Protein AF-0000000072544436 (afdb_homodimer)

Structure (mmCIF, N/CA/C/O backbone):
data_AF-0000000072544436-model_v1
#
loop_
_entity.id
_entity.type
_entity.pdbx_description
1 polymer 'Uncharacterized protein'
#
loop_
_atom_site.group_PDB
_atom_site.id
_atom_site.type_symbol
_atom_site.label_atom_id
_atom_site.label_alt_id
_atom_site.label_comp_id
_atom_site.label_asym_id
_atom_site.label_entity_id
_atom_site.label_seq_id
_atom_site.pdbx_PDB_ins_code
_atom_site.Cartn_x
_atom_site.Cartn_y
_atom_site.Cartn_z
_atom_site.occupancy
_atom_site.B_iso_or_equiv
_atom_site.auth_seq_id
_atom_site.auth_comp_id
_atom_site.auth_asym_id
_atom_site.auth_atom_id
_atom_site.pdbx_PDB_model_num
ATOM 1 N N . MET A 1 1 ? -16.703 67.25 28.094 1 21.67 1 MET A N 1
ATOM 2 C CA . MET A 1 1 ? -16.297 66.812 26.766 1 21.67 1 MET A CA 1
ATOM 3 C C . MET A 1 1 ? -15.016 66 26.812 1 21.67 1 MET A C 1
ATOM 5 O O . MET A 1 1 ? -13.922 66.562 26.938 1 21.67 1 MET A O 1
ATOM 9 N N . ALA A 1 2 ? -14.938 65.125 27.625 1 29.95 2 ALA A N 1
ATOM 10 C CA . ALA A 1 2 ? -13.742 64.5 28.141 1 29.95 2 ALA A CA 1
ATOM 11 C C . ALA A 1 2 ? -12.805 64.062 27.016 1 29.95 2 ALA A C 1
ATOM 13 O O . ALA A 1 2 ? -13.25 63.594 25.984 1 29.95 2 ALA A O 1
ATOM 14 N N . SER A 1 3 ? -11.836 64.938 26.641 1 32.75 3 SER A N 1
ATOM 15 C CA . SER A 1 3 ? -10.664 64.75 25.797 1 32.75 3 SER A CA 1
ATOM 16 C C . SER A 1 3 ? -10.172 63.312 25.812 1 32.75 3 SER A C 1
ATOM 18 O O . SER A 1 3 ? -9.727 62.812 26.844 1 32.75 3 SER A O 1
ATOM 20 N N . GLU A 1 4 ? -10.805 62.344 25.344 1 42.84 4 GLU A N 1
ATOM 21 C CA . GLU A 1 4 ? -10.719 60.906 25.25 1 42.84 4 GLU A CA 1
ATOM 22 C C . GLU A 1 4 ? -9.328 60.438 24.797 1 42.84 4 GLU A C 1
ATOM 24 O O . GLU A 1 4 ? -9.086 60.281 23.609 1 42.84 4 GLU A O 1
ATOM 29 N N . ARG A 1 5 ? -8.219 61.062 25.297 1 53.44 5 ARG A N 1
ATOM 30 C CA . ARG A 1 5 ? -6.812 61.25 24.938 1 53.44 5 ARG A CA 1
ATOM 31 C C . ARG A 1 5 ? -6.066 59.938 24.969 1 53.44 5 ARG A C 1
ATOM 33 O O . ARG A 1 5 ? -6.355 59.062 25.781 1 53.44 5 ARG A O 1
ATOM 40 N N . GLY A 1 6 ? -5.43 59.469 23.828 1 60.56 6 GLY A N 1
ATOM 41 C CA . GLY A 1 6 ? -4.531 58.406 23.453 1 60.56 6 GLY A CA 1
ATOM 42 C C . GLY A 1 6 ? -3.318 58.281 24.359 1 60.56 6 GLY A C 1
ATOM 43 O O . GLY A 1 6 ? -2.361 57.594 24.031 1 60.56 6 GLY A O 1
ATOM 44 N N . ARG A 1 7 ? -3.256 59.125 25.453 1 70.31 7 ARG A N 1
ATOM 45 C CA . ARG A 1 7 ? -2.104 59.031 26.344 1 70.31 7 ARG A CA 1
ATOM 46 C C . ARG A 1 7 ? -2.273 57.875 27.344 1 70.31 7 ARG A C 1
ATOM 48 O O . ARG A 1 7 ? -3.277 57.812 28.047 1 70.31 7 ARG A O 1
ATOM 55 N N . LEU A 1 8 ? -1.489 56.844 27.297 1 75.94 8 LEU A N 1
ATOM 56 C CA . LEU A 1 8 ? -1.518 55.688 28.219 1 75.94 8 LEU A CA 1
ATOM 57 C C . LEU A 1 8 ? -0.208 55.594 28.984 1 75.94 8 LEU A C 1
ATOM 59 O O . LEU A 1 8 ? 0.823 56.094 28.547 1 75.94 8 LEU A O 1
ATOM 63 N N . ASP A 1 9 ? -0.179 55.188 30.266 1 75.38 9 ASP A N 1
ATOM 64 C CA . ASP A 1 9 ? 0.992 54.844 31.078 1 75.38 9 ASP A CA 1
ATOM 65 C C . ASP A 1 9 ? 1.154 53.344 31.203 1 75.38 9 ASP A C 1
ATOM 67 O O . ASP A 1 9 ? 0.364 52.688 31.891 1 75.38 9 ASP A O 1
ATOM 71 N N . ILE A 1 10 ? 2.184 52.75 30.453 1 76.5 10 ILE A N 1
ATOM 72 C CA . ILE A 1 10 ? 2.359 51.281 30.469 1 76.5 10 ILE A CA 1
ATOM 73 C C . ILE A 1 10 ? 3.494 50.906 31.422 1 76.5 10 ILE A C 1
ATOM 75 O O . ILE A 1 10 ? 3.957 49.781 31.422 1 76.5 10 ILE A O 1
ATOM 79 N N . LYS A 1 11 ? 3.803 51.719 32.281 1 77.94 11 LYS A N 1
ATOM 80 C CA . LYS A 1 11 ? 4.746 51.562 33.406 1 77.94 11 LYS A CA 1
ATOM 81 C C . LYS A 1 11 ? 5.984 50.781 32.969 1 77.94 11 LYS A C 1
ATOM 83 O O . LYS A 1 11 ? 6.672 51.188 32.031 1 77.94 11 LYS A O 1
ATOM 88 N N . SER A 1 12 ? 6.234 49.562 33.719 1 72.5 12 SER A N 1
ATOM 89 C CA . SER A 1 12 ? 7.449 48.812 33.469 1 72.5 12 SER A CA 1
ATOM 90 C C . SER A 1 12 ? 7.48 48.25 32.062 1 72.5 12 SER A C 1
ATOM 92 O O . SER A 1 12 ? 8.555 47.938 31.531 1 72.5 12 SER A O 1
ATOM 94 N N . GLU A 1 13 ? 6.348 48.188 31.359 1 72.81 13 GLU A N 1
ATOM 95 C CA . GLU A 1 13 ? 6.332 47.656 30 1 72.81 13 GLU A CA 1
ATOM 96 C C . GLU A 1 13 ? 6.809 48.719 29 1 72.81 13 GLU A C 1
ATOM 98 O O . GLU A 1 13 ? 7.023 48.406 27.828 1 72.81 13 GLU A O 1
ATOM 103 N N . GLY A 1 14 ? 6.984 49.688 29.547 1 76.94 14 GLY A N 1
ATOM 104 C CA . GLY A 1 14 ? 7.504 50.75 28.703 1 76.94 14 GLY A CA 1
ATOM 105 C C . GLY A 1 14 ? 8.844 50.438 28.078 1 76.94 14 GLY A C 1
ATOM 106 O O . GLY A 1 14 ? 9.109 50.812 26.938 1 76.94 14 GLY A O 1
ATOM 107 N N . LEU A 1 15 ? 9.602 49.75 28.875 1 72.56 15 LEU A N 1
ATOM 108 C CA . LEU A 1 15 ? 10.898 49.344 28.328 1 72.56 15 LEU A CA 1
ATOM 109 C C . LEU A 1 15 ? 10.734 48.406 27.156 1 72.56 15 LEU A C 1
ATOM 111 O O . LEU A 1 15 ? 11.391 48.562 26.125 1 72.56 15 LEU A O 1
ATOM 115 N N . ARG A 1 16 ? 9.906 47.312 27.281 1 76.5 16 ARG A N 1
ATOM 116 C CA . ARG A 1 16 ? 9.648 46.406 26.188 1 76.5 16 ARG A CA 1
ATOM 117 C C . ARG A 1 16 ? 9.016 47.125 25 1 76.5 16 ARG A C 1
ATOM 119 O O . ARG A 1 16 ? 9.328 46.812 23.844 1 76.5 16 ARG A O 1
ATOM 126 N N . TRP A 1 17 ? 8.227 48 25.422 1 74.06 17 TRP A N 1
ATOM 127 C CA . TRP A 1 17 ? 7.566 48.781 24.391 1 74.06 17 TRP A CA 1
ATOM 128 C C . TRP A 1 17 ? 8.578 49.625 23.625 1 74.06 17 TRP A C 1
ATOM 130 O O . TRP A 1 17 ? 8.586 49.625 22.391 1 74.06 17 TRP A O 1
ATOM 140 N N . ASN A 1 18 ? 9.352 50.312 24.5 1 73.56 18 ASN A N 1
ATOM 141 C CA . ASN A 1 18 ? 10.375 51.156 23.875 1 73.56 18 ASN A CA 1
ATOM 142 C C . ASN A 1 18 ? 11.383 50.312 23.094 1 73.56 18 ASN A C 1
ATOM 144 O O . ASN A 1 18 ? 11.875 50.75 22.047 1 73.56 18 ASN A O 1
ATOM 148 N N . GLU A 1 19 ? 11.648 49.219 23.625 1 68.88 19 GLU A N 1
ATOM 149 C CA . GLU A 1 19 ? 12.523 48.281 22.906 1 68.88 19 GLU A CA 1
ATOM 150 C C . GLU A 1 19 ? 11.891 47.844 21.594 1 68.88 19 GLU A C 1
ATOM 152 O O . GLU A 1 19 ? 12.547 47.844 20.547 1 68.88 19 GLU A O 1
ATOM 157 N N . LEU A 1 20 ? 10.68 47.5 21.641 1 70 20 LEU A N 1
ATOM 158 C CA . LEU A 1 20 ? 9.953 47.094 20.438 1 70 20 LEU A CA 1
ATOM 159 C C . LEU A 1 20 ? 9.797 48.281 19.484 1 70 20 LEU A C 1
ATOM 161 O O . LEU A 1 20 ? 9.953 48.125 18.266 1 70 20 LEU A O 1
ATOM 165 N N . LYS A 1 21 ? 9.477 49.344 20.062 1 72.25 21 LYS A N 1
ATOM 166 C CA . LYS A 1 21 ? 9.359 50.594 19.328 1 72.25 21 LYS A CA 1
ATOM 167 C C . LYS A 1 21 ? 10.664 50.938 18.625 1 72.25 21 LYS A C 1
ATOM 169 O O . LYS A 1 21 ? 10.656 51.344 17.469 1 72.25 21 LYS A O 1
ATOM 174 N N . SER A 1 22 ? 11.68 50.781 19.438 1 68.19 22 SER A N 1
ATOM 175 C CA . SER A 1 22 ? 13 51.062 18.891 1 68.19 22 SER A CA 1
ATOM 176 C C . SER A 1 22 ? 13.398 50.031 17.844 1 68.19 22 SER A C 1
ATOM 178 O O . SER A 1 22 ? 13.945 50.375 16.797 1 68.19 22 SER A O 1
ATOM 180 N N . VAL A 1 23 ? 13.062 48.844 18.156 1 60.16 23 VAL A N 1
ATOM 181 C CA . VAL A 1 23 ? 13.422 47.719 17.266 1 60.16 23 VAL 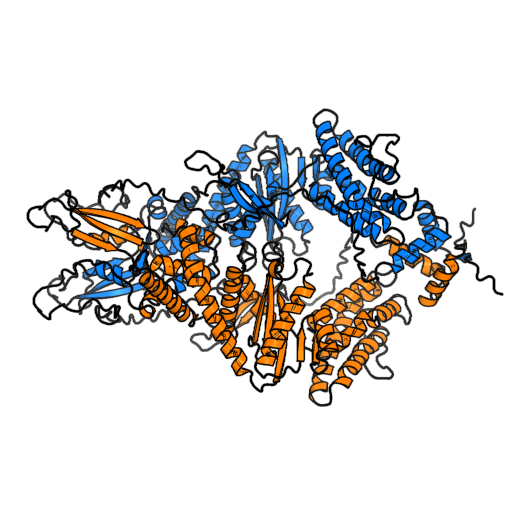A CA 1
ATOM 182 C C . VAL A 1 23 ? 12.57 47.781 16 1 60.16 23 VAL A C 1
ATOM 184 O O . VAL A 1 23 ? 13.07 47.562 14.898 1 60.16 23 VAL A O 1
ATOM 187 N N . LEU A 1 24 ? 11.289 48.312 16.172 1 59.75 24 LEU A N 1
ATOM 188 C CA . LEU A 1 24 ? 10.336 48.312 15.07 1 59.75 24 LEU A CA 1
ATOM 189 C C . LEU A 1 24 ? 10.258 49.688 14.438 1 59.75 24 LEU A C 1
ATOM 191 O O . LEU A 1 24 ? 9.586 49.875 13.414 1 59.75 24 LEU A O 1
ATOM 195 N N . GLN A 1 25 ? 11 50.719 15.07 1 61.06 25 GLN A N 1
ATOM 196 C CA . GLN A 1 25 ? 11.062 52.125 14.711 1 61.06 25 GLN A CA 1
ATOM 197 C C . GLN A 1 25 ? 9.672 52.688 14.438 1 61.06 25 GLN A C 1
ATOM 199 O O . GLN A 1 25 ? 9.445 53.344 13.422 1 61.06 25 GLN A O 1
ATOM 204 N N . LEU A 1 26 ? 8.688 52.375 15.094 1 68.38 26 LEU A N 1
ATOM 205 C CA . LEU A 1 26 ? 7.309 52.844 15.07 1 68.38 26 LEU A CA 1
ATOM 206 C C . LEU A 1 26 ? 7.086 53.906 16.125 1 68.38 26 LEU A C 1
ATOM 208 O O . LEU A 1 26 ? 7.832 54 17.109 1 68.38 26 LEU A O 1
ATOM 212 N N . SER A 1 27 ? 6.176 54.875 15.711 1 73.19 27 SER A N 1
ATOM 213 C CA . SER A 1 27 ? 5.676 55.781 16.766 1 73.19 27 SER A CA 1
ATOM 214 C C . SER A 1 27 ? 4.816 55 17.766 1 73.19 27 SER A C 1
ATOM 216 O O . SER A 1 27 ? 4.414 53.875 17.5 1 73.19 27 SER A O 1
ATOM 218 N N . ASP A 1 28 ? 4.578 55.469 18.859 1 76.25 28 ASP A N 1
ATOM 219 C CA . ASP A 1 28 ? 3.725 54.844 19.859 1 76.25 28 ASP A CA 1
ATOM 220 C C . ASP A 1 28 ? 2.363 54.469 19.266 1 76.25 28 ASP A C 1
ATOM 222 O O . ASP A 1 28 ? 1.823 53.406 19.547 1 76.25 28 ASP A O 1
ATOM 226 N N . GLU A 1 29 ? 1.794 55.281 18.438 1 75.06 29 GLU A N 1
ATOM 227 C CA . GLU A 1 29 ? 0.488 55.062 17.828 1 75.06 29 GLU A CA 1
ATOM 228 C C . GLU A 1 29 ? 0.543 53.906 16.828 1 75.06 29 GLU A C 1
ATOM 230 O O . GLU A 1 29 ? -0.324 53.031 16.844 1 75.06 29 GLU A O 1
ATOM 235 N N . ALA A 1 30 ? 1.495 53.875 16.031 1 74.81 30 ALA A N 1
ATOM 236 C CA . ALA A 1 30 ? 1.652 52.812 15.031 1 74.81 30 ALA A CA 1
ATOM 237 C C . ALA A 1 30 ? 1.945 51.469 15.695 1 74.81 30 ALA A C 1
ATOM 239 O O . ALA A 1 30 ? 1.453 50.438 15.25 1 74.81 30 ALA A O 1
ATOM 240 N N . LEU A 1 31 ? 2.768 51.438 16.672 1 75.5 31 LEU A N 1
ATOM 241 C CA . LEU A 1 31 ? 3 50.219 17.422 1 75.5 31 LEU A CA 1
ATOM 242 C C . LEU A 1 31 ? 1.706 49.688 18.047 1 75.5 31 LEU A C 1
ATOM 244 O O . LEU A 1 31 ? 1.427 48.5 18.016 1 75.5 31 LEU A O 1
ATOM 248 N N . ALA A 1 32 ? 0.968 50.531 18.5 1 76.88 32 ALA A N 1
ATOM 249 C CA . ALA A 1 32 ? -0.324 50.125 19.062 1 76.88 32 ALA A CA 1
ATOM 250 C C . ALA A 1 32 ? -1.231 49.531 18 1 76.88 32 ALA A C 1
ATOM 252 O O . ALA A 1 32 ? -1.878 48.5 18.234 1 76.88 32 ALA A O 1
ATOM 253 N N . THR A 1 33 ? -1.376 50.062 16.906 1 75.06 33 THR A N 1
ATOM 254 C CA . THR A 1 33 ? -2.158 49.531 15.789 1 75.06 33 THR A CA 1
ATOM 255 C C . THR A 1 33 ? -1.671 48.125 15.414 1 75.06 33 THR A C 1
ATOM 257 O O . THR A 1 33 ? -2.475 47.219 15.258 1 75.06 33 THR A O 1
ATOM 260 N N . LEU A 1 34 ? -0.427 47.938 15.258 1 69.31 34 LEU A N 1
ATOM 261 C CA . LEU A 1 34 ? 0.174 46.656 14.914 1 69.31 34 LEU A CA 1
ATOM 262 C C . LEU A 1 34 ? -0.163 45.625 15.969 1 69.31 34 LEU A C 1
ATOM 264 O O . LEU A 1 34 ? -0.535 44.5 15.633 1 69.31 34 LEU A O 1
ATOM 268 N N . LEU A 1 35 ? 0.096 46.031 17.047 1 70.25 35 LEU A N 1
ATOM 269 C CA . LEU A 1 35 ? -0.132 45.062 18.125 1 70.25 35 LEU A CA 1
ATOM 270 C C . LEU A 1 35 ? -1.613 44.719 18.234 1 70.25 35 LEU A C 1
ATOM 272 O O . LEU A 1 35 ? -1.97 43.562 18.422 1 70.25 35 LEU A O 1
ATOM 276 N N . ILE A 1 36 ? -2.451 45.625 17.938 1 71.25 36 ILE A N 1
ATOM 277 C CA . ILE A 1 36 ? -3.891 45.375 18 1 71.25 36 ILE A CA 1
ATOM 278 C C . ILE A 1 36 ? -4.344 44.594 16.781 1 71.25 36 ILE A C 1
ATOM 280 O O . ILE A 1 36 ? -5.09 43.625 16.906 1 71.25 36 ILE A O 1
ATOM 284 N N . ASP A 1 37 ? -3.994 44.906 15.641 1 65 37 ASP A N 1
ATOM 285 C CA . ASP A 1 37 ? -4.355 44.188 14.43 1 65 37 ASP A CA 1
ATOM 286 C C . ASP A 1 37 ? -3.818 42.75 14.461 1 65 37 ASP A C 1
ATOM 288 O O . ASP A 1 37 ? -4.512 41.812 14.07 1 65 37 ASP A O 1
ATOM 292 N N . SER A 1 38 ? -2.535 42.531 14.742 1 63.19 38 SER A N 1
ATOM 293 C CA . SER A 1 38 ? -1.954 41.188 14.891 1 63.19 38 SER A CA 1
ATOM 294 C C . SER A 1 38 ? -2.773 40.344 15.852 1 63.19 38 SER A C 1
ATOM 296 O O . SER A 1 38 ? -2.957 39.156 15.625 1 63.19 38 SER A O 1
ATOM 298 N N . TYR A 1 39 ? -3.209 41 16.641 1 58.25 39 TYR A N 1
ATOM 299 C CA . TYR A 1 39 ? -4.047 40.312 17.625 1 58.25 39 TYR A CA 1
ATOM 300 C C . TYR A 1 39 ? -5.43 40.031 17.047 1 58.25 39 TYR A C 1
ATOM 302 O O . TYR A 1 39 ? -5.98 38.938 17.266 1 58.25 39 TYR A O 1
ATOM 310 N N . LEU A 1 40 ? -6.059 40.875 16.141 1 54.19 40 LEU A N 1
ATOM 311 C CA . LEU A 1 40 ? -7.406 40.719 15.594 1 54.19 40 LEU A CA 1
ATOM 312 C C . LEU A 1 40 ? -7.391 39.875 14.336 1 54.19 40 LEU A C 1
ATOM 314 O O . LEU A 1 40 ? -8.398 39.25 14 1 54.19 40 LEU A O 1
ATOM 318 N N . GLN A 1 41 ? -6.562 39.719 13.25 1 45.09 41 GLN A N 1
ATOM 319 C CA . GLN A 1 41 ? -6.484 38.938 12.016 1 45.09 41 GLN A CA 1
ATOM 320 C C . GLN A 1 41 ? -6.422 37.438 12.305 1 45.09 41 GLN A C 1
ATOM 322 O O . GLN A 1 41 ? -6.887 36.625 11.5 1 45.09 41 GLN A O 1
ATOM 327 N N . THR A 1 42 ? -5.914 36.75 13.062 1 38.62 42 THR A N 1
ATOM 328 C CA . THR A 1 42 ? -5.918 35.312 13.328 1 38.62 42 THR A CA 1
ATOM 329 C C . THR A 1 42 ? -7.348 34.812 13.484 1 38.62 42 THR A C 1
ATOM 331 O O . THR A 1 42 ? -7.594 33.594 13.367 1 38.62 42 THR A O 1
ATOM 334 N N . ASP A 1 43 ? -8.5 35.375 13.336 1 31.47 43 ASP A N 1
ATOM 335 C CA . ASP A 1 43 ? -9.898 34.969 13.508 1 31.47 43 ASP A CA 1
ATOM 336 C C . ASP A 1 43 ? -10.672 35.125 12.195 1 31.47 43 ASP A C 1
ATOM 338 O O . ASP A 1 43 ? -11.891 34.938 12.172 1 31.47 43 ASP A O 1
ATOM 342 N N . SER A 1 44 ? -10.352 35.719 11 1 27.81 44 SER A N 1
ATOM 343 C CA . SER A 1 44 ? -11.32 36.062 9.969 1 27.81 44 SER A CA 1
ATOM 344 C C . SER A 1 44 ? -11.422 34.969 8.906 1 27.81 44 SER A C 1
ATOM 346 O O . SER A 1 44 ? -10.414 34.562 8.344 1 27.81 44 SER A O 1
ATOM 348 N N . PRO A 1 45 ? -12.68 34.188 8.609 1 27.36 45 PRO A N 1
ATOM 349 C CA . PRO A 1 45 ? -13.016 33.281 7.512 1 27.36 45 PRO A CA 1
ATOM 350 C C . PRO A 1 45 ? -12.859 33.938 6.137 1 27.36 45 PRO A C 1
ATOM 352 O O . PRO A 1 45 ? -13.258 35.094 5.949 1 27.36 45 PRO A O 1
ATOM 355 N N . ARG A 1 46 ? -11.898 33.469 5.242 1 26.62 46 ARG A N 1
ATOM 356 C CA . ARG A 1 46 ? -11.539 33.969 3.924 1 26.62 46 ARG A CA 1
ATOM 357 C C . ARG A 1 46 ? -12.758 34.031 3.01 1 26.62 46 ARG A C 1
ATOM 359 O O . ARG A 1 46 ? -13.328 33 2.666 1 26.62 46 ARG A O 1
ATOM 366 N N . ASN A 1 47 ? -13.68 35 2.908 1 21.77 47 ASN A N 1
ATOM 367 C CA . ASN A 1 47 ? -14.688 35.312 1.9 1 21.77 47 ASN A CA 1
ATOM 368 C C . ASN A 1 47 ? -14.055 35.656 0.559 1 21.77 47 ASN A C 1
ATOM 370 O O . ASN A 1 47 ? -13.438 36.719 0.418 1 21.77 47 ASN A O 1
ATOM 374 N N . GLY A 1 48 ? -13.469 34.656 -0.222 1 21.58 48 GLY A N 1
ATOM 375 C CA . GLY A 1 48 ? -12.852 34.844 -1.524 1 21.58 48 GLY A CA 1
ATOM 376 C C . GLY A 1 48 ? -13.805 35.438 -2.549 1 21.58 48 GLY A C 1
ATOM 377 O O . GLY A 1 48 ? -14.836 34.844 -2.865 1 21.58 48 GLY A O 1
ATOM 378 N N . THR A 1 49 ? -14.023 36.656 -2.629 1 20.56 49 THR A N 1
ATOM 379 C CA . THR A 1 49 ? -14.734 37.344 -3.691 1 20.56 49 THR A CA 1
ATOM 380 C C . THR A 1 49 ? -14 37.188 -5.023 1 20.56 49 THR A C 1
ATOM 382 O O . THR A 1 49 ? -12.805 37.469 -5.117 1 20.56 49 THR A O 1
ATOM 385 N N . SER A 1 50 ? -14.516 36.375 -6.027 1 20.95 50 SER A N 1
ATOM 386 C CA . SER A 1 50 ? -14.18 35.969 -7.398 1 20.95 50 SER A CA 1
ATOM 387 C C . SER A 1 50 ? -14.273 37.188 -8.336 1 20.95 50 SER A C 1
ATOM 389 O O . SER A 1 50 ? -15.367 37.625 -8.688 1 20.95 50 SER A O 1
ATOM 391 N N . LYS A 1 51 ? -13.602 38.25 -8.227 1 22.05 51 LYS A N 1
ATOM 392 C CA . LYS A 1 51 ? -13.719 39.25 -9.297 1 22.05 51 LYS A CA 1
ATOM 393 C C . LYS A 1 51 ? -13.164 38.719 -10.609 1 22.05 51 LYS A C 1
ATOM 395 O O . LYS A 1 51 ? -12.023 38.25 -10.664 1 22.05 51 LYS A O 1
ATOM 400 N N . ARG A 1 52 ? -14.078 38.438 -11.734 1 21.12 52 ARG A N 1
ATOM 401 C CA . ARG A 1 52 ? -14.086 38.031 -13.133 1 21.12 52 ARG A CA 1
ATOM 402 C C . ARG A 1 52 ? -13.312 39 -14 1 21.12 52 ARG A C 1
ATOM 404 O O . ARG A 1 52 ? -13.758 40.125 -14.227 1 21.12 52 ARG A O 1
ATOM 411 N N . ARG A 1 53 ? -12.07 39.25 -13.844 1 19.94 53 ARG A N 1
ATOM 412 C CA . ARG A 1 53 ? -11.469 40.125 -14.867 1 19.94 53 ARG A CA 1
ATOM 413 C C . ARG A 1 53 ? -11.562 39.469 -16.25 1 19.94 53 ARG A C 1
ATOM 415 O O . ARG A 1 53 ? -11.133 38.312 -16.438 1 19.94 53 ARG A O 1
ATOM 422 N N . LYS A 1 54 ? -12.438 39.906 -17.234 1 21.7 54 LYS A N 1
ATOM 423 C CA . LYS A 1 54 ? -12.859 39.688 -18.625 1 21.7 54 LYS A CA 1
ATOM 424 C C . LYS A 1 54 ? -11.695 39.906 -19.594 1 21.7 54 LYS A C 1
ATOM 426 O O . LYS A 1 54 ? -11.898 40 -20.797 1 21.7 54 LYS A O 1
ATOM 431 N N . GLY A 1 55 ? -10.43 40 -19.281 1 18.95 55 GLY A N 1
ATOM 432 C CA . GLY A 1 55 ? -9.602 40.469 -20.375 1 18.95 55 GLY A CA 1
ATOM 433 C C . GLY A 1 55 ? -9.594 39.531 -21.562 1 18.95 55 GLY A C 1
ATOM 434 O O . GLY A 1 55 ? -9.938 38.344 -21.422 1 18.95 55 GLY A O 1
ATOM 435 N N . SER A 1 56 ? -9.68 39.969 -22.859 1 20.88 56 SER A N 1
ATOM 436 C CA . SER A 1 56 ? -9.812 39.625 -24.266 1 20.88 56 SER A CA 1
ATOM 437 C C . SER A 1 56 ? -8.695 38.656 -24.688 1 20.88 56 SER A C 1
ATOM 439 O O . SER A 1 56 ? -7.543 39.094 -24.844 1 20.88 56 SER A O 1
ATOM 441 N N . MET A 1 57 ? -8.359 37.688 -24 1 19.66 57 MET A N 1
ATOM 442 C CA . MET A 1 57 ? -7.25 36.875 -24.516 1 19.66 57 MET A CA 1
ATOM 443 C C . MET A 1 57 ? -7.574 36.344 -25.906 1 19.66 57 MET A C 1
ATOM 445 O O . MET A 1 57 ? -8.641 35.75 -26.125 1 19.66 57 MET A O 1
ATOM 449 N N . LYS A 1 58 ? -6.98 36.844 -27 1 19.94 58 LYS A N 1
ATOM 450 C CA . LYS A 1 58 ? -6.836 36.469 -28.406 1 19.94 58 LYS A CA 1
ATOM 451 C C . LYS A 1 58 ? -6.672 34.938 -28.547 1 19.94 58 LYS A C 1
ATOM 453 O O . LYS A 1 58 ? -6.051 34.312 -27.703 1 19.94 58 LYS A O 1
ATOM 458 N N . SER A 1 59 ? -7.512 34.281 -29.484 1 19.27 59 SER A N 1
ATOM 459 C CA . SER A 1 59 ? -7.969 32.969 -29.906 1 19.27 59 SER A CA 1
ATOM 460 C C . SER A 1 59 ? -6.809 32.094 -30.391 1 19.27 59 SER A C 1
ATOM 462 O O . SER A 1 59 ? -6.633 31.906 -31.594 1 19.27 59 SER A O 1
ATOM 464 N N . ARG A 1 60 ? -5.512 32.406 -30.109 1 20.16 60 ARG A N 1
ATOM 465 C CA . ARG A 1 60 ? -4.668 31.484 -30.859 1 20.16 60 ARG A CA 1
ATOM 466 C C . ARG A 1 60 ? -5.145 30.047 -30.703 1 20.16 60 ARG A C 1
ATOM 468 O O . ARG A 1 60 ? -5.344 29.562 -29.578 1 20.16 60 ARG A O 1
ATOM 475 N N . LYS A 1 61 ? -5.77 29.531 -31.75 1 19.59 61 LYS A N 1
ATOM 476 C CA . LYS A 1 61 ? -6.332 28.234 -32.125 1 19.59 61 LYS A CA 1
ATOM 477 C C . LYS A 1 61 ? -5.41 27.094 -31.734 1 19.59 61 LYS A C 1
ATOM 479 O O . LYS A 1 61 ? -4.484 26.734 -32.469 1 19.59 61 LYS A O 1
ATOM 484 N N . MET A 1 62 ? -4.758 27.219 -30.656 1 18.39 62 MET A N 1
ATOM 485 C CA . MET A 1 62 ? -3.914 26.047 -30.469 1 18.39 62 MET A CA 1
ATOM 486 C C . MET A 1 62 ? -4.738 24.766 -30.516 1 18.39 62 MET A C 1
ATOM 488 O O . MET A 1 62 ? -5.723 24.625 -29.781 1 18.39 62 MET A O 1
ATOM 492 N N . ASN A 1 63 ? -4.836 24.141 -31.734 1 18.14 63 ASN A N 1
ATOM 493 C CA . ASN A 1 63 ? -5.422 22.859 -32.094 1 18.14 63 ASN A CA 1
ATOM 494 C C . ASN A 1 63 ? -5.145 21.781 -31.047 1 18.14 63 ASN A C 1
ATOM 496 O O . ASN A 1 63 ? -4.035 21.25 -30.984 1 18.14 63 ASN A O 1
ATOM 500 N N . LYS A 1 64 ? -5.449 22.141 -29.938 1 20.72 64 LYS A N 1
ATOM 501 C CA . LYS A 1 64 ? -5.168 21.297 -28.781 1 20.72 64 LYS A CA 1
ATOM 502 C C . LYS A 1 64 ? -5.879 19.953 -28.891 1 20.72 64 LYS A C 1
ATOM 504 O O . LYS A 1 64 ? -7.074 19.844 -28.594 1 20.72 64 LYS A O 1
ATOM 509 N N . ALA A 1 65 ? -5.703 19.297 -30.094 1 19.17 65 ALA A N 1
ATOM 510 C CA . ALA A 1 65 ? -6.246 17.938 -30.156 1 19.17 65 ALA A CA 1
ATOM 511 C C . ALA A 1 65 ? -5.988 17.188 -28.844 1 19.17 65 ALA A C 1
ATOM 513 O O . ALA A 1 65 ? -4.836 17 -28.453 1 19.17 65 ALA A O 1
ATOM 514 N N . THR A 1 66 ? -6.801 17.375 -28.016 1 20.59 66 THR A N 1
ATOM 515 C CA . THR A 1 66 ? -6.898 16.859 -26.656 1 20.59 66 THR A CA 1
ATOM 516 C C . THR A 1 66 ? -6.824 15.328 -26.656 1 20.59 66 THR A C 1
ATOM 518 O O . THR A 1 66 ? -7.812 14.656 -26.938 1 20.59 66 THR A O 1
ATOM 521 N N . LYS A 1 67 ? -5.812 14.867 -27.453 1 20.27 67 LYS A N 1
ATOM 522 C CA . LYS A 1 67 ? -5.668 13.414 -27.5 1 20.27 67 LYS A CA 1
ATOM 523 C C . LYS A 1 67 ? -5.742 12.812 -26.109 1 20.27 67 LYS A C 1
ATOM 525 O O . LYS A 1 67 ? -4.98 13.188 -25.219 1 20.27 67 LYS A O 1
ATOM 530 N N . THR A 1 68 ? -6.844 12.352 -25.797 1 20.36 68 THR A N 1
ATOM 531 C CA . THR A 1 68 ? -7.293 11.633 -24.609 1 20.36 68 THR A CA 1
ATOM 532 C C . THR A 1 68 ? -6.312 10.516 -24.266 1 20.36 68 THR A C 1
ATOM 534 O O . THR A 1 68 ? -6.23 9.508 -24.953 1 20.36 68 THR A O 1
ATOM 537 N N . GLN A 1 69 ? -5.102 10.992 -24.125 1 21.58 69 GLN A N 1
ATOM 538 C CA . GLN A 1 69 ? -4.023 10.023 -23.984 1 21.58 69 GLN A CA 1
ATOM 539 C C . GLN A 1 69 ? -4.32 9.039 -22.859 1 21.58 69 GLN A C 1
ATOM 541 O O . GLN A 1 69 ? -4.641 9.438 -21.75 1 21.58 69 GLN A O 1
ATOM 546 N N . SER A 1 70 ? -4.711 7.91 -23.25 1 20.05 70 SER A N 1
ATOM 547 C CA . SER A 1 70 ? -5.008 6.691 -22.5 1 20.05 70 SER A CA 1
ATOM 548 C C . SER A 1 70 ? -3.887 6.355 -21.516 1 20.05 70 SER A C 1
ATOM 550 O O . SER A 1 70 ? -2.711 6.355 -21.891 1 20.05 70 SER A O 1
ATOM 552 N N . PHE A 1 71 ? -3.979 6.824 -20.391 1 22.3 71 PHE A N 1
ATOM 553 C CA . PHE A 1 71 ? -3.105 6.641 -19.234 1 22.3 71 PHE A CA 1
ATOM 554 C C . PHE A 1 71 ? -2.668 5.188 -19.109 1 22.3 71 PHE A C 1
ATOM 556 O O . PHE A 1 71 ? -3.498 4.297 -18.906 1 22.3 71 PHE A O 1
ATOM 563 N N . ASP A 1 72 ? -1.622 4.82 -19.906 1 23.94 72 ASP A N 1
ATOM 564 C CA . ASP A 1 72 ? -1.153 3.436 -19.922 1 23.94 72 ASP A CA 1
ATOM 565 C C . ASP A 1 72 ? -0.486 3.08 -18.594 1 23.94 72 ASP A C 1
ATOM 567 O O . ASP A 1 72 ? 0.503 3.705 -18.203 1 23.94 72 ASP A O 1
ATOM 571 N N . LEU A 1 73 ? -1.137 2.732 -17.688 1 22.94 73 LEU A N 1
ATOM 572 C CA . LEU A 1 73 ? -0.788 2.127 -16.406 1 22.94 73 LEU A CA 1
ATOM 573 C C . LEU A 1 73 ? 0.414 1.2 -16.547 1 22.94 73 LEU A C 1
ATOM 575 O O . LEU A 1 73 ? 0.822 0.549 -15.586 1 22.94 73 LEU A O 1
ATOM 579 N N . SER A 1 74 ? 0.835 1.038 -17.812 1 26.47 74 SER A N 1
ATOM 580 C CA . SER A 1 74 ? 1.917 0.092 -18.062 1 26.47 74 SER A CA 1
ATOM 581 C C . SER A 1 74 ? 3.186 0.491 -17.312 1 26.47 74 SER A C 1
ATOM 583 O O . SER A 1 74 ? 4.164 -0.262 -17.297 1 26.47 74 SER A O 1
ATOM 585 N N . GLU A 1 75 ? 3.238 1.743 -16.984 1 26.84 75 GLU A N 1
ATOM 586 C CA . GLU A 1 75 ? 4.59 2.197 -16.672 1 26.84 75 GLU A CA 1
ATOM 587 C C . GLU A 1 75 ? 5.098 1.574 -15.375 1 26.84 75 GLU A C 1
ATOM 589 O O . GLU A 1 75 ? 6.305 1.483 -15.156 1 26.84 75 GLU A O 1
ATOM 594 N N . TYR A 1 76 ? 4.379 1.682 -14.5 1 26.09 76 TYR A N 1
ATOM 595 C CA . TYR A 1 76 ? 4.965 1.127 -13.289 1 26.09 76 TYR A CA 1
ATOM 596 C C . TYR A 1 76 ? 4.973 -0.396 -13.336 1 26.09 76 TYR A C 1
ATOM 598 O O . TYR A 1 76 ? 5.168 -1.053 -12.305 1 26.09 76 TYR A O 1
ATOM 606 N N . GLY A 1 77 ? 4.43 -0.924 -14.469 1 25.47 77 GLY A N 1
A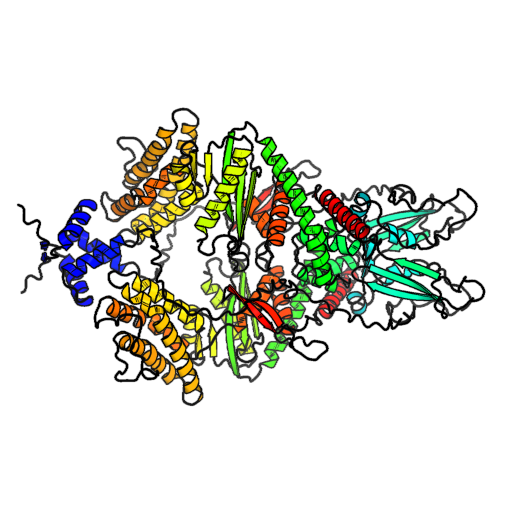TOM 607 C CA . GLY A 1 77 ? 4.246 -2.355 -14.656 1 25.47 77 GLY A CA 1
ATOM 608 C C . GLY A 1 77 ? 5.547 -3.092 -14.93 1 25.47 77 GLY A C 1
ATOM 609 O O . GLY A 1 77 ? 6.488 -2.514 -15.477 1 25.47 77 GLY A O 1
ATOM 610 N N . VAL A 1 78 ? 5.867 -3.93 -14.133 1 25.11 78 VAL A N 1
ATOM 611 C CA . VAL A 1 78 ? 6.914 -4.891 -14.469 1 25.11 78 VAL A CA 1
ATOM 612 C C . VAL A 1 78 ? 6.773 -5.316 -15.93 1 25.11 78 VAL A C 1
ATOM 614 O O . VAL A 1 78 ? 5.734 -5.855 -16.328 1 25.11 78 VAL A O 1
ATOM 617 N N . GLN A 1 79 ? 7.188 -4.391 -16.812 1 26.73 79 GLN A N 1
ATOM 618 C CA . GLN A 1 79 ? 7.145 -4.941 -18.156 1 26.73 79 GLN A CA 1
ATOM 619 C C . GLN A 1 79 ? 7.969 -6.223 -18.266 1 26.73 79 GLN A C 1
ATOM 621 O O . GLN A 1 79 ? 9.148 -6.234 -17.922 1 26.73 79 GLN A O 1
ATOM 626 N N . PHE A 1 80 ? 7.301 -7.246 -18.109 1 24 80 PHE A N 1
ATOM 627 C CA . PHE A 1 80 ? 8.023 -8.453 -18.484 1 24 80 PHE A CA 1
ATOM 628 C C . PHE A 1 80 ? 8.477 -8.367 -19.938 1 24 80 PHE A C 1
ATOM 630 O O . PHE A 1 80 ? 7.824 -7.719 -20.766 1 24 80 PHE A O 1
ATOM 637 N N . PRO A 1 81 ? 9.727 -8.438 -20.25 1 24.31 81 PRO A N 1
ATOM 638 C CA . PRO A 1 81 ? 10.07 -8.477 -21.672 1 24.31 81 PRO A CA 1
ATOM 639 C C . PRO A 1 81 ? 8.977 -9.117 -22.531 1 24.31 81 PRO A C 1
ATOM 641 O O . PRO A 1 81 ? 8.391 -10.125 -22.141 1 24.31 81 PRO A O 1
ATOM 644 N N . GLN A 1 82 ? 8.297 -8.266 -23.141 1 24.66 82 GLN A N 1
ATOM 645 C CA . GLN A 1 82 ? 7.453 -8.852 -24.172 1 24.66 82 GLN A CA 1
ATOM 646 C C . GLN A 1 82 ? 8.234 -9.844 -25.031 1 24.66 82 GLN A C 1
ATOM 648 O O . GLN A 1 82 ? 9.312 -9.531 -25.531 1 24.66 82 GLN A O 1
ATOM 653 N N . GLN A 1 83 ? 8.062 -11.047 -24.906 1 24.83 83 GLN A N 1
ATOM 654 C CA . GLN A 1 83 ? 8.617 -11.938 -25.922 1 24.83 83 GLN A CA 1
ATOM 655 C C . GLN A 1 83 ? 8.297 -11.43 -27.328 1 24.83 83 GLN A C 1
ATOM 657 O O . GLN A 1 83 ? 7.145 -11.117 -27.625 1 24.83 83 GLN A O 1
ATOM 662 N N . GLU A 1 84 ? 9.125 -10.695 -27.984 1 24.59 84 GLU A N 1
ATOM 663 C CA . GLU A 1 84 ? 8.977 -10.539 -29.422 1 24.59 84 GLU A CA 1
ATOM 664 C C . GLU A 1 84 ? 8.195 -11.711 -30.031 1 24.59 84 GLU A C 1
ATOM 666 O O . GLU A 1 84 ? 8.477 -12.867 -29.719 1 24.59 84 GLU A O 1
ATOM 671 N N . ARG A 1 85 ? 7.043 -11.461 -30.516 1 24.39 85 ARG A N 1
ATOM 672 C CA . ARG A 1 85 ? 6.438 -12.445 -31.406 1 24.39 85 ARG A CA 1
ATOM 673 C C . ARG A 1 85 ? 7.441 -12.938 -32.438 1 24.39 85 ARG A C 1
ATOM 675 O O . ARG A 1 85 ? 7.613 -12.32 -33.5 1 24.39 85 ARG A O 1
ATOM 682 N N . GLU A 1 86 ? 8.711 -13.102 -32.156 1 24.83 86 GLU A N 1
ATOM 683 C CA . GLU A 1 86 ? 9.406 -13.742 -33.281 1 24.83 86 GLU A CA 1
ATOM 684 C C . GLU A 1 86 ? 8.539 -14.812 -33.938 1 24.83 86 GLU A C 1
ATOM 686 O O . GLU A 1 86 ? 8 -15.688 -33.25 1 24.83 86 GLU A O 1
ATOM 691 N N . ASN A 1 87 ? 7.902 -14.484 -35.094 1 26.48 87 ASN A N 1
ATOM 692 C CA . ASN A 1 87 ? 7.305 -15.406 -36.031 1 26.48 87 ASN A CA 1
ATOM 693 C C . ASN A 1 87 ? 7.957 -16.781 -35.969 1 26.48 87 ASN A C 1
ATOM 695 O O . ASN A 1 87 ? 7.352 -17.781 -36.375 1 26.48 87 ASN A O 1
ATOM 699 N N . ASP A 1 88 ? 9.344 -16.797 -36.344 1 23.39 88 ASP A N 1
ATOM 700 C CA . ASP A 1 88 ? 9.945 -18.078 -36.656 1 23.39 88 ASP A CA 1
ATOM 701 C C . ASP A 1 88 ? 10.031 -18.969 -35.438 1 23.39 88 ASP A C 1
ATOM 703 O O . ASP A 1 88 ? 10.656 -18.594 -34.438 1 23.39 88 ASP A O 1
ATOM 707 N N . LEU A 1 89 ? 9.016 -19.719 -35.094 1 27.88 89 LEU A N 1
ATOM 708 C CA . LEU A 1 89 ? 8.93 -20.891 -34.25 1 27.88 89 LEU A CA 1
ATOM 709 C C . LEU A 1 89 ? 10.273 -21.609 -34.188 1 27.88 89 LEU A C 1
ATOM 711 O O . LEU A 1 89 ? 10.594 -22.438 -35.062 1 27.88 89 LEU A O 1
ATOM 715 N N . ASP A 1 90 ? 11.344 -20.891 -34.031 1 26.69 90 ASP A N 1
ATOM 716 C CA . ASP A 1 90 ? 12.453 -21.828 -33.875 1 26.69 90 ASP A CA 1
ATOM 717 C C . ASP A 1 90 ? 12.141 -22.859 -32.781 1 26.69 90 ASP A C 1
ATOM 719 O O . ASP A 1 90 ? 11.984 -22.516 -31.609 1 26.69 90 ASP A O 1
ATOM 723 N N . LEU A 1 91 ? 11.391 -23.891 -33.125 1 24.84 91 LEU A N 1
ATOM 724 C CA . LEU A 1 91 ? 11.219 -25.141 -32.406 1 24.84 91 LEU A CA 1
ATOM 725 C C . LEU A 1 91 ? 12.523 -25.578 -31.734 1 24.84 91 LEU A C 1
ATOM 727 O O . LEU A 1 91 ? 13.484 -25.938 -32.406 1 24.84 91 LEU A O 1
ATOM 731 N N . GLU A 1 92 ? 13.016 -24.812 -30.891 1 28.11 92 GLU A N 1
ATOM 732 C CA . GLU A 1 92 ? 14.164 -25.469 -30.266 1 28.11 92 GLU A CA 1
ATOM 733 C C . GLU A 1 92 ? 13.828 -26.891 -29.859 1 28.11 92 GLU A C 1
ATOM 735 O O . GLU A 1 92 ? 12.828 -27.125 -29.172 1 28.11 92 GLU A O 1
ATOM 740 N N . PRO A 1 93 ? 14.312 -27.812 -30.609 1 23.25 93 PRO A N 1
ATOM 741 C CA . PRO A 1 93 ? 14.156 -29.188 -30.141 1 23.25 93 PRO A CA 1
ATOM 742 C C . PRO A 1 93 ? 14.461 -29.344 -28.656 1 23.25 93 PRO A C 1
ATOM 744 O O . PRO A 1 93 ? 15.445 -28.781 -28.156 1 23.25 93 PRO A O 1
ATOM 747 N N . VAL A 1 94 ? 13.562 -29.156 -27.844 1 28.02 94 VAL A N 1
ATOM 748 C CA . VAL A 1 94 ? 13.812 -29.516 -26.453 1 28.02 94 VAL A CA 1
ATOM 749 C C . VAL A 1 94 ? 14.523 -30.859 -26.391 1 28.02 94 VAL A C 1
ATOM 751 O O . VAL A 1 94 ? 13.961 -31.891 -26.781 1 28.02 94 VAL A O 1
ATOM 754 N N . SER A 1 95 ? 15.766 -30.953 -26.906 1 23.36 95 SER A N 1
ATOM 755 C CA . SER A 1 95 ? 16.375 -32.219 -26.547 1 23.36 95 SER A CA 1
ATOM 756 C C . SER A 1 95 ? 16 -32.625 -25.125 1 23.36 95 SER A C 1
ATOM 758 O O . SER A 1 95 ? 16.078 -31.828 -24.203 1 23.36 95 SER A O 1
ATOM 760 N N . ALA A 1 96 ? 15.141 -33.5 -24.938 1 24.73 96 ALA A N 1
ATOM 761 C CA . ALA A 1 96 ? 14.641 -34.125 -23.703 1 24.73 96 ALA A CA 1
ATOM 762 C C . ALA A 1 96 ? 15.695 -34.062 -22.609 1 24.73 96 ALA A C 1
ATOM 764 O O . ALA A 1 96 ? 15.367 -33.875 -21.438 1 24.73 96 ALA A O 1
ATOM 765 N N . ILE A 1 97 ? 17.062 -34.625 -22.781 1 24.39 97 ILE A N 1
ATOM 766 C CA . ILE A 1 97 ? 18.078 -35.125 -21.859 1 24.39 97 ILE A CA 1
ATOM 767 C C . ILE A 1 97 ? 18.844 -33.938 -21.266 1 24.39 97 ILE A C 1
ATOM 769 O O . ILE A 1 97 ? 19.141 -33.938 -20.078 1 24.39 97 ILE A O 1
ATOM 773 N N . ASP A 1 98 ? 19.406 -33 -22 1 25.36 98 ASP A N 1
ATOM 774 C CA . ASP A 1 98 ? 20.641 -32.344 -21.594 1 25.36 98 ASP A CA 1
ATOM 775 C C . ASP A 1 98 ? 20.375 -31.234 -20.594 1 25.36 98 ASP A C 1
ATOM 777 O O . ASP A 1 98 ? 21.203 -30.984 -19.703 1 25.36 98 ASP A O 1
ATOM 781 N N . GLU A 1 99 ? 19.578 -30.281 -20.906 1 26.14 99 GLU A N 1
ATOM 782 C CA . GLU A 1 99 ? 19.672 -29.125 -20 1 26.14 99 GLU A CA 1
ATOM 783 C C . GLU A 1 99 ? 18.922 -29.391 -18.703 1 26.14 99 GLU A C 1
ATOM 785 O O . GLU A 1 99 ? 18.688 -28.453 -17.922 1 26.14 99 GLU A O 1
ATOM 790 N N . VAL A 1 100 ? 18.281 -30.484 -18.562 1 25.75 100 VAL A N 1
ATOM 791 C CA . VAL A 1 100 ? 17.797 -30.844 -17.234 1 25.75 100 VAL A CA 1
ATOM 792 C C . VAL A 1 100 ? 18.938 -30.703 -16.219 1 25.75 100 VAL A C 1
ATOM 794 O O . VAL A 1 100 ? 20.078 -31.016 -16.531 1 25.75 100 VAL A O 1
ATOM 797 N N . PHE A 1 101 ? 18.75 -30.281 -15 1 25.91 101 PHE A N 1
ATOM 798 C CA . PHE A 1 101 ? 19.625 -30.172 -13.844 1 25.91 101 PHE A CA 1
ATOM 799 C C . PHE A 1 101 ? 20.516 -31.406 -13.719 1 25.91 101 PHE A C 1
ATOM 801 O O . PHE A 1 101 ? 20.094 -32.5 -14.016 1 25.91 101 PHE A O 1
ATOM 808 N N . ASN A 1 102 ? 21.844 -31.359 -13.781 1 23.94 102 ASN A N 1
ATOM 809 C CA . ASN A 1 102 ? 22.891 -32 -12.992 1 23.94 102 ASN A CA 1
ATOM 810 C C . ASN A 1 102 ? 22.391 -32.375 -11.594 1 23.94 102 ASN A C 1
ATOM 812 O O . ASN A 1 102 ? 22.828 -31.781 -10.602 1 23.94 102 ASN A O 1
ATOM 816 N N . LEU A 1 103 ? 21.047 -32.406 -11.336 1 26.09 103 LEU A N 1
ATOM 817 C CA . LEU A 1 103 ? 20.688 -33.094 -10.102 1 26.09 103 LEU A CA 1
ATOM 818 C C . LEU A 1 103 ? 21.297 -34.5 -10.062 1 26.09 103 LEU A C 1
ATOM 820 O O . LEU A 1 103 ? 21.156 -35.25 -11.023 1 26.09 103 LEU A O 1
ATOM 824 N N . ASN A 1 104 ? 22.547 -34.656 -9.641 1 22.61 104 ASN A N 1
ATOM 825 C CA . ASN A 1 104 ? 23.172 -35.938 -9.344 1 22.61 104 ASN A CA 1
ATOM 826 C C . ASN A 1 104 ? 22.156 -36.938 -8.828 1 22.61 104 ASN A C 1
ATOM 828 O O . ASN A 1 104 ? 21.688 -36.844 -7.695 1 22.61 104 ASN A O 1
ATOM 832 N N . TYR A 1 105 ? 21.312 -37.5 -9.703 1 23.64 105 TYR A N 1
ATOM 833 C CA . TYR A 1 105 ? 20.703 -38.719 -9.227 1 23.64 105 TYR A CA 1
ATOM 834 C C . TYR A 1 105 ? 21.781 -39.688 -8.711 1 23.64 105 TYR A C 1
ATOM 836 O O . TYR A 1 105 ? 22.938 -39.625 -9.117 1 23.64 105 TYR A O 1
ATOM 844 N N . GLY A 1 106 ? 21.734 -40.344 -7.668 1 23.44 106 GLY A N 1
ATOM 845 C CA . GLY A 1 106 ? 22.656 -41.406 -7.301 1 23.44 106 GLY A CA 1
ATOM 846 C C . GLY A 1 106 ? 23.172 -42.188 -8.492 1 23.44 106 GLY A C 1
ATOM 847 O O . GLY A 1 106 ? 22.609 -42.094 -9.594 1 23.44 106 GLY A O 1
ATOM 848 N N . HIS A 1 107 ? 24.422 -42.75 -8.477 1 24.17 107 HIS A N 1
ATOM 849 C CA . HIS A 1 107 ? 25.359 -43.438 -9.359 1 24.17 107 HIS A CA 1
ATOM 850 C C . HIS A 1 107 ? 24.656 -44.469 -10.234 1 24.17 107 HIS A C 1
ATOM 852 O O . HIS A 1 107 ? 25.156 -44.812 -11.305 1 24.17 107 HIS A O 1
ATOM 858 N N . SER A 1 108 ? 23.938 -45.531 -9.664 1 24.36 108 SER A N 1
ATOM 859 C CA . SER A 1 108 ? 24.047 -46.844 -10.32 1 24.36 108 SER A CA 1
ATOM 860 C C . SER A 1 108 ? 23.344 -46.844 -11.68 1 24.36 108 SER A C 1
ATOM 862 O O . SER A 1 108 ? 22.219 -47.312 -11.805 1 24.36 108 SER A O 1
ATOM 864 N N . ILE A 1 109 ? 23.094 -45.844 -12.406 1 28.77 109 ILE A N 1
ATOM 865 C CA . ILE A 1 109 ? 22.516 -46.219 -13.68 1 28.77 109 ILE A CA 1
ATOM 866 C C . ILE A 1 109 ? 23.562 -46.938 -14.531 1 28.77 109 ILE A C 1
ATOM 868 O O . ILE A 1 109 ? 24.531 -46.312 -14.977 1 28.77 109 ILE A O 1
ATOM 872 N N . GLU A 1 110 ? 23.875 -48.188 -14.242 1 26.38 110 GLU A N 1
ATOM 873 C CA . GLU A 1 110 ? 24.547 -49.062 -15.203 1 26.38 110 GLU A CA 1
ATOM 874 C C . GLU A 1 110 ? 24.016 -48.844 -16.609 1 26.38 110 GLU A C 1
ATOM 876 O O . GLU A 1 110 ? 22.844 -48.5 -16.797 1 26.38 110 GLU A O 1
ATOM 881 N N . ASN A 1 111 ? 24.844 -48.75 -17.703 1 27.17 111 ASN A N 1
ATOM 882 C CA . ASN A 1 111 ? 24.875 -48.688 -19.156 1 27.17 111 ASN A CA 1
ATOM 883 C C . ASN A 1 111 ? 23.891 -49.688 -19.766 1 27.17 111 ASN A C 1
ATOM 885 O O . ASN A 1 111 ? 24.031 -50.062 -20.938 1 27.17 111 ASN A O 1
ATOM 889 N N . ASP A 1 112 ? 23.328 -50.688 -19.016 1 26.98 112 ASP A N 1
ATOM 890 C CA . ASP A 1 112 ? 22.719 -51.688 -19.891 1 26.98 112 ASP A CA 1
ATOM 891 C C . ASP A 1 112 ? 21.641 -51.062 -20.766 1 26.98 112 ASP A C 1
ATOM 893 O O . ASP A 1 112 ? 20.656 -50.531 -20.25 1 26.98 112 ASP A O 1
ATOM 897 N N . ALA A 1 113 ? 21.734 -50.688 -22.078 1 31.44 113 ALA A N 1
ATOM 898 C CA . ALA A 1 113 ? 21.109 -50.281 -23.328 1 31.44 113 ALA A CA 1
ATOM 899 C C . ALA A 1 113 ? 19.703 -50.875 -23.453 1 31.44 113 ALA A C 1
ATOM 901 O O . ALA A 1 113 ? 18.844 -50.312 -24.156 1 31.44 113 ALA A O 1
ATOM 902 N N . THR A 1 114 ? 19.531 -52.125 -23.234 1 28.5 114 THR A N 1
ATOM 903 C CA . THR A 1 114 ? 18.344 -52.875 -23.625 1 28.5 114 THR A CA 1
ATOM 904 C C . THR A 1 114 ? 17.141 -52.469 -22.766 1 28.5 114 THR A C 1
ATOM 906 O O . THR A 1 114 ? 16.016 -52.906 -23.031 1 28.5 114 THR A O 1
ATOM 909 N N . ARG A 1 115 ? 17.328 -52.375 -21.422 1 32.34 115 ARG A N 1
ATOM 910 C CA . ARG A 1 115 ? 16.141 -52.281 -20.609 1 32.34 115 ARG A CA 1
ATOM 911 C C . ARG A 1 115 ? 15.43 -50.938 -20.812 1 32.34 115 ARG A C 1
ATOM 913 O O . ARG A 1 115 ? 15.938 -49.906 -20.422 1 32.34 115 ARG A O 1
ATOM 920 N N . ILE A 1 116 ? 14.625 -50.75 -21.781 1 32.94 116 ILE A N 1
ATOM 921 C CA . ILE A 1 116 ? 13.625 -49.781 -22.234 1 32.94 116 ILE A CA 1
ATOM 922 C C . ILE A 1 116 ? 13.078 -49 -21.047 1 32.94 116 ILE A C 1
ATOM 924 O O . ILE A 1 116 ? 13.164 -49.469 -19.906 1 32.94 116 ILE A O 1
ATOM 928 N N . ASN A 1 117 ? 11.961 -47.906 -21.312 1 32.12 117 ASN A N 1
ATOM 929 C CA . ASN A 1 117 ? 11.273 -46.625 -21.188 1 32.12 117 ASN A CA 1
ATOM 930 C C . ASN A 1 117 ? 10.422 -46.562 -19.922 1 32.12 117 ASN A C 1
ATOM 932 O O . ASN A 1 117 ? 9.508 -45.75 -19.812 1 32.12 117 ASN A O 1
ATOM 936 N N . GLN A 1 118 ? 10 -47.531 -19.234 1 37.28 118 GLN A N 1
ATOM 937 C CA . GLN A 1 118 ? 8.977 -47.156 -18.25 1 37.28 118 GLN A CA 1
ATOM 938 C C . GLN A 1 118 ? 9.562 -46.281 -17.141 1 37.28 118 GLN A C 1
ATOM 940 O O . GLN A 1 118 ? 10.352 -46.75 -16.328 1 37.28 118 GLN A O 1
ATOM 945 N N . THR A 1 119 ? 9.914 -45.031 -17.391 1 44 119 THR A N 1
ATOM 946 C CA . THR A 1 119 ? 10.461 -44.125 -16.391 1 44 119 THR A CA 1
ATOM 947 C C . THR A 1 119 ? 9.656 -44.188 -15.094 1 44 119 THR A C 1
ATOM 949 O O . THR A 1 119 ? 8.453 -43.906 -15.094 1 44 119 THR A O 1
ATOM 952 N N . THR A 1 120 ? 10.031 -45.031 -14.211 1 51.69 120 THR A N 1
ATOM 953 C CA . THR A 1 120 ? 9.453 -45.062 -12.875 1 51.69 120 THR A CA 1
ATOM 954 C C . THR A 1 120 ? 9.461 -43.688 -12.219 1 51.69 120 THR A C 1
ATOM 956 O O . THR A 1 120 ? 10.453 -42.969 -12.312 1 51.69 120 THR A O 1
ATOM 959 N N . LEU A 1 121 ? 8.25 -43.188 -11.977 1 62.66 121 LEU A N 1
ATOM 960 C CA . LEU A 1 121 ? 8.07 -41.938 -11.234 1 62.66 121 LEU A CA 1
ATOM 961 C C . LEU A 1 121 ? 8.797 -42 -9.891 1 62.66 121 LEU A C 1
ATOM 963 O O . LEU A 1 121 ? 8.703 -43 -9.18 1 62.66 121 LEU A O 1
ATOM 967 N N . HIS A 1 122 ? 9.984 -41.188 -9.719 1 61.62 122 HIS A N 1
ATOM 968 C CA . HIS A 1 122 ? 10.633 -41.094 -8.422 1 61.62 122 HIS A CA 1
ATOM 969 C C . HIS A 1 122 ? 10.531 -39.688 -7.867 1 61.62 122 HIS A C 1
ATOM 971 O O . HIS A 1 122 ? 10.477 -38.719 -8.633 1 61.62 122 HIS A O 1
ATOM 977 N N . PRO A 1 123 ? 10.445 -39.719 -6.551 1 67.75 123 PRO A N 1
ATOM 978 C CA . PRO A 1 123 ? 10.453 -38.375 -5.953 1 67.75 123 PRO A CA 1
ATOM 979 C C . PRO A 1 123 ? 11.719 -37.594 -6.277 1 67.75 123 PRO A C 1
ATOM 981 O O . PRO A 1 123 ? 12.805 -38.156 -6.34 1 67.75 123 PRO A O 1
ATOM 984 N N . ALA A 1 124 ? 11.586 -36.312 -6.695 1 77.06 124 ALA A N 1
ATOM 985 C CA . ALA A 1 124 ? 12.695 -35.438 -7.039 1 77.06 124 ALA A CA 1
ATOM 986 C C . ALA A 1 124 ? 13.227 -34.719 -5.801 1 77.06 124 ALA A C 1
ATOM 988 O O . ALA A 1 124 ? 12.453 -34.312 -4.93 1 77.06 124 ALA A O 1
ATOM 989 N N . TYR A 1 125 ? 14.555 -34.656 -5.648 1 80.62 125 TYR A N 1
ATOM 990 C CA . TYR A 1 125 ? 15.203 -33.969 -4.535 1 80.62 125 TYR A CA 1
ATOM 991 C C . TYR A 1 125 ? 16.094 -32.844 -5.039 1 80.62 125 TYR A C 1
ATOM 993 O O . TYR A 1 125 ? 16.734 -32.969 -6.082 1 80.62 125 TYR A O 1
ATOM 1001 N N . VAL A 1 126 ? 16.125 -31.812 -4.266 1 86.75 126 VAL A N 1
ATOM 1002 C CA . VAL A 1 126 ? 16.969 -30.672 -4.605 1 86.75 126 VAL A CA 1
ATOM 1003 C C . VAL A 1 126 ? 18.422 -30.984 -4.203 1 86.75 126 VAL A C 1
ATOM 1005 O O . VAL A 1 126 ? 18.688 -31.297 -3.043 1 86.75 126 VAL A O 1
ATOM 1008 N N . THR A 1 127 ? 19.344 -30.859 -5.145 1 78.38 127 THR A N 1
ATOM 1009 C CA . THR A 1 127 ? 20.75 -31.109 -4.836 1 78.38 127 THR A CA 1
ATOM 1010 C C . THR A 1 127 ? 21.594 -29.891 -5.16 1 78.38 127 THR A C 1
ATOM 1012 O O . THR A 1 127 ? 22.641 -29.672 -4.551 1 78.38 127 THR A O 1
ATOM 1015 N N . ASP A 1 128 ? 21.188 -29.094 -6.055 1 85.69 128 ASP A N 1
ATOM 1016 C CA . ASP A 1 128 ? 21.922 -27.906 -6.496 1 85.69 128 ASP A CA 1
ATOM 1017 C C . ASP A 1 128 ? 21.078 -26.656 -6.316 1 85.69 128 ASP A C 1
ATOM 1019 O O . ASP A 1 128 ? 20.109 -26.438 -7.055 1 85.69 128 AS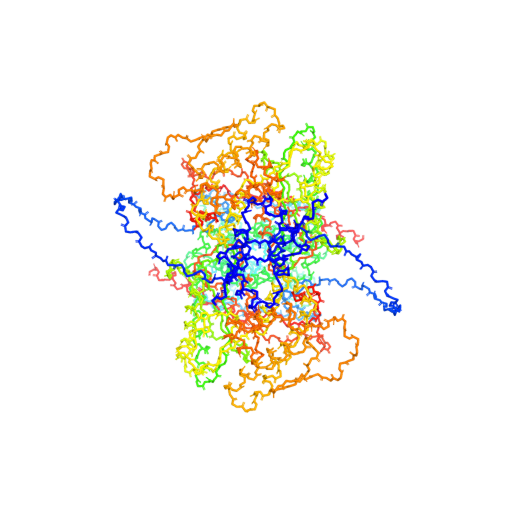P A O 1
ATOM 1023 N N . PRO A 1 129 ? 21.547 -25.812 -5.434 1 89.31 129 PRO A N 1
ATOM 1024 C CA . PRO A 1 129 ? 20.766 -24.609 -5.176 1 89.31 129 PRO A CA 1
ATOM 1025 C C . PRO A 1 129 ? 20.656 -23.703 -6.402 1 89.31 129 PRO A C 1
ATOM 1027 O O . PRO A 1 129 ? 19.625 -23.047 -6.598 1 89.31 129 PRO A O 1
ATOM 1030 N N . CYS A 1 130 ? 21.641 -23.641 -7.16 1 89.06 130 CYS A N 1
ATOM 1031 C CA . CYS A 1 130 ? 21.641 -22.797 -8.352 1 89.06 130 CYS A CA 1
ATOM 1032 C C . CYS A 1 130 ? 20.609 -23.297 -9.359 1 89.06 130 CYS A C 1
ATOM 1034 O O . CYS A 1 130 ? 19.812 -22.5 -9.883 1 89.06 130 CYS A O 1
ATOM 1036 N N . ALA A 1 131 ? 20.578 -24.578 -9.578 1 88.69 131 ALA A N 1
ATOM 1037 C CA . ALA A 1 131 ? 19.609 -25.156 -10.5 1 88.69 131 ALA A CA 1
ATOM 1038 C C . ALA A 1 131 ? 18.188 -25 -9.961 1 88.69 131 ALA A C 1
ATOM 1040 O O . ALA A 1 131 ? 17.266 -24.703 -10.711 1 88.69 131 ALA A O 1
ATOM 1041 N N . ALA A 1 132 ? 18.047 -25.188 -8.719 1 89.94 132 ALA A N 1
ATOM 1042 C CA . ALA A 1 132 ? 16.75 -25.125 -8.07 1 89.94 132 ALA A CA 1
ATOM 1043 C C . ALA A 1 132 ? 16.156 -23.719 -8.156 1 89.94 132 ALA A C 1
ATOM 1045 O O . ALA A 1 132 ? 14.961 -23.562 -8.375 1 89.94 132 ALA A O 1
ATOM 1046 N N . SER A 1 133 ? 17 -22.766 -8.016 1 90.12 133 SER A N 1
ATOM 1047 C CA . SER A 1 133 ? 16.547 -21.375 -7.992 1 90.12 133 SER A CA 1
ATOM 1048 C C . SER A 1 133 ? 16.109 -20.906 -9.375 1 90.12 133 SER A C 1
ATOM 1050 O O . SER A 1 133 ? 15.383 -19.922 -9.5 1 90.12 133 SER A O 1
ATOM 1052 N N . ARG A 1 134 ? 16.484 -21.641 -10.398 1 89.5 134 ARG A N 1
ATOM 1053 C CA . ARG A 1 134 ? 16.203 -21.219 -11.766 1 89.5 134 ARG A CA 1
ATOM 1054 C C . ARG A 1 134 ? 15.234 -22.172 -12.461 1 89.5 134 ARG A C 1
ATOM 1056 O O . ARG A 1 134 ? 14.875 -21.953 -13.625 1 89.5 134 ARG A O 1
ATOM 1063 N N . GLU A 1 135 ? 14.805 -23.094 -11.727 1 91.25 135 GLU A N 1
ATOM 1064 C CA . GLU A 1 135 ? 13.898 -24.078 -12.336 1 91.25 135 GLU A CA 1
ATOM 1065 C C . GLU A 1 135 ? 12.531 -23.453 -12.609 1 91.25 135 GLU A C 1
ATOM 1067 O O . GLU A 1 135 ? 11.922 -22.875 -11.719 1 91.25 135 GLU A O 1
ATOM 1072 N N . SER A 1 136 ? 12.055 -23.734 -13.82 1 93.56 136 SER A N 1
ATOM 1073 C CA . SER A 1 136 ? 10.734 -23.219 -14.18 1 93.56 136 SER A CA 1
ATOM 1074 C C . SER A 1 136 ? 9.625 -24 -13.477 1 93.56 136 SER A C 1
ATOM 1076 O O . SER A 1 136 ? 9.805 -25.172 -13.141 1 93.56 136 SER A O 1
ATOM 1078 N N . ALA A 1 137 ? 8.586 -23.375 -13.234 1 96.75 137 ALA A N 1
ATOM 1079 C CA . ALA A 1 137 ? 7.367 -23.984 -12.703 1 96.75 137 ALA A CA 1
ATOM 1080 C C . ALA A 1 137 ? 6.145 -23.531 -13.492 1 96.75 137 ALA A C 1
ATOM 1082 O O . ALA A 1 137 ? 6.211 -22.578 -14.266 1 96.75 137 ALA A O 1
ATOM 1083 N N . TYR A 1 138 ? 5.039 -24.297 -13.336 1 97.19 138 TYR A N 1
ATOM 1084 C CA . TYR A 1 138 ? 3.838 -24.047 -14.125 1 97.19 138 TYR A CA 1
ATOM 1085 C C . TYR A 1 138 ? 2.584 -24.156 -13.266 1 97.19 138 TYR A C 1
ATOM 1087 O O . TYR A 1 138 ? 2.58 -24.875 -12.258 1 97.19 138 TYR A O 1
ATOM 1095 N N . ILE A 1 139 ? 1.611 -23.391 -13.68 1 97.19 139 ILE A N 1
ATOM 1096 C CA . ILE A 1 139 ? 0.272 -23.625 -13.148 1 97.19 139 ILE A CA 1
ATOM 1097 C C . ILE A 1 139 ? -0.439 -24.688 -13.977 1 97.19 139 ILE A C 1
ATOM 1099 O O . ILE A 1 139 ? -0.622 -24.531 -15.188 1 97.19 139 ILE A O 1
ATOM 1103 N N . VAL A 1 140 ? -0.81 -25.766 -13.336 1 97.44 140 VAL A N 1
ATOM 1104 C CA . VAL A 1 140 ? -1.464 -26.859 -14.039 1 97.44 140 VAL A CA 1
ATOM 1105 C C . VAL A 1 140 ? -2.807 -27.172 -13.375 1 97.44 140 VAL A C 1
ATOM 1107 O O . VAL A 1 140 ? -2.875 -27.391 -12.164 1 97.44 140 VAL A O 1
ATOM 1110 N N . HIS A 1 141 ? -3.814 -27.156 -14.188 1 95.75 141 HIS A N 1
ATOM 1111 C CA . HIS A 1 141 ? -5.145 -27.438 -13.656 1 95.75 141 HIS A CA 1
ATOM 1112 C C . HIS A 1 141 ? -5.328 -28.922 -13.383 1 95.75 141 HIS A C 1
ATOM 1114 O O . HIS A 1 141 ? -4.734 -29.766 -14.062 1 95.75 141 HIS A O 1
ATOM 1120 N N . ASN A 1 142 ? -6.105 -29.125 -12.438 1 93.06 142 ASN A N 1
ATOM 1121 C CA . ASN A 1 142 ? -6.309 -30.484 -11.945 1 93.06 142 ASN A CA 1
ATOM 1122 C C . ASN A 1 142 ? -6.727 -31.438 -13.062 1 93.06 142 ASN A C 1
ATOM 1124 O O . ASN A 1 142 ? -6.172 -32.531 -13.203 1 93.06 142 ASN A O 1
ATOM 1128 N N . SER A 1 143 ? -7.715 -31.078 -13.898 1 88.31 143 SER A N 1
ATOM 1129 C CA . SER A 1 143 ? -8.203 -31.938 -14.977 1 88.31 143 SER A CA 1
ATOM 1130 C C . SER A 1 143 ? -7.094 -32.281 -15.961 1 88.31 143 SER A C 1
ATOM 1132 O O . SER A 1 143 ? -6.992 -33.406 -16.422 1 88.31 143 SER A O 1
ATOM 1134 N N . CYS A 1 144 ? -6.281 -31.344 -16.234 1 92.69 144 CYS A N 1
ATOM 1135 C CA . CYS A 1 144 ? -5.18 -31.547 -17.172 1 92.69 144 CYS A CA 1
ATOM 1136 C C . CYS A 1 144 ? -4.074 -32.375 -16.547 1 92.69 144 CYS A C 1
ATOM 1138 O O . CYS A 1 144 ? -3.469 -33.219 -17.219 1 92.69 144 CYS A O 1
ATOM 1140 N N . LEU A 1 145 ? -3.807 -32.188 -15.289 1 93.69 145 LEU A N 1
ATOM 1141 C CA . LEU A 1 145 ? -2.77 -32.969 -14.602 1 93.69 145 LEU A CA 1
ATOM 1142 C C . LEU A 1 145 ? -3.158 -34.438 -14.484 1 93.69 145 LEU A C 1
ATOM 1144 O O . LEU A 1 145 ? -2.316 -35.312 -14.648 1 93.69 145 LEU A O 1
ATOM 1148 N N . ILE A 1 146 ? -4.352 -34.656 -14.227 1 88.75 146 ILE A N 1
ATOM 1149 C CA . ILE A 1 146 ? -4.855 -36 -14.094 1 88.75 146 ILE A CA 1
ATOM 1150 C C . ILE A 1 146 ? -4.738 -36.75 -15.43 1 88.75 146 ILE A C 1
ATOM 1152 O O . ILE A 1 146 ? -4.438 -37.938 -15.477 1 88.75 146 ILE A O 1
ATOM 1156 N N . GLN A 1 147 ? -4.969 -36.031 -16.5 1 86.06 147 GLN A N 1
ATOM 1157 C CA . GLN A 1 147 ? -4.816 -36.625 -17.828 1 86.06 147 GLN A CA 1
ATOM 1158 C C . GLN A 1 147 ? -3.404 -37.156 -18.031 1 86.06 147 GLN A C 1
ATOM 1160 O O . GLN A 1 147 ? -3.223 -38.25 -18.578 1 86.06 147 GLN A O 1
ATOM 1165 N N . LEU A 1 148 ? -2.484 -36.438 -17.547 1 87.12 148 LEU A N 1
ATOM 1166 C CA . LEU A 1 148 ? -1.095 -36.875 -17.688 1 87.12 148 LEU A CA 1
ATOM 1167 C C . LEU A 1 148 ? -0.778 -38.031 -16.75 1 87.12 148 LEU A C 1
ATOM 1169 O O . LEU A 1 148 ? -0.06 -38.938 -17.125 1 87.12 148 LEU A O 1
ATOM 1173 N N . ALA A 1 149 ? -1.26 -37.938 -15.57 1 85.5 149 ALA A N 1
ATOM 1174 C CA . ALA A 1 149 ? -0.968 -38.938 -14.539 1 85.5 149 ALA A CA 1
ATOM 1175 C C . ALA A 1 149 ? -1.574 -40.281 -14.898 1 85.5 149 ALA A C 1
ATOM 1177 O O . ALA A 1 149 ? -1.05 -41.312 -14.508 1 85.5 149 ALA A O 1
ATOM 1178 N N . ASN A 1 150 ? -2.566 -40.281 -15.68 1 78.19 150 ASN A N 1
ATOM 1179 C CA . ASN A 1 150 ? -3.309 -41.5 -15.977 1 78.19 150 ASN A CA 1
ATOM 1180 C C . ASN A 1 150 ? -2.898 -42.094 -17.312 1 78.19 150 ASN A C 1
ATOM 1182 O O . ASN A 1 150 ? -3.604 -42.938 -17.859 1 78.19 150 ASN A O 1
ATOM 1186 N N . GLN A 1 151 ? -1.977 -41.688 -17.938 1 77.62 151 GLN A N 1
ATOM 1187 C CA . GLN A 1 151 ? -1.562 -42.219 -19.234 1 77.62 151 GLN A CA 1
ATOM 1188 C C . GLN A 1 151 ? -1.188 -43.688 -19.125 1 77.62 151 GLN A C 1
ATOM 1190 O O . GLN A 1 151 ? -1.502 -44.469 -20.016 1 77.62 151 GLN A O 1
ATOM 1195 N N . ASN A 1 152 ? -0.485 -44.156 -18.172 1 76.12 152 ASN A N 1
ATOM 1196 C CA . ASN A 1 152 ? -0.113 -45.562 -17.969 1 76.12 152 ASN A CA 1
ATOM 1197 C C . ASN A 1 152 ? -0.199 -45.969 -16.5 1 76.12 152 ASN A C 1
ATOM 1199 O O . ASN A 1 152 ? 0.807 -46.344 -15.898 1 76.12 152 ASN A O 1
ATOM 1203 N N . PRO A 1 153 ? -1.493 -45.969 -16.141 1 76.56 153 PRO A N 1
ATOM 1204 C CA . PRO A 1 153 ? -1.613 -46.344 -14.727 1 76.56 153 PRO A CA 1
ATOM 1205 C C . PRO A 1 153 ? -1.404 -47.844 -14.484 1 76.56 153 PRO A C 1
ATOM 1207 O O . PRO A 1 153 ? -1.819 -48.656 -15.297 1 76.56 153 PRO A O 1
ATOM 1210 N N . PRO A 1 154 ? -0.682 -48.094 -13.414 1 78.88 154 PRO A N 1
ATOM 1211 C CA . PRO A 1 154 ? -0.577 -49.5 -13.07 1 78.88 154 PRO A CA 1
ATOM 1212 C C . PRO A 1 154 ? -1.92 -50.125 -12.68 1 78.88 154 PRO A C 1
ATOM 1214 O O . PRO A 1 154 ? -2.658 -49.531 -11.883 1 78.88 154 PRO A O 1
ATOM 1217 N N . SER A 1 155 ? -2.26 -51.219 -13.273 1 79.94 155 SER A N 1
ATOM 1218 C CA . SER A 1 155 ? -3.557 -51.812 -13.008 1 79.94 155 SER A CA 1
ATOM 1219 C C . SER A 1 155 ? -3.484 -52.781 -11.828 1 79.94 155 SER A C 1
ATOM 1221 O O . SER A 1 155 ? -4.441 -52.906 -11.062 1 79.94 155 SER A O 1
ATOM 1223 N N . HIS A 1 156 ? -2.336 -53.438 -11.773 1 87.75 156 HIS A N 1
ATOM 1224 C CA . HIS A 1 156 ? -2.195 -54.406 -10.703 1 87.75 156 HIS A CA 1
ATOM 1225 C C . HIS A 1 156 ? -0.879 -54.219 -9.953 1 87.75 156 HIS A C 1
ATOM 1227 O O . HIS A 1 156 ? 0.09 -53.719 -10.508 1 87.75 156 HIS A O 1
ATOM 1233 N N . CYS A 1 157 ? -0.998 -54.625 -8.695 1 88.69 157 CYS A N 1
ATOM 1234 C CA . CYS A 1 157 ? 0.178 -54.562 -7.832 1 88.69 157 CYS A CA 1
ATOM 1235 C C . CYS A 1 157 ? 1.281 -55.469 -8.344 1 88.69 157 CYS A C 1
ATOM 1237 O O . CYS A 1 157 ? 1.039 -56.656 -8.617 1 88.69 157 CYS A O 1
ATOM 1239 N N . ASN A 1 158 ? 2.457 -54.938 -8.539 1 84.69 158 ASN A N 1
ATOM 1240 C CA . ASN A 1 158 ? 3.568 -55.719 -9.086 1 84.69 158 ASN A CA 1
ATOM 1241 C C . ASN A 1 158 ? 4.43 -56.312 -7.977 1 84.69 158 ASN A C 1
ATOM 1243 O O . ASN A 1 158 ? 5.492 -56.875 -8.25 1 84.69 158 ASN A O 1
ATOM 1247 N N . ILE A 1 159 ? 4.004 -55.969 -6.77 1 85.75 159 ILE A N 1
ATOM 1248 C CA . ILE A 1 159 ? 4.715 -56.594 -5.652 1 85.75 159 ILE A CA 1
ATOM 1249 C C . ILE A 1 159 ? 4.461 -58.094 -5.656 1 85.75 159 ILE A C 1
ATOM 1251 O O . ILE A 1 159 ? 3.361 -58.531 -5.992 1 85.75 159 ILE A O 1
ATOM 1255 N N . LYS A 1 160 ? 5.469 -58.844 -5.242 1 87.19 160 LYS A N 1
ATOM 1256 C CA . LYS A 1 160 ? 5.43 -60.312 -5.297 1 87.19 160 LYS A CA 1
ATOM 1257 C C . LYS A 1 160 ? 4.23 -60.844 -4.523 1 87.19 160 LYS A C 1
ATOM 1259 O O . LYS A 1 160 ? 4.012 -60.469 -3.367 1 87.19 160 LYS A O 1
ATOM 1264 N N . ASN A 1 161 ? 3.406 -61.656 -5.098 1 86.38 161 ASN A N 1
ATOM 1265 C CA . ASN A 1 161 ? 2.297 -62.406 -4.539 1 86.38 161 ASN A CA 1
ATOM 1266 C C . ASN A 1 161 ? 1.124 -61.5 -4.168 1 86.38 161 ASN A C 1
ATOM 1268 O O . ASN A 1 161 ? 0.281 -61.875 -3.352 1 86.38 161 ASN A O 1
ATOM 1272 N N . CYS A 1 162 ? 0.925 -60.344 -4.543 1 87.75 162 CYS A N 1
ATOM 1273 C CA . CYS A 1 162 ? -0.202 -59.5 -4.168 1 87.75 162 CYS A CA 1
ATOM 1274 C C . CYS A 1 162 ? -1.165 -59.312 -5.336 1 87.75 162 CYS A C 1
ATOM 1276 O O . CYS A 1 162 ? -2.324 -59.719 -5.258 1 87.75 162 CYS A O 1
ATOM 1278 N N . ARG A 1 163 ? -0.958 -58.969 -6.578 1 89.38 163 ARG A N 1
ATOM 1279 C CA . ARG A 1 163 ? -1.698 -58.719 -7.809 1 89.38 163 ARG A CA 1
ATOM 1280 C C . ARG A 1 163 ? -3.01 -58 -7.527 1 89.38 163 ARG A C 1
ATOM 1282 O O . ARG A 1 163 ? -3.967 -58.094 -8.297 1 89.38 163 ARG A O 1
ATOM 1289 N N . ALA A 1 164 ? -3.059 -57.375 -6.363 1 88.5 164 ALA A N 1
ATOM 1290 C CA . ALA A 1 164 ? -4.242 -56.594 -5.992 1 88.5 164 ALA A CA 1
ATOM 1291 C C . ALA A 1 164 ? -4.426 -55.375 -6.918 1 88.5 164 ALA A C 1
ATOM 1293 O O . ALA A 1 164 ? -3.488 -54.969 -7.602 1 88.5 164 ALA A O 1
ATOM 1294 N N . ASP A 1 165 ? -5.703 -54.875 -6.965 1 87.88 165 ASP A N 1
ATOM 1295 C CA . ASP A 1 165 ? -6.02 -53.719 -7.777 1 87.88 165 ASP A CA 1
ATOM 1296 C C . ASP A 1 165 ? -5.324 -52.469 -7.238 1 87.88 165 ASP A C 1
ATOM 1298 O O . ASP A 1 165 ? -5.215 -52.281 -6.023 1 87.88 165 ASP A O 1
ATOM 1302 N N . VAL A 1 166 ? -4.867 -51.594 -8.219 1 88.38 166 VAL A N 1
ATOM 1303 C CA . VAL A 1 166 ? -4.148 -50.375 -7.871 1 88.38 166 VAL A CA 1
ATOM 1304 C C . VAL A 1 166 ? -5.035 -49.188 -8.125 1 88.38 166 VAL A C 1
ATOM 1306 O O . VAL A 1 166 ? -5.734 -49.094 -9.141 1 88.38 166 VAL A O 1
ATOM 1309 N N . SER A 1 167 ? -5.074 -48.281 -7.145 1 82.81 167 SER A N 1
ATOM 1310 C CA . SER A 1 167 ? -5.785 -47 -7.281 1 82.81 167 SER A CA 1
ATOM 1311 C C . SER A 1 167 ? -4.867 -45.812 -6.988 1 82.81 167 SER A C 1
ATOM 1313 O O . SER A 1 167 ? -3.842 -45.969 -6.324 1 82.81 167 SER A O 1
ATOM 1315 N N . MET A 1 168 ? -5.211 -44.719 -7.637 1 86.69 168 MET A N 1
ATOM 1316 C CA . MET A 1 168 ? -4.434 -43.5 -7.422 1 86.69 168 MET A CA 1
ATOM 1317 C C . MET A 1 168 ? -5.062 -42.625 -6.332 1 86.69 168 MET A C 1
ATOM 1319 O O . MET A 1 168 ? -6.273 -42.375 -6.344 1 86.69 168 MET A O 1
ATOM 1323 N N . VAL A 1 169 ? -4.195 -42.188 -5.387 1 82.31 169 VAL A N 1
ATOM 1324 C CA . VAL A 1 169 ? -4.633 -41.312 -4.316 1 82.31 169 VAL A CA 1
ATOM 1325 C C . VAL A 1 169 ? -3.895 -39.969 -4.422 1 82.31 169 VAL A C 1
ATOM 1327 O O . VAL A 1 169 ? -2.701 -39.938 -4.73 1 82.31 169 VAL A O 1
ATOM 1330 N N . LYS A 1 170 ? -4.664 -38.906 -4.203 1 89.56 170 LYS A N 1
ATOM 1331 C CA . LYS A 1 170 ? -4.105 -37.562 -4.242 1 89.56 170 LYS A CA 1
ATOM 1332 C C . LYS A 1 170 ? -3.957 -37 -2.838 1 89.56 170 LYS A C 1
ATOM 1334 O O . LYS A 1 170 ? -4.863 -37.125 -2.014 1 89.56 170 LYS A O 1
ATOM 1339 N N . LYS A 1 171 ? -2.779 -36.469 -2.559 1 85.12 171 LYS A N 1
ATOM 1340 C CA . LYS A 1 171 ? -2.496 -35.781 -1.304 1 85.12 171 LYS A CA 1
ATOM 1341 C C . LYS A 1 171 ? -1.891 -34.406 -1.556 1 85.12 171 LYS A C 1
ATOM 1343 O O . LYS A 1 171 ? -1.126 -34.219 -2.506 1 85.12 171 LYS A O 1
ATOM 1348 N N . GLN A 1 172 ? -2.342 -33.469 -0.694 1 89.06 172 GLN A N 1
ATOM 1349 C CA . GLN A 1 172 ? -1.828 -32.125 -0.877 1 89.06 172 GLN A CA 1
ATOM 1350 C C . GLN A 1 172 ? -1.217 -31.594 0.415 1 89.06 172 GLN A C 1
ATOM 1352 O O . GLN A 1 172 ? -1.758 -31.797 1.501 1 89.06 172 GLN A O 1
ATOM 1357 N N . THR A 1 173 ? -0.059 -30.969 0.348 1 85.44 173 THR A N 1
ATOM 1358 C CA . THR A 1 173 ? 0.636 -30.281 1.436 1 85.44 173 THR A CA 1
ATOM 1359 C C . THR A 1 173 ? 1.264 -28.984 0.947 1 85.44 173 THR A C 1
ATOM 1361 O O . THR A 1 173 ? 2.145 -29 0.083 1 85.44 173 THR A O 1
ATOM 1364 N N . GLY A 1 174 ? 0.859 -27.859 1.618 1 91.56 174 GLY A N 1
ATOM 1365 C CA . GLY A 1 174 ? 1.329 -26.594 1.084 1 91.56 174 GLY A CA 1
ATOM 1366 C C . GLY A 1 174 ? 0.971 -26.391 -0.376 1 91.56 174 GLY A C 1
ATOM 1367 O O . GLY A 1 174 ? -0.189 -26.531 -0.763 1 91.56 174 GLY A O 1
ATOM 1368 N N . THR A 1 175 ? 2.035 -26.141 -1.133 1 94.69 175 THR A N 1
ATOM 1369 C CA . THR A 1 175 ? 1.785 -25.938 -2.555 1 94.69 175 THR A CA 1
ATOM 1370 C C . THR A 1 175 ? 2.033 -27.219 -3.34 1 94.69 175 THR A C 1
ATOM 1372 O O . THR A 1 175 ? 1.917 -27.234 -4.566 1 94.69 175 THR A O 1
ATOM 1375 N N . THR A 1 176 ? 2.309 -28.344 -2.703 1 93.44 176 THR A N 1
ATOM 1376 C CA . THR A 1 176 ? 2.684 -29.594 -3.355 1 93.44 176 THR A CA 1
ATOM 1377 C C . THR A 1 176 ? 1.499 -30.547 -3.412 1 93.44 176 THR A C 1
ATOM 1379 O O . THR A 1 176 ? 0.761 -30.688 -2.436 1 93.44 176 THR A O 1
ATOM 1382 N N . VAL A 1 177 ? 1.361 -31.125 -4.566 1 93.62 177 VAL A N 1
ATOM 1383 C CA . VAL A 1 177 ? 0.394 -32.219 -4.711 1 93.62 177 VAL A CA 1
ATOM 1384 C C . VAL A 1 177 ? 1.126 -33.531 -4.973 1 93.62 177 VAL A C 1
ATOM 1386 O O . VAL A 1 177 ? 2.119 -33.562 -5.703 1 93.62 177 VAL A O 1
ATOM 1389 N N . TYR A 1 178 ? 0.689 -34.594 -4.301 1 89 178 TYR A N 1
ATOM 1390 C CA . TYR A 1 178 ? 1.208 -35.969 -4.473 1 89 178 TYR A CA 1
ATOM 1391 C C . TYR A 1 178 ? 0.181 -36.844 -5.152 1 89 178 TYR A C 1
ATOM 1393 O O . TYR A 1 178 ? -1.013 -36.781 -4.848 1 89 178 TYR A O 1
ATOM 1401 N N . PHE A 1 179 ? 0.694 -37.594 -6.082 1 89.75 179 PHE A N 1
ATOM 1402 C CA . PHE A 1 179 ? -0.056 -38.719 -6.602 1 89.75 179 PHE A CA 1
ATOM 1403 C C . PHE A 1 179 ? 0.588 -40.031 -6.176 1 89.75 179 PHE A C 1
ATOM 1405 O O . PHE A 1 179 ? 1.767 -40.281 -6.449 1 89.75 179 PHE A O 1
ATOM 1412 N N . ILE A 1 180 ? -0.22 -40.812 -5.449 1 85.62 180 ILE A N 1
ATOM 1413 C CA . ILE A 1 180 ? 0.272 -42.094 -4.945 1 85.62 180 ILE A CA 1
ATOM 1414 C C . ILE A 1 180 ? -0.577 -43.25 -5.508 1 85.62 180 ILE A C 1
ATOM 1416 O O . ILE A 1 180 ? -1.793 -43.281 -5.309 1 85.62 180 ILE A O 1
ATOM 1420 N N . TRP A 1 181 ? 0.058 -44.094 -6.301 1 86.38 181 TRP A N 1
ATOM 1421 C CA . TRP A 1 181 ? -0.596 -45.312 -6.754 1 86.38 181 TRP A CA 1
ATOM 1422 C C . TRP A 1 181 ? -0.365 -46.469 -5.762 1 86.38 181 TRP A C 1
ATOM 1424 O O . TRP A 1 181 ? 0.769 -46.906 -5.578 1 86.38 181 TRP A O 1
ATOM 1434 N N . ALA A 1 182 ? -1.464 -46.812 -5.125 1 86.25 182 ALA A N 1
ATOM 1435 C CA . ALA A 1 182 ? -1.374 -47.844 -4.102 1 86.25 182 ALA A CA 1
ATOM 1436 C C . ALA A 1 182 ? -2.393 -48.969 -4.348 1 86.25 182 ALA A C 1
ATOM 1438 O O . ALA A 1 182 ? -3.473 -48.719 -4.887 1 86.25 182 ALA A O 1
ATOM 1439 N N . CYS A 1 183 ? -2.002 -50.156 -3.992 1 87.56 183 CYS A N 1
ATOM 1440 C CA . CYS A 1 183 ? -2.938 -51.281 -4.141 1 87.56 183 CYS A CA 1
ATOM 1441 C C . CYS A 1 183 ? -3.844 -51.406 -2.922 1 87.56 183 CYS A C 1
ATOM 1443 O O . CYS A 1 183 ? -3.594 -50.75 -1.895 1 87.56 183 CYS A O 1
ATOM 1445 N N . SER A 1 184 ? -4.883 -52.219 -2.996 1 86.62 184 SER A N 1
ATOM 1446 C CA . SER A 1 184 ? -5.891 -52.344 -1.948 1 86.62 184 SER A CA 1
ATOM 1447 C C . SER A 1 184 ? -5.289 -52.938 -0.68 1 86.62 184 SER A C 1
ATOM 1449 O O . SER A 1 184 ? -5.879 -52.844 0.397 1 86.62 184 SER A O 1
ATOM 1451 N N . LYS A 1 185 ? -4.141 -53.469 -0.754 1 87.44 185 LYS A N 1
ATOM 1452 C CA . LYS A 1 185 ? -3.494 -54.062 0.416 1 87.44 185 LYS A CA 1
ATOM 1453 C C . LYS A 1 185 ? -2.537 -53.062 1.069 1 87.44 185 LYS A C 1
ATOM 1455 O O . LYS A 1 185 ? -1.869 -53.406 2.051 1 87.44 185 LYS A O 1
ATOM 1460 N N . GLY A 1 186 ? -2.354 -51.938 0.496 1 85.81 186 GLY A N 1
ATOM 1461 C CA . GLY A 1 186 ? -1.596 -50.875 1.13 1 85.81 186 GLY A CA 1
ATOM 1462 C C . GLY A 1 186 ? -0.208 -50.688 0.541 1 85.81 186 GLY A C 1
ATOM 1463 O O . GLY A 1 186 ? 0.57 -49.844 1.012 1 85.81 186 GLY A O 1
ATOM 1464 N N . HIS A 1 187 ? 0.107 -51.531 -0.533 1 88.25 187 HIS A N 1
ATOM 1465 C CA . HIS A 1 187 ? 1.415 -51.406 -1.163 1 88.25 187 HIS A CA 1
ATOM 1466 C C . HIS A 1 187 ? 1.462 -50.156 -2.059 1 88.25 187 HIS A C 1
ATOM 1468 O O . HIS A 1 187 ? 0.549 -49.938 -2.855 1 88.25 187 HIS A O 1
ATOM 1474 N N . THR A 1 188 ? 2.484 -49.312 -1.855 1 87.19 188 THR A N 1
ATOM 1475 C CA . THR A 1 188 ? 2.713 -48.219 -2.768 1 87.19 188 THR A CA 1
ATOM 1476 C C . THR A 1 188 ? 3.492 -48.656 -3.998 1 87.19 188 THR A C 1
ATOM 1478 O O . THR A 1 188 ? 4.613 -49.156 -3.879 1 87.19 188 THR A O 1
ATOM 1481 N N . ILE A 1 189 ? 2.889 -48.531 -5.133 1 84.12 189 ILE A N 1
ATOM 1482 C CA . ILE A 1 189 ? 3.457 -49 -6.391 1 84.12 189 ILE A CA 1
ATOM 1483 C C . ILE A 1 189 ? 4.23 -47.875 -7.059 1 84.12 189 ILE A C 1
ATOM 1485 O O . ILE A 1 189 ? 5.301 -48.094 -7.633 1 84.12 189 ILE A O 1
ATOM 1489 N N . ARG A 1 190 ? 3.66 -46.688 -7.039 1 84.56 190 ARG A N 1
ATOM 1490 C CA . ARG A 1 190 ? 4.203 -45.5 -7.688 1 84.56 190 ARG A CA 1
ATOM 1491 C C . ARG A 1 190 ? 3.867 -44.25 -6.891 1 84.56 190 ARG A C 1
ATOM 1493 O O . ARG A 1 190 ? 2.807 -44.156 -6.27 1 84.56 190 ARG A O 1
ATOM 1500 N N . GLU A 1 191 ? 4.895 -43.344 -6.867 1 86.62 191 GLU A N 1
ATOM 1501 C CA . GLU A 1 191 ? 4.68 -42.062 -6.207 1 86.62 191 GLU A CA 1
ATOM 1502 C C . GLU A 1 191 ? 5.219 -40.906 -7.047 1 86.62 191 GLU A C 1
ATOM 1504 O O . GLU A 1 191 ? 6.277 -41.031 -7.668 1 86.62 191 GLU A O 1
ATOM 1509 N N . TRP A 1 192 ? 4.508 -39.844 -7.133 1 90.5 192 TRP A N 1
ATOM 1510 C CA . TRP A 1 192 ? 4.887 -38.625 -7.855 1 90.5 192 TRP A CA 1
ATOM 1511 C C . TRP A 1 192 ? 4.543 -37.375 -7.051 1 90.5 192 TRP A C 1
ATOM 1513 O O . TRP A 1 192 ? 3.525 -37.344 -6.352 1 90.5 192 TRP A O 1
ATOM 1523 N N . SER A 1 193 ? 5.441 -36.438 -7.105 1 91.88 193 SER A N 1
ATOM 1524 C CA . SER A 1 193 ? 5.172 -35.125 -6.48 1 91.88 193 SER A CA 1
ATOM 1525 C C . SER A 1 193 ? 5.34 -34 -7.477 1 91.88 193 SER A C 1
ATOM 1527 O O . SER A 1 193 ? 6.16 -34.094 -8.391 1 91.88 193 SER A O 1
ATOM 1529 N N . SER A 1 194 ? 4.59 -32.969 -7.277 1 95.25 194 SER A N 1
ATOM 1530 C CA . SER A 1 194 ? 4.59 -31.828 -8.211 1 95.25 194 SER A CA 1
ATOM 1531 C C . SER A 1 194 ? 5.848 -30.984 -8.07 1 95.25 194 SER A C 1
ATOM 1533 O O . SER A 1 194 ? 6.148 -30.156 -8.93 1 95.25 194 SER A O 1
ATOM 1535 N N . GLN A 1 195 ? 6.543 -31.203 -6.98 1 93.81 195 GLN A N 1
ATOM 1536 C CA . GLN A 1 195 ? 7.73 -30.391 -6.711 1 93.81 195 GLN A CA 1
ATOM 1537 C C . GLN A 1 195 ? 8.844 -31.234 -6.098 1 93.81 195 GLN A C 1
ATOM 1539 O O . GLN A 1 195 ? 8.57 -32.25 -5.438 1 93.81 195 GLN A O 1
ATOM 1544 N N . PRO A 1 196 ? 10.109 -30.781 -6.316 1 91.06 196 PRO A N 1
ATOM 1545 C CA . PRO A 1 196 ? 11.211 -31.469 -5.641 1 91.06 196 PRO A CA 1
ATOM 1546 C C . PRO A 1 196 ? 11.195 -31.266 -4.129 1 91.06 196 PRO A C 1
ATOM 1548 O O . PRO A 1 196 ? 10.773 -30.203 -3.65 1 91.06 196 PRO A O 1
ATOM 1551 N N . SER A 1 197 ? 11.641 -32.25 -3.424 1 88 197 SER A N 1
ATOM 1552 C CA . SER A 1 197 ? 11.742 -32.156 -1.971 1 88 197 SER A CA 1
ATOM 1553 C C . SER A 1 197 ? 13.07 -31.547 -1.542 1 88 197 SER A C 1
ATOM 1555 O O . SER A 1 197 ? 14.094 -31.75 -2.201 1 88 197 SER A O 1
ATOM 1557 N N . LEU A 1 198 ? 12.93 -30.734 -0.51 1 85.44 198 LEU A N 1
ATOM 1558 C CA . LEU A 1 198 ? 14.141 -30.25 0.138 1 85.44 198 LEU A CA 1
ATOM 1559 C C . LEU A 1 198 ? 14.719 -31.312 1.067 1 85.44 198 LEU A C 1
ATOM 1561 O O . LEU A 1 198 ? 13.984 -32.188 1.565 1 85.44 198 LEU A O 1
ATOM 1565 N N . GLN A 1 199 ? 16.031 -31.484 1.003 1 66.25 199 GLN A N 1
ATOM 1566 C CA . GLN A 1 199 ? 16.609 -32.531 1.86 1 66.25 199 GLN A CA 1
ATOM 1567 C C . GLN A 1 199 ? 16.078 -32.406 3.287 1 66.25 199 GLN A C 1
ATOM 1569 O O . GLN A 1 199 ? 16.219 -31.359 3.932 1 66.25 199 GLN A O 1
ATOM 1574 N N . GLY A 1 200 ? 15.102 -33.281 3.621 1 58.94 200 GLY A N 1
ATOM 1575 C CA . GLY A 1 200 ? 14.398 -33.312 4.891 1 58.94 200 GLY A CA 1
ATOM 1576 C C . GLY A 1 200 ? 12.898 -33.094 4.746 1 58.94 200 GLY A C 1
ATOM 1577 O O . GLY A 1 200 ? 12.258 -33.75 3.92 1 58.94 200 GLY A O 1
ATOM 1578 N N . GLU A 1 201 ? 12.43 -32 5.629 1 65.38 201 GLU A N 1
ATOM 1579 C CA . GLU A 1 201 ? 10.992 -31.734 5.645 1 65.38 201 GLU A CA 1
ATOM 1580 C C . GLU A 1 201 ? 10.656 -30.453 4.871 1 65.38 201 GLU A C 1
ATOM 1582 O O . GLU A 1 201 ? 11.438 -29.5 4.875 1 65.38 201 GLU A O 1
ATOM 1587 N N . GLY A 1 202 ? 10 -30.609 3.732 1 79.12 202 GLY A N 1
ATOM 1588 C CA . GLY A 1 202 ? 9.484 -29.453 3.012 1 79.12 202 GLY A CA 1
ATOM 1589 C C . GLY A 1 202 ? 9.703 -29.531 1.514 1 79.12 202 GLY A C 1
ATOM 1590 O O . GLY A 1 202 ? 10.383 -30.453 1.03 1 79.12 202 GLY A O 1
ATOM 1591 N N . HIS A 1 203 ? 9.203 -28.719 0.812 1 90 203 HIS A N 1
ATOM 1592 C CA . HIS A 1 203 ? 9.258 -28.734 -0.646 1 90 203 HIS A CA 1
ATOM 1593 C C . HIS A 1 203 ? 9.797 -27.422 -1.189 1 90 203 HIS A C 1
ATOM 1595 O O . HIS A 1 203 ? 9.656 -26.375 -0.55 1 90 203 HIS A O 1
ATOM 1601 N N . LEU A 1 204 ? 10.5 -27.5 -2.273 1 93.38 204 LEU A N 1
ATOM 1602 C CA . LEU A 1 204 ? 11.133 -26.359 -2.922 1 93.38 204 LEU A CA 1
ATOM 1603 C C . LEU A 1 204 ? 10.102 -25.266 -3.211 1 93.38 204 LEU A C 1
ATOM 1605 O O . LEU A 1 204 ? 10.367 -24.078 -2.99 1 93.38 204 LEU A O 1
ATOM 1609 N N . GLY A 1 205 ? 8.961 -25.656 -3.688 1 95.06 205 GLY A N 1
ATOM 1610 C CA . GLY A 1 205 ? 7.93 -24.703 -4.051 1 95.06 205 GLY A CA 1
ATOM 1611 C C . GLY A 1 205 ? 7.484 -23.828 -2.887 1 95.06 205 GLY A C 1
ATOM 1612 O O . GLY A 1 205 ? 7.215 -22.641 -3.062 1 95.06 205 GLY A O 1
ATOM 1613 N N . ASP A 1 206 ? 7.418 -24.375 -1.724 1 94.69 206 ASP A N 1
ATOM 1614 C CA . ASP A 1 206 ? 7.023 -23.625 -0.532 1 94.69 206 ASP A CA 1
ATOM 1615 C C . ASP A 1 206 ? 8.07 -22.578 -0.174 1 94.69 206 ASP A C 1
ATOM 1617 O O . ASP A 1 206 ? 7.719 -21.438 0.153 1 94.69 206 ASP A O 1
ATOM 1621 N N . LEU A 1 207 ? 9.289 -22.984 -0.248 1 94.75 207 LEU A N 1
ATOM 1622 C CA . LEU A 1 207 ? 10.375 -22.062 0.052 1 94.75 207 LEU A CA 1
ATOM 1623 C C . LEU A 1 207 ? 10.438 -20.938 -0.974 1 94.75 207 LEU A C 1
ATOM 1625 O O . LEU A 1 207 ? 10.578 -19.766 -0.609 1 94.75 207 LEU A O 1
ATOM 1629 N N . ILE A 1 208 ? 10.305 -21.297 -2.223 1 97.06 208 ILE A N 1
ATOM 1630 C CA . ILE A 1 208 ? 10.383 -20.312 -3.299 1 97.06 208 ILE A CA 1
ATOM 1631 C C . ILE A 1 208 ? 9.203 -19.344 -3.201 1 97.06 208 ILE A C 1
ATOM 1633 O O . ILE A 1 208 ? 9.344 -18.156 -3.486 1 97.06 208 ILE A O 1
ATOM 1637 N N . LEU A 1 209 ? 8.07 -19.859 -2.838 1 97.69 209 LEU A N 1
ATOM 1638 C CA . LEU A 1 209 ? 6.914 -19 -2.646 1 97.69 209 LEU A CA 1
ATOM 1639 C C . LEU A 1 209 ? 7.176 -17.984 -1.536 1 97.69 209 LEU A C 1
ATOM 1641 O O . LEU A 1 209 ? 6.867 -16.797 -1.684 1 97.69 209 LEU A O 1
ATOM 1645 N N . ALA A 1 210 ? 7.727 -18.438 -0.477 1 96.25 210 ALA A N 1
ATOM 1646 C CA . ALA A 1 210 ? 8.062 -17.516 0.614 1 96.25 210 ALA A CA 1
ATOM 1647 C C . ALA A 1 210 ? 9.031 -16.438 0.147 1 96.25 210 ALA A C 1
ATOM 1649 O O . ALA A 1 210 ? 8.852 -15.258 0.456 1 96.25 210 ALA A O 1
ATOM 1650 N N . CYS A 1 211 ? 10.031 -16.875 -0.619 1 96.88 211 CYS A N 1
ATOM 1651 C CA . CYS A 1 211 ? 10.961 -15.93 -1.207 1 96.88 211 CYS A CA 1
ATOM 1652 C C . CYS A 1 211 ? 10.227 -14.906 -2.066 1 96.88 211 CYS A C 1
ATOM 1654 O O . CYS A 1 211 ? 10.453 -13.695 -1.933 1 96.88 211 CYS A O 1
ATOM 1656 N N . GLY A 1 212 ? 9.375 -15.453 -2.895 1 97.12 212 GLY A N 1
ATOM 1657 C CA . GLY A 1 212 ? 8.656 -14.594 -3.82 1 97.12 212 GLY A CA 1
ATOM 1658 C C . GLY A 1 212 ? 7.805 -13.547 -3.123 1 97.12 212 GLY A C 1
ATOM 1659 O O . GLY A 1 212 ? 7.762 -12.391 -3.549 1 97.12 212 GLY A O 1
ATOM 1660 N N . ILE A 1 213 ? 7.152 -13.922 -2.09 1 96.44 213 ILE A N 1
ATOM 1661 C CA . ILE A 1 213 ? 6.277 -13.016 -1.358 1 96.44 213 ILE A CA 1
ATOM 1662 C C . ILE A 1 213 ? 7.094 -11.867 -0.777 1 96.44 213 ILE A C 1
ATOM 1664 O O . ILE A 1 213 ? 6.77 -10.695 -0.99 1 96.44 213 ILE A O 1
ATOM 1668 N N . VAL A 1 214 ? 8.172 -12.156 -0.175 1 95.81 214 VAL A N 1
ATOM 1669 C CA . VAL A 1 214 ? 8.977 -11.141 0.502 1 95.81 214 VAL A CA 1
ATOM 1670 C C . VAL A 1 214 ? 9.688 -10.273 -0.53 1 95.81 214 VAL A C 1
ATOM 1672 O O . VAL A 1 214 ? 9.641 -9.047 -0.458 1 95.81 214 VAL A O 1
ATOM 1675 N N . MET A 1 215 ? 10.258 -10.883 -1.494 1 96.5 215 MET A N 1
ATOM 1676 C CA . MET A 1 215 ? 11.172 -10.188 -2.398 1 96.5 215 MET A CA 1
ATOM 1677 C C . MET A 1 215 ? 10.398 -9.391 -3.443 1 96.5 215 MET A C 1
ATOM 1679 O O . MET A 1 215 ? 10.961 -8.508 -4.098 1 96.5 215 MET A O 1
ATOM 1683 N N . SER A 1 216 ? 9.125 -9.688 -3.631 1 94 216 SER A N 1
ATOM 1684 C CA . SER A 1 216 ? 8.305 -8.891 -4.535 1 94 216 SER A CA 1
ATOM 1685 C C . SER A 1 216 ? 7.664 -7.711 -3.811 1 94 216 SER A C 1
ATOM 1687 O O . SER A 1 216 ? 7.043 -6.852 -4.441 1 94 216 SER A O 1
ATOM 1689 N N . GLY A 1 217 ? 7.793 -7.707 -2.518 1 90.75 217 GLY A N 1
ATOM 1690 C CA . GLY A 1 217 ? 7.16 -6.66 -1.734 1 90.75 217 GLY A CA 1
ATOM 1691 C C . GLY A 1 217 ? 5.703 -6.949 -1.422 1 90.75 217 GLY A C 1
ATOM 1692 O O . GLY A 1 217 ? 4.996 -6.09 -0.89 1 90.75 217 GLY A O 1
ATOM 1693 N N . CYS A 1 218 ? 5.258 -8.172 -1.715 1 92.19 218 CYS A N 1
ATOM 1694 C CA . CYS A 1 218 ? 3.875 -8.555 -1.451 1 92.19 218 CYS A CA 1
ATOM 1695 C C . CYS A 1 218 ? 3.686 -8.938 0.01 1 92.19 218 CYS A C 1
ATOM 1697 O O . CYS A 1 218 ? 4.66 -9.188 0.723 1 92.19 218 CYS A O 1
ATOM 1699 N N . ASN A 1 219 ? 2.441 -8.844 0.389 1 88.81 219 ASN A N 1
ATOM 1700 C CA . ASN A 1 219 ? 2.043 -9.32 1.709 1 88.81 219 ASN A CA 1
ATOM 1701 C C . ASN A 1 219 ? 1.47 -10.734 1.647 1 88.81 219 ASN A C 1
ATOM 1703 O O . ASN A 1 219 ? 0.74 -11.07 0.714 1 88.81 219 ASN A O 1
ATOM 1707 N N . TYR A 1 220 ? 1.789 -11.453 2.699 1 92.19 220 TYR A N 1
ATOM 1708 C CA . TYR A 1 220 ? 1.365 -12.852 2.734 1 92.19 220 TYR A CA 1
ATOM 1709 C C . TYR A 1 220 ? -0.146 -12.969 2.572 1 92.19 220 TYR A C 1
ATOM 1711 O O . TYR A 1 220 ? -0.632 -13.797 1.801 1 92.19 220 TYR A O 1
ATOM 1719 N N . ASN A 1 221 ? -0.894 -12.156 3.248 1 87.69 221 ASN A N 1
ATOM 1720 C CA . ASN A 1 221 ? -2.348 -12.281 3.252 1 87.69 221 ASN A CA 1
ATOM 1721 C C . ASN A 1 221 ? -2.936 -12.039 1.866 1 87.69 221 ASN A C 1
ATOM 1723 O O . ASN A 1 221 ? -3.885 -12.711 1.463 1 87.69 221 ASN A O 1
ATOM 1727 N N . GLN A 1 222 ? -2.424 -11.148 1.212 1 89.44 222 GLN A N 1
ATOM 1728 C CA . GLN A 1 222 ? -2.91 -10.844 -0.13 1 89.44 222 GLN A CA 1
ATOM 1729 C C . GLN A 1 222 ? -2.582 -11.977 -1.102 1 89.44 222 GLN A C 1
ATOM 1731 O O . GLN A 1 222 ? -3.391 -12.305 -1.973 1 89.44 222 GLN A O 1
ATOM 1736 N N . ILE A 1 223 ? -1.408 -12.523 -0.941 1 95.31 223 ILE A N 1
ATOM 1737 C CA . ILE A 1 223 ? -1.008 -13.617 -1.813 1 95.31 223 ILE A CA 1
ATOM 1738 C C . ILE A 1 223 ? -1.833 -14.859 -1.489 1 95.31 223 ILE A C 1
ATOM 1740 O O . ILE A 1 223 ? -2.213 -15.617 -2.389 1 95.31 223 ILE A O 1
ATOM 1744 N N . ALA A 1 224 ? -2.037 -15.047 -0.223 1 93.94 224 ALA A N 1
ATOM 1745 C CA . ALA A 1 224 ? -2.896 -16.156 0.165 1 93.94 224 ALA A CA 1
ATOM 1746 C C . ALA A 1 224 ? -4.277 -16.031 -0.469 1 93.94 224 ALA A C 1
ATOM 1748 O O . ALA A 1 224 ? -4.844 -17.031 -0.939 1 93.94 224 ALA A O 1
ATOM 1749 N N . LEU A 1 225 ? -4.824 -14.859 -0.466 1 93.75 225 LEU A N 1
ATOM 1750 C CA . LEU A 1 225 ? -6.117 -14.633 -1.1 1 93.75 225 LEU A CA 1
ATOM 1751 C C . LEU A 1 225 ? -6.027 -14.844 -2.607 1 93.75 225 LEU A C 1
ATOM 1753 O O . LEU A 1 225 ? -6.93 -15.414 -3.217 1 93.75 225 LEU A O 1
ATOM 1757 N N . LEU A 1 226 ? -4.953 -14.328 -3.197 1 96.25 226 LEU A N 1
ATOM 1758 C CA . LEU A 1 226 ? -4.73 -14.555 -4.621 1 96.25 226 LEU A CA 1
ATOM 1759 C C . LEU A 1 226 ? -4.738 -16.047 -4.941 1 96.25 226 LEU A C 1
ATOM 1761 O O . LEU A 1 226 ? -5.402 -16.469 -5.887 1 96.25 226 LEU A O 1
ATOM 1765 N N . PHE A 1 227 ? -4.02 -16.812 -4.16 1 96.75 227 PHE A N 1
ATOM 1766 C CA . PHE A 1 227 ? -3.934 -18.25 -4.383 1 96.75 227 PHE A CA 1
ATOM 1767 C C . PHE A 1 227 ? -5.293 -18.922 -4.18 1 96.75 227 PHE A C 1
ATOM 1769 O O . PHE A 1 227 ? -5.645 -19.859 -4.895 1 96.75 227 PHE A O 1
ATOM 1776 N N . LYS A 1 228 ? -6 -18.406 -3.256 1 93.62 228 LYS A N 1
ATOM 1777 C CA . LYS A 1 228 ? -7.355 -18.906 -3.059 1 93.62 228 LYS A CA 1
ATOM 1778 C C . LYS A 1 228 ? -8.219 -18.672 -4.297 1 93.62 228 LYS A C 1
ATOM 1780 O O . LYS A 1 228 ? -8.969 -19.547 -4.715 1 93.62 228 LYS A O 1
ATOM 1785 N N . LEU A 1 229 ? -8.094 -17.562 -4.84 1 95.06 229 LEU A N 1
ATOM 1786 C CA . LEU A 1 229 ? -8.852 -17.203 -6.035 1 95.06 229 LEU A CA 1
ATOM 1787 C C . LEU A 1 229 ? -8.398 -18.031 -7.234 1 95.06 229 LEU A C 1
ATOM 1789 O O . LEU A 1 229 ? -9.195 -18.344 -8.117 1 95.06 229 LEU A O 1
ATOM 1793 N N . LEU A 1 230 ? -7.141 -18.375 -7.246 1 96.31 230 LEU A N 1
ATOM 1794 C CA . LEU A 1 230 ? -6.602 -19.219 -8.312 1 96.31 230 LEU A CA 1
ATOM 1795 C C . LEU A 1 230 ? -6.914 -20.688 -8.055 1 96.31 230 LEU A C 1
ATOM 1797 O O . LEU A 1 230 ? -6.637 -21.547 -8.898 1 96.31 230 LEU A O 1
ATOM 1801 N N . ASN A 1 231 ? -7.445 -20.969 -6.914 1 94.81 231 ASN A N 1
ATOM 1802 C CA . ASN A 1 231 ? -7.715 -22.328 -6.461 1 94.81 231 ASN A CA 1
ATOM 1803 C C . ASN A 1 231 ? -6.434 -23.141 -6.336 1 94.81 231 ASN A C 1
ATOM 1805 O O . ASN A 1 231 ? -6.367 -24.281 -6.797 1 94.81 231 ASN A O 1
ATOM 1809 N N . ILE A 1 232 ? -5.422 -22.5 -5.902 1 96.81 232 ILE A N 1
ATOM 1810 C CA . ILE A 1 232 ? -4.148 -23.141 -5.582 1 96.81 232 ILE A CA 1
ATOM 1811 C C . ILE A 1 232 ? -3.928 -23.125 -4.07 1 96.81 232 ILE A C 1
ATOM 1813 O O . ILE A 1 232 ? -4.086 -22.094 -3.424 1 96.81 232 ILE A O 1
ATOM 1817 N N . ASP A 1 233 ? -3.555 -24.234 -3.543 1 92.81 233 ASP A N 1
ATOM 1818 C CA . ASP A 1 233 ? -3.262 -24.266 -2.113 1 92.81 233 ASP A CA 1
ATOM 1819 C C . ASP A 1 233 ? -1.975 -23.516 -1.797 1 92.81 233 ASP A C 1
ATOM 1821 O O . ASP A 1 233 ? -0.998 -23.594 -2.545 1 92.81 233 ASP A O 1
ATOM 1825 N N . CYS A 1 234 ? -2.016 -22.812 -0.735 1 93.62 234 CYS A N 1
ATOM 1826 C CA . CYS A 1 234 ? -0.892 -21.984 -0.295 1 93.62 234 CYS A CA 1
ATOM 1827 C C . CYS A 1 234 ? -0.317 -22.516 1.016 1 93.62 234 CYS A C 1
ATOM 1829 O O . CYS A 1 234 ? -0.967 -23.281 1.717 1 93.62 234 CYS A O 1
ATOM 1831 N N . ILE A 1 235 ? 0.894 -22.156 1.284 1 93.56 235 ILE A N 1
ATOM 1832 C CA . ILE A 1 235 ? 1.446 -22.453 2.604 1 93.56 235 ILE A CA 1
ATOM 1833 C C . ILE A 1 235 ? 0.705 -21.625 3.66 1 93.56 235 ILE A C 1
ATOM 1835 O O . ILE A 1 235 ? 0.265 -20.516 3.395 1 93.56 235 ILE A O 1
ATOM 1839 N N . ASN A 1 236 ? 0.592 -22.172 4.832 1 88.62 236 ASN A N 1
ATOM 1840 C CA . ASN A 1 236 ? -0.056 -21.406 5.898 1 88.62 236 ASN A CA 1
ATOM 1841 C C . ASN A 1 236 ? 0.871 -20.344 6.469 1 88.62 236 ASN A C 1
ATOM 1843 O O . ASN A 1 236 ? 2.055 -20.297 6.129 1 88.62 236 ASN A O 1
ATOM 1847 N N . SER A 1 237 ? 0.324 -19.5 7.258 1 87.12 237 SER A N 1
ATOM 1848 C CA . SER A 1 237 ? 1.051 -18.344 7.762 1 87.12 237 SER A CA 1
ATOM 1849 C C . SER A 1 237 ? 2.23 -18.766 8.633 1 87.12 237 SER A C 1
ATOM 1851 O O . SER A 1 237 ? 3.281 -18.125 8.617 1 87.12 237 SER A O 1
ATOM 1853 N N . GLU A 1 238 ? 2.082 -19.828 9.398 1 84.56 238 GLU A N 1
ATOM 1854 C CA . GLU A 1 238 ? 3.15 -20.297 10.266 1 84.56 238 GLU A CA 1
ATOM 1855 C C . GLU A 1 238 ? 4.34 -20.812 9.461 1 84.56 238 GLU A C 1
ATOM 1857 O O . GLU A 1 238 ? 5.488 -20.5 9.773 1 84.56 238 GLU A O 1
ATOM 1862 N N . SER A 1 239 ? 4.016 -21.625 8.461 1 89.12 239 SER A N 1
ATOM 1863 C CA . SER A 1 239 ? 5.066 -22.125 7.582 1 89.12 239 SER A CA 1
ATOM 1864 C C . SER A 1 239 ? 5.773 -20.984 6.855 1 89.12 239 SER A C 1
ATOM 1866 O O . SER A 1 239 ? 6.996 -21 6.711 1 89.12 239 SER A O 1
ATOM 1868 N N . PHE A 1 240 ? 5.004 -20.016 6.43 1 93.94 240 PHE A N 1
ATOM 1869 C CA . PHE A 1 240 ? 5.582 -18.844 5.781 1 93.94 240 PHE A CA 1
ATOM 1870 C C . PHE A 1 240 ? 6.543 -18.125 6.715 1 93.94 240 PHE A C 1
ATOM 1872 O O . PHE A 1 240 ? 7.668 -17.797 6.328 1 93.94 240 PHE A O 1
ATOM 1879 N N . GLU A 1 241 ? 6.109 -17.906 7.891 1 90.81 241 GLU A N 1
ATOM 1880 C CA . GLU A 1 241 ? 6.938 -17.203 8.859 1 90.81 241 GLU A CA 1
ATOM 1881 C C . GLU A 1 241 ? 8.211 -17.984 9.18 1 90.81 241 GLU A C 1
ATOM 1883 O O . GLU A 1 241 ? 9.273 -17.391 9.367 1 90.81 241 GLU A O 1
ATOM 1888 N N . TYR A 1 242 ? 8.031 -19.25 9.219 1 88.44 242 TYR A N 1
ATOM 1889 C CA . TYR A 1 242 ? 9.195 -20.094 9.461 1 88.44 242 TYR A CA 1
ATOM 1890 C C . TYR A 1 242 ? 10.242 -19.906 8.375 1 88.44 242 TYR A C 1
ATOM 1892 O O . TYR A 1 242 ? 11.414 -19.641 8.664 1 88.44 242 TYR A O 1
ATOM 1900 N N . PHE A 1 243 ? 9.883 -20.047 7.098 1 92.31 243 PHE A N 1
ATOM 1901 C CA . PHE A 1 243 ? 10.805 -19.875 5.984 1 92.31 243 PHE A CA 1
ATOM 1902 C C . PHE A 1 243 ? 11.375 -18.453 5.961 1 92.31 243 PHE A C 1
ATOM 1904 O O . PHE A 1 243 ? 12.57 -18.266 5.738 1 92.31 243 PHE A O 1
ATOM 1911 N N . ASN A 1 244 ? 10.508 -17.516 6.156 1 94.19 244 ASN A N 1
ATOM 1912 C CA . ASN A 1 244 ? 10.875 -16.094 6.09 1 94.19 244 ASN A CA 1
ATOM 1913 C C . ASN A 1 244 ? 11.93 -15.75 7.133 1 94.19 244 ASN A C 1
ATOM 1915 O O . ASN A 1 244 ? 12.969 -15.164 6.801 1 94.19 244 ASN A O 1
ATOM 1919 N N . CYS A 1 245 ? 11.727 -16.141 8.367 1 91.5 245 CYS A N 1
ATOM 1920 C CA . CYS A 1 245 ? 12.578 -15.742 9.484 1 91.5 245 CYS A CA 1
ATOM 1921 C C . CYS A 1 245 ? 13.875 -16.531 9.484 1 91.5 245 CYS A C 1
ATOM 1923 O O . CYS A 1 245 ? 14.93 -16.016 9.859 1 91.5 245 CYS A O 1
ATOM 1925 N N . ASN A 1 246 ? 13.805 -17.75 9.016 1 89.25 246 ASN A N 1
ATOM 1926 C CA . ASN A 1 246 ? 14.969 -18.609 9.18 1 89.25 246 ASN A CA 1
ATOM 1927 C C . ASN A 1 246 ? 15.852 -18.625 7.938 1 89.25 246 ASN A C 1
ATOM 1929 O O . ASN A 1 246 ? 17.062 -18.859 8.023 1 89.25 246 ASN A O 1
ATOM 1933 N N . PHE A 1 247 ? 15.281 -18.328 6.816 1 92.56 247 PHE A N 1
ATOM 1934 C CA . PHE A 1 247 ? 16.078 -18.5 5.609 1 92.56 247 PHE A CA 1
ATOM 1935 C C . PHE A 1 247 ? 16.047 -17.234 4.754 1 92.56 247 PHE A C 1
ATOM 1937 O O . PHE A 1 247 ? 17.078 -16.734 4.32 1 92.56 247 PHE A O 1
ATOM 1944 N N . VAL A 1 248 ? 14.906 -16.672 4.492 1 96.25 248 VAL A N 1
ATOM 1945 C CA . VAL A 1 248 ? 14.734 -15.609 3.512 1 96.25 248 VAL A CA 1
ATOM 1946 C C . VAL A 1 248 ? 15.328 -14.312 4.047 1 96.25 248 VAL A C 1
ATOM 1948 O O . VAL A 1 248 ? 16.297 -13.789 3.488 1 96.25 248 VAL A O 1
ATOM 1951 N N . GLN A 1 249 ? 14.938 -13.859 5.191 1 95.38 249 GLN A N 1
ATOM 1952 C CA . GLN A 1 249 ? 15.352 -12.578 5.754 1 95.38 249 GLN A CA 1
ATOM 1953 C C . GLN A 1 249 ? 16.844 -12.555 6.02 1 95.38 249 GLN A C 1
ATOM 1955 O O . GLN A 1 249 ? 17.547 -11.633 5.594 1 95.38 249 GLN A O 1
ATOM 1960 N N . PRO A 1 250 ? 17.375 -13.57 6.652 1 94.12 250 PRO A N 1
ATOM 1961 C CA . PRO A 1 250 ? 18.797 -13.523 6.953 1 94.12 250 PRO A CA 1
ATOM 1962 C C . PRO A 1 250 ? 19.672 -13.422 5.699 1 94.12 250 PRO A C 1
ATOM 1964 O O . PRO A 1 250 ? 20.672 -12.711 5.703 1 94.12 250 PRO A O 1
ATOM 1967 N N . LYS A 1 251 ? 19.266 -14.078 4.66 1 95.12 251 LYS A N 1
ATOM 1968 C CA . LYS A 1 251 ? 20.078 -14.086 3.457 1 95.12 251 LYS A CA 1
ATOM 1969 C C . LYS A 1 251 ? 19.953 -12.773 2.693 1 95.12 251 LYS A C 1
ATOM 1971 O O . LYS A 1 251 ? 20.906 -12.312 2.059 1 95.12 251 LYS A O 1
ATOM 1976 N N . ILE A 1 252 ? 18.766 -12.164 2.719 1 96.62 252 ILE A N 1
ATOM 1977 C CA . ILE A 1 252 ? 18.609 -10.836 2.131 1 96.62 252 ILE A CA 1
ATOM 1978 C C . ILE A 1 252 ? 19.484 -9.828 2.873 1 96.62 252 ILE A C 1
ATOM 1980 O O . ILE A 1 252 ? 20.188 -9.031 2.248 1 96.62 252 ILE A O 1
ATOM 1984 N N . LEU A 1 253 ? 19.469 -9.914 4.18 1 95.56 253 LEU A N 1
ATOM 1985 C CA . LEU A 1 253 ? 20.281 -9.016 5 1 95.56 253 LEU A CA 1
ATOM 1986 C C . LEU A 1 253 ? 21.766 -9.227 4.727 1 95.56 253 LEU A C 1
ATOM 1988 O O . LEU A 1 253 ? 22.516 -8.258 4.566 1 95.56 253 LEU A O 1
ATOM 1992 N N . SER A 1 254 ? 22.141 -10.477 4.625 1 95 254 SER A N 1
ATOM 1993 C CA . SER A 1 254 ? 23.547 -10.789 4.344 1 95 254 SER A CA 1
ATOM 1994 C C . SER A 1 254 ? 23.953 -10.289 2.967 1 95 254 SER A C 1
ATOM 1996 O O . SER A 1 254 ? 25.062 -9.773 2.795 1 95 254 SER A O 1
ATOM 1998 N N . TYR A 1 255 ? 23.109 -10.484 2.051 1 95.81 255 TYR A N 1
ATOM 1999 C CA . TYR A 1 255 ? 23.406 -10.016 0.699 1 95.81 255 TYR A CA 1
ATOM 2000 C C . TYR A 1 255 ? 23.578 -8.5 0.667 1 95.81 255 TYR A C 1
ATOM 2002 O O . TYR A 1 255 ? 24.531 -7.992 0.062 1 95.81 255 TYR A O 1
ATOM 2010 N N . TRP A 1 256 ? 22.703 -7.785 1.286 1 96.44 256 TRP A N 1
ATOM 2011 C CA . TRP A 1 256 ? 22.812 -6.328 1.337 1 96.44 256 TRP A CA 1
ATOM 2012 C C . TRP A 1 256 ? 24.094 -5.895 2.025 1 96.44 256 TRP A C 1
ATOM 2014 O O . TRP A 1 256 ? 24.766 -4.973 1.564 1 96.44 256 TRP A O 1
ATOM 2024 N N . ASN A 1 257 ? 24.406 -6.516 3.123 1 94.81 257 ASN A N 1
ATOM 2025 C CA . ASN A 1 257 ? 25.625 -6.16 3.852 1 94.81 257 ASN A CA 1
ATOM 2026 C C . ASN A 1 257 ? 26.859 -6.273 2.965 1 94.81 257 ASN A C 1
ATOM 2028 O O . ASN A 1 257 ? 27.766 -5.438 3.041 1 94.81 257 ASN A O 1
ATOM 2032 N N . SER A 1 258 ? 26.844 -7.293 2.172 1 94.69 258 SER A N 1
ATOM 2033 C CA . SER A 1 258 ? 27.938 -7.453 1.229 1 94.69 258 SER A CA 1
ATOM 2034 C C . SER A 1 258 ? 27.953 -6.336 0.191 1 94.69 258 SER A C 1
ATOM 2036 O O . SER A 1 258 ? 29 -5.77 -0.11 1 94.69 258 SER A O 1
ATOM 2038 N N . GLU A 1 259 ? 26.781 -6.023 -0.33 1 95 259 GLU A N 1
ATOM 2039 C CA . GLU A 1 259 ? 26.656 -4.941 -1.3 1 95 259 GLU A CA 1
ATOM 2040 C C . GLU A 1 259 ? 27.078 -3.605 -0.692 1 95 259 GLU A C 1
ATOM 2042 O O . GLU A 1 259 ? 27.781 -2.822 -1.334 1 95 259 GLU A O 1
ATOM 2047 N N . GLN A 1 260 ? 26.672 -3.354 0.497 1 95.19 260 GLN A N 1
ATOM 2048 C CA . GLN A 1 260 ? 26.984 -2.111 1.194 1 95.19 260 GLN A CA 1
ATOM 2049 C C . GLN A 1 260 ? 28.5 -1.971 1.412 1 95.19 260 GLN A C 1
ATOM 2051 O O . GLN A 1 260 ? 29.047 -0.881 1.257 1 95.19 260 GLN A O 1
ATOM 2056 N N . ARG A 1 261 ? 29.125 -3.049 1.749 1 94.06 261 ARG A N 1
ATOM 2057 C CA . ARG A 1 261 ? 30.578 -3.033 1.936 1 94.06 261 ARG A CA 1
ATOM 2058 C C . ARG A 1 261 ? 31.297 -2.701 0.631 1 94.06 261 ARG A C 1
ATOM 2060 O O . ARG A 1 261 ? 32.281 -1.945 0.627 1 94.06 261 ARG A O 1
ATOM 2067 N N . GLU A 1 262 ? 30.781 -3.258 -0.399 1 95.12 262 GLU A N 1
ATOM 2068 C CA . GLU A 1 262 ? 31.391 -2.986 -1.702 1 95.12 262 GLU A CA 1
ATOM 2069 C C . GLU A 1 262 ? 31.203 -1.522 -2.096 1 95.12 262 GLU A C 1
ATOM 2071 O O . GLU A 1 262 ? 32.125 -0.9 -2.619 1 95.12 262 GLU A O 1
ATOM 2076 N N . ILE A 1 263 ? 30.047 -0.962 -1.855 1 96.06 263 ILE A N 1
ATOM 2077 C CA . ILE A 1 263 ? 29.766 0.434 -2.16 1 96.06 263 ILE A CA 1
ATOM 2078 C C . ILE A 1 263 ? 30.703 1.344 -1.373 1 96.06 263 ILE A C 1
ATOM 2080 O O . ILE A 1 263 ? 31.312 2.252 -1.938 1 96.06 263 ILE A O 1
ATOM 2084 N N . LEU A 1 264 ? 30.828 1.038 -0.127 1 95.88 264 LEU A N 1
ATOM 2085 C CA . LEU A 1 264 ? 31.656 1.87 0.741 1 95.88 264 LEU A CA 1
ATOM 2086 C C . LEU A 1 264 ? 33.125 1.755 0.364 1 95.88 264 LEU A C 1
ATOM 2088 O O . LEU A 1 264 ? 33.844 2.756 0.338 1 95.88 264 LEU A O 1
ATOM 2092 N N . SER A 1 265 ? 33.531 0.572 0.001 1 94.69 265 SER A N 1
ATOM 2093 C CA . SER A 1 265 ? 34.938 0.354 -0.362 1 94.69 265 SER A CA 1
ATOM 2094 C C . SER A 1 265 ? 35.281 1.133 -1.619 1 94.69 265 SER A C 1
ATOM 2096 O O . SER A 1 265 ? 36.438 1.582 -1.763 1 94.69 265 SER A O 1
ATOM 2098 N N . ALA A 1 266 ? 34.375 1.361 -2.449 1 94.62 266 ALA A N 1
ATOM 2099 C CA . ALA A 1 266 ? 34.625 2.055 -3.713 1 94.62 266 ALA A CA 1
ATOM 2100 C C . ALA A 1 266 ? 34.781 3.555 -3.492 1 94.62 266 ALA A C 1
ATOM 2102 O O . ALA A 1 266 ? 35.281 4.27 -4.375 1 94.62 266 ALA A O 1
ATOM 2103 N N . LEU A 1 267 ? 34.531 4.035 -2.305 1 94.94 267 LEU A N 1
ATOM 2104 C CA . LEU A 1 267 ? 34.562 5.465 -2.018 1 94.94 267 LEU A CA 1
ATOM 2105 C C . LEU A 1 267 ? 35.938 5.898 -1.545 1 94.94 267 LEU A C 1
ATOM 2107 O O . LEU A 1 267 ? 36.219 7.094 -1.436 1 94.94 267 LEU A O 1
ATOM 2111 N N . ASN A 1 268 ? 36.781 4.906 -1.339 1 94 268 ASN A N 1
ATOM 2112 C CA . ASN A 1 268 ? 38.094 5.211 -0.754 1 94 268 ASN A CA 1
ATOM 2113 C C . ASN A 1 268 ? 38.844 6.227 -1.597 1 94 268 ASN A C 1
ATOM 2115 O O . ASN A 1 268 ? 39.062 6.023 -2.795 1 94 268 ASN A O 1
ATOM 2119 N N . GLY A 1 269 ? 39.156 7.367 -0.944 1 94.38 269 GLY A N 1
ATOM 2120 C CA . GLY A 1 269 ? 39.969 8.383 -1.592 1 94.38 269 GLY A CA 1
ATOM 2121 C C . GLY A 1 269 ? 39.156 9.359 -2.424 1 94.38 269 GLY A C 1
ATOM 2122 O O . GLY A 1 269 ? 39.719 10.25 -3.062 1 94.38 269 GLY A O 1
ATOM 2123 N N . ARG A 1 270 ? 37.875 9.289 -2.371 1 95.19 270 ARG A N 1
ATOM 2124 C CA . ARG A 1 270 ? 37.031 10.141 -3.199 1 95.19 270 ARG A CA 1
ATOM 2125 C C . ARG A 1 270 ? 36.438 11.281 -2.383 1 95.19 270 ARG A C 1
ATOM 2127 O O . ARG A 1 270 ? 36.188 11.133 -1.187 1 95.19 270 ARG A O 1
ATOM 2134 N N . ASP A 1 271 ? 36.312 12.398 -3.049 1 96.06 271 ASP A N 1
ATOM 2135 C CA . ASP A 1 271 ? 35.5 13.477 -2.52 1 96.06 271 ASP A CA 1
ATOM 2136 C C . ASP A 1 271 ? 34.031 13.258 -2.875 1 96.06 271 ASP A C 1
ATOM 2138 O O . ASP A 1 271 ? 33.688 12.984 -4.031 1 96.06 271 ASP A O 1
ATOM 2142 N N . VAL A 1 272 ? 33.188 13.344 -1.837 1 96.75 272 VAL A N 1
ATOM 2143 C CA . VAL A 1 272 ? 31.797 13.039 -2.109 1 96.75 272 VAL A CA 1
ATOM 2144 C C . VAL A 1 272 ? 30.906 14.148 -1.564 1 96.75 272 VAL A C 1
ATOM 2146 O O . VAL A 1 272 ? 31.234 14.781 -0.56 1 96.75 272 VAL A O 1
ATOM 2149 N N . ILE A 1 273 ? 29.844 14.43 -2.285 1 97.06 273 ILE A N 1
ATOM 2150 C CA . ILE A 1 273 ? 28.75 15.273 -1.832 1 97.06 273 ILE A CA 1
ATOM 2151 C C . ILE A 1 273 ? 27.547 14.406 -1.447 1 97.06 273 ILE A C 1
ATOM 2153 O O . ILE A 1 273 ? 26.984 13.703 -2.291 1 97.06 273 ILE A O 1
ATOM 2157 N N . LEU A 1 274 ? 27.188 14.484 -0.172 1 97.31 274 LEU A N 1
ATOM 2158 C CA . LEU A 1 274 ? 26.109 13.648 0.335 1 97.31 274 LEU A CA 1
ATOM 2159 C C . LEU A 1 274 ? 24.766 14.352 0.192 1 97.31 274 LEU A C 1
ATOM 2161 O O . LEU A 1 274 ? 24.641 15.547 0.489 1 97.31 274 LEU A O 1
ATOM 2165 N N . VAL A 1 275 ? 23.812 13.719 -0.305 1 96.69 275 VAL A N 1
ATOM 2166 C CA . VAL A 1 275 ? 22.422 14.141 -0.228 1 96.69 275 VAL A CA 1
ATOM 2167 C C . VAL A 1 275 ? 21.625 13.141 0.611 1 96.69 275 VAL A C 1
ATOM 2169 O O . VAL A 1 275 ? 21.656 11.938 0.353 1 96.69 275 VAL A O 1
ATOM 2172 N N . GLY A 1 276 ? 21.031 13.609 1.681 1 94.38 276 GLY A N 1
ATOM 2173 C CA . GLY A 1 276 ? 20.375 12.703 2.611 1 94.38 276 GLY A CA 1
ATOM 2174 C C . GLY A 1 276 ? 19.016 13.203 3.078 1 94.38 276 GLY A C 1
ATOM 2175 O O . GLY A 1 276 ? 18.781 14.414 3.143 1 94.38 276 GLY A O 1
ATOM 2176 N N . CYS A 1 277 ? 18.125 12.25 3.334 1 90.75 277 CYS A N 1
ATOM 2177 C CA . CYS A 1 277 ? 16.828 12.578 3.895 1 90.75 277 CYS A CA 1
ATOM 2178 C C . CYS A 1 277 ? 16.266 11.406 4.703 1 90.75 277 CYS A C 1
ATOM 2180 O O . CYS A 1 277 ? 16.578 10.25 4.422 1 90.75 277 CYS A O 1
ATOM 2182 N N . GLY A 1 278 ? 15.547 11.812 5.727 1 88.81 278 GLY A N 1
ATOM 2183 C CA . GLY A 1 278 ? 14.836 10.82 6.516 1 88.81 278 GLY A CA 1
ATOM 2184 C C . GLY A 1 278 ? 13.422 10.555 6.016 1 88.81 278 GLY A C 1
ATOM 2185 O O . GLY A 1 278 ? 12.719 11.484 5.617 1 88.81 278 GLY A O 1
ATOM 2186 N N . LEU A 1 279 ? 13.164 9.289 5.848 1 83.75 279 LEU A N 1
ATOM 2187 C CA . LEU A 1 279 ? 11.812 8.859 5.516 1 83.75 279 LEU A CA 1
ATOM 2188 C C . LEU A 1 279 ? 11.062 8.406 6.77 1 83.75 279 LEU A C 1
ATOM 2190 O O . LEU A 1 279 ? 11.555 7.562 7.52 1 83.75 279 LEU A O 1
ATOM 2194 N N . ARG A 1 280 ? 9.977 9.133 7.016 1 68.69 280 ARG A N 1
ATOM 2195 C CA . ARG A 1 280 ? 9.086 8.719 8.094 1 68.69 280 ARG A CA 1
ATOM 2196 C C . ARG A 1 280 ? 7.688 8.43 7.562 1 68.69 280 ARG A C 1
ATOM 2198 O O . ARG A 1 280 ? 7.125 9.234 6.816 1 68.69 280 ARG A O 1
ATOM 2205 N N . ASP A 1 281 ? 7.391 7.238 7.73 1 60.72 281 ASP A N 1
ATOM 2206 C CA . ASP A 1 281 ? 6.031 6.895 7.316 1 60.72 281 ASP A CA 1
ATOM 2207 C C . ASP A 1 281 ? 5.004 7.449 8.297 1 60.72 281 ASP A C 1
ATOM 2209 O O . ASP A 1 281 ? 5.273 7.555 9.492 1 60.72 281 ASP A O 1
ATOM 2213 N N . GLN A 1 282 ? 4.023 7.953 7.746 1 57.41 282 GLN A N 1
ATOM 2214 C CA . GLN A 1 282 ? 2.975 8.562 8.555 1 57.41 282 GLN A CA 1
ATOM 2215 C C . GLN A 1 282 ? 2.053 7.5 9.148 1 57.41 282 GLN A C 1
ATOM 2217 O O . GLN A 1 282 ? 1.265 7.793 10.047 1 57.41 282 GLN A O 1
ATOM 2222 N N . SER A 1 283 ? 2.229 6.34 8.617 1 62.81 283 SER A N 1
ATOM 2223 C CA . SER A 1 283 ? 1.341 5.336 9.188 1 62.81 283 SER A CA 1
ATOM 2224 C C . SER A 1 283 ? 1.78 4.945 10.602 1 62.81 283 SER A C 1
ATOM 2226 O O . SER A 1 283 ? 2.979 4.863 10.883 1 62.81 283 SER A O 1
ATOM 2228 N N . GLU A 1 284 ? 0.935 4.957 11.43 1 56.56 284 GLU A N 1
ATOM 2229 C CA . GLU A 1 284 ? 1.172 4.668 12.836 1 56.56 284 GLU A CA 1
ATOM 2230 C C . GLU A 1 284 ? 2.051 3.432 13.008 1 56.56 284 GLU A C 1
ATOM 2232 O O . GLU A 1 284 ? 2.914 3.393 13.883 1 56.56 284 GLU A O 1
ATOM 2237 N N . ASP A 1 285 ? 1.864 2.582 12.102 1 60.91 285 ASP A N 1
ATOM 2238 C CA . ASP A 1 285 ? 2.568 1.31 12.242 1 60.91 285 ASP A CA 1
ATOM 2239 C C . ASP A 1 285 ? 4.023 1.436 11.797 1 60.91 285 ASP A C 1
ATOM 2241 O O . ASP A 1 285 ? 4.891 0.708 12.281 1 60.91 285 ASP A O 1
ATOM 2245 N N . LEU A 1 286 ? 4.195 2.293 10.961 1 69.75 286 LEU A N 1
ATOM 2246 C CA . LEU A 1 286 ? 5.539 2.436 10.414 1 69.75 286 LEU A CA 1
ATOM 2247 C C . LEU A 1 286 ? 6.262 3.621 11.047 1 69.75 286 LEU A C 1
ATOM 2249 O O . LEU A 1 286 ? 7.469 3.793 10.852 1 69.75 286 LEU A O 1
ATOM 2253 N N . MET A 1 287 ? 5.574 4.305 11.906 1 69.81 287 MET A N 1
ATOM 2254 C CA . MET A 1 287 ? 6.102 5.539 12.484 1 69.81 287 MET A CA 1
ATOM 2255 C C . MET A 1 287 ? 7.27 5.246 13.414 1 69.81 287 MET A C 1
ATOM 2257 O O . MET A 1 287 ? 8.094 6.125 13.688 1 69.81 287 MET A O 1
ATOM 2261 N N . LYS A 1 288 ? 7.305 4.02 13.828 1 78.12 288 LYS A N 1
ATOM 2262 C CA . LYS A 1 288 ? 8.367 3.688 14.773 1 78.12 288 LYS A CA 1
ATOM 2263 C C . LYS A 1 288 ? 9.703 3.488 14.055 1 78.12 288 LYS A C 1
ATOM 2265 O O . LYS A 1 288 ? 10.758 3.475 14.688 1 78.12 288 LYS A O 1
ATOM 2270 N N . PHE A 1 289 ? 9.648 3.344 12.781 1 86.69 289 PHE A N 1
ATOM 2271 C CA . PHE A 1 289 ? 10.883 3.129 12.031 1 86.69 289 PHE A CA 1
ATOM 2272 C C . PHE A 1 289 ? 11.312 4.406 11.328 1 86.69 289 PHE A C 1
ATOM 2274 O O . PHE A 1 289 ? 10.477 5.195 10.883 1 86.69 289 PHE A O 1
ATOM 2281 N N . LEU A 1 290 ? 12.578 4.648 11.32 1 91.06 290 LEU A N 1
ATOM 2282 C CA . LEU A 1 290 ? 13.164 5.742 10.555 1 91.06 290 LEU A CA 1
ATOM 2283 C C . LEU A 1 290 ? 14.203 5.223 9.57 1 91.06 290 LEU A C 1
ATOM 2285 O O . LEU A 1 290 ? 15.102 4.465 9.945 1 91.06 290 LEU A O 1
ATOM 2289 N N . THR A 1 291 ? 13.961 5.547 8.32 1 93.38 291 THR A N 1
ATOM 2290 C CA . THR A 1 291 ? 14.938 5.227 7.277 1 93.38 291 THR A CA 1
ATOM 2291 C C . THR A 1 291 ? 15.625 6.488 6.773 1 93.38 291 THR A C 1
ATOM 2293 O O . THR A 1 291 ? 14.961 7.434 6.34 1 93.38 291 THR A O 1
ATOM 2296 N N . PHE A 1 292 ? 16.906 6.531 6.898 1 94.62 292 PHE A N 1
ATOM 2297 C CA . PHE A 1 292 ? 17.688 7.648 6.383 1 94.62 292 PHE A CA 1
ATOM 2298 C C . PHE A 1 292 ? 18.516 7.219 5.172 1 94.62 292 PHE A C 1
ATOM 2300 O O . PHE A 1 292 ? 19.344 6.32 5.273 1 94.62 292 PHE A O 1
ATOM 2307 N N . CYS A 1 293 ? 18.281 7.836 4.07 1 95.62 293 CYS A N 1
ATOM 2308 C CA . CYS A 1 293 ? 18.938 7.492 2.818 1 95.62 293 CYS A CA 1
ATOM 2309 C C . CYS A 1 293 ? 20.016 8.516 2.467 1 95.62 293 CYS A C 1
ATOM 2311 O O . CYS A 1 293 ? 19.797 9.719 2.625 1 95.62 293 CYS A O 1
ATOM 2313 N N . VAL A 1 294 ? 21.094 8.055 2.035 1 96.81 294 VAL A N 1
ATOM 2314 C CA . VAL A 1 294 ? 22.188 8.922 1.598 1 96.81 294 VAL A CA 1
ATOM 2315 C C . VAL A 1 294 ? 22.625 8.516 0.193 1 96.81 294 VAL A C 1
ATOM 2317 O O . VAL A 1 294 ? 22.984 7.359 -0.047 1 96.81 294 VAL A O 1
ATOM 2320 N N . LEU A 1 295 ? 22.656 9.453 -0.676 1 96.56 295 LEU A N 1
ATOM 2321 C CA . LEU A 1 295 ? 23.125 9.266 -2.041 1 96.56 295 LEU A CA 1
ATOM 2322 C C . LEU A 1 295 ? 24.328 10.164 -2.324 1 96.56 295 LEU A C 1
ATOM 2324 O O . LEU A 1 295 ? 24.562 11.133 -1.604 1 96.56 295 LEU A O 1
ATOM 2328 N N . ASP A 1 296 ? 25.062 9.742 -3.312 1 95.69 296 ASP A N 1
ATOM 2329 C CA . ASP A 1 296 ? 26.016 10.656 -3.932 1 95.69 296 ASP A CA 1
ATOM 2330 C C . ASP A 1 296 ? 25.297 11.68 -4.82 1 95.69 296 ASP A C 1
ATOM 2332 O O . ASP A 1 296 ? 24.578 11.305 -5.75 1 95.69 296 ASP A O 1
ATOM 2336 N N . TYR A 1 297 ? 25.531 12.859 -4.574 1 94.69 297 TYR A N 1
ATOM 2337 C CA . TYR A 1 297 ? 24.812 13.898 -5.293 1 94.69 297 TYR A CA 1
ATOM 2338 C C . TYR A 1 297 ? 25.125 13.859 -6.781 1 94.69 297 TYR A C 1
ATOM 2340 O O . TYR A 1 297 ? 24.25 14.102 -7.617 1 94.69 297 TYR A O 1
ATOM 2348 N N . GLU A 1 298 ? 26.281 13.602 -7.133 1 90.94 298 GLU A N 1
ATOM 2349 C CA . GLU A 1 298 ? 26.75 13.672 -8.516 1 90.94 298 GLU A CA 1
ATOM 2350 C C . GLU A 1 298 ? 26.281 12.461 -9.32 1 90.94 298 GLU A C 1
ATOM 2352 O O . GLU A 1 298 ? 25.75 12.609 -10.43 1 90.94 298 GLU A O 1
ATOM 2357 N N . SER A 1 299 ? 26.469 11.32 -8.727 1 90.44 299 SER A N 1
ATOM 2358 C CA . SER A 1 299 ? 26.172 10.094 -9.469 1 90.44 299 SER A CA 1
ATOM 2359 C C . SER A 1 299 ? 24.766 9.602 -9.18 1 90.44 299 SER A C 1
ATOM 2361 O O . SER A 1 299 ? 24.234 8.742 -9.891 1 90.44 299 SER A O 1
ATOM 2363 N N . ASN A 1 300 ? 24.125 10.039 -8.062 1 91.12 300 ASN A N 1
ATOM 2364 C CA . ASN A 1 300 ? 22.844 9.555 -7.574 1 91.12 300 ASN A CA 1
ATOM 2365 C C . ASN A 1 300 ? 22.922 8.102 -7.117 1 91.12 300 ASN A C 1
ATOM 2367 O O . ASN A 1 300 ? 21.906 7.414 -7.031 1 91.12 300 ASN A O 1
ATOM 2371 N N . ASP A 1 301 ? 24.156 7.672 -6.844 1 94 301 ASP A N 1
ATOM 2372 C CA . ASP A 1 301 ? 24.344 6.32 -6.32 1 94 301 ASP A CA 1
ATOM 2373 C C . ASP A 1 301 ? 24.062 6.277 -4.816 1 94 301 ASP A C 1
ATOM 2375 O O . ASP A 1 301 ? 24.391 7.219 -4.094 1 94 301 ASP A O 1
ATOM 2379 N N . VAL A 1 302 ? 23.469 5.191 -4.441 1 96.56 302 VAL A N 1
ATOM 2380 C CA . VAL A 1 302 ? 23.25 4.996 -3.012 1 96.56 302 VAL A CA 1
ATOM 2381 C C . VAL A 1 302 ? 24.578 4.777 -2.307 1 96.56 302 VAL A C 1
ATOM 2383 O O . VAL A 1 302 ? 25.391 3.951 -2.738 1 96.56 302 VAL A O 1
ATOM 2386 N N . LEU A 1 303 ? 24.828 5.48 -1.271 1 97.06 303 LEU A N 1
ATOM 2387 C CA . LEU A 1 303 ? 26.078 5.324 -0.526 1 97.06 303 LEU A CA 1
ATOM 2388 C C . LEU A 1 303 ? 25.844 4.559 0.772 1 97.06 303 LEU A C 1
ATOM 2390 O O . LEU A 1 303 ? 26.656 3.729 1.164 1 97.06 303 LEU A O 1
ATOM 2394 N N . TYR A 1 304 ? 24.734 4.91 1.416 1 96.69 304 TYR A N 1
ATOM 2395 C CA . TYR A 1 304 ? 24.484 4.289 2.711 1 96.69 304 TYR A CA 1
ATOM 2396 C C . TYR A 1 304 ? 23.031 4.418 3.104 1 96.69 304 TYR A C 1
ATOM 2398 O O . TYR A 1 304 ? 22.375 5.426 2.797 1 96.69 304 TYR A O 1
ATOM 2406 N N . ILE A 1 305 ? 22.516 3.402 3.738 1 96.56 305 ILE A N 1
ATOM 2407 C CA . ILE A 1 305 ? 21.156 3.393 4.285 1 96.56 305 ILE A CA 1
ATOM 2408 C C . ILE A 1 305 ? 21.219 3.09 5.781 1 96.56 305 ILE A C 1
ATOM 2410 O O . ILE A 1 305 ? 21.766 2.064 6.195 1 96.56 305 ILE A O 1
ATOM 2414 N N . SER A 1 306 ? 20.641 4.02 6.559 1 94.62 306 SER A N 1
ATOM 2415 C CA . SER A 1 306 ? 20.516 3.814 8 1 94.62 306 SER A CA 1
ATOM 2416 C C . SER A 1 306 ? 19.062 3.6 8.406 1 94.62 306 SER A C 1
ATOM 2418 O O . SER A 1 306 ? 18.188 4.375 8.023 1 94.62 306 SER A O 1
ATOM 2420 N N . ILE A 1 307 ? 18.828 2.529 9.07 1 93.81 307 ILE A N 1
ATOM 2421 C CA . ILE A 1 307 ? 17.484 2.221 9.555 1 93.81 307 ILE A CA 1
ATOM 2422 C C . ILE A 1 307 ? 17.5 2.088 11.07 1 93.81 307 ILE A C 1
ATOM 2424 O O . ILE A 1 307 ? 18.281 1.307 11.625 1 93.81 307 ILE A O 1
ATOM 2428 N N . LEU A 1 308 ? 16.609 2.869 11.719 1 91.06 308 LEU A N 1
ATOM 2429 C CA . LEU A 1 308 ? 16.547 2.846 13.18 1 91.06 308 LEU A CA 1
ATOM 2430 C C . LEU A 1 308 ? 15.141 2.547 13.664 1 91.06 308 LEU A C 1
ATOM 2432 O O . LEU A 1 308 ? 14.164 2.877 12.992 1 91.06 308 LEU A O 1
ATOM 2436 N N . ASP A 1 309 ? 15.078 1.871 14.75 1 87.5 309 ASP A N 1
ATOM 2437 C CA . ASP A 1 309 ? 13.844 1.62 15.484 1 87.5 309 ASP A CA 1
ATOM 2438 C C . ASP A 1 309 ? 13.734 2.537 16.703 1 87.5 309 ASP A C 1
ATOM 2440 O O . ASP A 1 309 ? 14.586 2.504 17.594 1 87.5 309 ASP A O 1
ATOM 2444 N N . LYS A 1 310 ? 12.703 3.295 16.734 1 80.31 310 LYS A N 1
ATOM 2445 C CA . LYS A 1 310 ? 12.516 4.258 17.812 1 80.31 310 LYS A CA 1
ATOM 2446 C C . LYS A 1 310 ? 12.539 3.568 19.172 1 80.31 310 LYS A C 1
ATOM 2448 O O . LYS A 1 310 ? 13.031 4.129 20.156 1 80.31 310 LYS A O 1
ATOM 2453 N N . ASP A 1 311 ? 11.992 2.398 19.234 1 74.88 311 ASP A N 1
ATOM 2454 C CA . ASP A 1 311 ? 11.875 1.674 20.5 1 74.88 311 ASP A CA 1
ATOM 2455 C C . ASP A 1 311 ? 13.242 1.196 20.984 1 74.88 311 ASP A C 1
ATOM 2457 O O . ASP A 1 311 ? 13.438 0.969 22.172 1 74.88 311 ASP A O 1
ATOM 2461 N N . SER A 1 312 ? 14.109 0.948 20.062 1 69.44 312 SER A N 1
ATOM 2462 C CA . SER A 1 312 ? 15.43 0.448 20.422 1 69.44 312 SER A CA 1
ATOM 2463 C C . SER A 1 312 ? 16.344 1.583 20.875 1 69.44 312 SER A C 1
ATOM 2465 O O . SER A 1 312 ? 17.375 1.346 21.531 1 69.44 312 SER A O 1
ATOM 2467 N N . VAL A 1 313 ? 15.852 2.652 20.328 1 66.44 313 VAL A N 1
ATOM 2468 C CA . VAL A 1 313 ? 16.656 3.816 20.719 1 66.44 313 VAL A CA 1
ATOM 2469 C C . VAL A 1 313 ? 15.992 4.527 21.891 1 66.44 313 VAL A C 1
ATOM 2471 O O . VAL A 1 313 ? 14.805 4.32 22.172 1 66.44 313 VAL A O 1
ATOM 2474 N N . ASP A 1 314 ? 16.641 5.164 22.688 1 54.53 314 ASP A N 1
ATOM 2475 C CA . ASP A 1 314 ? 16.094 5.824 23.875 1 54.53 314 ASP A CA 1
ATOM 2476 C C . ASP A 1 314 ? 14.742 6.469 23.578 1 54.53 314 ASP A C 1
ATOM 2478 O O . ASP A 1 314 ? 14.617 7.27 22.656 1 54.53 314 ASP A O 1
ATOM 2482 N N . VAL A 1 315 ? 13.68 5.844 24.141 1 52 315 VAL A N 1
ATOM 2483 C CA . VAL A 1 315 ? 12.242 6.074 24.094 1 52 315 VAL A CA 1
ATOM 2484 C C . VAL A 1 315 ? 11.961 7.574 24.031 1 52 315 VAL A C 1
ATOM 2486 O O . VAL A 1 315 ? 11.016 8.008 23.359 1 52 315 VAL A O 1
ATOM 2489 N N . ALA A 1 316 ? 12.734 8.297 24.656 1 53.31 316 ALA A N 1
ATOM 2490 C CA . ALA A 1 316 ? 12.422 9.711 24.844 1 53.31 316 ALA A CA 1
ATOM 2491 C C . ALA A 1 316 ? 12.844 10.531 23.625 1 53.31 316 ALA A C 1
ATOM 2493 O O . ALA A 1 316 ? 12.695 11.758 23.609 1 53.31 316 ALA A O 1
ATOM 2494 N N . MET A 1 317 ? 13.133 9.719 22.594 1 58.75 317 MET A N 1
ATOM 2495 C CA . MET A 1 317 ? 13.75 10.477 21.5 1 58.75 317 MET A CA 1
ATOM 2496 C C . MET A 1 317 ? 12.695 10.938 20.5 1 58.75 317 MET A C 1
ATOM 2498 O O . MET A 1 317 ? 11.844 10.148 20.078 1 58.75 317 MET A O 1
ATOM 2502 N N . ASP A 1 318 ? 12.656 12.273 20.328 1 70.44 318 ASP A N 1
ATOM 2503 C CA . ASP A 1 318 ? 11.805 12.867 19.297 1 70.44 318 ASP A CA 1
ATOM 2504 C C . ASP A 1 318 ? 12.281 12.477 17.891 1 70.44 318 ASP A C 1
ATOM 2506 O O . ASP A 1 318 ? 13.383 11.953 17.734 1 70.44 318 ASP A O 1
ATOM 2510 N N . SER A 1 319 ? 11.508 12.445 16.953 1 76.19 319 SER A N 1
ATOM 2511 C CA . SER A 1 319 ? 11.734 12.047 15.562 1 76.19 319 SER A CA 1
ATOM 2512 C C . SER A 1 319 ? 12.945 12.758 14.977 1 76.19 319 SER A C 1
ATOM 2514 O O . SER A 1 319 ? 13.695 12.164 14.188 1 76.19 319 SER A O 1
ATOM 2516 N N . GLU A 1 320 ? 13.219 13.953 15.414 1 80.12 320 GLU A N 1
ATOM 2517 C CA . GLU A 1 320 ? 14.336 14.711 14.875 1 80.12 320 GLU A CA 1
ATOM 2518 C C . GLU A 1 320 ? 15.672 14.188 15.406 1 80.12 320 GLU A C 1
ATOM 2520 O O . GLU A 1 320 ? 16.672 14.172 14.688 1 80.12 320 GLU A O 1
ATOM 2525 N N . LYS A 1 321 ? 15.633 13.766 16.594 1 83.25 321 LYS A N 1
ATOM 2526 C CA . LYS A 1 321 ? 16.844 13.195 17.172 1 83.25 321 LYS A CA 1
ATOM 2527 C C . LYS A 1 321 ? 17.188 11.859 16.531 1 83.25 321 LYS A C 1
ATOM 2529 O O . LYS A 1 321 ? 18.359 11.539 16.344 1 83.25 321 LYS A O 1
ATOM 2534 N N . LEU A 1 322 ? 16.125 11.172 16.297 1 86.81 322 LEU A N 1
ATOM 2535 C CA . LEU A 1 322 ? 16.328 9.883 15.633 1 86.81 322 LEU A CA 1
ATOM 2536 C C . LEU A 1 322 ? 16.922 10.07 14.25 1 86.81 322 LEU A C 1
ATOM 2538 O O . LEU A 1 322 ? 17.812 9.312 13.844 1 86.81 322 LEU A O 1
ATOM 2542 N N . GLU A 1 323 ? 16.422 11.008 13.555 1 90.69 323 GLU A N 1
ATOM 2543 C CA . GLU A 1 323 ? 16.938 11.328 12.227 1 90.69 323 GLU A CA 1
ATOM 2544 C C . GLU A 1 323 ? 18.406 11.758 12.297 1 90.69 323 GLU A C 1
ATOM 2546 O O . GLU A 1 323 ? 19.203 11.398 11.438 1 90.69 323 GLU A O 1
ATOM 2551 N N . LEU A 1 324 ? 18.688 12.523 13.305 1 91.75 324 LEU A N 1
ATOM 2552 C CA . LEU A 1 324 ? 20.062 12.961 13.508 1 91.75 324 LEU A CA 1
ATOM 2553 C C . LEU A 1 324 ? 20.984 11.766 13.75 1 91.75 324 LEU A C 1
ATOM 2555 O O . LEU A 1 324 ? 22.078 11.695 13.172 1 91.75 324 LEU A O 1
ATOM 2559 N N . GLN A 1 325 ? 20.562 10.906 14.555 1 90.81 325 GLN A N 1
ATOM 2560 C CA . GLN A 1 325 ? 21.375 9.727 14.852 1 90.81 325 GLN A CA 1
ATOM 2561 C C . GLN A 1 325 ? 21.609 8.891 13.594 1 90.81 325 GLN A C 1
ATOM 2563 O O . GLN A 1 325 ? 22.703 8.383 13.383 1 90.81 325 GLN A O 1
ATOM 2568 N N . ALA A 1 326 ? 20.609 8.742 12.852 1 93.38 326 ALA A N 1
ATOM 2569 C CA . ALA A 1 326 ? 20.719 7.992 11.602 1 93.38 326 ALA A CA 1
ATOM 2570 C C . ALA A 1 326 ? 21.703 8.672 10.641 1 93.38 326 ALA A C 1
ATOM 2572 O O . ALA A 1 326 ? 22.484 8 9.969 1 93.38 326 ALA A O 1
ATOM 2573 N N . PHE A 1 327 ? 21.656 9.953 10.602 1 95.88 327 PHE A N 1
ATOM 2574 C CA . PHE A 1 327 ? 22.578 10.719 9.766 1 95.88 327 PHE A CA 1
ATOM 2575 C C . PHE A 1 327 ? 24.016 10.531 10.234 1 95.88 327 PHE A C 1
ATOM 2577 O O . PHE A 1 327 ? 24.922 10.32 9.414 1 95.88 327 PHE A O 1
ATOM 2584 N N . ILE A 1 328 ? 24.172 10.625 11.5 1 95.69 328 ILE A N 1
ATOM 2585 C CA . ILE A 1 328 ? 25.5 10.477 12.062 1 95.69 328 ILE A CA 1
ATOM 2586 C C . ILE A 1 328 ? 26.078 9.117 11.68 1 95.69 328 ILE A C 1
ATOM 2588 O O . ILE A 1 328 ? 27.234 9.016 11.273 1 95.69 328 ILE A O 1
ATOM 2592 N N . GLN A 1 329 ? 25.281 8.141 11.781 1 94.44 329 GLN A N 1
ATOM 2593 C CA . GLN A 1 329 ? 25.703 6.793 11.414 1 94.44 329 GLN A CA 1
ATOM 2594 C C . GLN A 1 329 ? 26.125 6.73 9.945 1 94.44 329 GLN A C 1
ATOM 2596 O O . GLN A 1 329 ? 27.141 6.129 9.617 1 94.44 329 GLN A O 1
ATOM 2601 N N . ALA A 1 330 ? 25.359 7.316 9.125 1 96.12 330 ALA A N 1
ATOM 2602 C CA . ALA A 1 330 ? 25.656 7.324 7.695 1 96.12 330 ALA A CA 1
ATOM 2603 C C . ALA A 1 330 ? 26.938 8.094 7.402 1 96.12 330 ALA A C 1
ATOM 2605 O O . ALA A 1 330 ? 27.797 7.609 6.672 1 96.12 330 ALA A O 1
ATOM 2606 N N . LEU A 1 331 ? 27.062 9.266 8 1 96.88 331 LEU A N 1
ATOM 2607 C CA . LEU A 1 331 ? 28.25 10.109 7.793 1 96.88 331 LEU A CA 1
ATOM 2608 C C . LEU A 1 331 ? 29.516 9.391 8.25 1 96.88 331 LEU A C 1
ATOM 2610 O O . LEU A 1 331 ? 30.516 9.375 7.531 1 96.88 331 LEU A O 1
ATOM 2614 N N . GLN A 1 332 ? 29.422 8.781 9.391 1 96.38 332 GLN A N 1
ATOM 2615 C CA . GLN A 1 332 ? 30.562 8.078 9.953 1 96.38 332 GLN A CA 1
ATOM 2616 C C . GLN A 1 332 ? 30.938 6.871 9.102 1 96.38 332 GLN A C 1
ATOM 2618 O O . GLN A 1 332 ? 32.125 6.586 8.914 1 96.38 332 GLN A O 1
ATOM 2623 N N . SER A 1 333 ? 29.984 6.203 8.617 1 96.19 333 SER A N 1
ATOM 2624 C CA . SER A 1 333 ? 30.234 5.035 7.777 1 96.19 333 SER A CA 1
ATOM 2625 C C . SER A 1 333 ? 30.922 5.434 6.469 1 96.19 333 SER A C 1
ATOM 2627 O O . SER A 1 333 ? 31.859 4.77 6.02 1 96.19 333 SER A O 1
ATOM 2629 N N . VAL A 1 334 ? 30.469 6.516 5.879 1 96.88 334 VAL A N 1
ATOM 2630 C CA . VAL A 1 334 ? 31.047 7.004 4.633 1 96.88 334 VAL A CA 1
ATOM 2631 C C . VAL A 1 334 ? 32.469 7.484 4.875 1 96.88 334 VAL A C 1
ATOM 2633 O O . VAL A 1 334 ? 33.375 7.156 4.113 1 96.88 334 VAL A O 1
ATOM 2636 N N . GLN A 1 335 ? 32.656 8.133 5.969 1 96.38 335 GLN A N 1
ATOM 2637 C CA . GLN A 1 335 ? 34 8.656 6.289 1 96.38 335 GLN A CA 1
ATOM 2638 C C . GLN A 1 335 ? 34.969 7.527 6.648 1 96.38 335 GLN A C 1
ATOM 2640 O O . GLN A 1 335 ? 36.125 7.57 6.285 1 96.38 335 GLN A O 1
ATOM 2645 N N . ALA A 1 336 ? 34.438 6.574 7.344 1 95.44 336 ALA A N 1
ATOM 2646 C CA . ALA A 1 336 ? 35.25 5.434 7.75 1 95.44 336 ALA A CA 1
ATOM 2647 C C . ALA A 1 336 ? 35.75 4.656 6.535 1 95.44 336 ALA A C 1
ATOM 2649 O O . ALA A 1 336 ? 36.781 3.957 6.613 1 95.44 336 ALA A O 1
ATOM 2650 N N . SER A 1 337 ? 35.094 4.781 5.473 1 95.56 337 SER A N 1
ATOM 2651 C CA . SER A 1 337 ? 35.469 4.078 4.246 1 95.56 337 SER A CA 1
ATOM 2652 C C . SER A 1 337 ? 36.625 4.773 3.553 1 95.56 337 SER A C 1
ATOM 2654 O O . SER A 1 337 ? 37.188 4.254 2.578 1 95.56 337 SER A O 1
ATOM 2656 N N . GLY A 1 338 ? 37 5.973 4.016 1 94.62 338 GLY A N 1
ATOM 2657 C CA . GLY A 1 338 ? 38.125 6.707 3.443 1 94.62 338 GLY A CA 1
ATOM 2658 C C . GLY A 1 338 ? 37.688 7.84 2.533 1 94.62 338 GLY A C 1
ATOM 2659 O O . GLY A 1 338 ? 38.531 8.523 1.942 1 94.62 338 GLY A O 1
ATOM 2660 N N . ALA A 1 339 ? 36.406 8.094 2.416 1 96.12 339 ALA A N 1
ATOM 2661 C CA . ALA A 1 339 ? 35.906 9.18 1.584 1 96.12 339 ALA A CA 1
ATOM 2662 C C . ALA A 1 339 ? 35.938 10.508 2.328 1 96.12 339 ALA A C 1
ATOM 2664 O O . ALA A 1 339 ? 35.781 10.547 3.549 1 96.12 339 ALA A O 1
ATOM 2665 N N . ARG A 1 340 ? 36.188 11.492 1.598 1 96.19 340 ARG A N 1
ATOM 2666 C CA . ARG A 1 340 ? 36.094 12.836 2.152 1 96.19 340 ARG A CA 1
ATOM 2667 C C . ARG A 1 340 ? 34.781 13.492 1.788 1 96.19 340 ARG A C 1
ATOM 2669 O O . ARG A 1 340 ? 34.5 13.719 0.611 1 96.19 340 ARG A O 1
ATOM 2676 N N . VAL A 1 341 ? 33.969 13.844 2.746 1 97.31 341 VAL A N 1
ATOM 2677 C CA . VAL A 1 341 ? 32.688 14.5 2.521 1 97.31 341 VAL A CA 1
ATOM 2678 C C . VAL A 1 341 ? 32.906 16.016 2.438 1 97.31 341 VAL A C 1
ATOM 2680 O O . VAL A 1 341 ? 33.312 16.641 3.414 1 97.31 341 VAL A O 1
ATOM 2683 N N . ILE A 1 342 ? 32.562 16.547 1.306 1 96.62 342 ILE A N 1
ATOM 2684 C CA . ILE A 1 342 ? 32.875 17.969 1.095 1 96.62 342 ILE A CA 1
ATOM 2685 C C . ILE A 1 342 ? 31.609 18.797 1.308 1 96.62 342 ILE A C 1
ATOM 2687 O O . ILE A 1 342 ? 31.688 19.984 1.651 1 96.62 342 ILE A O 1
ATOM 2691 N N . GLU A 1 343 ? 30.531 18.156 1.111 1 96.31 343 GLU A N 1
ATOM 2692 C CA . GLU A 1 343 ? 29.25 18.859 1.204 1 96.31 343 GLU A CA 1
ATOM 2693 C C . GLU A 1 343 ? 28.125 17.906 1.591 1 96.31 343 GLU A C 1
ATOM 2695 O O . GLU A 1 343 ? 28.156 16.719 1.238 1 96.31 343 GLU A O 1
ATOM 2700 N N . VAL A 1 344 ? 27.219 18.406 2.371 1 97.06 344 VAL A N 1
ATOM 2701 C CA . VAL A 1 344 ? 26 17.672 2.721 1 97.06 344 VAL A CA 1
ATOM 2702 C C . VAL A 1 344 ? 24.766 18.453 2.309 1 97.06 344 VAL A C 1
ATOM 2704 O O . VAL A 1 344 ? 24.625 19.625 2.672 1 97.06 344 VAL A O 1
ATOM 2707 N N . VAL A 1 345 ? 23.922 17.812 1.546 1 96.31 345 VAL A N 1
ATOM 2708 C CA . VAL A 1 345 ? 22.672 18.406 1.073 1 96.31 345 VAL A CA 1
ATOM 2709 C C . VAL A 1 345 ? 21.484 17.734 1.764 1 96.31 345 VAL A C 1
ATOM 2711 O O . VAL A 1 345 ? 21.344 16.5 1.724 1 96.31 345 VAL A O 1
ATOM 2714 N N . THR A 1 346 ? 20.672 18.438 2.461 1 94.5 346 THR A N 1
ATOM 2715 C CA . THR A 1 346 ? 19.484 17.922 3.127 1 94.5 346 THR A CA 1
ATOM 2716 C C . THR A 1 346 ? 18.281 18.812 2.859 1 94.5 346 THR A C 1
ATOM 2718 O O . THR A 1 346 ? 18.406 19.844 2.199 1 94.5 346 THR A O 1
ATOM 2721 N N . ASN A 1 347 ? 17.188 18.234 3.281 1 89.81 347 ASN A N 1
ATOM 2722 C CA . ASN A 1 347 ? 16.078 19.172 3.441 1 89.81 347 ASN A CA 1
ATOM 2723 C C . ASN A 1 347 ? 16.312 20.141 4.586 1 89.81 347 ASN A C 1
ATOM 2725 O O . ASN A 1 347 ? 17.391 20.156 5.18 1 89.81 347 ASN A O 1
ATOM 2729 N N . ILE A 1 348 ? 15.453 21 4.879 1 87.69 348 ILE A N 1
ATOM 2730 C CA . ILE A 1 348 ? 15.648 21.953 5.973 1 87.69 348 ILE A CA 1
ATOM 2731 C C . ILE A 1 348 ? 15.586 21.203 7.309 1 87.69 348 ILE A C 1
ATOM 2733 O O . ILE A 1 348 ? 14.523 21.109 7.918 1 87.69 348 ILE A O 1
ATOM 2737 N N . GLN A 1 349 ? 16.828 20.672 7.676 1 88.31 349 GLN A N 1
ATOM 2738 C CA . GLN A 1 349 ? 16.969 19.922 8.922 1 88.31 349 GLN A CA 1
ATOM 2739 C C . GLN A 1 349 ? 17.891 20.641 9.906 1 88.31 349 GLN A C 1
ATOM 2741 O O . GLN A 1 349 ? 19.109 20.453 9.875 1 88.31 349 GLN A O 1
ATOM 2746 N N . PRO A 1 350 ? 17.344 21.25 10.828 1 85 350 PRO A N 1
ATOM 2747 C CA . PRO A 1 350 ? 18.125 22.125 11.695 1 85 350 PRO A CA 1
ATOM 2748 C C . PRO A 1 350 ? 19.125 21.344 12.555 1 85 350 PRO A C 1
ATOM 2750 O O . PRO A 1 350 ? 20.25 21.812 12.781 1 85 350 PRO A O 1
ATOM 2753 N N . LYS A 1 351 ? 18.781 20.203 13.016 1 88.75 351 LYS A N 1
ATOM 2754 C CA . LYS A 1 351 ? 19.656 19.453 13.898 1 88.75 351 LYS A CA 1
ATOM 2755 C C . LYS A 1 351 ? 20.891 18.953 13.148 1 88.75 351 LYS A C 1
ATOM 2757 O O . LYS A 1 351 ? 22 18.984 13.688 1 88.75 351 LYS A O 1
ATOM 2762 N N . ILE A 1 352 ? 20.688 18.484 11.953 1 93.38 352 ILE A N 1
ATOM 2763 C CA . ILE A 1 352 ? 21.812 18.031 11.133 1 93.38 352 ILE A CA 1
ATOM 2764 C C . ILE A 1 352 ? 22.688 19.234 10.781 1 93.38 352 ILE A C 1
ATOM 2766 O O . ILE A 1 352 ? 23.922 19.141 10.859 1 93.38 352 ILE A O 1
ATOM 2770 N N . ASN A 1 353 ? 22.031 20.344 10.453 1 92 353 ASN A N 1
ATOM 2771 C CA . ASN A 1 353 ? 22.766 21.562 10.141 1 92 353 ASN A CA 1
ATOM 2772 C C . ASN A 1 353 ? 23.625 22.016 11.32 1 92 353 ASN A C 1
ATOM 2774 O O . ASN A 1 353 ? 24.781 22.406 11.133 1 92 353 ASN A O 1
ATOM 2778 N N . ASN A 1 354 ? 23.016 22 12.477 1 91.69 354 ASN A N 1
ATOM 2779 C CA . ASN A 1 354 ? 23.734 22.406 13.688 1 91.69 354 ASN A CA 1
ATOM 2780 C C . ASN A 1 354 ? 24.906 21.469 13.977 1 91.69 354 ASN A C 1
ATOM 2782 O O . ASN A 1 354 ? 25.969 21.922 14.383 1 91.69 354 ASN A O 1
ATOM 2786 N N . LEU A 1 355 ? 24.703 20.203 13.82 1 94 355 LEU A N 1
ATOM 2787 C CA . LEU A 1 355 ? 25.766 19.234 14.031 1 94 355 LEU A CA 1
ATOM 2788 C C . LEU A 1 355 ? 26.938 19.5 13.102 1 94 355 LEU A C 1
ATOM 2790 O O . LEU A 1 355 ? 28.094 19.516 13.539 1 94 355 LEU A O 1
ATOM 2794 N N . LEU A 1 356 ? 26.656 19.734 11.875 1 95 356 LEU A N 1
ATOM 2795 C CA . LEU A 1 356 ? 27.688 19.938 10.875 1 95 356 LEU A CA 1
ATOM 2796 C C . LEU A 1 356 ? 28.438 21.25 11.148 1 95 356 LEU A C 1
ATOM 2798 O O . LEU A 1 356 ? 29.672 21.297 11 1 95 356 LEU A O 1
ATOM 2802 N N . ARG A 1 357 ? 27.734 22.203 11.547 1 91.81 357 ARG A N 1
ATOM 2803 C CA . ARG A 1 357 ? 28.344 23.5 11.852 1 91.81 357 ARG A CA 1
ATOM 2804 C C . ARG A 1 357 ? 29.328 23.375 13.016 1 91.81 357 ARG A C 1
ATOM 2806 O O . ARG A 1 357 ? 30.406 23.953 12.977 1 91.81 357 ARG A O 1
ATOM 2813 N N . LYS A 1 358 ? 29.016 22.609 13.969 1 93.69 358 LYS A N 1
ATOM 2814 C CA . LYS A 1 358 ? 29.766 22.547 15.219 1 93.69 358 LYS A CA 1
ATOM 2815 C C . LYS A 1 358 ? 30.875 21.484 15.133 1 93.69 358 LYS A C 1
ATOM 2817 O O . LYS A 1 358 ? 32 21.75 15.539 1 93.69 358 LYS A O 1
ATOM 2822 N N . LYS A 1 359 ? 30.5 20.344 14.641 1 94.94 359 LYS A N 1
ATOM 2823 C CA . LYS A 1 359 ? 31.406 19.219 14.742 1 94.94 359 LYS A CA 1
ATOM 2824 C C . LYS A 1 359 ? 32.188 19.016 13.445 1 94.94 359 LYS A C 1
ATOM 2826 O O . LYS A 1 359 ? 33.281 18.438 13.445 1 94.94 359 LYS A O 1
ATOM 2831 N N . TYR A 1 360 ? 31.562 19.469 12.344 1 95.38 360 TYR A N 1
ATOM 2832 C CA . TYR A 1 360 ? 32.188 19.281 11.039 1 95.38 360 TYR A CA 1
ATOM 2833 C C . TYR A 1 360 ? 32.188 20.562 10.234 1 95.38 360 TYR A C 1
ATOM 2835 O O . TYR A 1 360 ? 31.656 20.609 9.125 1 95.38 360 TYR A O 1
ATOM 2843 N N . PRO A 1 361 ? 32.875 21.594 10.641 1 92.81 361 PRO A N 1
ATOM 2844 C CA . PRO A 1 361 ? 32.844 22.891 9.969 1 92.81 361 PRO A CA 1
ATOM 2845 C C . PRO A 1 361 ? 33.438 22.859 8.57 1 92.81 361 PRO A C 1
ATOM 2847 O O . PRO A 1 361 ? 33.188 23.75 7.758 1 92.81 361 PRO A O 1
ATOM 2850 N N . GLU A 1 362 ? 34.219 21.891 8.312 1 93.12 362 GLU A N 1
ATOM 2851 C CA . GLU A 1 362 ? 34.875 21.781 7.016 1 93.12 362 GLU A CA 1
ATOM 2852 C C . GLU A 1 362 ? 33.906 21.281 5.949 1 93.12 362 GLU A C 1
ATOM 2854 O O . GLU A 1 362 ? 34.188 21.406 4.754 1 93.12 362 GLU A O 1
ATOM 2859 N N . ILE A 1 363 ? 32.812 20.734 6.328 1 95.94 363 ILE A N 1
ATOM 2860 C CA . ILE A 1 363 ? 31.828 20.219 5.398 1 95.94 363 ILE A CA 1
ATOM 2861 C C . ILE A 1 363 ? 30.828 21.328 5.043 1 95.94 363 ILE A C 1
ATOM 2863 O O . ILE A 1 363 ? 30.219 21.922 5.926 1 95.94 363 ILE A O 1
ATOM 2867 N N . LYS A 1 364 ? 30.672 21.578 3.801 1 94.19 364 LYS A N 1
ATOM 2868 C CA . LYS A 1 364 ? 29.703 22.562 3.342 1 94.19 364 LYS A CA 1
ATOM 2869 C C . LYS A 1 364 ? 28.266 22.078 3.576 1 94.19 364 LYS A C 1
ATOM 2871 O O . LYS A 1 364 ? 27.969 20.906 3.346 1 94.19 364 LYS A O 1
ATOM 2876 N N . ARG A 1 365 ? 27.453 22.953 4.066 1 94.94 365 ARG A N 1
ATOM 2877 C CA . ARG A 1 365 ? 26.062 22.625 4.352 1 94.94 365 ARG A CA 1
ATOM 2878 C C . ARG A 1 365 ? 25.141 23.25 3.314 1 94.94 365 ARG A C 1
ATOM 2880 O O . ARG A 1 365 ? 25.172 24.453 3.092 1 94.94 365 ARG A O 1
ATOM 2887 N N . SER A 1 366 ? 24.281 22.453 2.654 1 94.62 366 SER A N 1
ATOM 2888 C CA . SER A 1 366 ? 23.344 22.922 1.629 1 94.62 366 SER A CA 1
ATOM 2889 C C . SER A 1 366 ? 21.953 22.375 1.859 1 94.62 366 SER A C 1
ATOM 2891 O O . SER A 1 366 ? 21.797 21.25 2.363 1 94.62 366 SER A O 1
ATOM 2893 N N . PHE A 1 367 ? 21 23.203 1.519 1 94.56 367 PHE A N 1
ATOM 2894 C CA . PHE A 1 367 ? 19.609 22.797 1.616 1 94.56 367 PHE A CA 1
ATOM 2895 C C . PHE A 1 367 ? 18.984 22.688 0.233 1 94.56 367 PHE A C 1
ATOM 2897 O O . PHE A 1 367 ? 19.453 23.312 -0.723 1 94.56 367 PHE A O 1
ATOM 2904 N N . ASP A 1 368 ? 17.938 21.906 0.179 1 93.31 368 ASP A N 1
ATOM 2905 C CA . ASP A 1 368 ? 17.141 21.781 -1.041 1 93.31 368 ASP A CA 1
ATOM 2906 C C . ASP A 1 368 ? 16.484 23.109 -1.399 1 93.31 368 ASP A C 1
ATOM 2908 O O . ASP A 1 368 ? 15.734 23.672 -0.593 1 93.31 368 ASP A O 1
ATOM 2912 N N . MET A 1 369 ? 16.703 23.562 -2.586 1 90.5 369 MET A N 1
ATOM 2913 C CA . MET A 1 369 ? 16.219 24.859 -3.035 1 90.5 369 MET A CA 1
ATOM 2914 C C . MET A 1 369 ? 14.695 24.891 -3.08 1 90.5 369 MET A C 1
ATOM 2916 O O . MET A 1 369 ? 14.086 25.922 -2.773 1 90.5 369 MET A O 1
ATOM 2920 N N . TRP A 1 370 ? 14.102 23.828 -3.441 1 86.88 370 TRP A N 1
ATOM 2921 C CA . TRP A 1 370 ? 12.648 23.812 -3.529 1 86.88 370 TRP A CA 1
ATOM 2922 C C . TRP A 1 370 ? 12.016 23.859 -2.143 1 86.88 370 TRP A C 1
ATOM 2924 O O . TRP A 1 370 ? 10.969 24.484 -1.957 1 86.88 370 TRP A O 1
ATOM 2934 N N . ASP A 1 371 ? 12.633 23.203 -1.243 1 88.06 371 ASP A N 1
ATOM 2935 C CA . ASP A 1 371 ? 12.18 23.328 0.139 1 88.06 371 ASP A CA 1
ATOM 2936 C C . ASP A 1 371 ? 12.336 24.766 0.644 1 88.06 371 ASP A C 1
ATOM 2938 O O . ASP A 1 371 ? 11.523 25.234 1.441 1 88.06 371 ASP A O 1
ATOM 2942 N N . GLY A 1 372 ? 13.367 25.344 0.184 1 89.81 372 GLY A N 1
ATOM 2943 C CA . GLY A 1 372 ? 13.555 26.75 0.504 1 89.81 372 GLY A CA 1
ATOM 2944 C C . GLY A 1 372 ? 12.453 27.641 -0.05 1 89.81 372 GLY A C 1
ATOM 2945 O O . GLY A 1 372 ? 11.922 28.484 0.661 1 89.81 372 GLY A O 1
ATOM 2946 N N . ALA A 1 373 ? 12.117 27.391 -1.253 1 89.25 373 ALA A N 1
ATOM 2947 C CA . ALA A 1 373 ? 11.047 28.156 -1.891 1 89.25 373 ALA A CA 1
ATOM 2948 C C . ALA A 1 373 ? 9.727 27.969 -1.143 1 89.25 373 ALA A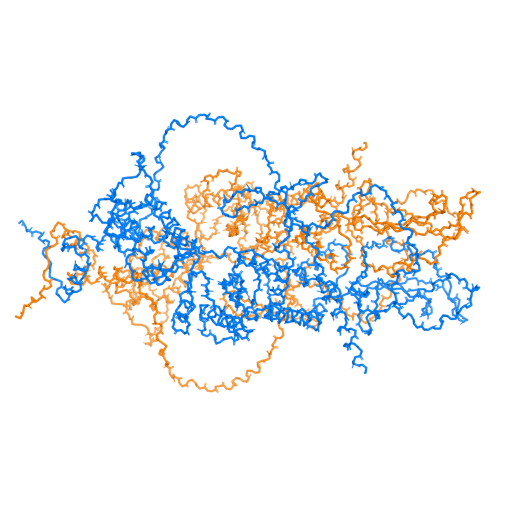 C 1
ATOM 2950 O O . ALA A 1 373 ? 8.992 28.938 -0.929 1 89.25 373 ALA A O 1
ATOM 2951 N N . LYS A 1 374 ? 9.547 26.75 -0.813 1 85.5 374 LYS A N 1
ATOM 2952 C CA . LYS A 1 374 ? 8.336 26.453 -0.052 1 85.5 374 LYS A CA 1
ATOM 2953 C C . LYS A 1 374 ? 8.359 27.156 1.303 1 85.5 374 LYS A C 1
ATOM 2955 O O . LYS A 1 374 ? 7.34 27.703 1.742 1 85.5 374 LYS A O 1
ATOM 2960 N N . PHE A 1 375 ? 9.453 27.062 1.964 1 87.88 375 PHE A N 1
ATOM 2961 C CA . PHE A 1 375 ? 9.633 27.672 3.277 1 87.88 375 PHE A CA 1
ATOM 2962 C C . PHE A 1 375 ? 9.43 29.172 3.203 1 87.88 375 PHE A C 1
ATOM 2964 O O . PHE A 1 375 ? 8.703 29.75 4.02 1 87.88 375 PHE A O 1
ATOM 2971 N N . ILE A 1 376 ? 10.023 29.812 2.248 1 89.12 376 ILE A N 1
ATOM 2972 C CA . ILE A 1 376 ? 9.906 31.25 2.047 1 89.12 376 ILE A CA 1
ATOM 2973 C C . ILE A 1 376 ? 8.461 31.609 1.695 1 89.12 376 ILE A C 1
ATOM 2975 O O . ILE A 1 376 ? 7.902 32.562 2.223 1 89.12 376 ILE A O 1
ATOM 2979 N N . GLY A 1 377 ? 7.93 30.812 0.85 1 87.25 377 GLY A N 1
ATOM 2980 C CA . GLY A 1 377 ? 6.539 31.016 0.484 1 87.25 377 GLY A CA 1
ATOM 2981 C C . GLY A 1 377 ? 5.598 31.016 1.676 1 87.25 377 GLY A C 1
ATOM 2982 O O . GLY A 1 377 ? 4.781 31.922 1.839 1 87.25 377 GLY A O 1
ATOM 2983 N N . LYS A 1 378 ? 5.762 30.031 2.447 1 83.75 378 LYS A N 1
ATOM 2984 C CA . LYS A 1 378 ? 4.934 29.922 3.643 1 83.75 378 LYS A CA 1
ATOM 2985 C C . LYS A 1 378 ? 5.141 31.109 4.566 1 83.75 378 LYS A C 1
ATOM 2987 O O . LYS A 1 378 ? 4.184 31.625 5.152 1 83.75 378 LYS A O 1
ATOM 2992 N N . THR A 1 379 ? 6.34 31.484 4.703 1 87.88 379 THR A N 1
ATOM 2993 C CA . THR A 1 379 ? 6.699 32.625 5.559 1 87.88 379 THR A CA 1
ATOM 2994 C C . THR A 1 379 ? 6.043 33.906 5.059 1 87.88 379 THR A C 1
ATOM 2996 O O . THR A 1 379 ? 5.539 34.688 5.855 1 87.88 379 THR A O 1
ATOM 2999 N N . ILE A 1 380 ? 6.016 34.062 3.76 1 88.5 380 ILE A N 1
ATOM 3000 C CA . ILE A 1 380 ? 5.449 35.25 3.154 1 88.5 380 ILE A CA 1
ATOM 3001 C C . ILE A 1 380 ? 3.928 35.25 3.289 1 88.5 380 ILE A C 1
ATOM 3003 O O . ILE A 1 380 ? 3.305 36.281 3.551 1 88.5 380 ILE A O 1
ATOM 3007 N N . VAL A 1 381 ? 3.418 34.094 3.082 1 83.88 381 VAL A N 1
ATOM 3008 C CA . VAL A 1 381 ? 1.973 33.938 3.234 1 83.88 381 VAL A CA 1
ATOM 3009 C C . VAL A 1 381 ? 1.568 34.312 4.664 1 83.88 381 VAL A C 1
ATOM 3011 O O . VAL A 1 381 ? 0.602 35.031 4.879 1 83.88 381 VAL A O 1
ATOM 3014 N N . GLN A 1 382 ? 2.291 33.812 5.602 1 84.38 382 GLN A N 1
ATOM 3015 C CA . GLN A 1 382 ? 2.023 34.125 7 1 84.38 382 GLN A CA 1
ATOM 3016 C C . GLN A 1 382 ? 2.184 35.594 7.273 1 84.38 382 GLN A C 1
ATOM 3018 O O . GLN A 1 382 ? 1.393 36.188 8.016 1 84.38 382 GLN A O 1
ATOM 3023 N N . ALA A 1 383 ? 3.176 36.188 6.684 1 87.88 383 ALA A N 1
ATOM 3024 C CA . ALA A 1 383 ? 3.424 37.625 6.824 1 87.88 383 ALA A CA 1
ATOM 3025 C C . ALA A 1 383 ? 2.277 38.438 6.23 1 87.88 383 ALA A C 1
ATOM 3027 O O . ALA A 1 383 ? 1.926 39.5 6.758 1 87.88 383 ALA A O 1
ATOM 3028 N N . SER A 1 384 ? 1.729 37.938 5.211 1 85.31 384 SER A N 1
ATOM 3029 C CA . SER A 1 384 ? 0.666 38.656 4.508 1 85.31 384 SER A CA 1
ATOM 3030 C C . SER A 1 384 ? -0.635 38.625 5.305 1 85.31 384 SER A C 1
ATOM 3032 O O . SER A 1 384 ? -1.543 39.438 5.043 1 85.31 384 SER A O 1
ATOM 3034 N N . ASN A 1 385 ? -0.63 37.719 6.184 1 79.12 385 ASN A N 1
ATOM 3035 C CA . ASN A 1 385 ? -1.847 37.562 6.977 1 79.12 385 ASN A CA 1
ATOM 3036 C C . ASN A 1 385 ? -1.918 38.625 8.086 1 79.12 385 ASN A C 1
ATOM 3038 O O . ASN A 1 385 ? -2.969 38.812 8.703 1 79.12 385 ASN A O 1
ATOM 3042 N N . HIS A 1 386 ? -0.808 39.375 8.328 1 80.88 386 HIS A N 1
ATOM 3043 C CA . HIS A 1 386 ? -0.812 40.438 9.32 1 80.88 386 HIS A CA 1
ATOM 3044 C C . HIS A 1 386 ? -1.658 41.625 8.844 1 80.88 386 HIS A C 1
ATOM 3046 O O . HIS A 1 386 ? -1.907 41.781 7.648 1 80.88 386 HIS A O 1
ATOM 3052 N N . THR A 1 387 ? -2.078 42.406 9.758 1 77.75 387 THR A N 1
ATOM 3053 C CA . THR A 1 387 ? -2.936 43.531 9.438 1 77.75 387 THR A CA 1
ATOM 3054 C C . THR A 1 387 ? -2.238 44.469 8.477 1 77.75 387 THR A C 1
ATOM 3056 O O . THR A 1 387 ? -1.081 44.844 8.688 1 77.75 387 THR A O 1
ATOM 3059 N N . ASN A 1 388 ? -2.852 44.875 7.352 1 83.88 388 ASN A N 1
ATOM 3060 C CA . ASN A 1 388 ? -2.42 45.844 6.332 1 83.88 388 ASN A CA 1
ATOM 3061 C C . ASN A 1 388 ? -1.224 45.312 5.543 1 83.88 388 ASN A C 1
ATOM 3063 O O . ASN A 1 388 ? -0.413 46.094 5.047 1 83.88 388 ASN A O 1
ATOM 3067 N N . CYS A 1 389 ? -1.083 43.969 5.594 1 91 389 CYS A N 1
ATOM 3068 C CA . CYS A 1 389 ? 0.052 43.406 4.867 1 91 389 CYS A CA 1
ATOM 3069 C C . CYS A 1 389 ? -0.417 42.531 3.719 1 91 389 CYS A C 1
ATOM 3071 O O . CYS A 1 389 ? 0.366 41.75 3.168 1 91 389 CYS A O 1
ATOM 3073 N N . GLN A 1 390 ? -1.645 42.625 3.348 1 85.94 390 GLN A N 1
ATOM 3074 C CA . GLN A 1 390 ? -2.252 41.781 2.33 1 85.94 390 GLN A CA 1
ATOM 3075 C C . GLN A 1 390 ? -1.622 42 0.961 1 85.94 390 GLN A C 1
ATOM 3077 O O . GLN A 1 390 ? -1.618 41.125 0.106 1 85.94 390 GLN A O 1
ATOM 3082 N N . ASN A 1 391 ? -1.096 43.188 0.845 1 85.81 391 ASN A N 1
ATOM 3083 C CA . ASN A 1 391 ? -0.493 43.562 -0.432 1 85.81 391 ASN A CA 1
ATOM 3084 C C . ASN A 1 391 ? 0.805 42.781 -0.679 1 85.81 391 ASN A C 1
ATOM 3086 O O . ASN A 1 391 ? 1.374 42.844 -1.77 1 85.81 391 ASN A O 1
ATOM 3090 N N . LEU A 1 392 ? 1.177 42 0.289 1 89.56 392 LEU A N 1
ATOM 3091 C CA . LEU A 1 392 ? 2.375 41.156 0.137 1 89.56 392 LEU A CA 1
ATOM 3092 C C . LEU A 1 392 ? 2.082 39.938 -0.706 1 89.56 392 LEU A C 1
ATOM 3094 O O . LEU A 1 392 ? 2.977 39.406 -1.368 1 89.56 392 LEU A O 1
ATOM 3098 N N . LEU A 1 393 ? 0.938 39.438 -0.638 1 86.94 393 LEU A N 1
ATOM 3099 C CA . LEU A 1 393 ? 0.561 38.156 -1.234 1 86.94 393 LEU A CA 1
ATOM 3100 C C . LEU A 1 393 ? 0.751 38.188 -2.746 1 86.94 393 LEU A C 1
ATOM 3102 O O . LEU A 1 393 ? 1.257 37.25 -3.332 1 86.94 393 LEU A O 1
ATOM 3106 N N . PRO A 1 394 ? 0.42 39.312 -3.389 1 82.31 394 PRO A N 1
ATOM 3107 C CA . PRO A 1 394 ? 0.625 39.344 -4.84 1 82.31 394 PRO A CA 1
ATOM 3108 C C . PRO A 1 394 ? 2.1 39.25 -5.227 1 82.31 394 PRO A C 1
ATOM 3110 O O . PRO A 1 394 ? 2.422 38.875 -6.355 1 82.31 394 PRO A O 1
ATOM 3113 N N . TRP A 1 395 ? 2.951 39.625 -4.324 1 88.31 395 TRP A N 1
ATOM 3114 C CA . TRP A 1 395 ? 4.387 39.625 -4.594 1 88.31 395 TRP A CA 1
ATOM 3115 C C . TRP A 1 395 ? 4.98 38.25 -4.41 1 88.31 395 TRP A C 1
ATOM 3117 O O . TRP A 1 395 ? 6.141 38 -4.762 1 88.31 395 TRP A O 1
ATOM 3127 N N . LEU A 1 396 ? 4.293 37.281 -3.922 1 88 396 LEU A N 1
ATOM 3128 C CA . LEU A 1 396 ? 4.793 35.969 -3.555 1 88 396 LEU A CA 1
ATOM 3129 C C . LEU A 1 396 ? 5.5 35.281 -4.73 1 88 396 LEU A C 1
ATOM 3131 O O . LEU A 1 396 ? 6.637 34.844 -4.602 1 88 396 LEU A O 1
ATOM 3135 N N . PRO A 1 397 ? 4.898 35.219 -5.926 1 83.19 397 PRO A N 1
ATOM 3136 C CA . PRO A 1 397 ? 5.586 34.562 -7.043 1 83.19 397 PRO A CA 1
ATOM 3137 C C . PRO A 1 397 ? 6.91 35.25 -7.391 1 83.19 397 PRO A C 1
ATOM 3139 O O . PRO A 1 397 ? 7.895 34.562 -7.688 1 83.19 397 PRO A O 1
ATOM 3142 N N . GLU A 1 398 ? 6.895 36.5 -7.281 1 82.19 398 GLU A N 1
ATOM 3143 C CA . GLU A 1 398 ? 8.109 37.25 -7.621 1 82.19 398 GLU A CA 1
ATOM 3144 C C . GLU A 1 398 ? 9.195 37.031 -6.578 1 82.19 398 GLU A C 1
ATOM 3146 O O . GLU A 1 398 ? 10.383 36.969 -6.914 1 82.19 398 GLU A O 1
ATOM 3151 N N . ILE A 1 399 ? 8.82 37 -5.402 1 87.94 399 ILE A N 1
ATOM 3152 C CA . ILE A 1 399 ? 9.773 36.75 -4.324 1 87.94 399 ILE A CA 1
ATOM 3153 C C . ILE A 1 399 ? 10.398 35.375 -4.488 1 87.94 399 ILE A C 1
ATOM 3155 O O . ILE A 1 399 ? 11.617 35.219 -4.391 1 87.94 399 ILE A O 1
ATOM 3159 N N . ILE A 1 400 ? 9.594 34.375 -4.801 1 89.5 400 ILE A N 1
ATOM 3160 C CA . ILE A 1 400 ? 10.07 33.031 -4.98 1 89.5 400 ILE A CA 1
ATOM 3161 C C . ILE A 1 400 ? 10.977 32.938 -6.203 1 89.5 400 ILE A C 1
ATOM 3163 O O . ILE A 1 400 ? 12.047 32.312 -6.156 1 89.5 400 ILE A O 1
ATOM 3167 N N . ASN A 1 401 ? 10.594 33.625 -7.285 1 84.62 401 ASN A N 1
ATOM 3168 C CA . ASN A 1 401 ? 11.414 33.625 -8.492 1 84.62 401 ASN A CA 1
ATOM 3169 C C . ASN A 1 401 ? 12.773 34.281 -8.234 1 84.62 401 ASN A C 1
ATOM 3171 O O . ASN A 1 401 ? 13.797 33.812 -8.727 1 84.62 401 ASN A O 1
ATOM 3175 N N . HIS A 1 402 ? 12.695 35.344 -7.559 1 87.81 402 HIS A N 1
ATOM 3176 C CA . HIS A 1 402 ? 13.938 36 -7.211 1 87.81 402 HIS A CA 1
ATOM 3177 C C . HIS A 1 402 ? 14.852 35.125 -6.383 1 87.81 402 HIS A C 1
ATOM 3179 O O . HIS A 1 402 ? 16.062 35.094 -6.598 1 87.81 402 HIS A O 1
ATOM 3185 N N . PHE A 1 403 ? 14.273 34.469 -5.508 1 89.81 403 PHE A N 1
ATOM 3186 C CA . PHE A 1 403 ? 15.016 33.531 -4.672 1 89.81 403 PHE A CA 1
ATOM 3187 C C . PHE A 1 403 ? 15.68 32.438 -5.523 1 89.81 403 PHE A C 1
ATOM 3189 O O . PHE A 1 403 ? 16.875 32.188 -5.387 1 89.81 403 PHE A O 1
ATOM 3196 N N . LEU A 1 404 ? 14.922 31.844 -6.355 1 88.56 404 LEU A N 1
ATOM 3197 C CA . LEU A 1 404 ? 15.406 30.75 -7.184 1 88.56 404 LEU A CA 1
ATOM 3198 C C . LEU A 1 404 ? 16.484 31.234 -8.156 1 88.56 404 LEU A C 1
ATOM 3200 O O . LEU A 1 404 ? 17.5 30.578 -8.344 1 88.56 404 LEU A O 1
ATOM 3204 N N . GLU A 1 405 ? 16.266 32.375 -8.703 1 84.56 405 GLU A N 1
ATOM 3205 C CA . GLU A 1 405 ? 17.234 32.938 -9.648 1 84.56 405 GLU A CA 1
ATOM 3206 C C . GLU A 1 405 ? 18.531 33.312 -8.953 1 84.56 405 GLU A C 1
ATOM 3208 O O . GLU A 1 405 ? 19.609 33.125 -9.5 1 84.56 405 GLU A O 1
ATOM 3213 N N . THR A 1 406 ? 18.375 33.906 -7.805 1 87.62 406 THR A N 1
ATOM 3214 C CA . THR A 1 406 ? 19.562 34.281 -7.051 1 87.62 406 THR A CA 1
ATOM 3215 C C . THR A 1 406 ? 20.359 33.062 -6.66 1 87.62 406 THR A C 1
ATOM 3217 O O . THR A 1 406 ? 21.594 33.062 -6.719 1 87.62 406 THR A O 1
ATOM 3220 N N . SER A 1 407 ? 19.703 32.062 -6.219 1 89 407 SER A N 1
ATOM 3221 C CA . SER A 1 407 ? 20.375 30.812 -5.859 1 89 407 SER A CA 1
ATOM 3222 C C . SER A 1 407 ? 21.125 30.219 -7.051 1 89 407 SER A C 1
ATOM 3224 O O . SER A 1 407 ? 22.281 29.797 -6.918 1 89 407 SER A O 1
ATOM 3226 N N . LYS A 1 408 ? 20.5 30.188 -8.164 1 86.56 408 LYS A N 1
ATOM 3227 C CA . LYS A 1 408 ? 21.094 29.672 -9.398 1 86.56 408 LYS A CA 1
ATOM 3228 C C . LYS A 1 408 ? 22.328 30.484 -9.797 1 86.56 408 LYS A C 1
ATOM 3230 O O . LYS A 1 408 ? 23.375 29.922 -10.109 1 86.56 408 LYS A O 1
ATOM 3235 N N . THR A 1 409 ? 22.141 31.734 -9.742 1 83.69 409 THR A N 1
ATOM 3236 C CA . THR A 1 409 ? 23.219 32.625 -10.156 1 83.69 409 THR A CA 1
ATOM 3237 C C . THR A 1 409 ? 24.422 32.531 -9.211 1 83.69 409 THR A C 1
ATOM 3239 O O . THR A 1 409 ? 25.562 32.5 -9.656 1 83.69 409 THR A O 1
ATOM 3242 N N . CYS A 1 410 ? 24.109 32.469 -7.977 1 83.44 410 CYS A N 1
ATOM 3243 C CA . CYS A 1 410 ? 25.172 32.344 -6.988 1 83.44 410 CYS A CA 1
ATOM 3244 C C . CYS A 1 410 ? 25.938 31.031 -7.191 1 83.44 410 CYS A C 1
ATOM 3246 O O . CYS A 1 410 ? 27.156 31 -7.078 1 83.44 410 CYS A O 1
ATOM 3248 N N . ALA A 1 411 ? 25.297 30 -7.426 1 84.62 411 ALA A N 1
ATOM 3249 C CA . ALA A 1 411 ? 25.922 28.703 -7.641 1 84.62 411 ALA A CA 1
ATOM 3250 C C . ALA A 1 411 ? 26.797 28.703 -8.891 1 84.62 411 ALA A C 1
ATOM 3252 O O . ALA A 1 411 ? 27.844 28.062 -8.922 1 84.62 411 ALA A O 1
ATOM 3253 N N . GLU A 1 412 ? 26.375 29.328 -9.906 1 80.25 412 GLU A N 1
ATOM 3254 C CA . GLU A 1 412 ? 27.109 29.406 -11.164 1 80.25 412 GLU A CA 1
ATOM 3255 C C . GLU A 1 412 ? 28.391 30.234 -11.008 1 80.25 412 GLU A C 1
ATOM 3257 O O . GLU A 1 412 ? 29.422 29.906 -11.602 1 80.25 412 GLU A O 1
ATOM 3262 N N . ILE A 1 413 ? 28.172 31.25 -10.266 1 69.62 413 ILE A N 1
ATOM 3263 C CA . ILE A 1 413 ? 29.328 32.125 -10.047 1 69.62 413 ILE A CA 1
ATOM 3264 C C . ILE A 1 413 ? 30.344 31.422 -9.141 1 69.62 413 ILE A C 1
ATOM 3266 O O . ILE A 1 413 ? 31.547 31.531 -9.336 1 69.62 413 ILE A O 1
ATOM 3270 N N . SER A 1 414 ? 29.781 30.891 -8.062 1 58.88 414 SER A N 1
ATOM 3271 C CA . SER A 1 414 ? 30.641 30.188 -7.113 1 58.88 414 SER A CA 1
ATOM 3272 C C . SER A 1 414 ? 31.469 29.094 -7.805 1 58.88 414 SER A C 1
ATOM 3274 O O . SER A 1 414 ? 32.5 28.688 -7.293 1 58.88 414 SER A O 1
ATOM 3276 N N . GLY A 1 415 ? 30.938 28.297 -8.781 1 50.66 415 GLY A N 1
ATOM 3277 C CA . GLY A 1 415 ? 31.891 27.422 -9.43 1 50.66 415 GLY A CA 1
ATOM 3278 C C . GLY A 1 415 ? 33.281 28.016 -9.547 1 50.66 415 GLY A C 1
ATOM 3279 O O . GLY A 1 415 ? 34.219 27.312 -9.891 1 50.66 415 GLY A O 1
ATOM 3280 N N . SER A 1 416 ? 33.406 29.203 -9.953 1 38.28 416 SER A N 1
ATOM 3281 C CA . SER A 1 416 ? 34.75 29.781 -10.008 1 38.28 416 SER A CA 1
ATOM 3282 C C . SER A 1 416 ? 35.344 29.938 -8.609 1 38.28 416 SER A C 1
ATOM 3284 O O . SER A 1 416 ? 36.188 29.141 -8.188 1 38.28 416 SER A O 1
ATOM 3286 N N . LEU A 1 417 ? 35.688 31.328 -8.039 1 34.69 417 LEU A N 1
ATOM 3287 C CA . LEU A 1 417 ? 36.594 31.641 -6.938 1 34.69 417 LEU A CA 1
ATOM 3288 C C . LEU A 1 417 ? 36 31.219 -5.602 1 34.69 417 LEU A C 1
ATOM 3290 O O . LEU A 1 417 ? 34.812 30.875 -5.523 1 34.69 417 LEU A O 1
ATOM 3294 N N . TRP A 1 418 ? 36.031 32.219 -4.262 1 33.19 418 TRP A N 1
ATOM 3295 C CA . TRP A 1 418 ? 36.188 32.188 -2.812 1 33.19 418 TRP A CA 1
ATOM 3296 C C . TRP A 1 418 ? 34.875 31.844 -2.125 1 33.19 418 TRP A C 1
ATOM 3298 O O . TRP A 1 418 ? 33.844 32.469 -2.395 1 33.19 418 TRP A O 1
ATOM 3308 N N . VAL A 1 419 ? 34.562 30.688 -1.416 1 40.62 419 VAL A N 1
ATOM 3309 C CA . VAL A 1 419 ? 33.625 29.875 -0.647 1 40.62 419 VAL A CA 1
ATOM 3310 C C . VAL A 1 419 ? 32.781 30.781 0.242 1 40.62 419 VAL A C 1
ATOM 3312 O O . VAL A 1 419 ? 31.547 30.641 0.284 1 40.62 419 VAL A O 1
ATOM 3315 N N . SER A 1 420 ? 33.406 31.297 1.36 1 43.88 420 SER A N 1
ATOM 3316 C CA . SER A 1 420 ? 32.844 32.062 2.469 1 43.88 420 SER A CA 1
ATOM 3317 C C . SER A 1 420 ? 31.969 33.188 1.964 1 43.88 420 SER A C 1
ATOM 3319 O O . SER A 1 420 ? 30.938 33.5 2.568 1 43.88 420 SER A O 1
ATOM 3321 N N . THR A 1 421 ? 32.344 33.719 0.747 1 49.25 421 THR A N 1
ATOM 3322 C CA . THR A 1 421 ? 31.891 34.938 0.084 1 49.25 421 THR A CA 1
ATOM 3323 C C . THR A 1 421 ? 30.562 34.719 -0.628 1 49.25 421 THR A C 1
ATOM 3325 O O . THR A 1 421 ? 29.766 35.625 -0.773 1 49.25 421 THR A O 1
ATOM 3328 N N . ASP A 1 422 ? 30.203 33.344 -0.663 1 63.91 422 ASP A N 1
ATOM 3329 C CA . ASP A 1 422 ? 29.062 33.031 -1.518 1 63.91 422 ASP A CA 1
ATOM 3330 C C . ASP A 1 422 ? 27.75 33.094 -0.73 1 63.91 422 ASP A C 1
ATOM 3332 O O . ASP A 1 422 ? 26.766 33.656 -1.211 1 63.91 422 ASP A O 1
ATOM 3336 N N . GLU A 1 423 ? 27.875 32.719 0.555 1 78.19 423 GLU A N 1
ATOM 3337 C CA . GLU A 1 423 ? 26.656 32.75 1.363 1 78.19 423 GLU A CA 1
ATOM 3338 C C . GLU A 1 423 ? 26.203 34.188 1.647 1 78.19 423 GLU A C 1
ATOM 3340 O O . GLU A 1 423 ? 25.016 34.5 1.564 1 78.19 423 GLU A O 1
ATOM 3345 N N . GLU A 1 424 ? 27.25 35 1.929 1 77.19 424 GLU A N 1
ATOM 3346 C CA . GLU A 1 424 ? 26.938 36.375 2.219 1 77.19 424 GLU A CA 1
ATOM 3347 C C . GLU A 1 424 ? 26.453 37.125 0.969 1 77.19 424 GLU A C 1
ATOM 3349 O O . GLU A 1 424 ? 25.562 37.969 1.042 1 77.19 424 GLU A O 1
ATOM 3354 N N . ALA A 1 425 ? 27.062 36.781 -0.053 1 77.56 425 ALA A N 1
ATOM 3355 C CA . ALA A 1 425 ? 26.641 37.375 -1.32 1 77.56 425 ALA A CA 1
ATOM 3356 C C . ALA A 1 425 ? 25.219 36.969 -1.678 1 77.56 425 ALA A C 1
ATOM 3358 O O . ALA A 1 425 ? 24.438 37.781 -2.168 1 77.56 425 ALA A O 1
ATOM 3359 N N . PHE A 1 426 ? 24.984 35.781 -1.424 1 84.88 426 PHE A N 1
ATOM 3360 C CA . PHE A 1 426 ? 23.641 35.281 -1.687 1 84.88 426 PHE A CA 1
ATOM 3361 C C . PHE A 1 426 ? 22.625 35.969 -0.787 1 84.88 426 PHE A C 1
ATOM 3363 O O . PHE A 1 426 ? 21.562 36.406 -1.251 1 84.88 426 PHE A O 1
ATOM 3370 N N . LYS A 1 427 ? 22.953 36.031 0.423 1 84.38 427 LYS A N 1
ATOM 3371 C CA . LYS A 1 427 ? 22.062 36.688 1.39 1 84.38 427 LYS A CA 1
ATOM 3372 C C . LYS A 1 427 ? 21.766 38.125 0.979 1 84.38 427 LYS A C 1
ATOM 3374 O O . LYS A 1 427 ? 20.625 38.562 1.02 1 84.38 427 LYS A O 1
ATOM 3379 N N . ASP A 1 428 ? 22.766 38.781 0.612 1 83.31 428 ASP A N 1
ATOM 3380 C CA . ASP A 1 428 ? 22.609 40.156 0.199 1 83.31 428 ASP A CA 1
ATOM 3381 C C . ASP A 1 428 ? 21.781 40.281 -1.076 1 83.31 428 ASP A C 1
ATOM 3383 O O . ASP A 1 428 ? 20.828 41.031 -1.139 1 83.31 428 ASP A O 1
ATOM 3387 N N . SER A 1 429 ? 22.141 39.5 -2.006 1 82.44 429 SER A N 1
ATOM 3388 C CA . SER A 1 429 ? 21.469 39.562 -3.301 1 82.44 429 SER A CA 1
ATOM 3389 C C . SER A 1 429 ? 19.984 39.188 -3.174 1 82.44 429 SER A C 1
ATOM 3391 O O . SER A 1 429 ? 19.141 39.781 -3.846 1 82.44 429 SER A O 1
ATOM 3393 N N . PHE A 1 430 ? 19.797 38.219 -2.348 1 87.06 430 PHE A N 1
ATOM 3394 C CA . PHE A 1 430 ? 18.406 37.812 -2.229 1 87.06 430 PHE A CA 1
ATOM 3395 C C . PHE A 1 430 ? 17.656 38.719 -1.266 1 87.06 430 PHE A C 1
ATOM 3397 O O . PHE A 1 430 ? 16.672 39.375 -1.651 1 87.06 430 PHE A O 1
ATOM 3404 N N . VAL A 1 431 ? 18.125 38.812 -0.01 1 89.12 431 VAL A N 1
ATOM 3405 C CA . VAL A 1 431 ? 17.391 39.5 1.039 1 89.12 431 VAL A CA 1
ATOM 3406 C C . VAL A 1 431 ? 17.344 41 0.741 1 89.12 431 VAL A C 1
ATOM 3408 O O . VAL A 1 431 ? 16.25 41.594 0.597 1 89.12 431 VAL A O 1
ATOM 3411 N N . THR A 1 432 ? 18.453 41.625 0.536 1 86.19 432 THR A N 1
ATOM 3412 C CA . THR A 1 432 ? 18.5 43.062 0.231 1 86.19 432 THR A CA 1
ATOM 3413 C C . THR A 1 432 ? 17.875 43.344 -1.132 1 86.19 432 THR A C 1
ATOM 3415 O O . THR A 1 432 ? 17.172 44.312 -1.302 1 86.19 432 THR A O 1
ATOM 3418 N N . GLY A 1 433 ? 18.109 42.5 -2.02 1 86.75 433 GLY A N 1
ATOM 3419 C CA . GLY A 1 433 ? 17.578 42.656 -3.361 1 86.75 433 GLY A CA 1
ATOM 3420 C C . GLY A 1 433 ? 16.062 42.688 -3.396 1 86.75 433 GLY A C 1
ATOM 3421 O O . GLY A 1 433 ? 15.469 43.594 -3.992 1 86.75 433 GLY A O 1
ATOM 3422 N N . ILE A 1 434 ? 15.5 41.781 -2.715 1 89.5 434 ILE A N 1
ATOM 3423 C CA . ILE A 1 434 ? 14.047 41.688 -2.773 1 89.5 434 ILE A CA 1
ATOM 3424 C C . ILE A 1 434 ? 13.414 42.844 -2.014 1 89.5 434 ILE A C 1
ATOM 3426 O O . ILE A 1 434 ? 12.344 43.344 -2.391 1 89.5 434 ILE A O 1
ATOM 3430 N N . ILE A 1 435 ? 14 43.219 -0.888 1 89.62 435 ILE A N 1
ATOM 3431 C CA . ILE A 1 435 ? 13.508 44.344 -0.105 1 89.62 435 ILE A CA 1
ATOM 3432 C C . ILE A 1 435 ? 13.5 45.625 -0.963 1 89.62 435 ILE A C 1
ATOM 3434 O O . ILE A 1 435 ? 12.547 46.406 -0.914 1 89.62 435 ILE A O 1
ATOM 3438 N N . HIS A 1 436 ? 14.43 45.781 -1.821 1 87.56 436 HIS A N 1
ATOM 3439 C CA . HIS A 1 436 ? 14.531 46.938 -2.705 1 87.56 436 HIS A CA 1
ATOM 3440 C C . HIS A 1 436 ? 13.656 46.75 -3.945 1 87.56 436 HIS A C 1
ATOM 3442 O O . HIS A 1 436 ? 12.977 47.688 -4.363 1 87.56 436 HIS A O 1
ATOM 3448 N N . HIS A 1 437 ? 13.633 45.594 -4.426 1 87.62 437 HIS A N 1
ATOM 3449 C CA . HIS A 1 437 ? 12.914 45.312 -5.664 1 87.62 437 HIS A CA 1
ATOM 3450 C C . HIS A 1 437 ? 11.414 45.562 -5.5 1 87.62 437 HIS A C 1
ATOM 3452 O O . HIS A 1 437 ? 10.773 46.094 -6.402 1 87.62 437 HIS A O 1
ATOM 3458 N N . THR A 1 438 ? 10.914 45.188 -4.406 1 88.5 438 THR A N 1
ATOM 3459 C CA . THR A 1 438 ? 9.477 45.312 -4.18 1 88.5 438 THR A CA 1
ATOM 3460 C C . THR A 1 438 ? 9.062 46.781 -4.125 1 88.5 438 THR A C 1
ATOM 3462 O O . THR A 1 438 ? 7.879 47.125 -4.23 1 88.5 438 THR A O 1
ATOM 3465 N N . MET A 1 439 ? 10.008 47.688 -3.936 1 87.19 439 MET A N 1
ATOM 3466 C CA . MET A 1 439 ? 9.766 49.125 -3.904 1 87.19 439 MET A CA 1
ATOM 3467 C C . MET A 1 439 ? 10.156 49.781 -5.227 1 87.19 439 MET A C 1
ATOM 3469 O O . MET A 1 439 ? 10.289 51 -5.305 1 87.19 439 MET A O 1
ATOM 3473 N N . ASN A 1 440 ? 10.398 49.031 -6.145 1 86.5 440 ASN A N 1
ATOM 3474 C CA . ASN A 1 440 ? 10.805 49.469 -7.477 1 86.5 440 ASN A CA 1
ATOM 3475 C C . ASN A 1 440 ? 12.195 50.062 -7.457 1 86.5 440 ASN A C 1
ATOM 3477 O O . ASN A 1 440 ? 12.461 51.031 -8.188 1 86.5 440 ASN A O 1
ATOM 3481 N N . ASN A 1 441 ? 12.969 49.656 -6.539 1 85.81 441 ASN A N 1
ATOM 3482 C CA . ASN A 1 441 ? 14.383 50 -6.48 1 85.81 441 ASN A CA 1
ATOM 3483 C C . ASN A 1 441 ? 15.258 48.812 -6.91 1 85.81 441 ASN A C 1
ATOM 3485 O O . ASN A 1 441 ? 15.32 47.812 -6.219 1 85.81 441 ASN A O 1
ATOM 3489 N N . HIS A 1 442 ? 15.891 48.938 -7.977 1 85.62 442 HIS A N 1
ATOM 3490 C CA . HIS A 1 442 ? 16.578 47.812 -8.578 1 85.62 442 HIS A CA 1
ATOM 3491 C C . HIS A 1 442 ? 18.094 47.906 -8.375 1 85.62 442 HIS A C 1
ATOM 3493 O O . HIS A 1 442 ? 18.844 47.125 -8.977 1 85.62 442 HIS A O 1
ATOM 3499 N N . LYS A 1 443 ? 18.422 48.906 -7.676 1 82.81 443 LYS A N 1
ATOM 3500 C CA . LYS A 1 443 ? 19.828 49.062 -7.328 1 82.81 443 LYS A CA 1
ATOM 3501 C C . LYS A 1 443 ? 19.984 49.406 -5.848 1 82.81 443 LYS A C 1
ATOM 3503 O O . LYS A 1 443 ? 19.203 50.156 -5.285 1 82.81 443 LYS A O 1
ATOM 3508 N N . TRP A 1 444 ? 20.969 48.719 -5.219 1 79.88 444 TRP A N 1
ATOM 3509 C CA . TRP A 1 444 ? 21.328 49 -3.83 1 79.88 444 TRP A CA 1
ATOM 3510 C C . TRP A 1 444 ? 22.828 49 -3.639 1 79.88 444 TRP A C 1
ATOM 3512 O O . TRP A 1 444 ? 23.594 48.875 -4.605 1 79.88 444 TRP A O 1
ATOM 3522 N N . MET A 1 445 ? 23.422 49.312 -2.523 1 70.94 445 MET A N 1
ATOM 3523 C CA . MET A 1 445 ? 24.828 49.594 -2.27 1 70.94 445 MET A CA 1
ATOM 3524 C C . MET A 1 445 ? 25.703 48.469 -2.764 1 70.94 445 MET A C 1
ATOM 3526 O O . MET A 1 445 ? 26.781 48.688 -3.336 1 70.94 445 MET A O 1
ATOM 3530 N N . SER A 1 446 ? 25.172 47.219 -2.615 1 73.56 446 SER A N 1
ATOM 3531 C CA . SER A 1 446 ? 26.047 46.062 -2.84 1 73.56 446 SER A CA 1
ATOM 3532 C C . SER A 1 446 ? 25.641 45.281 -4.09 1 73.56 446 SER A C 1
ATOM 3534 O O . SER A 1 446 ? 26.219 44.25 -4.398 1 73.56 446 SER A O 1
ATOM 3536 N N . GLY A 1 447 ? 24.578 45.844 -4.824 1 76.88 447 GLY A N 1
ATOM 3537 C CA . GLY A 1 447 ? 24.188 45 -5.961 1 76.88 447 GLY A CA 1
ATOM 3538 C C . GLY A 1 447 ? 23.031 45.594 -6.75 1 76.88 447 GLY A C 1
ATOM 3539 O O . GLY A 1 447 ? 22.641 46.75 -6.543 1 76.88 447 GLY A O 1
ATOM 3540 N N . GLN A 1 448 ? 22.625 44.844 -7.793 1 80.25 448 GLN A N 1
ATOM 3541 C CA . GLN A 1 448 ? 21.5 45.25 -8.641 1 80.25 448 GLN A CA 1
ATOM 3542 C C . GLN A 1 448 ? 20.703 44.031 -9.109 1 80.25 448 GLN A C 1
ATOM 3544 O O . GLN A 1 448 ? 21.203 42.906 -9.078 1 80.25 448 GLN A O 1
ATOM 3549 N N . CYS A 1 449 ? 19.438 44.25 -9.281 1 76.56 449 CYS A N 1
ATOM 3550 C CA . CYS A 1 449 ? 18.609 43.188 -9.82 1 76.56 449 CYS A CA 1
ATOM 3551 C C . CYS A 1 449 ? 19.125 42.688 -11.164 1 76.56 449 CYS A C 1
ATOM 3553 O O . CYS A 1 449 ? 19.625 43.5 -11.961 1 76.56 449 CYS A O 1
ATOM 3555 N N . LEU A 1 450 ? 19.156 41.375 -11.383 1 70.69 450 LEU A N 1
ATOM 3556 C CA . LEU A 1 450 ? 19.703 40.781 -12.586 1 70.69 450 LEU A CA 1
ATOM 3557 C C . LEU A 1 450 ? 18.625 40.594 -13.648 1 70.69 450 LEU A C 1
ATOM 3559 O O . LEU A 1 450 ? 18.359 39.469 -14.094 1 70.69 450 LEU A O 1
ATOM 3563 N N . HIS A 1 451 ? 17.766 41.406 -13.789 1 66.88 451 HIS A N 1
ATOM 3564 C CA . HIS A 1 451 ? 16.766 41.312 -14.852 1 66.88 451 HIS A CA 1
ATOM 3565 C C . HIS A 1 451 ? 16.906 42.5 -15.828 1 66.88 451 HIS A C 1
ATOM 3567 O O . HIS A 1 451 ? 17.531 43.5 -15.508 1 66.88 451 HIS A O 1
ATOM 3573 N N . GLY A 1 452 ? 16.531 42.281 -17.109 1 63.72 452 GLY A N 1
ATOM 3574 C CA . GLY A 1 452 ? 16.516 43.344 -18.109 1 63.72 452 GLY A CA 1
ATOM 3575 C C . GLY A 1 452 ? 15.461 44.406 -17.844 1 63.72 452 GLY A C 1
ATOM 3576 O O . GLY A 1 452 ? 14.805 44.375 -16.797 1 63.72 452 GLY A O 1
ATOM 3577 N N . PRO A 1 453 ? 15.305 45.406 -18.75 1 63.34 453 PRO A N 1
ATOM 3578 C CA . PRO A 1 453 ? 14.305 46.469 -18.594 1 63.34 453 PRO A CA 1
ATOM 3579 C C . PRO A 1 453 ? 12.898 45.906 -18.359 1 63.34 453 PRO A C 1
ATOM 3581 O O . PRO A 1 453 ? 12.5 44.938 -19 1 63.34 453 PRO A O 1
ATOM 3584 N N . LEU A 1 454 ? 12.391 46.125 -17.078 1 61.03 454 LEU A N 1
ATOM 3585 C CA . LEU A 1 454 ? 11.047 45.656 -16.75 1 61.03 454 LEU A CA 1
ATOM 3586 C C . LEU A 1 454 ? 10.008 46.281 -17.656 1 61.03 454 LEU A C 1
ATOM 3588 O O . LEU A 1 454 ? 10.07 47.5 -17.938 1 61.03 454 LEU A O 1
ATOM 3592 N N . GLU A 1 455 ? 9.422 45.594 -18.531 1 53.81 455 GLU A N 1
ATOM 3593 C CA . GLU A 1 455 ? 8.305 46.156 -19.281 1 53.81 455 GLU A CA 1
ATOM 3594 C C . GLU A 1 455 ? 7.242 46.719 -18.344 1 53.81 455 GLU A C 1
ATOM 3596 O O . GLU A 1 455 ? 7.078 46.25 -17.219 1 53.81 455 GLU A O 1
ATOM 3601 N N . ASP A 1 456 ? 6.879 48 -18.375 1 50.62 456 ASP A N 1
ATOM 3602 C CA . ASP A 1 456 ? 5.961 48.844 -17.641 1 50.62 456 ASP A CA 1
ATOM 3603 C C . ASP A 1 456 ? 4.832 48.031 -17.016 1 50.62 456 ASP A C 1
ATOM 3605 O O . ASP A 1 456 ? 4.16 48.5 -16.078 1 50.62 456 ASP A O 1
ATOM 3609 N N . GLU A 1 457 ? 4.223 47.031 -17.625 1 46.34 457 GLU A N 1
ATOM 3610 C CA . GLU A 1 457 ? 2.936 46.5 -17.203 1 46.34 457 GLU A CA 1
ATOM 3611 C C . GLU A 1 457 ? 3.07 45.688 -15.906 1 46.34 457 GLU A C 1
ATOM 3613 O O . GLU A 1 457 ? 2.943 44.469 -15.914 1 46.34 457 GLU A O 1
ATOM 3618 N N . ASP A 1 458 ? 3.939 46.031 -15.086 1 51.91 458 ASP A N 1
ATOM 3619 C CA . ASP A 1 458 ? 4.09 45.156 -13.914 1 51.91 458 ASP A CA 1
ATOM 3620 C C . ASP A 1 458 ? 2.791 45.094 -13.117 1 51.91 458 ASP A C 1
ATOM 3622 O O . ASP A 1 458 ? 2.205 46.125 -12.781 1 51.91 458 ASP A O 1
ATOM 3626 N N . ALA A 1 459 ? 2.104 43.969 -13.07 1 52.88 459 ALA A N 1
ATOM 3627 C CA . ALA A 1 459 ? 0.756 43.531 -12.719 1 52.88 459 ALA A CA 1
ATOM 3628 C C . ALA A 1 459 ? 0.428 43.875 -11.266 1 52.88 459 ALA A C 1
ATOM 3630 O O . ALA A 1 459 ? -0.744 44 -10.906 1 52.88 459 ALA A O 1
ATOM 3631 N N . PHE A 1 460 ? 1.525 43.969 -10.391 1 67.62 460 PHE A N 1
ATOM 3632 C CA . PHE A 1 460 ? 1.033 44.219 -9.047 1 67.62 460 PHE A CA 1
ATOM 3633 C C . PHE A 1 460 ? 1.615 45.5 -8.484 1 67.62 460 PHE A C 1
ATOM 3635 O O . PHE A 1 460 ? 2.703 45.938 -8.883 1 67.62 460 PHE A O 1
ATOM 3642 N N . PRO A 1 461 ? 0.918 46.312 -7.73 1 77.62 461 PRO A N 1
ATOM 3643 C CA . PRO A 1 461 ? 1.333 47.562 -7.145 1 77.62 461 PRO A CA 1
ATOM 3644 C C . PRO A 1 461 ? 2.588 47.438 -6.281 1 77.62 461 PRO A C 1
ATOM 3646 O O . PRO A 1 461 ? 2.717 46.5 -5.512 1 77.62 461 PRO A O 1
ATOM 3649 N N . TRP A 1 462 ? 3.561 48.406 -6.594 1 88.38 462 TRP A N 1
ATOM 3650 C CA . TRP A 1 462 ? 4.777 48.438 -5.789 1 88.38 462 TRP A CA 1
ATOM 3651 C C . TRP A 1 462 ? 4.449 48.688 -4.32 1 88.38 462 TRP A C 1
ATOM 3653 O O . TRP A 1 462 ? 3.496 49.406 -3.996 1 88.38 462 TRP A O 1
ATOM 3663 N N . LEU A 1 463 ? 5.262 48.062 -3.477 1 90.88 463 LEU A N 1
ATOM 3664 C CA . LEU A 1 463 ? 5.086 48.344 -2.053 1 90.88 463 LEU A CA 1
ATOM 3665 C C . LEU A 1 463 ? 5.625 49.719 -1.682 1 90.88 463 LEU A C 1
ATOM 3667 O O . LEU A 1 463 ? 6.664 50.125 -2.195 1 90.88 463 LEU A O 1
ATOM 3671 N N . GLN A 1 464 ? 4.852 50.406 -0.925 1 89.62 464 GLN A N 1
ATOM 3672 C CA . GLN A 1 464 ? 5.34 51.688 -0.415 1 89.62 464 GLN A CA 1
ATOM 3673 C C . GLN A 1 464 ? 6.426 51.469 0.638 1 89.62 464 GLN A C 1
ATOM 3675 O O . GLN A 1 464 ? 6.297 50.625 1.509 1 89.62 464 GLN A O 1
ATOM 3680 N N . PRO A 1 465 ? 7.473 52.281 0.432 1 90.06 465 PRO A N 1
ATOM 3681 C CA . PRO A 1 465 ? 8.539 52.188 1.428 1 90.06 465 PRO A CA 1
ATOM 3682 C C . PRO A 1 465 ? 8.047 52.375 2.855 1 90.06 465 PRO A C 1
ATOM 3684 O O . PRO A 1 465 ? 7.281 53.312 3.111 1 90.06 465 PRO A O 1
ATOM 3687 N N . ASP A 1 466 ? 8.352 51.5 3.729 1 88.5 466 ASP A N 1
ATOM 3688 C CA . ASP A 1 466 ? 8.078 51.531 5.16 1 88.5 466 ASP A CA 1
ATOM 3689 C C . ASP A 1 466 ? 6.586 51.375 5.441 1 88.5 466 ASP A C 1
ATOM 3691 O O . ASP A 1 466 ? 6.098 51.75 6.504 1 88.5 466 ASP A O 1
ATOM 3695 N N . SER A 1 467 ? 5.895 50.969 4.445 1 91.62 467 SER A N 1
ATOM 3696 C CA . SER A 1 467 ? 4.523 50.531 4.688 1 91.62 467 SER A CA 1
ATOM 3697 C C . SER A 1 467 ? 4.488 49.312 5.598 1 91.62 467 SER A C 1
ATOM 3699 O O . SER A 1 467 ? 5.508 48.625 5.789 1 91.62 467 SER A O 1
ATOM 3701 N N . PRO A 1 468 ? 3.461 49.094 6.234 1 92.31 468 PRO A N 1
ATOM 3702 C CA . PRO A 1 468 ? 3.359 47.875 7.066 1 92.31 468 PRO A CA 1
ATOM 3703 C C . PRO A 1 468 ? 3.76 46.625 6.32 1 92.31 468 PRO A C 1
ATOM 3705 O O . PRO A 1 468 ? 4.469 45.781 6.871 1 92.31 468 PRO A O 1
ATOM 3708 N N . ALA A 1 469 ? 3.328 46.5 5.113 1 92.12 469 ALA A N 1
ATOM 3709 C CA . ALA A 1 469 ? 3.662 45.344 4.297 1 92.12 469 ALA A CA 1
ATOM 3710 C C . ALA A 1 469 ? 5.164 45.25 4.035 1 92.12 469 ALA A C 1
ATOM 3712 O O . ALA A 1 469 ? 5.766 44.188 4.145 1 92.12 469 ALA A O 1
ATOM 3713 N N . HIS A 1 470 ? 5.719 46.375 3.658 1 93.62 470 HIS A N 1
ATOM 3714 C CA . HIS A 1 470 ? 7.156 46.438 3.4 1 93.62 470 HIS A CA 1
ATOM 3715 C C . HIS A 1 470 ? 7.953 46.125 4.664 1 93.62 470 HIS A C 1
ATOM 3717 O O . HIS A 1 470 ? 8.961 45.406 4.617 1 93.62 470 HIS A O 1
ATOM 3723 N N . ASN A 1 471 ? 7.559 46.625 5.742 1 92.06 471 ASN A N 1
ATOM 3724 C CA . ASN A 1 471 ? 8.227 46.375 7.016 1 92.06 471 ASN A CA 1
ATOM 3725 C C . ASN A 1 471 ? 8.109 44.938 7.449 1 92.06 471 ASN A C 1
ATOM 3727 O O . ASN A 1 471 ? 9.055 44.375 8.008 1 92.06 471 ASN A O 1
ATOM 3731 N N . GLN A 1 472 ? 6.93 44.438 7.215 1 93.31 472 GLN A N 1
ATOM 3732 C CA . GLN A 1 472 ? 6.75 43 7.535 1 93.31 472 GLN A CA 1
ATOM 3733 C C . GLN A 1 472 ? 7.664 42.125 6.688 1 93.31 472 GLN A C 1
ATOM 3735 O O . GLN A 1 472 ? 8.188 41.125 7.168 1 93.31 472 GLN A O 1
ATOM 3740 N N . LEU A 1 473 ? 7.777 42.406 5.492 1 93.62 473 LEU A N 1
ATOM 3741 C CA . LEU A 1 473 ? 8.695 41.719 4.605 1 93.62 473 LEU A CA 1
ATOM 3742 C C . LEU A 1 473 ? 10.125 41.781 5.137 1 93.62 473 LEU A C 1
ATOM 3744 O O . LEU A 1 473 ? 10.82 40.75 5.195 1 93.62 473 LEU A O 1
ATOM 3748 N N . LYS A 1 474 ? 10.57 42.969 5.516 1 90.5 474 LYS A N 1
ATOM 3749 C CA . LYS A 1 474 ? 11.898 43.156 6.105 1 90.5 474 LYS A CA 1
ATOM 3750 C C . LYS A 1 474 ? 12.07 42.281 7.355 1 90.5 474 LYS A C 1
ATOM 3752 O O . LYS A 1 474 ? 13.086 41.625 7.52 1 90.5 474 LYS A O 1
ATOM 3757 N N . HIS A 1 475 ? 11.078 42.281 8.062 1 91.88 475 HIS A N 1
ATOM 3758 C CA . HIS A 1 475 ? 11.125 41.562 9.336 1 91.88 475 HIS A CA 1
ATOM 3759 C C . HIS A 1 475 ? 11.312 40.062 9.133 1 91.88 475 HIS A C 1
ATOM 3761 O O . HIS A 1 475 ? 12.141 39.438 9.789 1 91.88 475 HIS A O 1
ATOM 3767 N N . VAL A 1 476 ? 10.555 39.531 8.242 1 91.81 476 VAL A N 1
ATOM 3768 C CA . VAL A 1 476 ? 10.578 38.094 8.055 1 91.81 476 VAL A CA 1
ATOM 3769 C C . VAL A 1 476 ? 11.875 37.656 7.359 1 91.81 476 VAL A C 1
ATOM 3771 O O . VAL A 1 476 ? 12.438 36.625 7.66 1 91.81 476 VAL A O 1
ATOM 3774 N N . LEU A 1 477 ? 12.344 38.469 6.465 1 90.56 477 LEU A N 1
ATOM 3775 C CA . LEU A 1 477 ? 13.539 38.125 5.703 1 90.56 477 LEU A CA 1
ATOM 3776 C C . LEU A 1 477 ? 14.797 38.344 6.527 1 90.56 477 LEU A C 1
ATOM 3778 O O . LEU A 1 477 ? 15.828 37.719 6.281 1 90.56 477 LEU A O 1
ATOM 3782 N N . LEU A 1 478 ? 14.727 39.219 7.461 1 89.44 478 LEU A N 1
ATOM 3783 C CA . LEU A 1 478 ? 15.898 39.562 8.258 1 89.44 478 LEU A CA 1
ATOM 3784 C C . LEU A 1 478 ? 15.836 38.906 9.625 1 89.44 478 LEU A C 1
ATOM 3786 O O . LEU A 1 478 ? 16.703 39.125 10.469 1 89.44 478 LEU A O 1
ATOM 3790 N N . ASP A 1 479 ? 14.797 38.094 9.828 1 89.25 479 ASP A N 1
ATOM 3791 C CA . ASP A 1 479 ? 14.664 37.375 11.086 1 89.25 479 ASP A CA 1
ATOM 3792 C C . ASP A 1 479 ? 15.844 36.438 11.305 1 89.25 479 ASP A C 1
ATOM 3794 O O . ASP A 1 479 ? 16.469 35.969 10.344 1 89.25 479 ASP A O 1
ATOM 3798 N N . LYS A 1 480 ? 16.141 36.156 12.5 1 82.56 480 LYS A N 1
ATOM 3799 C CA . LYS A 1 480 ? 17.281 35.312 12.875 1 82.56 480 LYS A CA 1
ATOM 3800 C C . LYS A 1 480 ? 17.156 33.906 12.297 1 82.56 480 LYS A C 1
ATOM 3802 O O . LYS A 1 480 ? 18.156 33.312 11.867 1 82.56 480 LYS A O 1
ATOM 3807 N N . LYS A 1 481 ? 15.977 33.406 12.383 1 81.25 481 LYS A N 1
ATOM 3808 C CA . LYS A 1 481 ? 15.742 32.062 11.867 1 81.25 481 LYS A CA 1
ATOM 3809 C C . LYS A 1 481 ? 16.047 31.969 10.375 1 81.25 481 LYS A C 1
ATOM 3811 O O . LYS A 1 481 ? 16.734 31.047 9.922 1 81.25 481 LYS A O 1
ATOM 3816 N N . MET A 1 482 ? 15.547 32.938 9.672 1 86.5 482 MET A N 1
ATOM 3817 C CA . MET A 1 482 ? 15.781 33 8.227 1 86.5 482 MET A CA 1
ATOM 3818 C C . MET A 1 482 ? 17.25 33.25 7.926 1 86.5 482 MET A C 1
ATOM 3820 O O . MET A 1 482 ? 17.844 32.594 7.09 1 86.5 482 MET A O 1
ATOM 3824 N N . SER A 1 483 ? 17.844 34.156 8.641 1 84.62 483 SER A N 1
ATOM 3825 C CA . SER A 1 483 ? 19.219 34.562 8.375 1 84.62 483 SER A CA 1
ATOM 3826 C C . SER A 1 483 ? 20.203 33.406 8.656 1 84.62 483 SER A C 1
ATOM 3828 O O . SER A 1 483 ? 21.234 33.312 8.016 1 84.62 483 SER A O 1
ATOM 3830 N N . SER A 1 484 ? 19.797 32.562 9.578 1 83.69 484 SER A N 1
ATOM 3831 C CA . SER A 1 484 ? 20.703 31.469 9.969 1 83.69 484 SER A CA 1
ATOM 3832 C C . SER A 1 484 ? 20.719 30.359 8.93 1 83.69 484 SER A C 1
ATOM 3834 O O . SER A 1 484 ? 21.672 29.578 8.859 1 83.69 484 SER A O 1
ATOM 3836 N N . ILE A 1 485 ? 19.719 30.312 8.102 1 87.44 485 ILE A N 1
ATOM 3837 C CA . ILE A 1 485 ? 19.656 29.141 7.223 1 87.44 485 ILE A CA 1
ATOM 3838 C C . ILE A 1 485 ? 19.766 29.594 5.766 1 87.44 485 ILE A C 1
ATOM 3840 O O . ILE A 1 485 ? 20.031 28.781 4.883 1 87.44 485 ILE A O 1
ATOM 3844 N N . ILE A 1 486 ? 19.562 30.828 5.477 1 88.88 486 ILE A N 1
ATOM 3845 C CA . ILE A 1 486 ? 19.406 31.328 4.113 1 88.88 486 ILE A CA 1
ATOM 3846 C C . ILE A 1 486 ? 20.672 31.062 3.316 1 88.88 486 ILE A C 1
ATOM 3848 O O . ILE A 1 486 ? 20.625 30.797 2.111 1 88.88 486 ILE A O 1
ATOM 3852 N N . GLY A 1 487 ? 21.797 31.156 3.939 1 88.69 487 GLY A N 1
ATOM 3853 C CA . GLY A 1 487 ? 23.062 30.922 3.27 1 88.69 487 GLY A CA 1
ATOM 3854 C C . GLY A 1 487 ? 23.203 29.516 2.713 1 88.69 487 GLY A C 1
ATOM 3855 O O . GLY A 1 487 ? 23.969 29.281 1.777 1 88.69 487 GLY A O 1
ATOM 3856 N N . ASN A 1 488 ? 22.5 28.562 3.211 1 92.25 488 ASN A N 1
ATOM 3857 C CA . ASN A 1 488 ? 22.578 27.156 2.83 1 92.25 488 ASN A CA 1
ATOM 3858 C C . ASN A 1 488 ? 21.938 26.906 1.473 1 92.25 488 ASN A C 1
ATOM 3860 O O . ASN A 1 488 ? 22.078 25.812 0.91 1 92.25 488 ASN A O 1
ATOM 3864 N N . PHE A 1 489 ? 21.281 27.953 0.868 1 92.88 489 PHE A N 1
ATOM 3865 C CA . PHE A 1 489 ? 20.625 27.797 -0.422 1 92.88 489 PHE A CA 1
ATOM 3866 C C . PHE A 1 489 ? 21.484 28.359 -1.546 1 92.88 489 PHE A C 1
ATOM 3868 O O . PHE A 1 489 ? 21.078 28.344 -2.711 1 92.88 489 PHE A O 1
ATOM 3875 N N . SER A 1 490 ? 22.672 28.812 -1.232 1 90 490 SER A N 1
ATOM 3876 C CA . SER A 1 490 ? 23.547 29.5 -2.17 1 90 490 SER A CA 1
ATOM 3877 C C . SER A 1 490 ? 24.094 28.547 -3.236 1 90 490 SER A C 1
ATOM 3879 O O . SER A 1 490 ? 24.547 28.984 -4.293 1 90 490 SER A O 1
ATOM 3881 N N . THR A 1 491 ? 23.984 27.25 -3.016 1 90.56 491 THR A N 1
ATOM 3882 C CA . THR A 1 491 ? 24.609 26.281 -3.908 1 90.56 491 THR A CA 1
ATOM 3883 C C . THR A 1 491 ? 23.594 25.719 -4.902 1 90.56 491 THR A C 1
ATOM 3885 O O . THR A 1 491 ? 23.953 24.938 -5.781 1 90.56 491 THR A O 1
ATOM 3888 N N . ASN A 1 492 ? 22.344 26.047 -4.859 1 91.25 492 ASN A N 1
ATOM 3889 C CA . ASN A 1 492 ? 21.281 25.625 -5.766 1 91.25 492 ASN A CA 1
ATOM 3890 C C . ASN A 1 492 ? 21.188 24.109 -5.844 1 91.25 492 ASN A C 1
ATOM 3892 O O . ASN A 1 492 ? 21.156 23.531 -6.938 1 91.25 492 ASN A O 1
ATOM 3896 N N . ARG A 1 493 ? 21.266 23.516 -4.645 1 93.38 493 ARG A N 1
ATOM 3897 C CA . ARG A 1 493 ? 21.172 22.062 -4.57 1 93.38 493 ARG A CA 1
ATOM 3898 C C . ARG A 1 493 ? 19.719 21.594 -4.488 1 93.38 493 ARG A C 1
ATOM 3900 O O . ARG A 1 493 ? 18.828 22.391 -4.156 1 93.38 493 ARG A O 1
ATOM 3907 N N . THR A 1 494 ? 19.484 20.375 -4.93 1 91 494 THR A N 1
ATOM 3908 C CA . THR A 1 494 ? 18.172 19.75 -4.812 1 91 494 THR A CA 1
ATOM 3909 C C . THR A 1 494 ? 18.297 18.328 -4.273 1 91 494 THR A C 1
ATOM 3911 O O . THR A 1 494 ? 19.344 17.688 -4.414 1 91 494 THR A O 1
ATOM 3914 N N . THR A 1 495 ? 17.266 17.875 -3.561 1 89.12 495 THR A N 1
ATOM 3915 C CA . THR A 1 495 ? 17.219 16.5 -3.062 1 89.12 495 THR A CA 1
ATOM 3916 C C . THR A 1 495 ? 16.328 15.633 -3.953 1 89.12 495 THR A C 1
ATOM 3918 O O . THR A 1 495 ? 15.867 14.57 -3.531 1 89.12 495 THR A O 1
ATOM 3921 N N . CYS A 1 496 ? 16.047 16.016 -5.164 1 81.5 496 CYS A N 1
ATOM 3922 C CA . CYS A 1 496 ? 15.125 15.359 -6.078 1 81.5 496 CYS A CA 1
ATOM 3923 C C . CYS A 1 496 ? 15.57 13.938 -6.367 1 81.5 496 CYS A C 1
ATOM 3925 O O . CYS A 1 496 ? 14.742 13.047 -6.566 1 81.5 496 CYS A O 1
ATOM 3927 N N . GLY A 1 497 ? 16.891 13.719 -6.359 1 81.75 497 GLY A N 1
ATOM 3928 C CA . GLY A 1 497 ? 17.391 12.375 -6.594 1 81.75 497 GLY A CA 1
ATOM 3929 C C . GLY A 1 497 ? 16.906 11.367 -5.574 1 81.75 497 GLY A C 1
ATOM 3930 O O . GLY A 1 497 ? 16.766 10.188 -5.883 1 81.75 497 GLY A O 1
ATOM 3931 N N . LEU A 1 498 ? 16.562 11.828 -4.418 1 90.25 498 LEU A N 1
ATOM 3932 C CA . LEU A 1 498 ? 16.125 10.969 -3.328 1 90.25 498 LEU A CA 1
ATOM 3933 C C . LEU A 1 498 ? 14.664 10.562 -3.516 1 90.25 498 LEU A C 1
ATOM 3935 O O . LEU A 1 498 ? 14.227 9.531 -2.992 1 90.25 498 LEU A O 1
ATOM 3939 N N . GLU A 1 499 ? 13.875 11.328 -4.195 1 82.75 499 GLU A N 1
ATOM 3940 C CA . GLU A 1 499 ? 12.445 11.086 -4.355 1 82.75 499 GLU A CA 1
ATOM 3941 C C . GLU A 1 499 ? 12.188 9.742 -5.031 1 82.75 499 GLU A C 1
ATOM 3943 O O . GLU A 1 499 ? 11.266 9.016 -4.656 1 82.75 499 GLU A O 1
ATOM 3948 N N . LYS A 1 500 ? 13.008 9.461 -6.012 1 84.25 500 LYS A N 1
ATOM 3949 C CA . LYS A 1 500 ? 12.852 8.188 -6.707 1 84.25 500 LYS A CA 1
ATOM 3950 C C . LYS A 1 500 ? 13.125 7.012 -5.77 1 84.25 500 LYS A C 1
ATOM 3952 O O . LYS A 1 500 ? 12.383 6.027 -5.766 1 84.25 500 LYS A O 1
ATOM 3957 N N . LEU A 1 501 ? 14.188 7.129 -5.031 1 92.06 501 LEU A N 1
ATOM 3958 C CA . LEU A 1 501 ? 14.516 6.074 -4.078 1 92.06 501 LEU A CA 1
ATOM 3959 C C . LEU A 1 501 ? 13.406 5.906 -3.049 1 92.06 501 LEU A C 1
ATOM 3961 O O . LEU A 1 501 ? 13.031 4.781 -2.707 1 92.06 501 LEU A O 1
ATOM 3965 N N . VAL A 1 502 ? 12.875 6.973 -2.604 1 88 502 VAL A N 1
ATOM 3966 C CA . VAL A 1 502 ? 11.812 6.953 -1.606 1 88 502 VAL A CA 1
ATOM 3967 C C . VAL A 1 502 ? 10.578 6.254 -2.178 1 88 502 VAL A C 1
ATOM 3969 O O . VAL A 1 502 ? 9.906 5.504 -1.474 1 88 502 VAL A O 1
ATOM 3972 N N . LYS A 1 503 ? 10.344 6.473 -3.361 1 84.31 503 LYS A N 1
ATOM 3973 C CA . LYS A 1 503 ? 9.219 5.812 -4.016 1 84.31 503 LYS A CA 1
ATOM 3974 C C . LYS A 1 503 ? 9.422 4.301 -4.059 1 84.31 503 LYS A C 1
ATOM 3976 O O . LYS A 1 503 ? 8.484 3.535 -3.824 1 84.31 503 LYS A O 1
ATOM 3981 N N . TYR A 1 504 ? 10.641 3.883 -4.363 1 90.06 504 TYR A N 1
ATOM 3982 C CA . TYR A 1 504 ? 10.953 2.457 -4.332 1 90.06 504 TYR A CA 1
ATOM 3983 C C . TYR A 1 504 ? 10.672 1.871 -2.951 1 90.06 504 TYR A C 1
ATOM 3985 O O . TYR A 1 504 ? 10.062 0.808 -2.834 1 90.06 504 TYR A O 1
ATOM 3993 N N . ILE A 1 505 ? 11.109 2.562 -1.969 1 91.75 505 ILE A N 1
ATOM 3994 C CA . ILE A 1 505 ? 10.969 2.072 -0.602 1 91.75 505 ILE A CA 1
ATOM 3995 C C . ILE A 1 505 ? 9.484 1.983 -0.239 1 91.75 505 ILE A C 1
ATOM 3997 O O . ILE A 1 505 ? 9.047 1.003 0.366 1 91.75 505 ILE A O 1
ATOM 4001 N N . SER A 1 506 ? 8.703 2.904 -0.654 1 85.81 506 SER A N 1
ATOM 4002 C CA . SER A 1 506 ? 7.281 2.941 -0.324 1 85.81 506 SER A CA 1
ATOM 4003 C C . SER A 1 506 ? 6.535 1.78 -0.972 1 85.81 506 SER A C 1
ATOM 4005 O O . SER A 1 506 ? 5.559 1.274 -0.413 1 85.81 506 SER A O 1
ATOM 4007 N N . VAL A 1 507 ? 6.992 1.352 -2.078 1 85.38 507 VAL A N 1
ATOM 4008 C CA . VAL A 1 507 ? 6.363 0.241 -2.785 1 85.38 507 VAL A CA 1
ATOM 4009 C C . VAL A 1 507 ? 6.578 -1.056 -2.008 1 85.38 507 VAL A C 1
ATOM 4011 O O . VAL A 1 507 ? 5.68 -1.894 -1.923 1 85.38 507 VAL A O 1
ATOM 4014 N N . TYR A 1 508 ? 7.77 -1.182 -1.427 1 90.38 508 TYR A N 1
ATOM 4015 C CA . TYR A 1 508 ? 8.117 -2.41 -0.722 1 90.38 508 TYR A CA 1
ATOM 4016 C C . TYR A 1 508 ? 7.598 -2.381 0.711 1 90.38 508 TYR A C 1
ATOM 4018 O O . TYR A 1 508 ? 7.508 -3.422 1.366 1 90.38 508 TYR A O 1
ATOM 4026 N N . THR A 1 509 ? 7.305 -1.159 1.195 1 88.62 509 THR A N 1
ATOM 4027 C CA . THR A 1 509 ? 6.879 -1.009 2.582 1 88.62 509 THR A CA 1
ATOM 4028 C C . THR A 1 509 ? 5.496 -0.365 2.656 1 88.62 509 THR A C 1
ATOM 4030 O O . THR A 1 509 ? 5.34 0.712 3.232 1 88.62 509 THR A O 1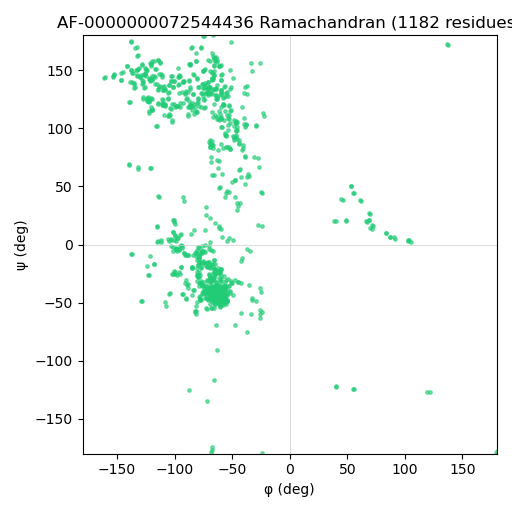
ATOM 4033 N N . SER A 1 510 ? 4.574 -1.058 2.193 1 79.56 510 SER A N 1
ATOM 4034 C CA . SER A 1 510 ? 3.219 -0.516 2.17 1 79.56 510 SER A CA 1
ATOM 4035 C C . SER A 1 510 ? 2.736 -0.173 3.574 1 79.56 510 SER A C 1
ATOM 4037 O O . SER A 1 510 ? 2.99 -0.919 4.523 1 79.56 510 SER A O 1
ATOM 4039 N N . ASN A 1 511 ? 2.008 0.911 3.738 1 71.06 511 ASN A N 1
ATOM 4040 C CA . ASN A 1 511 ? 1.574 1.442 5.027 1 71.06 511 ASN A CA 1
ATOM 4041 C C . ASN A 1 511 ? 0.406 0.646 5.598 1 71.06 511 ASN A C 1
ATOM 4043 O O . ASN A 1 511 ? -0.015 0.878 6.73 1 71.06 511 ASN A O 1
ATOM 4047 N N . ASN A 1 512 ? -0.112 -0.225 4.926 1 70.94 512 ASN A N 1
ATOM 4048 C CA . ASN A 1 512 ? -1.295 -0.956 5.367 1 70.94 512 ASN A CA 1
ATOM 4049 C C . ASN A 1 512 ? -0.921 -2.266 6.055 1 70.94 512 ASN A C 1
ATOM 4051 O O . ASN A 1 512 ? -1.797 -3.053 6.418 1 70.94 512 ASN A O 1
ATOM 4055 N N . ASN A 1 513 ? 0.404 -2.41 6.293 1 74.75 513 ASN A N 1
ATOM 4056 C CA . ASN A 1 513 ? 0.867 -3.656 6.891 1 74.75 513 ASN A CA 1
ATOM 4057 C C . ASN A 1 513 ? 1.738 -3.4 8.117 1 74.75 513 ASN A C 1
ATOM 4059 O O . ASN A 1 513 ? 2.322 -2.324 8.258 1 74.75 513 ASN A O 1
ATOM 4063 N N . TYR A 1 514 ? 1.744 -4.375 8.938 1 74.5 514 TYR A N 1
ATOM 4064 C CA . TYR A 1 514 ? 2.648 -4.352 10.086 1 74.5 514 TYR A CA 1
ATOM 4065 C C . TYR A 1 514 ? 3.914 -5.148 9.797 1 74.5 514 TYR A C 1
ATOM 4067 O O . TYR A 1 514 ? 3.857 -6.219 9.188 1 74.5 514 TYR A O 1
ATOM 4075 N N . TYR A 1 515 ? 5.02 -4.551 10.219 1 83.44 515 TYR A N 1
ATOM 4076 C CA . TYR A 1 515 ? 6.301 -5.211 10 1 83.44 515 TYR A CA 1
ATOM 4077 C C . TYR A 1 515 ? 7.094 -5.32 11.297 1 83.44 515 TYR A C 1
ATOM 4079 O O . TYR A 1 515 ? 7.09 -4.395 12.109 1 83.44 515 TYR A O 1
ATOM 4087 N N . SER A 1 516 ? 7.75 -6.52 11.484 1 82.69 516 SER A N 1
ATOM 4088 C CA . SER A 1 516 ? 8.859 -6.52 12.438 1 82.69 516 SER A CA 1
ATOM 4089 C C . SER A 1 516 ? 10.016 -5.66 11.938 1 82.69 516 SER A C 1
ATOM 4091 O O . SER A 1 516 ? 10.078 -5.316 10.758 1 82.69 516 SER A O 1
ATOM 4093 N N . PHE A 1 517 ? 10.883 -5.266 12.891 1 89.06 517 PHE A N 1
ATOM 4094 C CA . PHE A 1 517 ? 12.008 -4.43 12.5 1 89.06 517 PHE A CA 1
ATOM 4095 C C . PHE A 1 517 ? 12.867 -5.133 11.453 1 89.06 517 PHE A C 1
ATOM 4097 O O . PHE A 1 517 ? 13.289 -4.512 10.477 1 89.06 517 PHE A O 1
ATOM 4104 N N . GLU A 1 518 ? 13.062 -6.402 11.609 1 90.56 518 GLU A N 1
ATOM 4105 C CA . GLU A 1 518 ? 13.883 -7.168 10.68 1 90.56 518 GLU A CA 1
ATOM 4106 C C . GLU A 1 518 ? 13.219 -7.27 9.312 1 90.56 518 GLU A C 1
ATOM 4108 O O . GLU A 1 518 ? 13.883 -7.164 8.281 1 90.56 518 GLU A O 1
ATOM 4113 N N . GLU A 1 519 ? 11.984 -7.477 9.367 1 91.06 519 GLU A N 1
ATOM 4114 C CA . GLU A 1 519 ? 11.25 -7.539 8.109 1 91.06 519 GLU A CA 1
ATOM 4115 C C . GLU A 1 519 ? 11.281 -6.195 7.387 1 91.06 519 GLU A C 1
ATOM 4117 O O . GLU A 1 519 ? 11.438 -6.148 6.164 1 91.06 519 GLU A O 1
ATOM 4122 N N . TYR A 1 520 ? 11.055 -5.145 8.172 1 92.31 520 TYR A N 1
ATOM 4123 C CA . TYR A 1 520 ? 11.102 -3.803 7.602 1 92.31 520 TYR A CA 1
ATOM 4124 C C . TYR A 1 520 ? 12.453 -3.527 6.957 1 92.31 520 TYR A C 1
ATOM 4126 O O . TYR A 1 520 ? 12.523 -3.023 5.836 1 92.31 520 TYR A O 1
ATOM 4134 N N . LYS A 1 521 ? 13.484 -3.844 7.645 1 94.31 521 LYS A N 1
ATOM 4135 C CA . LYS A 1 521 ? 14.844 -3.674 7.121 1 94.31 521 LYS A CA 1
ATOM 4136 C C . LYS A 1 521 ? 15.023 -4.426 5.805 1 94.31 521 LYS A C 1
ATOM 4138 O O . LYS A 1 521 ? 15.547 -3.873 4.836 1 94.31 521 LYS A O 1
ATOM 4143 N N . CYS A 1 522 ? 14.578 -5.598 5.801 1 95.5 522 CYS A N 1
ATOM 4144 C CA . CYS A 1 522 ? 14.703 -6.441 4.617 1 95.5 522 CYS A CA 1
ATOM 4145 C C . CYS A 1 522 ? 14 -5.809 3.42 1 95.5 522 CYS A C 1
ATOM 4147 O O . CYS A 1 522 ? 14.555 -5.77 2.32 1 95.5 522 CYS A O 1
ATOM 4149 N N . ARG A 1 523 ? 12.867 -5.344 3.652 1 94.5 523 ARG A N 1
ATOM 4150 C CA . ARG A 1 523 ? 12.07 -4.754 2.58 1 94.5 523 ARG A CA 1
ATOM 4151 C C . ARG A 1 523 ? 12.719 -3.471 2.064 1 94.5 523 ARG A C 1
ATOM 4153 O O . ARG A 1 523 ? 12.719 -3.211 0.86 1 94.5 523 ARG A O 1
ATOM 4160 N N . VAL A 1 524 ? 13.234 -2.684 2.971 1 95.88 524 VAL A N 1
ATOM 4161 C CA . VAL A 1 524 ? 13.938 -1.468 2.562 1 95.88 524 VAL A CA 1
ATOM 4162 C C . VAL A 1 524 ? 15.148 -1.831 1.711 1 95.88 524 VAL A C 1
ATOM 4164 O O . VAL A 1 524 ? 15.367 -1.241 0.65 1 95.88 524 VAL A O 1
ATOM 4167 N N . TYR A 1 525 ? 15.883 -2.805 2.188 1 97.25 525 TYR A N 1
ATOM 4168 C CA . TYR A 1 525 ? 17.078 -3.203 1.459 1 97.25 525 TYR A CA 1
ATOM 4169 C C . TYR A 1 525 ? 16.719 -3.762 0.087 1 97.25 525 TYR A C 1
ATOM 4171 O O . TYR A 1 525 ? 17.438 -3.531 -0.889 1 97.25 525 TYR A O 1
ATOM 4179 N N . LEU A 1 526 ? 15.664 -4.469 0.012 1 96.56 526 LEU A N 1
ATOM 4180 C CA . LEU A 1 526 ? 15.195 -4.957 -1.282 1 96.56 526 LEU A CA 1
ATOM 4181 C C . LEU A 1 526 ? 14.844 -3.797 -2.207 1 96.56 526 LEU A C 1
ATOM 4183 O O . LEU A 1 526 ? 15.164 -3.83 -3.398 1 96.56 526 LEU A O 1
ATOM 4187 N N . ALA A 1 527 ? 14.195 -2.793 -1.684 1 95.38 527 ALA A N 1
ATOM 4188 C CA . ALA A 1 527 ? 13.852 -1.6 -2.453 1 95.38 527 ALA A CA 1
ATOM 4189 C C . ALA A 1 527 ? 15.109 -0.898 -2.965 1 95.38 527 ALA A C 1
ATOM 4191 O O . ALA A 1 527 ? 15.156 -0.469 -4.121 1 95.38 527 ALA A O 1
ATOM 4192 N N . VAL A 1 528 ? 16.078 -0.791 -2.088 1 96.44 528 VAL A N 1
ATOM 4193 C CA . VAL A 1 528 ? 17.328 -0.119 -2.439 1 96.44 528 VAL A CA 1
ATOM 4194 C C . VAL A 1 528 ? 18.047 -0.915 -3.52 1 96.44 528 VAL A C 1
ATOM 4196 O O . VAL A 1 528 ? 18.578 -0.34 -4.477 1 96.44 528 VAL A O 1
ATOM 4199 N N . LEU A 1 529 ? 18.078 -2.227 -3.357 1 95.69 529 LEU A N 1
ATOM 4200 C CA . LEU A 1 529 ? 18.672 -3.08 -4.375 1 95.69 529 LEU A CA 1
ATOM 4201 C C . LEU A 1 529 ? 17.969 -2.916 -5.715 1 95.69 529 LEU A C 1
ATOM 4203 O O . LEU A 1 529 ? 18.609 -2.865 -6.762 1 95.69 529 LEU A O 1
ATOM 4207 N N . ASP A 1 530 ? 16.672 -2.861 -5.656 1 94.31 530 ASP A N 1
ATOM 4208 C CA . ASP A 1 530 ? 15.891 -2.633 -6.867 1 94.31 530 ASP A CA 1
ATOM 4209 C C . ASP A 1 530 ? 16.25 -1.295 -7.512 1 94.31 530 ASP A C 1
ATOM 4211 O O . ASP A 1 530 ? 16.438 -1.214 -8.727 1 94.31 530 ASP A O 1
ATOM 4215 N N . PHE A 1 531 ? 16.422 -0.32 -6.73 1 94.81 531 PHE A N 1
ATOM 4216 C CA . PHE A 1 531 ? 16.797 1.012 -7.195 1 94.81 531 PHE A CA 1
ATOM 4217 C C . PHE A 1 531 ? 18.188 1.002 -7.816 1 94.81 531 PHE A C 1
ATOM 4219 O O . PHE A 1 531 ? 18.375 1.518 -8.922 1 94.81 531 PHE A O 1
ATOM 4226 N N . ILE A 1 532 ? 19.141 0.466 -7.121 1 94.44 532 ILE A N 1
ATOM 4227 C CA . ILE A 1 532 ? 20.531 0.434 -7.562 1 94.44 532 ILE A CA 1
ATOM 4228 C C . ILE A 1 532 ? 20.625 -0.235 -8.93 1 94.44 532 ILE A C 1
ATOM 4230 O O . ILE A 1 532 ? 21.391 0.208 -9.797 1 94.44 532 ILE A O 1
ATOM 4234 N N . ASN A 1 533 ? 19.859 -1.195 -9.164 1 91.5 533 ASN A N 1
ATOM 4235 C CA . ASN A 1 533 ? 19.984 -1.99 -10.375 1 91.5 533 ASN A CA 1
ATOM 4236 C C . ASN A 1 533 ? 19.141 -1.415 -11.516 1 91.5 533 ASN A C 1
ATOM 4238 O O . ASN A 1 533 ? 19.312 -1.797 -12.672 1 91.5 533 ASN A O 1
ATOM 4242 N N . HIS A 1 534 ? 18.234 -0.355 -11.195 1 89.06 534 HIS A N 1
ATOM 4243 C CA . HIS A 1 534 ? 17.297 -0.015 -12.258 1 89.06 534 HIS A CA 1
ATOM 4244 C C . HIS A 1 534 ? 17.141 1.496 -12.398 1 89.06 534 HIS A C 1
ATOM 4246 O O . HIS A 1 534 ? 16.438 1.974 -13.289 1 89.06 534 HIS A O 1
ATOM 4252 N N . HIS A 1 535 ? 17.672 2.297 -11.531 1 82.75 535 HIS A N 1
ATOM 4253 C CA . HIS A 1 535 ? 17.422 3.73 -11.555 1 82.75 535 HIS A CA 1
ATOM 4254 C C . HIS A 1 535 ? 18.016 4.375 -12.805 1 82.75 535 HIS A C 1
ATOM 4256 O O . HIS A 1 535 ? 17.562 5.449 -13.219 1 82.75 535 HIS A O 1
ATOM 4262 N N . ASN A 1 536 ? 19 3.768 -13.492 1 80.69 536 ASN A N 1
ATOM 4263 C CA . ASN A 1 536 ? 19.594 4.312 -14.703 1 80.69 536 ASN A CA 1
ATOM 4264 C C . ASN A 1 536 ? 19.297 3.449 -15.922 1 80.69 536 ASN A C 1
ATOM 4266 O O . ASN A 1 536 ? 20.156 3.236 -16.781 1 80.69 536 ASN A O 1
ATOM 4270 N N . LEU A 1 537 ? 18.062 2.986 -15.992 1 85.19 537 LEU A N 1
ATOM 4271 C CA . LEU A 1 537 ? 17.688 2.176 -17.141 1 85.19 537 LEU A CA 1
ATOM 4272 C C . LEU A 1 537 ? 17.609 3.029 -18.406 1 85.19 537 LEU A C 1
ATOM 4274 O O . LEU A 1 537 ? 17.125 4.164 -18.359 1 85.19 537 LEU A O 1
ATOM 4278 N N . PRO A 1 538 ? 18.125 2.586 -19.453 1 84 538 PRO A N 1
ATOM 4279 C CA . PRO A 1 538 ? 18.031 3.324 -20.719 1 84 538 PRO A CA 1
ATOM 4280 C C . PRO A 1 538 ? 16.594 3.441 -21.219 1 84 538 PRO A C 1
ATOM 4282 O O . PRO A 1 538 ? 15.719 2.691 -20.781 1 84 538 PRO A O 1
ATOM 4285 N N . ASN A 1 539 ? 16.422 4.371 -22.062 1 86.81 539 ASN A N 1
ATOM 4286 C CA . ASN A 1 539 ? 15.117 4.547 -22.688 1 86.81 539 ASN A CA 1
ATOM 4287 C C . ASN A 1 539 ? 14.773 3.379 -23.609 1 86.81 539 ASN A C 1
ATOM 4289 O O . ASN A 1 539 ? 15.656 2.824 -24.266 1 86.81 539 ASN A O 1
ATOM 4293 N N . HIS A 1 540 ? 13.539 3.016 -23.578 1 87.19 540 HIS A N 1
ATOM 4294 C CA . HIS A 1 540 ? 13.055 1.975 -24.484 1 87.19 540 HIS A CA 1
ATOM 4295 C C . HIS A 1 540 ? 13.008 2.471 -25.922 1 87.19 540 HIS A C 1
ATOM 4297 O O . HIS A 1 540 ? 12.57 3.592 -26.188 1 87.19 540 HIS A O 1
ATOM 4303 N N . VAL A 1 541 ? 13.531 1.764 -26.797 1 87.69 541 VAL A N 1
ATOM 4304 C CA . VAL A 1 541 ? 13.547 2.094 -28.219 1 87.69 541 VAL A CA 1
ATOM 4305 C C . VAL A 1 541 ? 12.727 1.069 -29 1 87.69 541 VAL A C 1
ATOM 4307 O O . VAL A 1 541 ? 12.758 -0.125 -28.688 1 87.69 541 VAL A O 1
ATOM 4310 N N . ASP A 1 542 ? 11.906 1.577 -29.844 1 83.31 542 ASP A N 1
ATOM 4311 C CA . ASP A 1 542 ? 11.102 0.677 -30.672 1 83.31 542 ASP A CA 1
ATOM 4312 C C . ASP A 1 542 ? 11.953 0.033 -31.766 1 83.31 542 ASP A C 1
ATOM 4314 O O . ASP A 1 542 ? 13.172 0.209 -31.797 1 83.31 542 ASP A O 1
ATOM 4318 N N . ASP A 1 543 ? 11.266 -0.791 -32.531 1 81.25 543 ASP A N 1
ATOM 4319 C CA . ASP A 1 543 ? 11.953 -1.553 -33.562 1 81.25 543 ASP A CA 1
ATOM 4320 C C . ASP A 1 543 ? 12.625 -0.623 -34.562 1 81.25 543 ASP A C 1
ATOM 4322 O O . ASP A 1 543 ? 13.594 -1.012 -35.25 1 81.25 543 ASP A O 1
ATOM 4326 N N . GLN A 1 544 ? 12.164 0.61 -34.625 1 84.5 544 GLN A N 1
ATOM 4327 C CA . GLN A 1 544 ? 12.727 1.567 -35.562 1 84.5 544 GLN A CA 1
ATOM 4328 C C . GLN A 1 544 ? 13.812 2.42 -34.906 1 84.5 544 GLN A C 1
ATOM 4330 O O . GLN A 1 544 ? 14.344 3.34 -35.531 1 84.5 544 GLN A O 1
ATOM 4335 N N . GLY A 1 545 ? 14.023 2.154 -33.656 1 82.62 545 GLY A N 1
ATOM 4336 C CA . GLY A 1 545 ? 15.094 2.861 -32.969 1 82.62 545 GLY A CA 1
ATOM 4337 C C . GLY A 1 545 ? 14.625 4.145 -32.312 1 82.62 545 GLY A C 1
ATOM 4338 O O . GLY A 1 545 ? 15.445 4.965 -31.875 1 82.62 545 GLY A O 1
ATOM 4339 N N . GLN A 1 546 ? 13.391 4.348 -32.344 1 85.31 546 GLN A N 1
ATOM 4340 C CA . GLN A 1 546 ? 12.867 5.574 -31.766 1 85.31 546 GLN A CA 1
ATOM 4341 C C . GLN A 1 546 ? 12.461 5.348 -30.312 1 85.31 546 GLN A C 1
ATOM 4343 O O . GLN A 1 546 ? 11.922 4.289 -29.969 1 85.31 546 GLN A O 1
ATOM 4348 N N . GLU A 1 547 ? 12.797 6.367 -29.562 1 86.94 547 GLU A N 1
ATOM 4349 C CA . GLU A 1 547 ? 12.414 6.309 -28.156 1 86.94 547 GLU A CA 1
ATOM 4350 C C . GLU A 1 547 ? 10.898 6.363 -27.984 1 86.94 547 GLU A C 1
ATOM 4352 O O . GLU A 1 547 ? 10.219 7.105 -28.703 1 86.94 547 GLU A O 1
ATOM 4357 N N . THR A 1 548 ? 10.469 5.496 -27.188 1 85.44 548 THR A N 1
ATOM 4358 C CA . THR A 1 548 ? 9.039 5.426 -26.938 1 85.44 548 THR A CA 1
ATOM 4359 C C . THR A 1 548 ? 8.664 6.273 -25.719 1 85.44 548 THR A C 1
ATOM 4361 O O . THR A 1 548 ? 9.43 6.367 -24.766 1 85.44 548 THR A O 1
ATOM 4364 N N . LEU A 1 549 ? 7.539 6.945 -25.828 1 79.06 549 LEU A N 1
ATOM 4365 C CA . LEU A 1 549 ? 7.062 7.812 -24.75 1 79.06 549 LEU A CA 1
ATOM 4366 C C . LEU A 1 549 ? 5.973 7.121 -23.938 1 79.06 549 LEU A C 1
ATOM 4368 O O . LEU A 1 549 ? 5.258 6.262 -24.469 1 79.06 549 LEU A O 1
ATOM 4372 N N . GLU A 1 550 ? 6.07 7.348 -22.641 1 76.88 550 GLU A N 1
ATOM 4373 C CA . GLU A 1 550 ? 5.012 6.867 -21.75 1 76.88 550 GLU A CA 1
ATOM 4374 C C . GLU A 1 550 ? 4.375 8.016 -20.969 1 76.88 550 GLU A C 1
ATOM 4376 O O . GLU A 1 550 ? 5.039 9 -20.656 1 76.88 550 GLU A O 1
ATOM 4381 N N . LYS A 1 551 ? 3.098 7.914 -20.797 1 66.81 551 LYS A N 1
ATOM 4382 C CA . LYS A 1 551 ? 2.344 8.914 -20.047 1 66.81 551 LYS A CA 1
ATOM 4383 C C . LYS A 1 551 ? 2.477 8.688 -18.547 1 66.81 551 LYS A C 1
ATOM 4385 O O . LYS A 1 551 ? 2.234 7.586 -18.047 1 66.81 551 LYS A O 1
ATOM 4390 N N . THR A 1 552 ? 3.127 9.656 -17.891 1 65.56 552 THR A N 1
ATOM 4391 C CA . THR A 1 552 ? 3.283 9.57 -16.453 1 65.56 552 THR A CA 1
ATOM 4392 C C . THR A 1 552 ? 2.625 10.758 -15.758 1 65.56 552 THR A C 1
ATOM 4394 O O . THR A 1 552 ? 2.604 11.867 -16.297 1 65.56 552 THR A O 1
ATOM 4397 N N . HIS A 1 553 ? 2.021 10.492 -14.664 1 55.88 553 HIS A N 1
ATOM 4398 C CA . HIS A 1 553 ? 1.417 11.562 -13.875 1 55.88 553 HIS A CA 1
ATOM 4399 C C . HIS A 1 553 ? 2.463 12.281 -13.039 1 55.88 553 HIS A C 1
ATOM 4401 O O . HIS A 1 553 ? 3.254 11.648 -12.336 1 55.88 553 HIS A O 1
ATOM 4407 N N . SER A 1 554 ? 2.547 13.531 -13.258 1 59.56 554 SER A N 1
ATOM 4408 C CA . SER A 1 554 ? 3.459 14.359 -12.477 1 59.56 554 SER A CA 1
ATOM 4409 C C . SER A 1 554 ? 2.785 14.875 -11.211 1 59.56 554 SER A C 1
ATOM 4411 O O . SER A 1 554 ? 1.742 15.531 -11.281 1 59.56 554 SER A O 1
ATOM 4413 N N . SER A 1 555 ? 3.381 14.445 -10.141 1 54.28 555 SER A N 1
ATOM 4414 C CA . SER A 1 555 ? 2.875 14.945 -8.867 1 54.28 555 SER A CA 1
ATOM 4415 C C . SER A 1 555 ? 3.01 16.469 -8.773 1 54.28 555 SER A C 1
ATOM 4417 O O . SER A 1 555 ? 2.24 17.109 -8.07 1 54.28 555 SER A O 1
ATOM 4419 N N . TYR A 1 556 ? 3.939 16.938 -9.539 1 50.72 556 TYR A N 1
ATOM 4420 C CA . TYR A 1 556 ? 4.219 18.375 -9.5 1 50.72 556 TYR A CA 1
ATOM 4421 C C . TYR A 1 556 ? 3.178 19.156 -10.297 1 50.72 556 TYR A C 1
ATOM 4423 O O . TYR A 1 556 ? 2.652 20.156 -9.82 1 50.72 556 TYR A O 1
ATOM 4431 N N . SER A 1 557 ? 2.889 18.656 -11.422 1 51.53 557 SER A N 1
ATOM 4432 C CA . SER A 1 557 ? 2.004 19.391 -12.312 1 51.53 557 SER A CA 1
ATOM 4433 C C . SER A 1 557 ? 0.573 18.875 -12.234 1 51.53 557 SER A C 1
ATOM 4435 O O . SER A 1 557 ? -0.353 19.5 -12.758 1 51.53 557 SER A O 1
ATOM 4437 N N . SER A 1 558 ? 0.44 17.812 -11.43 1 54.66 558 SER A N 1
ATOM 4438 C CA . SER A 1 558 ? -0.832 17.109 -11.352 1 54.66 558 SER A CA 1
ATOM 4439 C C . SER A 1 558 ? -1.383 16.797 -12.742 1 54.66 558 SER A C 1
ATOM 4441 O O . SER A 1 558 ? -2.596 16.828 -12.953 1 54.66 558 SER A O 1
ATOM 4443 N N . GLN A 1 559 ? -0.371 16.844 -13.711 1 57.75 559 GLN A N 1
ATOM 4444 C CA . GLN A 1 559 ? -0.743 16.562 -15.086 1 57.75 559 GLN A CA 1
ATOM 4445 C C . GLN A 1 559 ? 0.027 15.352 -15.633 1 57.75 559 GLN A C 1
ATOM 4447 O O . GLN A 1 559 ? 1.054 14.969 -15.07 1 57.75 559 GLN A O 1
ATOM 4452 N N . PHE A 1 560 ? -0.604 14.75 -16.578 1 62.22 560 PHE A N 1
ATOM 4453 C CA . PHE A 1 560 ? 0.102 13.68 -17.281 1 62.22 560 PHE A CA 1
ATOM 4454 C C . PHE A 1 560 ? 1.146 14.25 -18.234 1 62.22 560 PHE A C 1
ATOM 4456 O O . PHE A 1 560 ? 0.88 15.219 -18.938 1 62.22 560 PHE A O 1
ATOM 4463 N N . GLU A 1 561 ? 2.32 13.938 -17.984 1 69.75 561 GLU A N 1
ATOM 4464 C CA . GLU A 1 561 ? 3.436 14.32 -18.859 1 69.75 561 GLU A CA 1
ATOM 4465 C C . GLU A 1 561 ? 4.023 13.102 -19.562 1 69.75 561 GLU A C 1
ATOM 4467 O O . GLU A 1 561 ? 3.932 11.977 -19.062 1 69.75 561 GLU A O 1
ATOM 4472 N N . TYR A 1 562 ? 4.41 13.352 -20.75 1 72.62 562 TYR A N 1
ATOM 4473 C CA . TYR A 1 562 ? 5.074 12.281 -21.484 1 72.62 562 TYR A CA 1
ATOM 4474 C C . TYR A 1 562 ? 6.555 12.211 -21.141 1 72.62 562 TYR A C 1
ATOM 4476 O O . TYR A 1 562 ? 7.23 13.242 -21.047 1 72.62 562 TYR A O 1
ATOM 4484 N N . GLN A 1 563 ? 6.871 11.102 -20.672 1 76.06 563 GLN A N 1
ATOM 4485 C CA . GLN A 1 563 ? 8.281 10.844 -20.422 1 76.06 563 GLN A CA 1
ATOM 4486 C C . GLN A 1 563 ? 8.773 9.641 -21.219 1 76.06 563 GLN A C 1
ATOM 4488 O O . GLN A 1 563 ? 7.969 8.844 -21.719 1 76.06 563 GLN A O 1
ATOM 4493 N N . ASN A 1 564 ? 10.047 9.625 -21.469 1 78.38 564 ASN A N 1
ATOM 4494 C CA . ASN A 1 564 ? 10.609 8.461 -22.141 1 78.38 564 ASN A CA 1
ATOM 4495 C C . ASN A 1 564 ? 10.367 7.184 -21.344 1 78.38 564 ASN A C 1
ATOM 4497 O O . ASN A 1 564 ? 10.57 7.152 -20.141 1 78.38 564 ASN A O 1
ATOM 4501 N N . LYS A 1 565 ? 9.891 6.277 -22.078 1 81.81 565 LYS A N 1
ATOM 4502 C CA . LYS A 1 565 ? 9.711 4.961 -21.469 1 81.81 565 LYS A CA 1
ATOM 4503 C C . LYS A 1 565 ? 11.055 4.285 -21.219 1 81.81 565 LYS A C 1
ATOM 4505 O O . LYS A 1 565 ? 11.914 4.258 -22.094 1 81.81 565 LYS A O 1
ATOM 4510 N N . GLN A 1 566 ? 11.203 3.85 -20.031 1 82.19 566 GLN A N 1
ATOM 4511 C CA . GLN A 1 566 ? 12.438 3.152 -19.688 1 82.19 566 GLN A CA 1
ATOM 4512 C C . GLN A 1 566 ? 12.336 1.664 -20.016 1 82.19 566 GLN A C 1
ATOM 4514 O O . GLN A 1 566 ? 11.234 1.116 -20.094 1 82.19 566 GLN A O 1
ATOM 4519 N N . GLU A 1 567 ? 13.469 1.075 -20.219 1 83.06 567 GLU A N 1
ATOM 4520 C CA . GLU A 1 567 ? 13.516 -0.37 -20.422 1 83.06 567 GLU A CA 1
ATOM 4521 C C . GLU A 1 567 ? 12.961 -1.115 -19.203 1 83.06 567 GLU A C 1
ATOM 4523 O O . GLU A 1 567 ? 12.961 -0.586 -18.094 1 83.06 567 GLU A O 1
ATOM 4528 N N . SER A 1 568 ? 12.453 -2.328 -19.484 1 79.75 568 SER A N 1
ATOM 4529 C CA . SER A 1 568 ? 11.883 -3.141 -18.422 1 79.75 568 SER A CA 1
ATOM 4530 C C . SER A 1 568 ? 12.953 -3.602 -17.438 1 79.75 568 SER A C 1
ATOM 4532 O O . SER A 1 568 ? 14.086 -3.887 -17.844 1 79.75 568 SER A O 1
ATOM 4534 N N . LYS A 1 569 ? 12.578 -3.623 -16.25 1 86.62 569 LYS A N 1
ATOM 4535 C CA . LYS A 1 569 ? 13.484 -4.113 -15.203 1 86.62 569 LYS A CA 1
ATOM 4536 C C . LYS A 1 569 ? 13.797 -5.59 -15.398 1 86.62 569 LYS A C 1
ATOM 4538 O O . LYS A 1 569 ? 12.898 -6.391 -15.68 1 86.62 569 LYS A O 1
ATOM 4543 N N . GLN A 1 570 ? 15.039 -6.004 -15.305 1 82.81 570 GLN A N 1
ATOM 4544 C CA . GLN A 1 570 ? 15.445 -7.379 -15.57 1 82.81 570 GLN A CA 1
ATOM 4545 C C . GLN A 1 570 ? 15.633 -8.156 -14.273 1 82.81 570 GLN A C 1
ATOM 4547 O O . GLN A 1 570 ? 15.594 -9.391 -14.266 1 82.81 570 GLN A O 1
ATOM 4552 N N . TYR A 1 571 ? 15.875 -7.582 -13.164 1 89 571 TYR A N 1
ATOM 4553 C CA . TYR A 1 571 ? 16.031 -8.164 -11.828 1 89 571 TYR A CA 1
ATOM 4554 C C . TYR A 1 571 ? 17.078 -9.273 -11.844 1 89 571 TYR A C 1
ATOM 4556 O O . TYR A 1 571 ? 16.844 -10.359 -11.305 1 89 571 TYR A O 1
ATOM 4564 N N . LEU A 1 572 ? 18.234 -9.086 -12.359 1 87.19 572 LEU A N 1
ATOM 4565 C CA . LEU A 1 572 ? 19.281 -10.086 -12.57 1 87.19 572 LEU A CA 1
ATOM 4566 C C . LEU A 1 572 ? 19.891 -10.516 -11.242 1 87.19 572 LEU A C 1
ATOM 4568 O O . LEU A 1 572 ? 20.516 -11.57 -11.156 1 87.19 572 LEU A O 1
ATOM 4572 N N . TYR A 1 573 ? 19.734 -9.766 -10.234 1 88.81 573 TYR A N 1
ATOM 4573 C CA . TYR A 1 573 ? 20.328 -10.062 -8.938 1 88.81 573 TYR A CA 1
ATOM 4574 C C . TYR A 1 573 ? 19.453 -11.008 -8.133 1 88.81 573 TYR A C 1
ATOM 4576 O O . TYR A 1 573 ? 19.938 -11.672 -7.203 1 88.81 573 TYR A O 1
ATOM 4584 N N . LEU A 1 574 ? 18.219 -11.164 -8.391 1 91.88 574 LEU A N 1
ATOM 4585 C CA . LEU A 1 574 ? 17.25 -11.883 -7.566 1 91.88 574 LEU A CA 1
ATOM 4586 C C . LEU A 1 574 ? 17.562 -13.375 -7.559 1 91.88 574 LEU A C 1
ATOM 4588 O O . LEU A 1 574 ? 17.578 -14.008 -6.496 1 91.88 574 LEU A O 1
ATOM 4592 N N . PRO A 1 575 ? 17.891 -13.984 -8.742 1 90.25 575 PRO A N 1
ATOM 4593 C CA . PRO A 1 575 ? 18.219 -15.414 -8.711 1 90.25 575 PRO A CA 1
ATOM 4594 C C . PRO A 1 575 ? 19.406 -15.727 -7.82 1 90.25 575 PRO A C 1
ATOM 4596 O O . PRO A 1 575 ? 19.469 -16.797 -7.207 1 90.25 575 PRO A O 1
ATOM 4599 N N . ARG A 1 576 ? 20.312 -14.805 -7.695 1 91.62 576 ARG A N 1
ATOM 4600 C CA . ARG A 1 576 ? 21.484 -15 -6.852 1 91.62 576 ARG A CA 1
ATOM 4601 C C . ARG A 1 576 ? 21.109 -15.016 -5.375 1 91.62 576 ARG A C 1
ATOM 4603 O O . ARG A 1 576 ? 21.641 -15.812 -4.598 1 91.62 576 ARG A O 1
ATOM 4610 N N . VAL A 1 577 ? 20.234 -14.188 -5.055 1 95.5 577 VAL A N 1
ATOM 4611 C CA . VAL A 1 577 ? 19.766 -14.141 -3.672 1 95.5 577 VAL A CA 1
ATOM 4612 C C . VAL A 1 577 ? 18.984 -15.414 -3.346 1 95.5 577 VAL A C 1
ATOM 4614 O O . VAL A 1 577 ? 19.188 -16.016 -2.291 1 95.5 577 VAL A O 1
ATOM 4617 N N . VAL A 1 578 ? 18.125 -15.852 -4.246 1 96.06 578 VAL A N 1
ATOM 4618 C CA . VAL A 1 578 ? 17.312 -17.047 -4.043 1 96.06 578 VAL A CA 1
ATOM 4619 C C . VAL A 1 578 ? 18.219 -18.266 -3.926 1 96.06 578 VAL A C 1
ATOM 4621 O O . VAL A 1 578 ? 17.953 -19.156 -3.113 1 96.06 578 VAL A O 1
ATOM 4624 N N . GLU A 1 579 ? 19.234 -18.281 -4.742 1 94.12 579 GLU A N 1
ATOM 4625 C CA . GLU A 1 579 ? 20.203 -19.359 -4.676 1 94.12 579 GLU A CA 1
ATOM 4626 C C . GLU A 1 579 ? 20.812 -19.484 -3.277 1 94.12 579 GLU A C 1
ATOM 4628 O O . GLU A 1 579 ? 20.922 -20.594 -2.744 1 94.12 579 GLU A O 1
ATOM 4633 N N . LYS A 1 580 ? 21.125 -18.375 -2.695 1 94.62 580 LYS A N 1
ATOM 4634 C CA . LYS A 1 580 ? 21.703 -18.375 -1.351 1 94.62 580 LYS A CA 1
ATOM 4635 C C . LYS A 1 580 ? 20.672 -18.859 -0.323 1 94.62 580 LYS A C 1
ATOM 4637 O O . LYS A 1 580 ? 21.031 -19.562 0.632 1 94.62 580 LYS A O 1
ATOM 4642 N N . ILE A 1 581 ? 19.484 -18.531 -0.501 1 95.19 581 ILE A N 1
ATOM 4643 C CA . ILE A 1 581 ? 18.422 -18.922 0.417 1 95.19 581 ILE A CA 1
ATOM 4644 C C . ILE A 1 581 ? 18.188 -20.422 0.332 1 95.19 581 ILE A C 1
ATOM 4646 O O . ILE A 1 581 ? 18.125 -21.109 1.356 1 95.19 581 ILE A O 1
ATOM 4650 N N . VAL A 1 582 ? 18.109 -20.938 -0.905 1 93.38 582 VAL A N 1
ATOM 4651 C CA . VAL A 1 582 ? 17.922 -22.375 -1.107 1 93.38 582 VAL A CA 1
ATOM 4652 C C . VAL A 1 582 ? 19.109 -23.141 -0.527 1 93.38 582 VAL A C 1
ATOM 4654 O O . VAL A 1 582 ? 18.938 -24.172 0.124 1 93.38 582 VAL A O 1
ATOM 4657 N N . GLY A 1 583 ? 20.266 -22.562 -0.753 1 90.12 583 GLY A N 1
ATOM 4658 C CA . GLY A 1 583 ? 21.469 -23.172 -0.186 1 90.12 583 GLY A CA 1
ATOM 4659 C C . GLY A 1 583 ? 21.438 -23.25 1.329 1 90.12 583 GLY A C 1
ATOM 4660 O O . GLY A 1 583 ? 21.812 -24.266 1.913 1 90.12 583 GLY A O 1
ATOM 4661 N N . ALA A 1 584 ? 20.969 -22.25 1.939 1 89.31 584 ALA A N 1
ATOM 4662 C CA . ALA A 1 584 ? 20.875 -22.219 3.396 1 89.31 584 ALA A CA 1
ATOM 4663 C C . ALA A 1 584 ? 19.859 -23.25 3.904 1 89.31 584 ALA A C 1
ATOM 4665 O O . ALA A 1 584 ? 20.094 -23.891 4.93 1 89.31 584 ALA A O 1
ATOM 4666 N N . ALA A 1 585 ? 18.766 -23.328 3.236 1 88.69 585 ALA A N 1
ATOM 4667 C CA . ALA A 1 585 ? 17.734 -24.281 3.631 1 88.69 585 ALA A CA 1
ATOM 4668 C C . ALA A 1 585 ? 18.234 -25.719 3.506 1 88.69 585 ALA A C 1
ATOM 4670 O O . ALA A 1 585 ? 17.938 -26.562 4.359 1 88.69 585 ALA A O 1
ATOM 4671 N N . LEU A 1 586 ? 18.969 -25.969 2.467 1 85.06 586 LEU A N 1
ATOM 4672 C CA . LEU A 1 586 ? 19.516 -27.312 2.244 1 85.06 586 LEU A CA 1
ATOM 4673 C C . LEU A 1 586 ? 20.547 -27.656 3.312 1 85.06 586 LEU A C 1
ATOM 4675 O O . LEU A 1 586 ? 20.609 -28.812 3.758 1 85.06 586 LEU A O 1
ATOM 4679 N N . ASN A 1 587 ? 21.297 -26.672 3.744 1 79.12 587 ASN A N 1
ATOM 4680 C CA . ASN A 1 587 ? 22.344 -26.906 4.738 1 79.12 587 ASN A CA 1
ATOM 4681 C C . ASN A 1 587 ? 21.75 -27.078 6.137 1 79.12 587 ASN A C 1
ATOM 4683 O O . ASN A 1 587 ? 22.312 -27.797 6.969 1 79.12 587 ASN A O 1
ATOM 4687 N N . SER A 1 588 ? 20.797 -26.281 6.477 1 70.75 588 SER A N 1
ATOM 4688 C CA . SER A 1 588 ? 20.172 -26.375 7.789 1 70.75 588 SER A CA 1
ATOM 4689 C C . SER A 1 588 ? 19.5 -27.734 7.98 1 70.75 588 SER A C 1
ATOM 4691 O O . SER A 1 588 ? 19.547 -28.312 9.07 1 70.75 588 SER A O 1
ATOM 4693 N N . LEU A 1 589 ? 18.891 -28.109 7.016 1 56.66 589 LEU A N 1
ATOM 4694 C CA . LEU A 1 589 ? 18.172 -29.391 7.098 1 56.66 589 LEU A CA 1
ATOM 4695 C C . LEU A 1 589 ? 19.156 -30.562 7.141 1 56.66 589 LEU A C 1
ATOM 4697 O O . LEU A 1 589 ? 18.844 -31.609 7.688 1 56.66 589 LEU A O 1
ATOM 4701 N N . MET A 1 590 ? 20.281 -30.328 6.605 1 47.47 590 MET A N 1
ATOM 4702 C CA . MET A 1 590 ? 21.328 -31.344 6.688 1 47.47 590 MET A CA 1
ATOM 4703 C C . MET A 1 590 ? 21.938 -31.391 8.086 1 47.47 590 MET A C 1
ATOM 4705 O O . MET A 1 590 ? 22.375 -32.438 8.547 1 47.47 590 MET A O 1
ATOM 4709 N N . GLY A 1 591 ? 22.172 -30.25 8.758 1 39.34 591 GLY A N 1
ATOM 4710 C CA . GLY A 1 591 ? 22.812 -30.281 10.062 1 39.34 591 GLY A CA 1
ATOM 4711 C C . GLY A 1 591 ? 21.938 -30.875 11.148 1 39.34 591 GLY A C 1
ATOM 4712 O O . GLY A 1 591 ? 22.375 -31.031 12.289 1 39.34 591 GLY A O 1
ATOM 4713 N N . GLY A 1 592 ? 20.719 -30.875 11.227 1 32.69 592 GLY A N 1
ATOM 4714 C CA . GLY A 1 592 ? 20.047 -31.625 12.273 1 32.69 592 GLY A CA 1
ATOM 4715 C C . GLY A 1 592 ? 20.203 -33.125 12.141 1 32.69 592 GLY A C 1
ATOM 4716 O O . GLY A 1 592 ? 19.547 -33.875 12.836 1 32.69 592 GLY A O 1
ATOM 4717 N N . ARG A 1 593 ? 20.781 -33.75 11.148 1 29.42 593 ARG A N 1
ATOM 4718 C CA . ARG A 1 593 ? 21.156 -35.125 11.398 1 29.42 593 ARG A CA 1
ATOM 4719 C C . ARG A 1 593 ? 22.469 -35.219 12.18 1 29.42 593 ARG A C 1
ATOM 4721 O O . ARG A 1 593 ? 23.406 -34.469 11.906 1 29.42 593 ARG A O 1
ATOM 4728 N N . MET B 1 1 ? 19.719 61.281 35.344 1 22.31 1 MET B N 1
ATOM 4729 C CA . MET B 1 1 ? 19.234 59.938 35.719 1 22.31 1 MET B CA 1
ATOM 4730 C C . MET B 1 1 ? 17.875 59.656 35.062 1 22.31 1 MET B C 1
ATOM 4732 O O . MET B 1 1 ? 16.859 60.219 35.5 1 22.31 1 MET B O 1
ATOM 4736 N N . ALA B 1 2 ? 17.75 59.844 33.844 1 30.78 2 ALA B N 1
ATOM 4737 C CA . ALA B 1 2 ? 16.516 60 33.094 1 30.78 2 ALA B CA 1
ATOM 4738 C C . ALA B 1 2 ? 15.477 58.938 33.469 1 30.78 2 ALA B C 1
ATOM 4740 O O . ALA B 1 2 ? 15.82 57.781 33.625 1 30.78 2 ALA B O 1
ATOM 4741 N N . SER B 1 3 ? 14.57 59.219 34.281 1 32.47 3 SER B N 1
ATOM 4742 C CA . SER B 1 3 ? 13.32 58.562 34.688 1 32.47 3 SER B CA 1
ATOM 4743 C C . SER B 1 3 ? 12.648 57.906 33.5 1 32.47 3 SER B C 1
ATOM 4745 O O . SER B 1 3 ? 12.141 58.562 32.594 1 32.47 3 SER B O 1
ATOM 4747 N N . GLU B 1 4 ? 13.141 57.031 32.75 1 43.41 4 GLU B N 1
ATOM 4748 C CA . GLU B 1 4 ? 12.875 56.344 31.5 1 43.41 4 GLU B CA 1
ATOM 4749 C C . GLU B 1 4 ? 11.453 55.781 31.469 1 43.41 4 GLU B C 1
ATOM 4751 O O . GLU B 1 4 ? 11.219 54.656 31.906 1 43.41 4 GLU B O 1
ATOM 4756 N N . ARG B 1 5 ? 10.258 56.594 31.719 1 53.97 5 ARG B N 1
ATOM 4757 C CA . ARG B 1 5 ? 8.875 56.5 32.188 1 53.97 5 ARG B CA 1
ATOM 4758 C C . ARG B 1 5 ? 7.988 55.906 31.094 1 53.97 5 ARG B C 1
ATOM 4760 O O . ARG B 1 5 ? 8.219 56.125 29.906 1 53.97 5 ARG B O 1
ATOM 4767 N N . GLY B 1 6 ? 7.094 54.844 31.328 1 60.72 6 GLY B N 1
ATOM 4768 C CA . GLY B 1 6 ? 6.078 54 30.688 1 60.72 6 GLY B CA 1
ATOM 4769 C C . GLY B 1 6 ? 4.922 54.812 30.125 1 60.72 6 GLY B C 1
ATOM 4770 O O . GLY B 1 6 ? 3.883 54.25 29.781 1 60.72 6 GLY B O 1
ATOM 4771 N N . ARG B 1 7 ? 4.945 56.25 30.109 1 72.38 7 ARG B N 1
ATOM 4772 C CA . ARG B 1 7 ? 3.832 57.031 29.578 1 72.38 7 ARG B CA 1
ATOM 4773 C C . ARG B 1 7 ? 3.943 57.188 28.062 1 72.38 7 ARG B C 1
ATOM 4775 O O . ARG B 1 7 ? 4.969 57.625 27.562 1 72.38 7 ARG B O 1
ATOM 4782 N N . LEU B 1 8 ? 2.965 56.625 27.25 1 76.56 8 LEU B N 1
ATOM 4783 C CA . LEU B 1 8 ? 2.939 56.719 25.797 1 76.56 8 LEU B CA 1
ATOM 4784 C C . LEU B 1 8 ? 1.669 57.406 25.312 1 76.56 8 LEU B C 1
ATOM 4786 O O . LEU B 1 8 ? 0.665 57.438 26.031 1 76.56 8 LEU B O 1
ATOM 4790 N N . ASP B 1 9 ? 1.658 58.281 24.219 1 75.5 9 ASP B N 1
ATOM 4791 C CA . ASP B 1 9 ? 0.51 58.844 23.547 1 75.5 9 ASP B CA 1
ATOM 4792 C C . ASP B 1 9 ? 0.217 58.125 22.234 1 75.5 9 ASP B C 1
ATOM 4794 O O . ASP B 1 9 ? 0.977 58.25 21.266 1 75.5 9 ASP B O 1
ATOM 4798 N N . ILE B 1 10 ? -0.952 57.25 22.219 1 76.56 10 ILE B N 1
ATOM 4799 C CA . ILE B 1 10 ? -1.26 56.469 21.031 1 76.56 10 ILE B CA 1
ATOM 4800 C C . ILE B 1 10 ? -2.379 57.125 20.234 1 76.56 10 ILE B C 1
ATOM 4802 O O . ILE B 1 10 ? -2.943 56.531 19.328 1 76.56 10 ILE B O 1
ATOM 4806 N N . LYS B 1 11 ? -2.605 58.312 20.406 1 77.12 11 LYS B N 1
ATOM 4807 C CA . LYS B 1 11 ? -3.498 59.219 19.688 1 77.12 11 LYS B CA 1
ATOM 4808 C C . LYS B 1 11 ? -4.82 58.531 19.344 1 77.12 11 LYS B C 1
ATOM 4810 O O . LYS B 1 11 ? -5.516 58.062 20.25 1 77.12 11 LYS B O 1
ATOM 4815 N N . SER B 1 12 ? -5.156 58.5 17.922 1 72.25 12 SER B N 1
ATOM 4816 C CA . SER B 1 12 ? -6.445 57.969 17.469 1 72.25 12 SER B CA 1
ATOM 4817 C C . SER B 1 12 ? -6.594 56.5 17.828 1 72.25 12 SER B C 1
ATOM 4819 O O . SER B 1 12 ? -7.715 55.969 17.938 1 72.25 12 SER B O 1
ATOM 4821 N N . GLU B 1 13 ? -5.504 55.75 18.094 1 71.62 13 GLU B N 1
ATOM 4822 C CA . GLU B 1 13 ? -5.605 54.344 18.469 1 71.62 13 GLU B CA 1
ATOM 4823 C C . GLU B 1 13 ? -6.047 54.188 19.906 1 71.62 13 GLU B C 1
ATOM 4825 O O . GLU B 1 13 ? -6.359 53.062 20.344 1 71.62 13 GLU B O 1
ATOM 4830 N N . GLY B 1 14 ? -6.113 55.219 20.438 1 76.31 14 GLY B N 1
ATOM 4831 C CA . GLY B 1 14 ? -6.59 55.188 21.812 1 76.31 14 GLY B CA 1
ATOM 4832 C C . GLY B 1 14 ? -7.98 54.625 21.953 1 76.31 14 GLY B C 1
ATOM 4833 O O . GLY B 1 14 ? -8.281 53.938 22.938 1 76.31 14 GLY B O 1
ATOM 4834 N N . LEU B 1 15 ? -8.805 54.938 20.969 1 71.38 15 LEU B N 1
ATOM 4835 C CA . LEU B 1 15 ? -10.156 54.375 21 1 71.38 15 LEU B CA 1
ATOM 4836 C C . LEU B 1 15 ? -10.125 52.844 20.891 1 71.38 15 LEU B C 1
ATOM 4838 O O . LEU B 1 15 ? -10.812 52.156 21.656 1 71.38 15 LEU B O 1
ATOM 4842 N N . ARG B 1 16 ? -9.375 52.25 19.891 1 75.38 16 ARG B N 1
ATOM 4843 C CA . ARG B 1 16 ? -9.25 50.812 19.75 1 75.38 16 ARG B CA 1
ATOM 4844 C C . ARG B 1 16 ? -8.609 50.188 20.984 1 75.38 16 ARG B C 1
ATOM 4846 O O . ARG B 1 16 ? -9 49.125 21.422 1 75.38 16 ARG B O 1
ATOM 4853 N N . TRP B 1 17 ? -7.711 50.969 21.453 1 73.31 17 TRP B N 1
ATOM 4854 C CA . TRP B 1 17 ? -7.035 50.5 22.656 1 73.31 17 TRP B CA 1
ATOM 4855 C C . TRP B 1 17 ? -8.008 50.469 23.844 1 73.31 17 TRP B C 1
ATOM 4857 O O . TRP B 1 17 ? -8.07 49.469 24.562 1 73.31 17 TRP B O 1
ATOM 4867 N N . ASN B 1 18 ? -8.703 51.656 23.953 1 72.56 18 ASN B N 1
ATOM 4868 C CA . ASN B 1 18 ? -9.672 51.688 25.031 1 72.56 18 ASN B CA 1
ATOM 4869 C C . ASN B 1 18 ? -10.789 50.688 24.844 1 72.56 18 ASN B C 1
ATOM 4871 O O . ASN B 1 18 ? -11.289 50.125 25.828 1 72.56 18 ASN B O 1
ATOM 4875 N N . GLU B 1 19 ? -11.188 50.5 23.625 1 67.56 19 GLU B N 1
ATOM 4876 C CA . GLU B 1 19 ? -12.156 49.438 23.328 1 67.56 19 GLU B CA 1
ATOM 4877 C C . GLU B 1 19 ? -11.609 48.062 23.703 1 67.56 19 GLU B C 1
ATOM 4879 O O . GLU B 1 19 ? -12.297 47.25 24.328 1 67.56 19 GLU B O 1
ATOM 4884 N N . LEU B 1 20 ? -10.391 47.812 23.297 1 69.19 20 LEU B N 1
ATOM 4885 C CA . LEU B 1 20 ? -9.75 46.531 23.641 1 69.19 20 LEU B CA 1
ATOM 4886 C C . LEU B 1 20 ? -9.523 46.438 25.156 1 69.19 20 LEU B C 1
ATOM 4888 O O . LEU B 1 20 ? -9.734 45.375 25.734 1 69.19 20 LEU B O 1
ATOM 4892 N N . LYS B 1 21 ? -9.07 47.469 25.641 1 71.06 21 LYS B N 1
ATOM 4893 C CA . LYS B 1 21 ? -8.867 47.594 27.094 1 71.06 21 LYS B CA 1
ATOM 4894 C C . LYS B 1 21 ? -10.164 47.344 27.859 1 71.06 21 LYS B C 1
ATOM 4896 O O . LYS B 1 21 ? -10.164 46.625 28.844 1 71.06 21 LYS B O 1
ATOM 4901 N N . SER B 1 22 ? -11.18 47.969 27.344 1 67.62 22 SER B N 1
ATOM 4902 C CA . SER B 1 22 ? -12.492 47.812 27.953 1 67.62 22 SER B CA 1
ATOM 4903 C C . SER B 1 22 ? -13.016 46.375 27.719 1 67.62 22 SER B C 1
ATOM 4905 O O . SER B 1 22 ? -13.57 45.781 28.641 1 67.62 22 SER B O 1
ATOM 4907 N N . VAL B 1 23 ? -12.82 45.906 26.547 1 60.31 23 VAL B N 1
ATOM 4908 C CA . VAL B 1 23 ? -13.289 44.594 26.172 1 60.31 23 VAL B CA 1
ATOM 4909 C C . VAL B 1 23 ? -12.477 43.531 26.906 1 60.31 23 VAL B C 1
ATOM 4911 O O . VAL B 1 23 ? -13.023 42.531 27.391 1 60.31 23 VAL B O 1
ATOM 4914 N N . LEU B 1 24 ? -11.125 43.844 27.141 1 60.34 24 LEU B N 1
ATOM 4915 C CA . LEU B 1 24 ? -10.211 42.906 27.75 1 60.34 24 LEU B CA 1
ATOM 4916 C C . LEU B 1 24 ? -10.047 43.156 29.25 1 60.34 24 LEU B C 1
ATOM 4918 O O . LEU B 1 24 ? -9.391 42.406 29.953 1 60.34 24 LEU B O 1
ATOM 4922 N N . GLN B 1 25 ? -10.68 44.281 29.719 1 61.72 25 GLN B N 1
ATOM 4923 C CA . GLN B 1 25 ? -10.617 44.812 31.078 1 61.72 25 GLN B CA 1
ATOM 4924 C C . GLN B 1 25 ? -9.188 44.812 31.609 1 61.72 25 GLN B C 1
ATOM 4926 O O . GLN B 1 25 ? -8.93 44.312 32.719 1 61.72 25 GLN B O 1
ATOM 4931 N N . LEU B 1 26 ? -8.203 45.094 30.953 1 69.06 26 LEU B N 1
ATOM 4932 C CA . LEU B 1 26 ? -6.789 45.25 31.266 1 69.06 26 LEU B CA 1
ATOM 4933 C C . LEU B 1 26 ? -6.438 46.719 31.531 1 69.06 26 LEU B C 1
ATOM 4935 O O . LEU B 1 26 ? -7.141 47.625 31.078 1 69.06 26 LEU B O 1
ATOM 4939 N N . SER B 1 27 ? -5.473 46.844 32.5 1 74.25 27 SER B N 1
ATOM 4940 C CA . SER B 1 27 ? -4.855 48.156 32.594 1 74.25 27 SER B CA 1
ATOM 4941 C C . SER B 1 27 ? -4.023 48.469 31.359 1 74.25 27 SER B C 1
ATOM 4943 O O . SER B 1 27 ? -3.734 47.562 30.562 1 74.25 27 SER B O 1
ATOM 4945 N N . ASP B 1 28 ? -3.676 49.594 31.141 1 76.38 28 ASP B N 1
ATOM 4946 C CA . ASP B 1 28 ? -2.844 49.969 30 1 76.38 28 ASP B CA 1
ATOM 4947 C C . ASP B 1 28 ? -1.548 49.188 29.984 1 76.38 28 ASP B C 1
ATOM 4949 O O . ASP B 1 28 ? -1.102 48.75 28.906 1 76.38 28 ASP B O 1
ATOM 4953 N N . GLU B 1 29 ? -0.928 48.906 31.094 1 75.31 29 GLU B N 1
ATOM 4954 C CA . GLU B 1 29 ? 0.325 48.156 31.172 1 75.31 29 GLU B CA 1
ATOM 4955 C C . GLU B 1 29 ? 0.124 46.688 30.797 1 75.31 29 GLU B C 1
ATOM 4957 O O . GLU B 1 29 ? 0.904 46.125 30.031 1 75.31 29 GLU B O 1
ATOM 4962 N N . ALA B 1 30 ? -0.838 46.156 31.297 1 75.31 30 ALA B N 1
ATOM 4963 C CA . ALA B 1 30 ? -1.127 44.75 31.016 1 75.31 30 ALA B CA 1
ATOM 4964 C C . ALA B 1 30 ? -1.521 44.531 29.547 1 75.31 30 ALA B C 1
ATOM 4966 O O . ALA B 1 30 ? -1.148 43.531 28.938 1 75.31 30 ALA B O 1
ATOM 4967 N N . LEU B 1 31 ? -2.338 45.375 29 1 75.62 31 LEU B N 1
ATOM 4968 C CA . LEU B 1 31 ? -2.654 45.281 27.578 1 75.62 31 LEU B CA 1
ATOM 4969 C C . LEU B 1 31 ? -1.392 45.406 26.734 1 75.62 31 LEU B C 1
ATOM 4971 O O . LEU B 1 31 ? -1.224 44.688 25.766 1 75.62 31 LEU B O 1
ATOM 4975 N N . ALA B 1 32 ? -0.546 46.219 27.125 1 77.62 32 ALA B N 1
ATOM 4976 C CA . ALA B 1 32 ? 0.724 46.344 26.406 1 77.62 32 ALA B CA 1
ATOM 4977 C C . ALA B 1 32 ? 1.528 45.062 26.484 1 77.62 32 ALA B C 1
ATOM 4979 O O . ALA B 1 32 ? 2.084 44.594 25.484 1 77.62 32 ALA B O 1
ATOM 4980 N N . THR B 1 33 ? 1.644 44.469 27.547 1 75.94 33 THR B N 1
ATOM 4981 C CA . THR B 1 33 ? 2.328 43.188 27.703 1 75.94 33 THR B CA 1
ATOM 4982 C C . THR B 1 33 ? 1.701 42.125 26.797 1 75.94 33 THR B C 1
ATOM 4984 O O . THR B 1 33 ? 2.41 41.406 26.094 1 75.94 33 THR B O 1
ATOM 4987 N N . LEU B 1 34 ? 0.467 42 26.812 1 70.56 34 LEU B N 1
ATOM 4988 C CA . LEU B 1 34 ? -0.265 41.031 25.984 1 70.56 34 LEU B CA 1
ATOM 4989 C C . LEU B 1 34 ? 0.012 41.25 24.5 1 70.56 34 LEU B C 1
ATOM 4991 O O . LEU B 1 34 ? 0.265 40.312 23.75 1 70.56 34 LEU B O 1
ATOM 4995 N N . LEU B 1 35 ? -0.186 42.406 24.219 1 71.5 35 LEU B N 1
ATOM 4996 C CA . LEU B 1 35 ? 0.007 42.719 22.797 1 71.5 35 LEU B CA 1
ATOM 4997 C C . LEU B 1 35 ? 1.455 42.5 22.391 1 71.5 35 LEU B C 1
ATOM 4999 O O . LEU B 1 35 ? 1.718 41.938 21.312 1 71.5 35 LEU B O 1
ATOM 5003 N N . ILE B 1 36 ? 2.354 42.719 23.297 1 72.19 36 ILE B N 1
ATOM 5004 C CA . ILE B 1 36 ? 3.768 42.531 23 1 72.19 36 ILE B CA 1
ATOM 5005 C C . ILE B 1 36 ? 4.094 41.031 23.031 1 72.19 36 ILE B C 1
ATOM 5007 O O . ILE B 1 36 ? 4.754 40.531 22.125 1 72.19 36 ILE B O 1
ATOM 5011 N N . ASP B 1 37 ? 3.707 40.375 23.953 1 66.31 37 ASP B N 1
ATOM 5012 C CA . ASP B 1 37 ? 3.949 38.938 24.031 1 66.31 37 ASP B CA 1
ATOM 5013 C C . ASP B 1 37 ? 3.283 38.188 22.875 1 66.31 37 ASP B C 1
ATOM 5015 O O . ASP B 1 37 ? 3.873 37.281 22.297 1 66.31 37 ASP B O 1
ATOM 5019 N N . SER B 1 38 ? 2.033 38.406 22.594 1 63.69 38 SER B N 1
ATOM 5020 C CA . SER B 1 38 ? 1.341 37.844 21.438 1 63.69 38 SER B CA 1
ATOM 5021 C C . SER B 1 38 ? 2.119 38.062 20.141 1 63.69 38 SER B C 1
ATOM 5023 O O . SER B 1 38 ? 2.178 37.188 19.281 1 63.69 38 SER B O 1
ATOM 5025 N N . TYR B 1 39 ? 2.66 39.094 20.266 1 59.12 39 TYR B N 1
ATOM 5026 C CA . TYR B 1 39 ? 3.477 39.438 19.109 1 59.12 39 TYR B CA 1
ATOM 5027 C C . TYR B 1 39 ? 4.805 38.688 19.141 1 59.12 39 TYR B C 1
ATOM 5029 O O . TYR B 1 39 ? 5.277 38.219 18.094 1 59.12 39 TYR B O 1
ATOM 5037 N N . LEU B 1 40 ? 5.449 38.438 20.375 1 54.69 40 LEU B N 1
ATOM 5038 C CA . LEU B 1 40 ? 6.754 37.812 20.516 1 54.69 40 LEU B CA 1
ATOM 5039 C C . LEU B 1 40 ? 6.625 36.281 20.516 1 54.69 40 LEU B C 1
ATOM 5041 O O . LEU B 1 40 ? 7.559 35.562 20.125 1 54.69 40 LEU B O 1
ATOM 5045 N N . GLN B 1 41 ? 5.773 35.406 21.109 1 45.47 41 GLN B N 1
ATOM 5046 C CA . GLN B 1 41 ? 5.57 33.969 21.172 1 45.47 41 GLN B CA 1
ATOM 5047 C C . GLN B 1 41 ? 5.402 33.375 19.766 1 45.47 41 GLN B C 1
ATOM 5049 O O . GLN B 1 41 ? 5.707 32.188 19.547 1 45.47 41 GLN B O 1
ATOM 5054 N N . THR B 1 42 ? 4.949 33.688 18.812 1 38.09 42 THR B N 1
ATOM 5055 C CA . THR B 1 42 ? 4.926 33.156 17.453 1 38.09 42 THR B CA 1
ATOM 5056 C C . THR B 1 42 ? 6.344 32.938 16.938 1 38.09 42 THR B C 1
ATOM 5058 O O . THR B 1 42 ? 6.551 32.156 15.984 1 38.09 42 THR B O 1
ATOM 5061 N N . ASP B 1 43 ? 7.512 33.094 17.516 1 31.75 43 ASP B N 1
ATOM 5062 C CA . ASP B 1 43 ? 8.906 32.938 17.109 1 31.75 43 ASP B CA 1
ATOM 5063 C C . ASP B 1 43 ? 9.641 31.969 18.031 1 31.75 43 ASP B C 1
ATOM 5065 O O . ASP B 1 43 ? 10.852 31.781 17.891 1 31.75 43 ASP B O 1
ATOM 5069 N N . SER B 1 44 ? 9.375 31.5 19.266 1 27.92 44 SER B N 1
ATOM 5070 C CA . SER B 1 44 ? 10.344 30.922 20.188 1 27.92 44 SER B CA 1
ATOM 5071 C C . SER B 1 44 ? 10.375 29.406 20.094 1 27.92 44 SER B C 1
ATOM 5073 O O . SER B 1 44 ? 9.336 28.75 20.188 1 27.92 44 SER B O 1
ATOM 5075 N N . PRO B 1 45 ? 11.648 28.562 19.75 1 27.25 45 PRO B N 1
ATOM 5076 C CA . PRO B 1 45 ? 11.93 27.125 19.812 1 27.25 45 PRO B CA 1
ATOM 5077 C C . PRO B 1 45 ? 11.789 26.547 21.219 1 27.25 45 PRO B C 1
ATOM 5079 O O . PRO B 1 45 ? 12.211 27.172 22.188 1 27.25 45 PRO B O 1
ATOM 5082 N N . ARG B 1 46 ? 10.852 25.547 21.547 1 26.19 46 ARG B N 1
ATOM 5083 C CA . ARG B 1 46 ? 10.477 24.953 22.828 1 26.19 46 ARG B CA 1
ATOM 5084 C C . ARG B 1 46 ? 11.672 24.281 23.5 1 26.19 46 ARG B C 1
ATOM 5086 O O . ARG B 1 46 ? 12.219 23.312 22.969 1 26.19 46 ARG B O 1
ATOM 5093 N N . ASN B 1 47 ? 12.617 24.797 24.312 1 21.47 47 ASN B N 1
ATOM 5094 C CA . ASN B 1 47 ? 13.625 24.203 25.203 1 21.47 47 ASN B CA 1
ATOM 5095 C C . ASN B 1 47 ? 12.984 23.484 26.391 1 21.47 47 ASN B C 1
ATOM 5097 O O . ASN B 1 47 ? 12.359 24.125 27.234 1 21.47 47 ASN B O 1
ATOM 5101 N N . GLY B 1 48 ? 12.5 22.141 26.281 1 21.17 48 GLY B N 1
ATOM 5102 C CA . GLY B 1 48 ? 11.867 21.281 27.266 1 21.17 48 GLY B CA 1
ATOM 5103 C C . GLY B 1 48 ? 12.758 20.969 28.453 1 21.17 48 GLY B C 1
ATOM 5104 O O . GLY B 1 48 ? 13.812 20.359 28.297 1 21.17 48 GLY B O 1
ATOM 5105 N N . THR B 1 49 ? 12.922 21.703 29.406 1 21.03 49 THR B N 1
ATOM 5106 C CA . THR B 1 49 ? 13.602 21.406 30.656 1 21.03 49 THR B CA 1
ATOM 5107 C C . THR B 1 49 ? 12.836 20.344 31.453 1 21.03 49 THR B C 1
ATOM 5109 O O . THR B 1 49 ? 11.633 20.484 31.672 1 21.03 49 THR B O 1
ATOM 5112 N N . SER B 1 50 ? 13.352 19 31.609 1 21.11 50 SER B N 1
ATOM 5113 C CA . SER B 1 50 ? 13.023 17.719 32.219 1 21.11 50 SER B CA 1
ATOM 5114 C C . SER B 1 50 ? 13.062 17.812 33.75 1 21.11 50 SER B C 1
ATOM 5116 O O . SER B 1 50 ? 14.133 17.875 34.344 1 21.11 50 SER B O 1
ATOM 5118 N N . LYS B 1 51 ? 12.398 18.547 34.531 1 21.77 51 LYS B N 1
ATOM 5119 C CA . LYS B 1 51 ? 12.492 18.422 35.969 1 21.77 51 LYS B CA 1
ATOM 5120 C C . LYS B 1 51 ? 11.906 17.094 36.438 1 21.77 51 LYS B C 1
ATOM 5122 O O . LYS B 1 51 ? 10.75 16.781 36.125 1 21.77 51 LYS B O 1
ATOM 5127 N N . ARG B 1 52 ? 12.781 16.031 37.062 1 21.38 52 ARG B N 1
ATOM 5128 C CA . ARG B 1 52 ? 12.805 14.703 37.688 1 21.38 52 ARG B CA 1
ATOM 5129 C C . ARG B 1 52 ? 12.008 14.703 38.969 1 21.38 52 ARG B C 1
ATOM 5131 O O . ARG B 1 52 ? 12.422 15.328 39.969 1 21.38 52 ARG B O 1
ATOM 5138 N N . ARG B 1 53 ? 10.766 14.867 39.094 1 20.14 53 ARG B N 1
ATOM 5139 C CA . ARG B 1 53 ? 10.164 14.648 40.406 1 20.14 53 ARG B CA 1
ATOM 5140 C C . ARG B 1 53 ? 10.32 13.195 40.844 1 20.14 53 ARG B C 1
ATOM 5142 O O . ARG B 1 53 ? 9.953 12.273 40.094 1 20.14 53 ARG B O 1
ATOM 5149 N N . LYS B 1 54 ? 11.156 12.742 41.875 1 23.17 54 LYS B N 1
ATOM 5150 C CA . LYS B 1 54 ? 11.672 11.617 42.656 1 23.17 54 LYS B CA 1
ATOM 5151 C C . LYS B 1 54 ? 10.547 10.914 43.406 1 23.17 54 LYS B C 1
ATOM 5153 O O . LYS B 1 54 ? 10.797 10.109 44.312 1 23.17 54 LYS B O 1
ATOM 5158 N N . GLY B 1 55 ? 9.266 10.984 43.281 1 19.39 55 GLY B N 1
ATOM 5159 C CA . GLY B 1 55 ? 8.445 10.367 44.312 1 19.39 55 GLY B CA 1
ATOM 5160 C C . GLY B 1 55 ? 8.633 8.867 44.375 1 19.39 55 GLY B C 1
ATOM 5161 O O . GLY B 1 55 ? 9.078 8.234 43.438 1 19.39 55 GLY B O 1
ATOM 5162 N N . SER B 1 56 ? 8.797 8.164 45.562 1 21.47 56 SER B N 1
ATOM 5163 C CA . SER B 1 56 ? 9.078 6.895 46.219 1 21.47 56 SER B CA 1
ATOM 5164 C C . SER B 1 56 ? 8.109 5.805 45.781 1 21.47 56 SER B C 1
ATOM 5166 O O . SER B 1 56 ? 7.668 4.992 46.625 1 21.47 56 SER B O 1
ATOM 5168 N N . MET B 1 57 ? 7.723 5.633 44.625 1 19.25 57 MET B N 1
ATOM 5169 C CA . MET B 1 57 ? 6.723 4.586 44.406 1 19.25 57 MET B CA 1
ATOM 5170 C C . MET B 1 57 ? 7.27 3.223 44.812 1 19.25 57 MET B C 1
ATOM 5172 O O . MET B 1 57 ? 8.391 2.867 44.438 1 19.25 57 MET B O 1
ATOM 5176 N N . LYS B 1 58 ? 6.734 2.525 45.844 1 20.61 58 LYS B N 1
ATOM 5177 C CA . LYS B 1 58 ? 6.801 1.192 46.438 1 20.61 58 LYS B CA 1
ATOM 5178 C C . LYS B 1 58 ? 6.875 0.113 45.375 1 20.61 58 LYS B C 1
ATOM 5180 O O . LYS B 1 58 ? 6.27 0.247 44.312 1 20.61 58 LYS B O 1
ATOM 5185 N N . SER B 1 59 ? 7.875 -0.89 45.469 1 19.42 59 SER B N 1
ATOM 5186 C CA . SER B 1 59 ? 8.562 -1.935 44.719 1 19.42 59 SER B CA 1
ATOM 5187 C C . SER B 1 59 ? 7.613 -3.057 44.312 1 19.42 59 SER B C 1
ATOM 5189 O O . SER B 1 59 ? 7.57 -4.102 44.969 1 19.42 59 SER B O 1
ATOM 5191 N N . ARG B 1 60 ? 6.27 -2.92 44.281 1 20.25 60 ARG B N 1
ATOM 5192 C CA . ARG B 1 60 ? 5.621 -4.199 44.031 1 20.25 60 ARG B CA 1
ATOM 5193 C C . ARG B 1 60 ? 6.277 -4.906 42.844 1 20.25 60 ARG B C 1
ATOM 5195 O O . ARG B 1 60 ? 6.441 -4.316 41.781 1 20.25 60 ARG B O 1
ATOM 5202 N N . LYS B 1 61 ? 7.039 -5.969 43.125 1 20.16 61 LYS B N 1
ATOM 5203 C CA . LYS B 1 61 ? 7.801 -6.977 42.375 1 20.16 61 LYS B CA 1
ATOM 5204 C C . LYS B 1 61 ? 7 -7.516 41.188 1 20.16 61 LYS B C 1
ATOM 5206 O O . LYS B 1 61 ? 6.215 -8.453 41.344 1 20.16 61 LYS B O 1
ATOM 5211 N N . MET B 1 62 ? 6.219 -6.754 40.594 1 18.7 62 MET B N 1
ATOM 5212 C CA . MET B 1 62 ? 5.473 -7.48 39.562 1 18.7 62 MET B CA 1
ATOM 5213 C C . MET B 1 62 ? 6.422 -8.188 38.594 1 18.7 62 MET B C 1
ATOM 5215 O O . MET B 1 62 ? 7.305 -7.559 38 1 18.7 62 MET B O 1
ATOM 5219 N N . ASN B 1 63 ? 6.73 -9.484 38.844 1 18.25 63 ASN B N 1
ATOM 5220 C CA . ASN B 1 63 ? 7.496 -10.469 38.094 1 18.25 63 ASN B CA 1
ATOM 5221 C C . ASN B 1 63 ? 7.172 -10.406 36.625 1 18.25 63 ASN B C 1
ATOM 5223 O O . ASN B 1 63 ? 6.098 -10.836 36.188 1 18.25 63 ASN B O 1
ATOM 5227 N N . LYS B 1 64 ? 7.371 -9.336 36.125 1 20.61 64 LYS B N 1
ATOM 5228 C CA . LYS B 1 64 ? 7.031 -8.977 34.75 1 20.61 64 LYS B CA 1
ATOM 5229 C C . LYS B 1 64 ? 7.793 -9.852 33.75 1 20.61 64 LYS B C 1
ATOM 5231 O O . LYS B 1 64 ? 8.953 -9.578 33.438 1 20.61 64 LYS B O 1
ATOM 5236 N N . ALA B 1 65 ? 7.734 -11.227 34.031 1 18.81 65 ALA B N 1
ATOM 5237 C CA . ALA B 1 65 ? 8.367 -12.055 33 1 18.81 65 ALA B CA 1
ATOM 5238 C C . ALA B 1 65 ? 7.984 -11.586 31.609 1 18.81 65 ALA B C 1
ATOM 5240 O O . ALA B 1 65 ? 6.801 -11.516 31.266 1 18.81 65 ALA B O 1
ATOM 5241 N N . THR B 1 66 ? 8.711 -10.766 31.125 1 20.56 66 THR B N 1
ATOM 5242 C CA . THR B 1 66 ? 8.703 -10.078 29.828 1 20.56 66 THR B CA 1
ATOM 5243 C C . THR B 1 66 ? 8.617 -11.078 28.688 1 20.56 66 THR B C 1
ATOM 5245 O O . THR B 1 66 ? 9.617 -11.68 28.297 1 20.56 66 THR B O 1
ATOM 5248 N N . LYS B 1 67 ? 7.668 -12.062 28.891 1 20.28 67 LYS B N 1
ATOM 5249 C CA . LYS B 1 67 ? 7.551 -13.039 27.812 1 20.28 67 LYS B CA 1
ATOM 5250 C C . LYS B 1 67 ? 7.512 -12.344 26.453 1 20.28 67 LYS B C 1
ATOM 5252 O O . LYS B 1 67 ? 6.676 -11.469 26.219 1 20.28 67 LYS B O 1
ATOM 5257 N N . THR B 1 68 ? 8.586 -12.352 25.797 1 20.95 68 THR B N 1
ATOM 5258 C CA . THR B 1 68 ? 8.922 -11.898 24.453 1 20.95 68 THR B CA 1
ATOM 5259 C C . THR B 1 68 ? 7.898 -12.398 23.438 1 20.95 68 THR B C 1
ATOM 5261 O O . THR B 1 68 ? 7.855 -13.594 23.125 1 20.95 68 THR B O 1
ATOM 5264 N N . GLN B 1 69 ? 6.699 -12.047 23.766 1 21.45 69 GLN B N 1
ATOM 5265 C CA . GLN B 1 69 ? 5.59 -12.594 22.984 1 21.45 69 GLN B CA 1
ATOM 5266 C C . GLN B 1 69 ? 5.805 -12.375 21.484 1 21.45 69 GLN B C 1
ATOM 5268 O O . GLN B 1 69 ? 6.09 -11.258 21.047 1 21.45 69 GLN B O 1
ATOM 5273 N N . SER B 1 70 ? 6.16 -13.406 20.828 1 20.48 70 SER B N 1
ATOM 5274 C CA . SER B 1 70 ? 6.387 -13.617 19.406 1 20.48 70 SER B CA 1
ATOM 5275 C C . SER B 1 70 ? 5.227 -13.07 18.578 1 20.48 70 SER B C 1
ATOM 5277 O O . SER B 1 70 ? 4.062 -13.344 18.875 1 20.48 70 SER B O 1
ATOM 5279 N N . PHE B 1 71 ? 5.324 -11.914 18.188 1 22.38 71 PHE B N 1
ATOM 5280 C CA . PHE B 1 71 ? 4.438 -11.125 17.344 1 22.38 71 PHE B CA 1
ATOM 5281 C C . PHE B 1 71 ? 3.893 -11.977 16.203 1 22.38 71 PHE B C 1
ATOM 5283 O O . PHE B 1 71 ? 4.652 -12.445 15.352 1 22.38 71 PHE B O 1
ATOM 5290 N N . ASP B 1 72 ? 2.818 -12.742 16.516 1 23.86 72 ASP B N 1
ATOM 5291 C CA . ASP B 1 72 ? 2.24 -13.625 15.516 1 23.86 72 ASP B CA 1
ATOM 5292 C C . ASP B 1 72 ? 1.583 -12.828 14.391 1 23.86 72 ASP B C 1
ATOM 5294 O O . ASP B 1 72 ? 0.656 -12.055 14.633 1 23.86 72 ASP B O 1
ATOM 5298 N N . LEU B 1 73 ? 2.199 -12.492 13.445 1 23 73 LEU B N 1
ATOM 5299 C CA . LEU B 1 73 ? 1.851 -11.922 12.156 1 23 73 LEU B CA 1
ATOM 5300 C C . LEU B 1 73 ? 0.547 -12.508 11.633 1 23 73 LEU B C 1
ATOM 5302 O O . LEU B 1 73 ? 0.111 -12.18 10.523 1 23 73 LEU B O 1
ATOM 5306 N N . SER B 1 74 ? 0.013 -13.469 12.375 1 26.06 74 SER B N 1
ATOM 5307 C CA . SER B 1 74 ? -1.13 -14.219 11.867 1 26.06 74 SER B CA 1
ATOM 5308 C C . SER B 1 74 ? -2.346 -13.32 11.68 1 26.06 74 SER B C 1
ATOM 5310 O O . SER B 1 74 ? -3.363 -13.742 11.133 1 26.06 74 SER B O 1
ATOM 5312 N N . GLU B 1 75 ? -2.357 -12.25 12.406 1 26.67 75 GLU B N 1
ATOM 5313 C CA . GLU B 1 75 ? -3.678 -11.641 12.547 1 26.67 75 GLU B CA 1
ATOM 5314 C C . GLU B 1 75 ? -4.184 -11.117 11.203 1 26.67 75 GLU B C 1
ATOM 5316 O O . GLU B 1 75 ? -5.391 -11 10.992 1 26.67 75 GLU B O 1
ATOM 5321 N N . TYR B 1 76 ? -3.467 -10.406 10.695 1 25.58 76 TYR B N 1
ATOM 5322 C CA . TYR B 1 76 ? -4.035 -9.867 9.461 1 25.58 76 TYR B CA 1
ATOM 5323 C C . TYR B 1 76 ? -3.99 -10.898 8.344 1 25.58 76 TYR B C 1
ATOM 5325 O O . TYR B 1 76 ? -4.203 -10.562 7.176 1 25.58 76 TYR B O 1
ATOM 5333 N N . GLY B 1 77 ? -3.424 -12.094 8.695 1 25.27 77 GLY B N 1
ATOM 5334 C CA . GLY B 1 77 ? -3.131 -13.133 7.723 1 25.27 77 GLY B CA 1
ATOM 5335 C C . GLY B 1 77 ? -4.355 -13.93 7.316 1 25.27 77 GLY B C 1
ATOM 5336 O O . GLY B 1 77 ? -5.312 -14.039 8.086 1 25.27 77 GLY B O 1
ATOM 5337 N N . VAL B 1 78 ? -4.648 -13.898 6.148 1 24.59 78 VAL B N 1
ATOM 5338 C CA . VAL B 1 78 ? -5.602 -14.859 5.602 1 24.59 78 VAL B CA 1
ATOM 5339 C C . VAL B 1 78 ? -5.379 -16.234 6.242 1 24.59 78 VAL B C 1
ATOM 5341 O O . VAL B 1 78 ? -4.281 -16.797 6.16 1 24.59 78 VAL B O 1
ATOM 5344 N N . GLN B 1 79 ? -5.855 -16.344 7.48 1 26.41 79 GLN B N 1
ATOM 5345 C CA . GLN B 1 79 ? -5.703 -17.703 7.969 1 26.41 79 GLN B CA 1
ATOM 5346 C C . GLN B 1 79 ? -6.375 -18.703 7.027 1 26.41 79 GLN B C 1
ATOM 5348 O O . GLN B 1 79 ? -7.551 -18.547 6.688 1 26.41 79 GLN B O 1
ATOM 5353 N N . PHE B 1 80 ? -5.605 -19.203 6.223 1 23.81 80 PHE B N 1
ATOM 5354 C CA . PHE B 1 80 ? -6.184 -20.359 5.555 1 23.81 80 PHE B CA 1
ATOM 5355 C C . PHE B 1 80 ? -6.602 -21.422 6.574 1 23.81 80 PHE B C 1
ATOM 5357 O O . PHE B 1 80 ? -6.004 -21.531 7.648 1 23.81 80 PHE B O 1
ATOM 5364 N N . PRO B 1 81 ? -7.84 -21.812 6.66 1 24.03 81 PRO B N 1
ATOM 5365 C CA . PRO B 1 81 ? -8.156 -22.906 7.578 1 24.03 81 PRO B CA 1
ATOM 5366 C C . PRO B 1 81 ? -6.992 -23.875 7.773 1 24.03 81 PRO B C 1
ATOM 5368 O O . PRO B 1 81 ? -6.297 -24.203 6.812 1 24.03 81 PRO B O 1
ATOM 5371 N N . GLN B 1 82 ? -6.406 -23.703 8.859 1 24.53 82 GLN B N 1
ATOM 5372 C CA . GLN B 1 82 ? -5.48 -24.781 9.195 1 24.53 82 GLN B CA 1
ATOM 5373 C C . GLN B 1 82 ? -6.121 -26.141 8.969 1 24.53 82 GLN B C 1
ATOM 5375 O O . GLN B 1 82 ? -7.227 -26.406 9.453 1 24.53 82 GLN B O 1
ATOM 5380 N N . GLN B 1 83 ? -5.812 -26.828 8.008 1 24.72 83 GLN B N 1
ATOM 5381 C CA . GLN B 1 83 ? -6.219 -28.219 7.988 1 24.72 83 GLN B CA 1
ATOM 5382 C C . GLN B 1 83 ? -5.922 -28.906 9.328 1 24.72 83 GLN B C 1
ATOM 5384 O O . GLN B 1 83 ? -4.805 -28.797 9.844 1 24.72 83 GLN B O 1
ATOM 5389 N N . GLU B 1 84 ? -6.793 -28.969 10.266 1 24.59 84 GLU B N 1
ATOM 5390 C CA . GLU B 1 84 ? -6.629 -29.938 11.344 1 24.59 84 GLU B CA 1
ATOM 5391 C C . GLU B 1 84 ? -5.727 -31.094 10.914 1 24.59 84 GLU B C 1
ATOM 5393 O O . GLU B 1 84 ? -5.914 -31.672 9.836 1 24.59 84 GLU B O 1
ATOM 5398 N N . ARG B 1 85 ? -4.582 -31.188 11.445 1 24.48 85 ARG B N 1
ATOM 5399 C CA . ARG B 1 85 ? -3.842 -32.438 11.344 1 24.48 85 ARG B CA 1
ATOM 5400 C C . ARG B 1 85 ? -4.742 -33.625 11.648 1 24.48 85 ARG B C 1
ATOM 5402 O O . ARG B 1 85 ? -4.863 -34.062 12.797 1 24.48 85 ARG B O 1
ATOM 5409 N N . GLU B 1 86 ? -6.047 -33.625 11.398 1 24.62 86 GLU B N 1
ATOM 5410 C CA . GLU B 1 86 ? -6.633 -34.938 11.625 1 24.62 86 GLU B CA 1
ATOM 5411 C C . GLU B 1 86 ? -5.699 -36.031 11.141 1 24.62 86 GLU B C 1
ATOM 5413 O O . GLU B 1 86 ? -5.207 -36 10.016 1 24.62 86 GLU B O 1
ATOM 5418 N N . ASN B 1 87 ? -5 -36.719 12.086 1 26.5 87 ASN B N 1
ATOM 5419 C CA . ASN B 1 87 ? -4.301 -38 11.977 1 26.5 87 ASN B CA 1
ATOM 5420 C C . ASN B 1 87 ? -4.898 -38.875 10.875 1 26.5 87 ASN B C 1
ATOM 5422 O O . ASN B 1 87 ? -4.25 -39.781 10.383 1 26.5 87 ASN B O 1
ATOM 5426 N N . ASP B 1 88 ? -6.27 -39.188 11.07 1 23.38 88 ASP B N 1
ATOM 5427 C CA . ASP B 1 88 ? -6.793 -40.312 10.273 1 23.38 88 ASP B CA 1
ATOM 5428 C C . ASP B 1 88 ? -6.844 -39.938 8.789 1 23.38 88 ASP B C 1
ATOM 5430 O O . ASP B 1 88 ? -7.504 -38.969 8.406 1 23.38 88 ASP B O 1
ATOM 5434 N N . LEU B 1 89 ? -5.77 -40.125 8.047 1 27.78 89 LEU B N 1
ATOM 5435 C CA . LEU B 1 89 ? -5.645 -40.219 6.598 1 27.78 89 LEU B CA 1
ATOM 5436 C C . LEU B 1 89 ? -6.953 -40.688 5.977 1 27.78 89 LEU B C 1
ATOM 5438 O O . LEU B 1 89 ? -7.223 -41.906 5.914 1 27.78 89 LEU B O 1
ATOM 5442 N N . ASP B 1 90 ? -8.055 -40.156 6.387 1 26.8 90 ASP B N 1
ATOM 5443 C CA . ASP B 1 90 ? -9.125 -40.719 5.551 1 26.8 90 ASP B CA 1
ATOM 5444 C C . ASP B 1 90 ? -8.781 -40.562 4.07 1 26.8 90 ASP B C 1
ATOM 5446 O O . ASP B 1 90 ? -8.648 -39.469 3.549 1 26.8 90 ASP B O 1
ATOM 5450 N N . LEU B 1 91 ? -7.977 -41.469 3.543 1 25.5 91 LEU B N 1
ATOM 5451 C CA . LEU B 1 91 ? -7.766 -41.781 2.131 1 25.5 91 LEU B CA 1
ATOM 5452 C C . LEU B 1 91 ? -9.062 -41.625 1.342 1 25.5 91 LEU B C 1
ATOM 5454 O O . LEU B 1 91 ? -9.992 -42.406 1.523 1 25.5 91 LEU B O 1
ATOM 5458 N N . GLU B 1 92 ? -9.609 -40.531 1.344 1 28.48 92 GLU B N 1
ATOM 5459 C CA . GLU B 1 92 ? -10.734 -40.562 0.413 1 28.48 92 GLU B CA 1
ATOM 5460 C C . GLU B 1 92 ? -10.328 -41.188 -0.923 1 28.48 92 GLU B C 1
ATOM 5462 O O . GLU B 1 92 ? -9.336 -40.75 -1.527 1 28.48 92 GLU B O 1
ATOM 5467 N N . PRO B 1 93 ? -10.742 -42.375 -1.118 1 23.62 93 PRO B N 1
ATOM 5468 C CA . PRO B 1 93 ? -10.523 -42.938 -2.459 1 23.62 93 PRO B CA 1
ATOM 5469 C C . PRO B 1 93 ? -10.875 -41.938 -3.566 1 23.62 93 PRO B C 1
ATOM 5471 O O . PRO B 1 93 ? -11.906 -41.281 -3.502 1 23.62 93 PRO B O 1
ATOM 5474 N N . VAL B 1 94 ? -10.023 -41.156 -3.932 1 28.41 94 VAL B N 1
ATOM 5475 C CA . VAL B 1 94 ? -10.297 -40.375 -5.125 1 28.41 94 VAL B CA 1
ATOM 5476 C C . VAL B 1 94 ? -10.898 -41.25 -6.211 1 28.41 94 VAL B C 1
ATOM 5478 O O . VAL B 1 94 ? -10.227 -42.156 -6.711 1 28.41 94 VAL B O 1
ATOM 5481 N N . SER B 1 95 ? -12.109 -41.812 -5.988 1 23.61 95 SER B N 1
ATOM 5482 C CA . SER B 1 95 ? -12.617 -42.438 -7.215 1 23.61 95 SER B CA 1
ATOM 5483 C C . SER B 1 95 ? -12.258 -41.594 -8.438 1 23.61 95 SER B C 1
ATOM 5485 O O . SER B 1 95 ? -12.43 -40.375 -8.43 1 23.61 95 SER B O 1
ATOM 5487 N N . ALA B 1 96 ? -11.328 -41.969 -9.188 1 24.89 96 ALA B N 1
ATOM 5488 C CA . ALA B 1 96 ? -10.82 -41.406 -10.43 1 24.89 96 ALA B CA 1
ATOM 5489 C C . ALA B 1 96 ? -11.891 -40.562 -11.148 1 24.89 96 ALA B C 1
ATOM 5491 O O . ALA B 1 96 ? -11.602 -39.531 -11.719 1 24.89 96 ALA B O 1
ATOM 5492 N N . ILE B 1 97 ? -13.195 -41.156 -11.539 1 24.62 97 ILE B N 1
ATOM 5493 C CA . ILE B 1 97 ? -14.195 -40.844 -12.555 1 24.62 97 ILE B CA 1
ATOM 5494 C C . ILE B 1 97 ? -15.086 -39.688 -12.07 1 24.62 97 ILE B C 1
ATOM 5496 O O . ILE B 1 97 ? -15.469 -38.812 -12.859 1 24.62 97 ILE B O 1
ATOM 5500 N N . ASP B 1 98 ? -15.648 -39.656 -10.906 1 25.64 98 ASP B N 1
ATOM 5501 C CA . ASP B 1 98 ? -16.953 -39.031 -10.719 1 25.64 98 ASP B CA 1
ATOM 5502 C C . ASP B 1 98 ? -16.828 -37.531 -10.594 1 25.64 98 ASP B C 1
ATOM 5504 O O . ASP B 1 98 ? -17.688 -36.781 -11.055 1 25.64 98 ASP B O 1
ATOM 5508 N N . GLU B 1 99 ? -16.094 -37.031 -9.617 1 26.69 99 GLU B N 1
ATOM 5509 C CA . GLU B 1 99 ? -16.344 -35.625 -9.398 1 26.69 99 GLU B CA 1
ATOM 5510 C C . GLU B 1 99 ? -15.602 -34.75 -10.422 1 26.69 99 GLU B C 1
ATOM 5512 O O . GLU B 1 99 ? -15.492 -33.531 -10.266 1 26.69 99 GLU B O 1
ATOM 5517 N N . VAL B 1 100 ? -14.859 -35.344 -11.258 1 25.98 100 VAL B N 1
ATOM 5518 C CA . VAL B 1 100 ? -14.312 -34.531 -12.336 1 25.98 100 VAL B CA 1
ATOM 5519 C C . VAL B 1 100 ? -15.438 -33.75 -13.023 1 25.98 100 VAL B C 1
ATOM 5521 O O . VAL B 1 100 ? -16.594 -34.156 -12.969 1 25.98 100 VAL B O 1
ATOM 5524 N N . PHE B 1 101 ? -15.148 -32.844 -13.984 1 26.12 101 PHE B N 1
ATOM 5525 C CA . PHE B 1 101 ? -15.977 -31.953 -14.797 1 26.12 101 PHE B CA 1
ATOM 5526 C C . PHE B 1 101 ? -17.062 -32.75 -15.516 1 26.12 101 PHE B C 1
ATOM 5528 O O . PHE B 1 101 ? -16.781 -33.781 -16.125 1 26.12 101 PHE B O 1
ATOM 5535 N N . ASN B 1 102 ? -18.25 -32.875 -15.156 1 24.38 102 ASN B N 1
ATOM 5536 C CA . ASN B 1 102 ? -19.359 -32.781 -16.094 1 24.38 102 ASN B CA 1
ATOM 5537 C C . ASN B 1 102 ? -19.016 -31.906 -17.297 1 24.38 102 ASN B C 1
ATOM 5539 O O . ASN B 1 102 ? -19.578 -30.828 -17.469 1 24.38 102 ASN B O 1
ATOM 5543 N N . LEU B 1 103 ? -17.672 -31.609 -17.562 1 26.39 103 LEU B N 1
ATOM 5544 C CA . LEU B 1 103 ? -17.391 -31.094 -18.891 1 26.39 103 LEU B CA 1
ATOM 5545 C C . LEU B 1 103 ? -17.922 -32.031 -19.969 1 26.39 103 LEU B C 1
ATOM 5547 O O . LEU B 1 103 ? -17.672 -33.25 -19.922 1 26.39 103 LEU B O 1
ATOM 5551 N N . ASN B 1 104 ? -19.203 -31.953 -20.344 1 22.7 104 ASN B N 1
ATOM 5552 C CA . ASN B 1 104 ? -19.797 -32.625 -21.5 1 22.7 104 ASN B CA 1
ATOM 5553 C C . ASN B 1 104 ? -18.766 -32.875 -22.594 1 22.7 104 ASN B C 1
ATOM 5555 O O . ASN B 1 104 ? -18.375 -31.922 -23.297 1 22.7 104 ASN B O 1
ATOM 5559 N N . TYR B 1 105 ? -17.844 -33.844 -22.453 1 23.73 105 TYR B N 1
ATOM 5560 C CA . TYR B 1 105 ? -17.234 -34.281 -23.703 1 23.73 105 TYR B CA 1
ATOM 5561 C C . TYR B 1 105 ? -18.297 -34.656 -24.734 1 23.73 105 TYR B C 1
ATOM 5563 O O . TYR B 1 105 ? -19.406 -35.031 -24.375 1 23.73 105 TYR B O 1
ATOM 5571 N N . GLY B 1 106 ? -18.312 -34.312 -25.938 1 23.39 106 GLY B N 1
ATOM 5572 C CA . GLY B 1 106 ? -19.203 -34.812 -26.984 1 23.39 106 GLY B CA 1
ATOM 5573 C C . GLY B 1 106 ? -19.562 -36.281 -26.797 1 23.39 106 GLY B C 1
ATOM 5574 O O . GLY B 1 106 ? -18.922 -37 -26.016 1 23.39 106 GLY B O 1
ATOM 5575 N N . HIS B 1 107 ? -20.734 -36.781 -27.359 1 24.36 107 HIS B N 1
ATOM 5576 C CA . HIS B 1 107 ? -21.578 -37.969 -27.297 1 24.36 107 HIS B CA 1
ATOM 5577 C C . HIS B 1 107 ? -20.75 -39.25 -27.406 1 24.36 107 HIS B C 1
ATOM 5579 O O . HIS B 1 107 ? -21.047 -40.25 -26.734 1 24.36 107 HIS B O 1
ATOM 5585 N N . SER B 1 108 ? -20.109 -39.594 -28.641 1 24.42 108 SER B N 1
ATOM 5586 C CA . SER B 1 108 ? -20.203 -40.938 -29.188 1 24.42 108 SER B CA 1
ATOM 5587 C C . SER B 1 108 ? -19.344 -41.938 -28.406 1 24.42 108 SER B C 1
ATOM 5589 O O . SER B 1 108 ? -18.453 -42.594 -28.969 1 24.42 108 SER B O 1
ATOM 5591 N N . ILE B 1 109 ? -18.781 -41.781 -27.281 1 28.16 109 ILE B N 1
ATOM 5592 C CA . ILE B 1 109 ? -18.047 -43 -26.969 1 28.16 109 ILE B CA 1
ATOM 5593 C C . ILE B 1 109 ? -19.016 -44.156 -26.688 1 28.16 109 ILE B C 1
ATOM 5595 O O . ILE B 1 109 ? -19.781 -44.094 -25.719 1 28.16 109 ILE B O 1
ATOM 5599 N N . GLU B 1 110 ? -19.406 -44.906 -27.719 1 26.8 110 GLU B N 1
ATOM 5600 C CA . GLU B 1 110 ? -19.953 -46.25 -27.625 1 26.8 110 GLU B CA 1
ATOM 5601 C C . GLU B 1 110 ? -19.266 -47.062 -26.516 1 26.8 110 GLU B C 1
ATOM 5603 O O . GLU B 1 110 ? -18.094 -46.844 -26.219 1 26.8 110 GLU B O 1
ATOM 5608 N N . ASN B 1 111 ? -19.953 -47.844 -25.656 1 27.94 111 ASN B N 1
ATOM 5609 C CA . ASN B 1 111 ? -19.859 -48.844 -24.594 1 27.94 111 ASN B CA 1
ATOM 5610 C C . ASN B 1 111 ? -18.781 -49.875 -24.906 1 27.94 111 ASN B C 1
ATOM 5612 O O . ASN B 1 111 ? -18.812 -51 -24.375 1 27.94 111 ASN B O 1
ATOM 5616 N N . ASP B 1 112 ? -18.188 -49.969 -26.141 1 27.41 112 ASP B N 1
ATOM 5617 C CA . ASP B 1 112 ? -17.469 -51.219 -26.25 1 27.41 112 ASP B CA 1
ATOM 5618 C C . ASP B 1 112 ? -16.391 -51.344 -25.172 1 27.41 112 ASP B C 1
ATOM 5620 O O . ASP B 1 112 ? -15.484 -50.5 -25.109 1 27.41 112 ASP B O 1
ATOM 5624 N N . ALA B 1 113 ? -16.484 -52.062 -24.016 1 31.25 113 ALA B N 1
ATOM 5625 C CA . ALA B 1 113 ? -15.844 -52.594 -22.812 1 31.25 113 ALA B CA 1
ATOM 5626 C C . ALA B 1 113 ? -14.375 -52.938 -23.094 1 31.25 113 ALA B C 1
ATOM 5628 O O . ALA B 1 113 ? -13.555 -52.906 -22.172 1 31.25 113 ALA B O 1
ATOM 5629 N N . THR B 1 114 ? -14.094 -53.625 -24.156 1 29.14 114 THR B N 1
ATOM 5630 C CA . THR B 1 114 ? -12.82 -54.312 -24.375 1 29.14 114 THR B CA 1
ATOM 5631 C C . THR B 1 114 ? -11.711 -53.312 -24.641 1 29.14 114 THR B C 1
ATOM 5633 O O . THR B 1 114 ? -10.539 -53.688 -24.734 1 29.14 114 THR B O 1
ATOM 5636 N N . ARG B 1 115 ? -11.977 -52.281 -25.484 1 33.72 115 ARG B N 1
ATOM 5637 C CA . ARG B 1 115 ? -10.852 -51.469 -25.953 1 33.72 115 ARG B CA 1
ATOM 5638 C C . ARG B 1 115 ? -10.25 -50.688 -24.797 1 33.72 115 ARG B C 1
ATOM 5640 O O . ARG B 1 115 ? -10.891 -49.781 -24.25 1 33.72 115 ARG B O 1
ATOM 5647 N N . ILE B 1 116 ? -9.375 -51.156 -24.031 1 33 116 ILE B N 1
ATOM 5648 C CA . ILE B 1 116 ? -8.383 -50.719 -23.047 1 33 116 ILE B CA 1
ATOM 5649 C C . ILE B 1 116 ? -7.977 -49.281 -23.344 1 33 116 ILE B C 1
ATOM 5651 O O . ILE B 1 116 ? -7.961 -48.875 -24.5 1 33 116 ILE B O 1
ATOM 5655 N N . ASN B 1 117 ? -7.391 -48.375 -22.203 1 32.78 117 ASN B N 1
ATOM 5656 C CA . ASN B 1 117 ? -7.086 -47.156 -21.484 1 32.78 117 ASN B CA 1
ATOM 5657 C C . ASN B 1 117 ? -6.066 -46.312 -22.234 1 32.78 117 ASN B C 1
ATOM 5659 O O . ASN B 1 117 ? -4.988 -46 -21.719 1 32.78 117 ASN B O 1
ATOM 5663 N N . GLN B 1 118 ? -5.527 -46.469 -23.297 1 37.44 118 GLN B N 1
ATOM 5664 C CA . GLN B 1 118 ? -4.555 -45.438 -23.672 1 37.44 118 GLN B CA 1
ATOM 5665 C C . GLN B 1 118 ? -5.219 -44.062 -23.781 1 37.44 118 GLN B C 1
ATOM 5667 O O . GLN B 1 118 ? -5.984 -43.812 -24.719 1 37.44 118 GLN B O 1
ATOM 5672 N N . THR B 1 119 ? -5.625 -43.406 -22.703 1 43.75 119 THR B N 1
ATOM 5673 C CA . THR B 1 119 ? -6.27 -42.094 -22.703 1 43.75 119 THR B CA 1
ATOM 5674 C C . THR B 1 119 ? -5.488 -41.125 -23.578 1 43.75 119 THR B C 1
ATOM 5676 O O . THR B 1 119 ? -4.324 -40.812 -23.312 1 43.75 119 THR B O 1
ATOM 5679 N N . THR B 1 120 ? -5.812 -41 -24.781 1 52.06 120 THR B N 1
ATOM 5680 C CA . THR B 1 120 ? -5.293 -40 -25.688 1 52.06 120 THR B CA 1
ATOM 5681 C C . THR B 1 120 ? -5.426 -38.594 -25.078 1 52.06 120 THR B C 1
ATOM 5683 O O . THR B 1 120 ? -6.453 -38.281 -24.484 1 52.06 120 THR B O 1
ATOM 5686 N N . LEU B 1 121 ? -4.242 -37.969 -24.812 1 63.12 121 LEU B N 1
ATOM 5687 C CA . LEU B 1 121 ? -4.195 -36.594 -24.375 1 63.12 121 LEU B CA 1
ATOM 5688 C C . LEU B 1 121 ? -4.98 -35.688 -25.328 1 63.12 121 LEU B C 1
ATOM 5690 O O . LEU B 1 121 ? -4.848 -35.812 -26.547 1 63.12 121 LEU B O 1
ATOM 5694 N N . HIS B 1 122 ? -6.223 -35.156 -24.859 1 61.34 122 HIS B N 1
ATOM 5695 C CA . HIS B 1 122 ? -6.957 -34.156 -25.656 1 61.34 122 HIS B CA 1
ATOM 5696 C C . HIS B 1 122 ? -6.965 -32.812 -24.984 1 61.34 122 HIS B C 1
ATOM 5698 O O . HIS B 1 122 ? -6.93 -32.719 -23.75 1 61.34 122 HIS B O 1
ATOM 5704 N N . PRO B 1 123 ? -6.941 -31.844 -25.891 1 67.25 123 PRO B N 1
ATOM 5705 C CA . PRO B 1 123 ? -7.066 -30.5 -25.297 1 67.25 123 PRO B CA 1
ATOM 5706 C C . PRO B 1 123 ? -8.367 -30.312 -24.516 1 67.25 123 PRO B C 1
ATOM 5708 O O . PRO B 1 123 ? -9.414 -30.844 -24.922 1 67.25 123 PRO B O 1
ATOM 5711 N N . ALA B 1 124 ? -8.289 -29.766 -23.297 1 77.19 124 ALA B N 1
ATOM 5712 C CA . ALA B 1 124 ? -9.445 -29.516 -22.438 1 77.19 124 ALA B CA 1
ATOM 5713 C C . ALA B 1 124 ? -10.07 -28.156 -22.734 1 77.19 124 ALA B C 1
ATOM 5715 O O . ALA B 1 124 ? -9.359 -27.188 -22.984 1 77.19 124 ALA B O 1
ATOM 5716 N N . TYR B 1 125 ? -11.414 -28.125 -22.859 1 81.06 125 TYR B N 1
ATOM 5717 C CA . TYR B 1 125 ? -12.141 -26.891 -23.094 1 81.06 125 TYR B CA 1
ATOM 5718 C C . TYR B 1 125 ? -13.102 -26.578 -21.953 1 81.06 125 TYR B C 1
ATOM 5720 O O . TYR B 1 125 ? -13.695 -27.5 -21.375 1 81.06 125 TYR B O 1
ATOM 5728 N N . VAL B 1 126 ? -13.234 -25.328 -21.688 1 86.75 126 VAL B N 1
ATOM 5729 C CA . VAL B 1 126 ? -14.164 -24.906 -20.641 1 86.75 126 VAL B CA 1
ATOM 5730 C C . VAL B 1 126 ? -15.594 -24.906 -21.172 1 86.75 126 VAL B C 1
ATOM 5732 O O . VAL B 1 126 ? -15.875 -24.266 -22.188 1 86.75 126 VAL B O 1
ATOM 5735 N N . THR B 1 127 ? -16.484 -25.609 -20.516 1 78.25 127 THR B N 1
ATOM 5736 C CA . THR B 1 127 ? -17.875 -25.641 -20.953 1 78.25 127 THR B CA 1
ATOM 5737 C C . THR B 1 127 ? -18.797 -25.156 -19.844 1 78.25 127 THR B C 1
ATOM 5739 O O . THR B 1 127 ? -19.891 -24.656 -20.125 1 78.25 127 THR B O 1
ATOM 5742 N N . ASP B 1 128 ? -18.422 -25.281 -18.656 1 85.75 128 ASP B N 1
ATOM 5743 C CA . ASP B 1 128 ? -19.234 -24.906 -17.484 1 85.75 128 ASP B CA 1
ATOM 5744 C C . ASP B 1 128 ? -18.5 -23.875 -16.625 1 85.75 128 ASP B C 1
ATOM 5746 O O . ASP B 1 128 ? -17.531 -24.219 -15.938 1 85.75 128 ASP B O 1
ATOM 5750 N N . PRO B 1 129 ? -19.062 -22.703 -16.609 1 89.38 129 PRO B N 1
ATOM 5751 C CA . PRO B 1 129 ? -18.391 -21.656 -15.836 1 89.38 129 PRO B CA 1
ATOM 5752 C C . PRO B 1 129 ? -18.297 -21.984 -14.344 1 89.38 129 PRO B C 1
ATOM 5754 O O . PRO B 1 129 ? -17.328 -21.609 -13.688 1 89.38 129 PRO B O 1
ATOM 5757 N N . CYS B 1 130 ? -19.25 -22.594 -13.836 1 89.25 130 CYS B N 1
ATOM 5758 C CA . CYS B 1 130 ? -19.281 -22.938 -12.414 1 89.25 130 CYS B CA 1
ATOM 5759 C C . CYS B 1 130 ? -18.172 -23.922 -12.078 1 89.25 130 CYS B C 1
ATOM 5761 O O . CYS B 1 130 ? -17.438 -23.734 -11.109 1 89.25 130 CYS B O 1
ATOM 5763 N N . ALA B 1 131 ? -18.047 -24.922 -12.891 1 88.56 131 ALA B N 1
ATOM 5764 C CA . ALA B 1 131 ? -17 -25.922 -12.688 1 88.56 131 ALA B CA 1
ATOM 5765 C C . ALA B 1 131 ? -15.617 -25.312 -12.883 1 88.56 131 ALA B C 1
ATOM 5767 O O . ALA B 1 131 ? -14.68 -25.594 -12.133 1 88.56 131 ALA B O 1
ATOM 5768 N N . ALA B 1 132 ? -15.508 -24.5 -13.852 1 89.81 132 ALA B N 1
ATOM 5769 C CA . ALA B 1 132 ? -14.242 -23.859 -14.188 1 89.81 132 ALA B CA 1
ATOM 5770 C C . ALA B 1 132 ? -13.758 -22.953 -13.055 1 89.81 132 ALA B C 1
ATOM 5772 O O . ALA B 1 132 ? -12.57 -22.922 -12.75 1 89.81 132 ALA B O 1
ATOM 5773 N N . SER B 1 133 ? -14.68 -22.281 -12.445 1 90.19 133 SER B N 1
ATOM 5774 C CA . SER B 1 133 ? -14.344 -21.312 -11.406 1 90.19 133 SER B CA 1
ATOM 5775 C C . SER B 1 133 ? -13.891 -22.016 -10.133 1 90.19 133 SER B C 1
ATOM 5777 O O . SER B 1 133 ? -13.242 -21.406 -9.273 1 90.19 133 SER B O 1
ATOM 5779 N N . ARG B 1 134 ? -14.156 -23.297 -10.023 1 89.31 134 ARG B N 1
ATOM 5780 C CA . ARG B 1 134 ? -13.875 -24.016 -8.789 1 89.31 134 ARG B CA 1
ATOM 5781 C C . ARG B 1 134 ? -12.797 -25.078 -9.008 1 89.31 134 ARG B C 1
ATOM 5783 O O . ARG B 1 134 ? -12.406 -25.781 -8.078 1 89.31 134 ARG B O 1
ATOM 5790 N N . GLU B 1 135 ? -12.328 -25.109 -10.188 1 90.94 135 GLU B N 1
ATOM 5791 C CA . GLU B 1 135 ? -11.328 -26.125 -10.492 1 90.94 135 GLU B CA 1
ATOM 5792 C C . GLU B 1 135 ? -10 -25.828 -9.797 1 90.94 135 GLU B C 1
ATOM 5794 O O . GLU B 1 135 ? -9.469 -24.719 -9.922 1 90.94 135 GLU B O 1
ATOM 5799 N N . SER B 1 136 ? -9.453 -26.875 -9.172 1 93.5 136 SER B N 1
ATOM 5800 C CA . SER B 1 136 ? -8.164 -26.688 -8.508 1 93.5 136 SER B CA 1
ATOM 5801 C C . SER B 1 136 ? -7.031 -26.594 -9.516 1 93.5 136 SER B C 1
ATOM 5803 O O . SER B 1 136 ? -7.121 -27.141 -10.617 1 93.5 136 SER B O 1
ATOM 5805 N N . ALA B 1 137 ? -6.047 -25.906 -9.18 1 96.75 137 ALA B N 1
ATOM 5806 C CA . ALA B 1 137 ? -4.805 -25.812 -9.938 1 96.75 137 ALA B CA 1
ATOM 5807 C C . ALA B 1 137 ? -3.592 -26.016 -9.031 1 96.75 137 ALA B C 1
ATOM 5809 O O . ALA B 1 137 ? -3.711 -25.969 -7.809 1 96.75 137 ALA B O 1
ATOM 5810 N N . TYR B 1 138 ? -2.434 -26.312 -9.672 1 97.19 138 TYR B N 1
ATOM 5811 C CA . TYR B 1 138 ? -1.229 -26.641 -8.914 1 97.19 138 TYR B CA 1
ATOM 5812 C C . TYR B 1 138 ? -0.003 -25.969 -9.523 1 97.19 138 TYR B C 1
ATOM 5814 O O . TYR B 1 138 ? 0.025 -25.688 -10.719 1 97.19 138 TYR B O 1
ATOM 5822 N N . ILE B 1 139 ? 0.912 -25.703 -8.648 1 97.25 139 ILE B N 1
ATOM 5823 C CA . ILE B 1 139 ? 2.244 -25.344 -9.125 1 97.25 139 ILE B CA 1
ATOM 5824 C C . ILE B 1 139 ? 3.07 -26.609 -9.344 1 97.25 139 ILE B C 1
ATOM 5826 O O . ILE B 1 139 ? 3.285 -27.391 -8.414 1 97.25 139 ILE B O 1
ATOM 5830 N N . VAL B 1 140 ? 3.508 -26.812 -10.555 1 97.5 140 VAL B N 1
ATOM 5831 C CA . VAL B 1 140 ? 4.273 -28.016 -10.898 1 97.5 140 VAL B CA 1
ATOM 5832 C C . VAL B 1 140 ? 5.613 -27.609 -11.508 1 97.5 140 VAL B C 1
ATOM 5834 O O . VAL B 1 140 ? 5.66 -26.828 -12.461 1 97.5 140 VAL B O 1
ATOM 5837 N N . HIS B 1 141 ? 6.641 -28.125 -10.922 1 95.94 141 HIS B N 1
ATOM 5838 C CA . HIS B 1 141 ? 7.973 -27.812 -11.43 1 95.94 141 HIS B CA 1
ATOM 5839 C C . HIS B 1 141 ? 8.273 -28.562 -12.719 1 95.94 141 HIS B C 1
ATOM 5841 O O . HIS B 1 141 ? 7.77 -29.672 -12.922 1 95.94 141 HIS B O 1
ATOM 5847 N N . ASN B 1 142 ? 9.031 -27.938 -13.469 1 93.25 142 ASN B N 1
ATOM 5848 C CA . ASN B 1 142 ? 9.328 -28.438 -14.805 1 93.25 142 ASN B CA 1
ATOM 5849 C C . ASN B 1 142 ? 9.852 -29.875 -14.758 1 93.25 142 ASN B C 1
ATOM 5851 O O . ASN B 1 142 ? 9.391 -30.734 -15.508 1 93.25 142 ASN B O 1
ATOM 5855 N N . SER B 1 143 ? 10.836 -30.203 -13.906 1 88.75 143 SER B N 1
ATOM 5856 C CA . SER B 1 143 ? 11.43 -31.531 -13.812 1 88.75 143 SER B CA 1
ATOM 5857 C C . SER B 1 143 ? 10.383 -32.562 -13.453 1 88.75 143 SER B C 1
ATOM 5859 O O . SER B 1 143 ? 10.383 -33.688 -14.008 1 88.75 143 SER B O 1
ATOM 5861 N N . CYS B 1 144 ? 9.508 -32.219 -12.617 1 92.88 144 CYS B N 1
ATOM 5862 C CA . CYS B 1 144 ? 8.453 -33.125 -12.188 1 92.88 144 CYS B CA 1
ATOM 5863 C C . CYS B 1 144 ? 7.406 -33.312 -13.273 1 92.88 144 CYS B C 1
ATOM 5865 O O . CYS B 1 144 ? 6.891 -34.406 -13.477 1 92.88 144 CYS B O 1
ATOM 5867 N N . LEU B 1 145 ? 7.078 -32.25 -13.969 1 93.75 145 LEU B N 1
ATOM 5868 C CA . LEU B 1 145 ? 6.086 -32.312 -15.039 1 93.75 145 LEU B CA 1
ATOM 5869 C C . LEU B 1 145 ? 6.586 -33.156 -16.203 1 93.75 145 LEU B C 1
ATOM 5871 O O . LEU B 1 145 ? 5.824 -33.938 -16.781 1 93.75 145 LEU B O 1
ATOM 5875 N N . ILE B 1 146 ? 7.785 -33.031 -16.5 1 88.88 146 ILE B N 1
ATOM 5876 C CA . ILE B 1 146 ? 8.391 -33.781 -17.578 1 88.88 146 ILE B CA 1
ATOM 5877 C C . ILE B 1 146 ? 8.383 -35.281 -17.25 1 88.88 146 ILE B C 1
ATOM 5879 O O . ILE B 1 146 ? 8.18 -36.125 -18.125 1 88.88 146 ILE B O 1
ATOM 5883 N N . GLN B 1 147 ? 8.594 -35.594 -16 1 86.31 147 GLN B N 1
ATOM 5884 C CA . GLN B 1 147 ? 8.531 -37 -15.57 1 86.31 147 GLN B CA 1
ATOM 5885 C C . GLN B 1 147 ? 7.172 -37.594 -15.891 1 86.31 147 GLN B C 1
ATOM 5887 O O . GLN B 1 147 ? 7.098 -38.75 -16.344 1 86.31 147 GLN B O 1
ATOM 5892 N N . LEU B 1 148 ? 6.184 -36.844 -15.703 1 87.25 148 LEU B N 1
ATOM 5893 C CA . LEU B 1 148 ? 4.836 -37.344 -15.977 1 87.25 148 LEU B CA 1
ATOM 5894 C C . LEU B 1 148 ? 4.582 -37.438 -17.484 1 87.25 148 LEU B C 1
ATOM 5896 O O . LEU B 1 148 ? 3.949 -38.375 -17.953 1 87.25 148 LEU B O 1
ATOM 5900 N N . ALA B 1 149 ? 5.023 -36.438 -18.172 1 85.5 149 ALA B N 1
ATOM 5901 C CA . ALA B 1 149 ? 4.777 -36.344 -19.609 1 85.5 149 ALA B CA 1
ATOM 5902 C C . ALA B 1 149 ? 5.508 -37.469 -20.359 1 85.5 149 ALA B C 1
ATOM 5904 O O . ALA B 1 149 ? 5.059 -37.875 -21.422 1 85.5 149 ALA B O 1
ATOM 5905 N N . ASN B 1 150 ? 6.523 -37.969 -19.797 1 78.31 150 ASN B N 1
ATOM 5906 C CA . ASN B 1 150 ? 7.375 -38.938 -20.484 1 78.31 150 ASN B CA 1
ATOM 5907 C C . ASN B 1 150 ? 7.066 -40.375 -20.062 1 78.31 150 ASN B C 1
ATOM 5909 O O . ASN B 1 150 ? 7.859 -41.281 -20.297 1 78.31 150 ASN B O 1
ATOM 5913 N N . GLN B 1 151 ? 6.137 -40.625 -19.359 1 77.44 151 GLN B N 1
ATOM 5914 C CA . GLN B 1 151 ? 5.82 -42 -18.922 1 77.44 151 GLN B CA 1
ATOM 5915 C C . GLN B 1 151 ? 5.57 -42.906 -20.125 1 77.44 151 GLN B C 1
ATOM 5917 O O . GLN B 1 151 ? 5.988 -44.062 -20.125 1 77.44 151 GLN B O 1
ATOM 5922 N N . ASN B 1 152 ? 4.887 -42.594 -21.141 1 75.88 152 ASN B N 1
ATOM 5923 C CA . ASN B 1 152 ? 4.633 -43.406 -22.328 1 75.88 152 ASN B CA 1
ATOM 5924 C C . ASN B 1 152 ? 4.695 -42.562 -23.594 1 75.88 152 ASN B C 1
ATOM 5926 O O . ASN B 1 152 ? 3.703 -42.438 -24.312 1 75.88 152 ASN B O 1
ATOM 5930 N N . PRO B 1 153 ? 5.973 -42.188 -23.797 1 76.38 153 PRO B N 1
ATOM 5931 C CA . PRO B 1 153 ? 6.066 -41.344 -25 1 76.38 153 PRO B CA 1
ATOM 5932 C C . PRO B 1 153 ? 5.98 -42.188 -26.297 1 76.38 153 PRO B C 1
ATOM 5934 O O . PRO B 1 153 ? 6.5 -43.281 -26.359 1 76.38 153 PRO B O 1
ATOM 5937 N N . PRO B 1 154 ? 5.227 -41.625 -27.219 1 78.62 154 PRO B N 1
ATOM 5938 C CA . PRO B 1 154 ? 5.23 -42.312 -28.516 1 78.62 154 PRO B CA 1
ATOM 5939 C C . PRO B 1 154 ? 6.605 -42.281 -29.172 1 78.62 154 PRO B C 1
ATOM 5941 O O . PRO B 1 154 ? 7.258 -41.25 -29.234 1 78.62 154 PRO B O 1
ATOM 5944 N N . SER B 1 155 ? 7.066 -43.406 -29.562 1 80 155 SER B N 1
ATOM 5945 C CA . SER B 1 155 ? 8.398 -43.5 -30.156 1 80 155 SER B CA 1
ATOM 5946 C C . SER B 1 155 ? 8.359 -43.281 -31.656 1 80 155 SER B C 1
ATOM 5948 O O . SER B 1 155 ? 9.289 -42.688 -32.219 1 80 155 SER B O 1
ATOM 5950 N N . HIS B 1 156 ? 7.266 -43.75 -32.219 1 87.94 156 HIS B N 1
ATOM 5951 C CA . HIS B 1 156 ? 7.168 -43.594 -33.688 1 87.94 156 HIS B CA 1
ATOM 5952 C C . HIS B 1 156 ? 5.809 -43.031 -34.094 1 87.94 156 HIS B C 1
ATOM 5954 O O . HIS B 1 156 ? 4.824 -43.219 -33.344 1 87.94 156 HIS B O 1
ATOM 5960 N N . CYS B 1 157 ? 5.906 -42.344 -35.188 1 88.94 157 CYS B N 1
ATOM 5961 C CA . CYS B 1 157 ? 4.691 -41.75 -35.75 1 88.94 157 CYS B CA 1
ATOM 5962 C C . CYS B 1 157 ? 3.697 -42.844 -36.156 1 88.94 157 CYS B C 1
ATOM 5964 O O . CYS B 1 157 ? 4.055 -43.812 -36.812 1 88.94 157 CYS B O 1
ATOM 5966 N N . ASN B 1 158 ? 2.484 -42.75 -35.688 1 84.69 158 ASN B N 1
ATOM 5967 C CA . ASN B 1 158 ? 1.47 -43.75 -35.938 1 84.69 158 ASN B CA 1
ATOM 5968 C C . ASN B 1 158 ? 0.615 -43.406 -37.156 1 84.69 158 ASN B C 1
ATOM 5970 O O . ASN B 1 158 ? -0.38 -44.094 -37.438 1 84.69 158 ASN B O 1
ATOM 5974 N N . ILE B 1 159 ? 0.958 -42.25 -37.656 1 86.12 159 ILE B N 1
ATOM 5975 C CA . ILE B 1 159 ? 0.257 -41.875 -38.875 1 86.12 159 ILE B CA 1
ATOM 5976 C C . ILE B 1 159 ? 0.638 -42.844 -40 1 86.12 159 ILE B C 1
ATOM 5978 O O . ILE B 1 159 ? 1.787 -43.281 -40.094 1 86.12 159 ILE B O 1
ATOM 5982 N N . LYS B 1 160 ? -0.326 -43.125 -40.875 1 87.19 160 LYS B N 1
ATOM 5983 C CA . LYS B 1 160 ? -0.158 -44.125 -41.906 1 87.19 160 LYS B CA 1
ATOM 5984 C C . LYS B 1 160 ? 1.041 -43.812 -42.812 1 87.19 160 LYS B C 1
ATOM 5986 O O . LYS B 1 160 ? 1.17 -42.688 -43.281 1 87.19 160 LYS B O 1
ATOM 5991 N N . ASN B 1 161 ? 1.959 -44.688 -43 1 86.62 161 ASN B N 1
ATOM 5992 C CA . ASN B 1 161 ? 3.102 -44.656 -43.906 1 86.62 161 ASN B CA 1
ATOM 5993 C C . ASN B 1 161 ? 4.176 -43.688 -43.438 1 86.62 161 ASN B C 1
ATOM 5995 O O . ASN B 1 161 ? 5.004 -43.219 -44.219 1 86.62 161 ASN B O 1
ATOM 5999 N N . CYS B 1 162 ? 4.297 -43.188 -42.312 1 88.19 162 CYS B N 1
ATOM 6000 C CA . CYS B 1 162 ? 5.328 -42.25 -41.875 1 88.19 162 CYS B CA 1
ATOM 6001 C C . CYS B 1 162 ? 6.32 -42.938 -40.938 1 88.19 162 CYS B C 1
ATOM 6003 O O . CYS B 1 162 ? 7.504 -43.031 -41.25 1 88.19 162 CYS B O 1
ATOM 6005 N N . ARG B 1 163 ? 6.156 -43.625 -39.875 1 89.69 163 ARG B N 1
ATOM 6006 C CA . ARG B 1 163 ? 6.922 -44.312 -38.844 1 89.69 163 ARG B CA 1
ATOM 6007 C C . ARG B 1 163 ? 8.156 -43.531 -38.438 1 89.69 163 ARG B C 1
ATOM 6009 O O . ARG B 1 163 ? 9.148 -44.094 -38 1 89.69 163 ARG B O 1
ATOM 6016 N N . ALA B 1 164 ? 8.102 -42.219 -38.75 1 89.56 164 ALA B N 1
ATOM 6017 C CA . ALA B 1 164 ? 9.195 -41.344 -38.375 1 89.56 164 ALA B CA 1
ATOM 6018 C C . ALA B 1 164 ? 9.32 -41.219 -36.844 1 89.56 164 ALA B C 1
ATOM 6020 O O . ALA B 1 164 ? 8.375 -41.531 -36.125 1 89.56 164 ALA B O 1
ATOM 6021 N N . ASP B 1 165 ? 10.539 -40.812 -36.375 1 88.69 165 ASP B N 1
ATOM 6022 C CA . ASP B 1 165 ? 10.789 -40.625 -34.969 1 88.69 165 ASP B CA 1
ATOM 6023 C C . ASP B 1 165 ? 9.977 -39.469 -34.406 1 88.69 165 ASP B C 1
ATOM 6025 O O . ASP B 1 165 ? 9.805 -38.438 -35.094 1 88.69 165 ASP B O 1
ATOM 6029 N N . VAL B 1 166 ? 9.492 -39.656 -33.125 1 88.62 166 VAL B N 1
ATOM 6030 C CA . VAL B 1 166 ? 8.656 -38.656 -32.469 1 88.62 166 VAL B CA 1
ATOM 6031 C C . VAL B 1 166 ? 9.453 -37.969 -31.359 1 88.62 166 VAL B C 1
ATOM 6033 O O . VAL B 1 166 ? 10.188 -38.625 -30.625 1 88.62 166 VAL B O 1
ATOM 6036 N N . SER B 1 167 ? 9.367 -36.656 -31.344 1 83.44 167 SER B N 1
ATOM 6037 C CA . SER B 1 167 ? 9.977 -35.844 -30.281 1 83.44 167 SER B CA 1
ATOM 6038 C C . SER B 1 167 ? 8.953 -34.938 -29.641 1 83.44 167 SER B C 1
ATOM 6040 O O . SER B 1 167 ? 7.918 -34.625 -30.234 1 83.44 167 SER B O 1
ATOM 6042 N N . MET B 1 168 ? 9.227 -34.625 -28.359 1 87 168 MET B N 1
ATOM 6043 C CA . MET B 1 168 ? 8.336 -33.719 -27.625 1 87 168 MET B CA 1
ATOM 6044 C C . MET B 1 168 ? 8.852 -32.312 -27.672 1 87 168 MET B C 1
ATOM 6046 O O . MET B 1 168 ? 10.039 -32.062 -27.453 1 87 168 MET B O 1
ATOM 6050 N N . VAL B 1 169 ? 7.926 -31.391 -28.031 1 82.38 169 VAL B N 1
ATOM 6051 C CA . VAL B 1 169 ? 8.242 -29.969 -28.062 1 82.38 169 VAL B CA 1
ATOM 6052 C C . VAL B 1 169 ? 7.406 -29.219 -27.016 1 82.38 169 VAL B C 1
ATOM 6054 O O . VAL B 1 169 ? 6.227 -29.531 -26.828 1 82.38 169 VAL B O 1
ATOM 6057 N N . LYS B 1 170 ? 8.07 -28.297 -26.328 1 89.75 170 LYS B N 1
ATOM 6058 C CA . LYS B 1 170 ? 7.406 -27.5 -25.312 1 89.75 170 LYS B CA 1
ATOM 6059 C C . LYS B 1 170 ? 7.16 -26.078 -25.812 1 89.75 170 LYS B C 1
ATOM 6061 O O . LYS B 1 170 ? 8.039 -25.469 -26.422 1 89.75 170 LYS B O 1
ATOM 6066 N N . LYS B 1 171 ? 5.922 -25.609 -25.656 1 85.62 171 LYS B N 1
ATOM 6067 C CA . LYS B 1 171 ? 5.539 -24.25 -25.984 1 85.62 171 LYS B CA 1
ATOM 6068 C C . LYS B 1 171 ? 4.836 -23.578 -24.812 1 85.62 171 LYS B C 1
ATOM 6070 O O . LYS B 1 171 ? 4.102 -24.234 -24.062 1 85.62 171 LYS B O 1
ATOM 6075 N N . GLN B 1 172 ? 5.172 -22.281 -24.656 1 89.56 172 GLN B N 1
ATOM 6076 C CA . GLN B 1 172 ? 4.559 -21.578 -23.531 1 89.56 172 GLN B CA 1
ATOM 6077 C C . GLN B 1 172 ? 3.865 -20.297 -24.016 1 89.56 172 GLN B C 1
ATOM 6079 O O . GLN B 1 172 ? 4.387 -19.578 -24.859 1 89.56 172 GLN B O 1
ATOM 6084 N N . THR B 1 173 ? 2.662 -20.031 -23.562 1 85.69 173 THR B N 1
ATOM 6085 C CA . THR B 1 173 ? 1.877 -18.828 -23.781 1 85.69 173 THR B CA 1
ATOM 6086 C C . THR B 1 173 ? 1.168 -18.391 -22.5 1 85.69 173 THR B C 1
ATOM 6088 O O . THR B 1 173 ? 0.327 -19.109 -21.984 1 85.69 173 THR B O 1
ATOM 6091 N N . GLY B 1 174 ? 1.457 -17.094 -22.078 1 91.56 174 GLY B N 1
ATOM 6092 C CA . GLY B 1 174 ? 0.911 -16.703 -20.797 1 91.56 174 GLY B CA 1
ATOM 6093 C C . GLY B 1 174 ? 1.302 -17.641 -19.672 1 91.56 174 GLY B C 1
ATOM 6094 O O . GLY B 1 174 ? 2.482 -17.953 -19.484 1 91.56 174 GLY B O 1
ATOM 6095 N N . THR B 1 175 ? 0.247 -18.141 -19.016 1 94.69 175 THR B N 1
ATOM 6096 C CA . THR B 1 175 ? 0.527 -19.047 -17.906 1 94.69 175 THR B CA 1
ATOM 6097 C C . THR B 1 175 ? 0.409 -20.5 -18.359 1 94.69 175 THR B C 1
ATOM 6099 O O . THR B 1 175 ? 0.565 -21.422 -17.562 1 94.69 175 THR B O 1
ATOM 6102 N N . THR B 1 176 ? 0.203 -20.781 -19.641 1 93.44 176 THR B N 1
ATOM 6103 C CA . THR B 1 176 ? -0.049 -22.109 -20.156 1 93.44 176 THR B CA 1
ATOM 6104 C C . THR B 1 176 ? 1.213 -22.688 -20.797 1 93.44 176 THR B C 1
ATOM 6106 O O . THR B 1 176 ? 1.925 -22 -21.516 1 93.44 176 THR B O 1
ATOM 6109 N N . VAL B 1 177 ? 1.441 -23.938 -20.469 1 93.69 177 VAL B N 1
ATOM 6110 C CA . VAL B 1 177 ? 2.498 -24.688 -21.141 1 93.69 177 VAL B CA 1
ATOM 6111 C C . VAL B 1 177 ? 1.885 -25.812 -21.969 1 93.69 177 VAL B C 1
ATOM 6113 O O . VAL B 1 177 ? 0.926 -26.453 -21.547 1 93.69 177 VAL B O 1
ATOM 6116 N N . TYR B 1 178 ? 2.389 -25.969 -23.219 1 89.12 178 TYR B N 1
ATOM 6117 C CA . TYR B 1 178 ? 1.982 -27.031 -24.141 1 89.12 178 TYR B CA 1
ATOM 6118 C C . TYR B 1 178 ? 3.102 -28.047 -24.328 1 89.12 178 TYR B C 1
ATOM 6120 O O . TYR B 1 178 ? 4.273 -27.672 -24.422 1 89.12 178 TYR B O 1
ATOM 6128 N N . PHE B 1 179 ? 2.697 -29.266 -24.281 1 90.12 179 PHE B N 1
ATOM 6129 C CA . PHE B 1 179 ? 3.555 -30.344 -24.766 1 90.12 179 PHE B CA 1
ATOM 6130 C C . PHE B 1 179 ? 3.006 -30.938 -26.047 1 90.12 179 PHE B C 1
ATOM 6132 O O . PHE B 1 179 ? 1.859 -31.391 -26.094 1 90.12 179 PHE B O 1
ATOM 6139 N N . ILE B 1 180 ? 3.848 -30.844 -27.094 1 86.12 180 ILE B N 1
ATOM 6140 C CA . ILE B 1 180 ? 3.445 -31.344 -28.406 1 86.12 180 ILE B CA 1
ATOM 6141 C C . ILE B 1 180 ? 4.402 -32.438 -28.844 1 86.12 180 ILE B C 1
ATOM 6143 O O . ILE B 1 180 ? 5.609 -32.219 -28.953 1 86.12 180 ILE B O 1
ATOM 6147 N N . TRP B 1 181 ? 3.871 -33.656 -28.984 1 86.62 181 TRP B N 1
ATOM 6148 C CA . TRP B 1 181 ? 4.641 -34.75 -29.578 1 86.62 181 TRP B CA 1
ATOM 6149 C C . TRP B 1 181 ? 4.473 -34.781 -31.094 1 86.62 181 TRP B C 1
ATOM 6151 O O . TRP B 1 181 ? 3.373 -35.062 -31.594 1 86.62 181 TRP B O 1
ATOM 6161 N N . ALA B 1 182 ? 5.574 -34.469 -31.719 1 86.44 182 ALA B N 1
ATOM 6162 C CA . ALA B 1 182 ? 5.535 -34.406 -33.188 1 86.44 182 ALA B CA 1
ATOM 6163 C C . ALA B 1 182 ? 6.648 -35.219 -33.812 1 86.44 182 ALA B C 1
ATOM 6165 O O . ALA B 1 182 ? 7.727 -35.375 -33.219 1 86.44 182 ALA B O 1
ATOM 6166 N N . CYS B 1 183 ? 6.355 -35.812 -34.969 1 88.25 183 CYS B N 1
ATOM 6167 C CA . CYS B 1 183 ? 7.387 -36.562 -35.656 1 88.25 183 CYS B CA 1
ATOM 6168 C C . CYS B 1 183 ? 8.25 -35.656 -36.531 1 88.25 183 CYS B C 1
ATOM 6170 O O . CYS B 1 183 ? 7.902 -34.5 -36.75 1 88.25 183 CYS B O 1
ATOM 6172 N N . SER B 1 184 ? 9.359 -36.188 -37.062 1 87.25 184 SER B N 1
ATOM 6173 C CA . SER B 1 184 ? 10.328 -35.406 -37.844 1 87.25 184 SER B CA 1
ATOM 6174 C C . SER B 1 184 ? 9.727 -34.906 -39.156 1 87.25 184 SER B C 1
ATOM 6176 O O . SER B 1 184 ? 10.266 -34 -39.781 1 87.25 184 SER B O 1
ATOM 6178 N N . LYS B 1 185 ? 8.617 -35.406 -39.531 1 88.19 185 LYS B N 1
ATOM 6179 C CA . LYS B 1 185 ? 7.969 -35 -40.75 1 88.19 185 LYS B CA 1
ATOM 6180 C C . LYS B 1 185 ? 6.906 -33.938 -40.5 1 88.19 185 LYS B C 1
ATOM 6182 O O . LYS B 1 185 ? 6.215 -33.5 -41.406 1 88.19 185 LYS B O 1
ATOM 6187 N N . GLY B 1 186 ? 6.664 -33.594 -39.281 1 86.31 186 GLY B N 1
ATOM 6188 C CA . GLY B 1 186 ? 5.797 -32.5 -38.938 1 86.31 186 GLY B CA 1
ATOM 6189 C C . GLY B 1 186 ? 4.422 -32.906 -38.469 1 86.31 186 GLY B C 1
ATOM 6190 O O . GLY B 1 186 ? 3.564 -32.094 -38.188 1 86.31 186 GLY B O 1
ATOM 6191 N N . HIS B 1 187 ? 4.215 -34.312 -38.375 1 88.5 187 HIS B N 1
ATOM 6192 C CA . HIS B 1 187 ? 2.926 -34.781 -37.906 1 88.5 187 HIS B CA 1
ATOM 6193 C C . HIS B 1 187 ? 2.811 -34.625 -36.375 1 88.5 187 HIS B C 1
ATOM 6195 O O . HIS B 1 187 ? 3.732 -35 -35.656 1 88.5 187 HIS B O 1
ATOM 6201 N N . THR B 1 188 ? 1.717 -34.031 -35.938 1 87.5 188 THR B N 1
ATOM 6202 C CA . THR B 1 188 ? 1.434 -33.969 -34.5 1 87.5 188 THR B CA 1
ATOM 6203 C C . THR B 1 188 ? 0.74 -35.25 -34.062 1 87.5 188 THR B C 1
ATOM 6205 O O . THR B 1 188 ? -0.338 -35.594 -34.562 1 87.5 188 THR B O 1
ATOM 6208 N N . ILE B 1 189 ? 1.376 -35.969 -33.156 1 84.12 189 ILE B N 1
ATOM 6209 C CA . ILE B 1 189 ? 0.895 -37.25 -32.688 1 84.12 189 ILE B CA 1
ATOM 6210 C C . ILE B 1 189 ? 0.052 -37.062 -31.438 1 84.12 189 ILE B C 1
ATOM 6212 O O . ILE B 1 189 ? -0.978 -37.719 -31.266 1 84.12 189 ILE B O 1
ATOM 6216 N N . ARG B 1 190 ? 0.53 -36.219 -30.562 1 84.56 190 ARG B N 1
ATOM 6217 C CA . ARG B 1 190 ? -0.088 -35.969 -29.266 1 84.56 190 ARG B CA 1
ATOM 6218 C C . ARG B 1 190 ? 0.114 -34.531 -28.844 1 84.56 190 ARG B C 1
ATOM 6220 O O . ARG B 1 190 ? 1.141 -33.906 -29.156 1 84.56 190 ARG B O 1
ATOM 6227 N N . GLU B 1 191 ? -0.993 -34 -28.203 1 86.5 191 GLU B N 1
ATOM 6228 C CA . GLU B 1 191 ? -0.906 -32.625 -27.672 1 86.5 191 GLU B CA 1
ATOM 6229 C C . GLU B 1 191 ? -1.505 -32.562 -26.266 1 86.5 191 GLU B C 1
ATOM 6231 O O . GLU B 1 191 ? -2.521 -33.188 -25.984 1 86.5 191 GLU B O 1
ATOM 6236 N N . TRP B 1 192 ? -0.891 -31.844 -25.391 1 90.5 192 TRP B N 1
ATOM 6237 C CA . TRP B 1 192 ? -1.339 -31.625 -24.031 1 90.5 192 TRP B CA 1
ATOM 6238 C C . TRP B 1 192 ? -1.129 -30.172 -23.609 1 90.5 192 TRP B C 1
ATOM 6240 O O . TRP B 1 192 ? -0.144 -29.531 -24.016 1 90.5 192 TRP B O 1
ATOM 6250 N N . SER B 1 193 ? -2.105 -29.656 -22.906 1 91.94 193 SER B N 1
ATOM 6251 C CA . SER B 1 193 ? -1.962 -28.328 -22.328 1 91.94 193 SER B CA 1
ATOM 6252 C C . SER B 1 193 ? -2.18 -28.328 -20.828 1 91.94 193 SER B C 1
ATOM 6254 O O . SER B 1 193 ? -2.957 -29.141 -20.312 1 91.94 193 SER B O 1
ATOM 6256 N N . SER B 1 194 ? -1.524 -27.422 -20.156 1 95.25 194 SER B N 1
ATOM 6257 C CA . SER B 1 194 ? -1.576 -27.391 -18.703 1 95.25 194 SER B CA 1
ATOM 6258 C C . SER B 1 194 ? -2.904 -26.828 -18.203 1 95.25 194 SER B C 1
ATOM 6260 O O . SER B 1 194 ? -3.238 -26.969 -17.016 1 95.25 194 SER B O 1
ATOM 6262 N N . GLN B 1 195 ? -3.629 -26.219 -19.094 1 93.75 195 GLN B N 1
ATOM 6263 C CA . GLN B 1 195 ? -4.883 -25.562 -18.703 1 93.75 195 GLN B CA 1
ATOM 6264 C C . GLN B 1 195 ? -5.949 -25.766 -19.781 1 93.75 195 GLN B C 1
ATOM 6266 O O . GLN B 1 195 ? -5.629 -25.891 -20.969 1 93.75 195 GLN B O 1
ATOM 6271 N N . PRO B 1 196 ? -7.242 -25.719 -19.344 1 90.94 196 PRO B N 1
ATOM 6272 C CA . PRO B 1 196 ? -8.305 -25.766 -20.359 1 90.94 196 PRO B CA 1
ATOM 6273 C C . PRO B 1 196 ? -8.367 -24.484 -21.203 1 90.94 196 PRO B C 1
ATOM 6275 O O . PRO B 1 196 ? -8.047 -23.406 -20.703 1 90.94 196 PRO B O 1
ATOM 6278 N N . SER B 1 197 ? -8.766 -24.641 -22.406 1 87.88 197 SER B N 1
ATOM 6279 C CA . SER B 1 197 ? -8.922 -23.516 -23.312 1 87.88 197 SER B CA 1
ATOM 6280 C C . SER B 1 197 ? -10.305 -22.891 -23.188 1 87.88 197 SER B C 1
ATOM 6282 O O . SER B 1 197 ? -11.289 -23.594 -22.938 1 87.88 197 SER B O 1
ATOM 6284 N N . LEU B 1 198 ? -10.273 -21.562 -23.266 1 85.44 198 LEU B N 1
ATOM 6285 C CA . LEU B 1 198 ? -11.539 -20.859 -23.375 1 85.44 198 LEU B CA 1
ATOM 6286 C C . LEU B 1 198 ? -12.07 -20.906 -24.812 1 85.44 198 LEU B C 1
ATOM 6288 O O . LEU B 1 198 ? -11.297 -21.047 -25.75 1 85.44 198 LEU B O 1
ATOM 6292 N N . GLN B 1 199 ? -13.359 -21.172 -24.953 1 66.12 199 GLN B N 1
ATOM 6293 C CA . GLN B 1 199 ? -13.898 -21.266 -26.297 1 66.12 199 GLN B CA 1
ATOM 6294 C C . GLN B 1 199 ? -13.43 -20.094 -27.156 1 66.12 199 GLN B C 1
ATOM 6296 O O . GLN B 1 199 ? -13.672 -18.922 -26.812 1 66.12 199 GLN B O 1
ATOM 6301 N N . GLY B 1 200 ? -12.367 -20.312 -27.969 1 59.03 200 GLY B N 1
ATOM 6302 C CA . GLY B 1 200 ? -11.711 -19.328 -28.797 1 59.03 200 GLY B CA 1
ATOM 6303 C C . GLY B 1 200 ? -10.227 -19.172 -28.5 1 59.03 200 GLY B C 1
ATOM 6304 O O . GLY B 1 200 ? -9.508 -20.172 -28.438 1 59.03 200 GLY B O 1
ATOM 6305 N N . GLU B 1 201 ? -9.906 -17.75 -28.234 1 65.31 201 GLU B N 1
ATOM 6306 C CA . GLU B 1 201 ? -8.5 -17.438 -28 1 65.31 201 GLU B CA 1
ATOM 6307 C C . GLU B 1 201 ? -8.234 -17.172 -26.516 1 65.31 201 GLU B C 1
ATOM 6309 O O . GLU B 1 201 ? -9.094 -16.625 -25.828 1 65.31 201 GLU B O 1
ATOM 6314 N N . GLY B 1 202 ? -7.512 -18.062 -25.859 1 79.06 202 GLY B N 1
ATOM 6315 C CA . GLY B 1 202 ? -7.059 -17.812 -24.5 1 79.06 202 GLY B CA 1
ATOM 6316 C C . GLY B 1 202 ? -7.215 -19.016 -23.578 1 79.06 202 GLY B C 1
ATOM 6317 O O . GLY B 1 202 ? -7.801 -20.016 -23.969 1 79.06 202 GLY B O 1
ATOM 6318 N N . HIS B 1 203 ? -6.754 -18.953 -22.484 1 89.81 203 HIS B N 1
ATOM 6319 C CA . HIS B 1 203 ? -6.75 -20.062 -21.531 1 89.81 203 HIS B CA 1
ATOM 6320 C C . HIS B 1 203 ? -7.367 -19.656 -20.203 1 89.81 203 HIS B C 1
ATOM 6322 O O . HIS B 1 203 ? -7.328 -18.469 -19.828 1 89.81 203 HIS B O 1
ATOM 6328 N N . LEU B 1 204 ? -8.031 -20.562 -19.562 1 93.25 204 LEU B N 1
ATOM 6329 C CA . LEU B 1 204 ? -8.719 -20.344 -18.297 1 93.25 204 LEU B CA 1
ATOM 6330 C C . LEU B 1 204 ? -7.77 -19.766 -17.25 1 93.25 204 LEU B C 1
ATOM 6332 O O . LEU B 1 204 ? -8.133 -18.844 -16.516 1 93.25 204 LEU B O 1
ATOM 6336 N N . GLY B 1 205 ? -6.586 -20.297 -17.203 1 95 205 GLY B N 1
ATOM 6337 C CA . GLY B 1 205 ? -5.621 -19.859 -16.203 1 95 205 GLY B CA 1
ATOM 6338 C C . GLY B 1 205 ? -5.293 -18.375 -16.312 1 95 205 GLY B C 1
ATOM 6339 O O . GLY B 1 205 ? -5.113 -17.703 -15.289 1 95 205 GLY B O 1
ATOM 6340 N N . ASP B 1 206 ? -5.23 -17.859 -17.484 1 94.62 206 ASP B N 1
ATOM 6341 C CA . ASP B 1 206 ? -4.941 -16.453 -17.703 1 94.62 206 ASP B CA 1
ATOM 6342 C C . ASP B 1 206 ? -6.078 -15.57 -17.172 1 94.62 206 ASP B C 1
ATOM 6344 O O . ASP B 1 206 ? -5.836 -14.547 -16.531 1 94.62 206 ASP B O 1
ATOM 6348 N N . LEU B 1 207 ? -7.262 -15.992 -17.484 1 94.81 207 LEU B N 1
ATOM 6349 C CA . LEU B 1 207 ? -8.43 -15.25 -17.031 1 94.81 207 LEU B CA 1
ATOM 6350 C C . LEU B 1 207 ? -8.539 -15.281 -15.516 1 94.81 207 LEU B C 1
ATOM 6352 O O . LEU B 1 207 ? -8.797 -14.25 -14.891 1 94.81 207 LEU B O 1
ATOM 6356 N N . ILE B 1 208 ? -8.336 -16.438 -14.953 1 97.06 208 ILE B N 1
ATOM 6357 C CA . ILE B 1 208 ? -8.453 -16.594 -13.508 1 97.06 208 ILE B CA 1
ATOM 6358 C C . ILE B 1 208 ? -7.355 -15.789 -12.805 1 97.06 208 ILE B C 1
ATOM 6360 O O . ILE B 1 208 ? -7.578 -15.234 -11.727 1 97.06 208 ILE B O 1
ATOM 6364 N N . LEU B 1 209 ? -6.195 -15.773 -13.391 1 97.75 209 LEU B N 1
ATOM 6365 C CA . LEU B 1 209 ? -5.121 -14.961 -12.828 1 97.75 209 LEU B CA 1
ATOM 6366 C C . LEU B 1 209 ? -5.504 -13.484 -12.812 1 97.75 209 LEU B C 1
ATOM 6368 O O . LEU B 1 209 ? -5.281 -12.789 -11.82 1 97.75 209 LEU B O 1
ATOM 6372 N N . ALA B 1 210 ? -6.062 -13.023 -13.867 1 96.19 210 ALA B N 1
ATOM 6373 C CA . ALA B 1 210 ? -6.516 -11.641 -13.922 1 96.19 210 ALA B CA 1
ATOM 6374 C C . ALA B 1 210 ? -7.547 -11.359 -12.836 1 96.19 210 ALA B C 1
ATOM 6376 O O . ALA B 1 210 ? -7.473 -10.336 -12.141 1 96.19 210 ALA B O 1
ATOM 6377 N N . CYS B 1 211 ? -8.477 -12.312 -12.695 1 96.94 211 CYS B N 1
ATOM 6378 C CA . CYS B 1 211 ? -9.461 -12.203 -11.625 1 96.94 211 CYS B CA 1
ATOM 6379 C C . CYS B 1 211 ? -8.781 -12.109 -10.258 1 96.94 211 CYS B C 1
ATOM 6381 O O . CYS B 1 211 ? -9.109 -11.242 -9.453 1 96.94 211 CYS B O 1
ATOM 6383 N N . GLY B 1 212 ? -7.844 -13.023 -10.094 1 97.19 212 GLY B N 1
ATOM 6384 C CA . GLY B 1 212 ? -7.156 -13.094 -8.812 1 97.19 212 GLY B CA 1
ATOM 6385 C C . GLY B 1 212 ? -6.414 -11.812 -8.469 1 97.19 212 GLY B C 1
ATOM 6386 O O . GLY B 1 212 ? -6.441 -11.367 -7.316 1 97.19 212 GLY B O 1
ATOM 6387 N N . ILE B 1 213 ? -5.781 -11.234 -9.414 1 96.5 213 ILE B N 1
ATOM 6388 C CA . ILE B 1 213 ? -5.004 -10.016 -9.188 1 96.5 213 ILE B CA 1
ATOM 6389 C C . ILE B 1 213 ? -5.934 -8.891 -8.742 1 96.5 213 ILE B C 1
ATOM 6391 O O . ILE B 1 213 ? -5.691 -8.25 -7.715 1 96.5 213 ILE B O 1
ATOM 6395 N N . VAL B 1 214 ? -7.008 -8.727 -9.391 1 95.88 214 VAL B N 1
ATOM 6396 C CA . VAL B 1 214 ? -7.918 -7.617 -9.109 1 95.88 214 VAL B CA 1
ATOM 6397 C C . VAL B 1 214 ? -8.656 -7.879 -7.801 1 95.88 214 VAL B C 1
ATOM 6399 O O . VAL B 1 214 ? -8.711 -7.008 -6.926 1 95.88 214 VAL B O 1
ATOM 6402 N N . MET B 1 215 ? -9.141 -9.039 -7.633 1 96.56 215 MET B N 1
ATOM 6403 C CA . MET B 1 215 ? -10.062 -9.336 -6.543 1 96.56 215 MET B CA 1
ATOM 6404 C C . MET B 1 215 ? -9.32 -9.531 -5.227 1 96.56 215 MET B C 1
ATOM 6406 O O . MET B 1 215 ? -9.922 -9.484 -4.156 1 96.56 215 MET B O 1
ATOM 6410 N N . SER B 1 216 ? -8.031 -9.773 -5.281 1 93.94 216 SER B N 1
ATOM 6411 C CA . SER B 1 216 ? -7.234 -9.867 -4.059 1 93.94 216 SER B CA 1
ATOM 6412 C C . SER B 1 216 ? -6.715 -8.5 -3.631 1 93.94 216 SER B C 1
ATOM 6414 O O . SER B 1 216 ? -6.145 -8.359 -2.547 1 93.94 216 SER B O 1
ATOM 6416 N N . GLY B 1 217 ? -6.898 -7.527 -4.484 1 90.81 217 GLY B N 1
ATOM 6417 C CA . GLY B 1 217 ? -6.375 -6.203 -4.188 1 90.81 217 GLY B CA 1
ATOM 6418 C C . GLY B 1 217 ? -4.914 -6.039 -4.562 1 90.81 217 GLY B C 1
ATOM 6419 O O . GLY B 1 217 ? -4.301 -5.02 -4.25 1 90.81 217 GLY B O 1
ATOM 6420 N N . CYS B 1 218 ? -4.359 -7.023 -5.277 1 92.12 218 CYS B N 1
ATOM 6421 C CA . CYS B 1 218 ? -2.963 -6.969 -5.688 1 92.12 218 CYS B CA 1
ATOM 6422 C C . CYS B 1 218 ? -2.793 -6.109 -6.934 1 92.12 218 CYS B C 1
ATOM 6424 O O . CYS B 1 218 ? -3.768 -5.82 -7.633 1 92.12 218 CYS B O 1
ATOM 6426 N N . ASN B 1 219 ? -1.574 -5.664 -7.066 1 88.88 219 ASN B N 1
ATOM 6427 C CA . ASN B 1 219 ? -1.185 -4.953 -8.281 1 88.88 219 ASN B CA 1
ATOM 6428 C C . ASN B 1 219 ? -0.505 -5.883 -9.281 1 88.88 219 ASN B C 1
ATOM 6430 O O . ASN B 1 219 ? 0.273 -6.758 -8.891 1 88.88 219 ASN B O 1
ATOM 6434 N N . TYR B 1 220 ? -0.811 -5.59 -10.531 1 92.38 220 TYR B N 1
ATOM 6435 C CA . TYR B 1 220 ? -0.283 -6.445 -11.586 1 92.38 220 TYR B CA 1
ATOM 6436 C C . TYR B 1 220 ? 1.237 -6.527 -11.516 1 92.38 220 TYR B C 1
ATOM 6438 O O . TYR B 1 220 ? 1.813 -7.613 -11.609 1 92.38 220 TYR B O 1
ATOM 6446 N N . ASN B 1 221 ? 1.897 -5.43 -11.32 1 87.69 221 ASN B N 1
ATOM 6447 C CA . ASN B 1 221 ? 3.355 -5.398 -11.367 1 87.69 221 ASN B CA 1
ATOM 6448 C C . ASN B 1 221 ? 3.973 -6.227 -10.242 1 87.69 221 ASN B C 1
ATOM 6450 O O . ASN B 1 221 ? 4.984 -6.898 -10.445 1 87.69 221 ASN B O 1
ATOM 6454 N N . GLN B 1 222 ? 3.412 -6.176 -9.172 1 89.38 222 GLN B N 1
ATOM 6455 C CA . GLN B 1 222 ? 3.918 -6.941 -8.039 1 89.38 222 GLN B CA 1
ATOM 6456 C C . GLN B 1 222 ? 3.715 -8.438 -8.25 1 89.38 222 GLN B C 1
ATOM 6458 O O . GLN B 1 222 ? 4.574 -9.242 -7.891 1 89.38 222 GLN B O 1
ATOM 6463 N N . ILE B 1 223 ? 2.582 -8.758 -8.805 1 95.25 223 ILE B N 1
ATOM 6464 C CA . ILE B 1 223 ? 2.303 -10.164 -9.07 1 95.25 223 ILE B CA 1
ATOM 6465 C C . ILE B 1 223 ? 3.213 -10.672 -10.188 1 95.25 223 ILE B C 1
ATOM 6467 O O . ILE B 1 223 ? 3.682 -11.812 -10.141 1 95.25 223 ILE B O 1
ATOM 6471 N N . ALA B 1 224 ? 3.389 -9.828 -11.156 1 93.88 224 ALA B N 1
ATOM 6472 C CA . ALA B 1 224 ? 4.32 -10.203 -12.219 1 93.88 224 ALA B CA 1
ATOM 6473 C C . ALA B 1 224 ? 5.707 -10.484 -11.656 1 93.88 224 ALA B C 1
ATOM 6475 O O . ALA B 1 224 ? 6.367 -11.445 -12.062 1 93.88 224 ALA B O 1
ATOM 6476 N N . LEU B 1 225 ? 6.152 -9.672 -10.75 1 93.56 225 LEU B N 1
ATOM 6477 C CA . LEU B 1 225 ? 7.445 -9.898 -10.117 1 93.56 225 LEU B CA 1
ATOM 6478 C C . LEU B 1 225 ? 7.422 -11.172 -9.273 1 93.56 225 LEU B C 1
ATOM 6480 O O . LEU B 1 225 ? 8.391 -11.938 -9.273 1 93.56 225 LEU B O 1
ATOM 6484 N N . LEU B 1 226 ? 6.34 -11.359 -8.539 1 96.19 226 LEU B N 1
ATOM 6485 C CA . LEU B 1 226 ? 6.18 -12.594 -7.777 1 96.19 226 LEU B CA 1
ATOM 6486 C C . LEU B 1 226 ? 6.32 -13.812 -8.68 1 96.19 226 LEU B C 1
ATOM 6488 O O . LEU B 1 226 ? 7.051 -14.75 -8.359 1 96.19 226 LEU B O 1
ATOM 6492 N N . PHE B 1 227 ? 5.641 -13.797 -9.797 1 96.69 227 PHE B N 1
ATOM 6493 C CA . PHE B 1 227 ? 5.68 -14.914 -10.734 1 96.69 227 PHE B CA 1
ATOM 6494 C C . PHE B 1 227 ? 7.082 -15.094 -11.305 1 96.69 227 PHE B C 1
ATOM 6496 O O . PHE B 1 227 ? 7.531 -16.219 -11.516 1 96.69 227 PHE B O 1
ATOM 6503 N N . LYS B 1 228 ? 7.715 -14.008 -11.523 1 93.5 228 LYS B N 1
ATOM 6504 C CA . LYS B 1 228 ? 9.102 -14.086 -11.984 1 93.5 228 LYS B CA 1
ATOM 6505 C C . LYS B 1 228 ? 9.977 -14.781 -10.953 1 93.5 228 LYS B C 1
ATOM 6507 O O . LYS B 1 228 ? 10.82 -15.617 -11.312 1 93.5 228 LYS B O 1
ATOM 6512 N N . LEU B 1 229 ? 9.781 -14.477 -9.781 1 94.81 229 LEU B N 1
ATOM 6513 C CA . LEU B 1 229 ? 10.547 -15.07 -8.695 1 94.81 229 LEU B CA 1
ATOM 6514 C C . LEU B 1 229 ? 10.211 -16.547 -8.523 1 94.81 229 LEU B C 1
ATOM 6516 O O . LEU B 1 229 ? 11.062 -17.344 -8.133 1 94.81 229 LEU B O 1
ATOM 6520 N N . LEU B 1 230 ? 9 -16.891 -8.828 1 96.31 230 LEU B N 1
ATOM 6521 C CA . LEU B 1 230 ? 8.57 -18.281 -8.773 1 96.31 230 LEU B CA 1
ATOM 6522 C C . LEU B 1 230 ? 8.992 -19.031 -10.039 1 96.31 230 LEU B C 1
ATOM 6524 O O . LEU B 1 230 ? 8.812 -20.25 -10.133 1 96.31 230 LEU B O 1
ATOM 6528 N N . ASN B 1 231 ? 9.508 -18.328 -10.969 1 94.75 231 ASN B N 1
ATOM 6529 C CA . ASN B 1 231 ? 9.867 -18.844 -12.281 1 94.75 231 ASN B CA 1
ATOM 6530 C C . ASN B 1 231 ? 8.648 -19.391 -13.023 1 94.75 231 ASN B C 1
ATOM 6532 O O . ASN B 1 231 ? 8.695 -20.484 -13.578 1 94.75 231 ASN B O 1
ATOM 6536 N N . ILE B 1 232 ? 7.574 -18.734 -12.867 1 96.88 232 ILE B N 1
ATOM 6537 C CA . ILE B 1 232 ? 6.344 -19.016 -13.602 1 96.88 232 ILE B CA 1
ATOM 6538 C C . ILE B 1 232 ? 6.066 -17.891 -14.594 1 96.88 232 ILE B C 1
ATOM 6540 O O . ILE B 1 232 ? 6.125 -16.703 -14.242 1 96.88 232 ILE B O 1
ATOM 6544 N N . ASP B 1 233 ? 5.754 -18.25 -15.789 1 93.06 233 ASP B N 1
ATOM 6545 C CA . ASP B 1 233 ? 5.406 -17.219 -16.766 1 93.06 233 ASP B CA 1
ATOM 6546 C C . ASP B 1 233 ? 4.055 -16.594 -16.453 1 93.06 233 ASP B C 1
ATOM 6548 O O . ASP B 1 233 ? 3.117 -17.281 -16.047 1 93.06 233 ASP B O 1
ATOM 6552 N N . CYS B 1 234 ? 4.004 -15.32 -16.625 1 93.62 234 CYS B N 1
ATOM 6553 C CA . CYS B 1 234 ? 2.801 -14.547 -16.344 1 93.62 234 CYS B CA 1
ATOM 6554 C C . CYS B 1 234 ? 2.221 -13.953 -17.625 1 93.62 234 CYS B C 1
ATOM 6556 O O . CYS B 1 234 ? 2.902 -13.891 -18.641 1 93.62 234 CYS B O 1
ATOM 6558 N N . ILE B 1 235 ? 0.98 -13.625 -17.578 1 93.62 235 ILE B N 1
ATOM 6559 C CA . ILE B 1 235 ? 0.404 -12.867 -18.688 1 93.62 235 ILE B CA 1
ATOM 6560 C C . ILE B 1 235 ? 1.04 -11.484 -18.75 1 93.62 235 ILE B C 1
ATOM 6562 O O . ILE B 1 235 ? 1.402 -10.906 -17.719 1 93.62 235 ILE B O 1
ATOM 6566 N N . ASN B 1 236 ? 1.139 -10.953 -19.922 1 88.69 236 ASN B N 1
ATOM 6567 C CA . ASN B 1 236 ? 1.685 -9.602 -20.047 1 88.69 236 ASN B CA 1
ATOM 6568 C C . ASN B 1 236 ? 0.656 -8.547 -19.656 1 88.69 236 ASN B C 1
ATOM 6570 O O . ASN B 1 236 ? -0.515 -8.867 -19.438 1 88.69 236 ASN B O 1
ATOM 6574 N N . SER B 1 237 ? 1.098 -7.359 -19.531 1 87.5 237 SER B N 1
ATOM 6575 C CA . SER B 1 237 ? 0.263 -6.277 -19.016 1 87.5 237 SER B CA 1
ATOM 6576 C C . SER B 1 237 ? -0.91 -5.996 -19.953 1 87.5 237 SER B C 1
ATOM 6578 O O . SER B 1 237 ? -2.008 -5.664 -19.484 1 87.5 237 SER B O 1
ATOM 6580 N N . GLU B 1 238 ? -0.696 -6.113 -21.25 1 85.06 238 GLU B N 1
ATOM 6581 C CA . GLU B 1 238 ? -1.756 -5.855 -22.219 1 85.06 238 GLU B CA 1
ATOM 6582 C C . GLU B 1 238 ? -2.867 -6.895 -22.109 1 85.06 238 GLU B C 1
ATOM 6584 O O . GLU B 1 238 ? -4.051 -6.551 -22.125 1 85.06 238 GLU B O 1
ATOM 6589 N N . SER B 1 239 ? -2.439 -8.148 -22.047 1 89.19 239 SER B N 1
ATOM 6590 C CA . SER B 1 239 ? -3.416 -9.219 -21.875 1 89.19 239 SER B CA 1
ATOM 6591 C C . SER B 1 239 ? -4.184 -9.07 -20.562 1 89.19 239 SER B C 1
ATOM 6593 O O . SER B 1 239 ? -5.398 -9.281 -20.516 1 89.19 239 SER B O 1
ATOM 6595 N N . PHE B 1 240 ? -3.482 -8.68 -19.531 1 93.94 240 PHE B N 1
ATOM 6596 C CA . PHE B 1 240 ? -4.125 -8.445 -18.25 1 93.94 240 PHE B CA 1
ATOM 6597 C C . PHE B 1 240 ? -5.176 -7.344 -18.359 1 93.94 240 PHE B C 1
ATOM 6599 O O . PHE B 1 240 ? -6.305 -7.512 -17.891 1 93.94 240 PHE B O 1
ATOM 6606 N N . GLU B 1 241 ? -4.805 -6.297 -18.953 1 91.06 241 GLU B N 1
ATOM 6607 C CA . GLU B 1 241 ? -5.723 -5.168 -19.094 1 91.06 241 GLU B CA 1
ATOM 6608 C C . GLU B 1 241 ? -6.938 -5.547 -19.938 1 91.06 241 GLU B C 1
ATOM 6610 O O . GLU B 1 241 ? -8.055 -5.102 -19.656 1 91.06 241 GLU B O 1
ATOM 6615 N N . TYR B 1 242 ? -6.66 -6.328 -20.906 1 88.75 242 TYR B N 1
ATOM 6616 C CA . TYR B 1 242 ? -7.762 -6.793 -21.75 1 88.75 242 TYR B CA 1
ATOM 6617 C C . TYR B 1 242 ? -8.781 -7.57 -20.922 1 88.75 242 TYR B C 1
ATOM 6619 O O . TYR B 1 242 ? -9.977 -7.273 -20.969 1 88.75 242 TYR B O 1
ATOM 6627 N N . PHE B 1 243 ? -8.359 -8.586 -20.172 1 92.5 243 PHE B N 1
ATOM 6628 C CA . PHE B 1 243 ? -9.25 -9.391 -19.344 1 92.5 243 PHE B CA 1
ATOM 6629 C C . PHE B 1 243 ? -9.93 -8.523 -18.281 1 92.5 243 PHE B C 1
ATOM 6631 O O . PHE B 1 243 ? -11.133 -8.664 -18.047 1 92.5 243 PHE B O 1
ATOM 6638 N N . ASN B 1 244 ? -9.156 -7.684 -17.672 1 94.25 244 ASN B N 1
ATOM 6639 C CA . ASN B 1 244 ? -9.641 -6.84 -16.578 1 94.25 244 ASN B CA 1
ATOM 6640 C C . ASN B 1 244 ? -10.758 -5.91 -17.047 1 94.25 244 ASN B C 1
ATOM 6642 O O . ASN B 1 244 ? -11.828 -5.863 -16.438 1 94.25 244 ASN B O 1
ATOM 6646 N N . CYS B 1 245 ? -10.555 -5.219 -18.141 1 91.69 245 CYS B N 1
ATOM 6647 C CA . CYS B 1 245 ? -11.477 -4.191 -18.625 1 91.69 245 CYS B CA 1
ATOM 6648 C C . CYS B 1 245 ? -12.711 -4.812 -19.25 1 91.69 245 CYS B C 1
ATOM 6650 O O . CYS B 1 245 ? -13.812 -4.27 -19.141 1 91.69 245 CYS B O 1
ATOM 6652 N N . ASN B 1 246 ? -12.523 -5.961 -19.859 1 89.38 246 ASN B N 1
ATOM 6653 C CA . ASN B 1 246 ? -13.625 -6.496 -20.656 1 89.38 246 ASN B CA 1
ATOM 6654 C C . ASN B 1 246 ? -14.461 -7.496 -19.859 1 89.38 246 ASN B C 1
ATOM 6656 O O . ASN B 1 246 ? -15.648 -7.684 -20.141 1 89.38 246 ASN B O 1
ATOM 6660 N N . PHE B 1 247 ? -13.867 -8.109 -18.891 1 92.81 247 PHE B N 1
ATOM 6661 C CA . PHE B 1 247 ? -14.609 -9.18 -18.234 1 92.81 247 PHE B CA 1
ATOM 6662 C C . PHE B 1 247 ? -14.633 -8.992 -16.719 1 92.81 247 PHE B C 1
ATOM 6664 O O . PHE B 1 247 ? -15.688 -9.047 -16.109 1 92.81 247 PHE B O 1
ATOM 6671 N N . VAL B 1 248 ? -13.539 -8.742 -16.094 1 96.44 248 VAL B N 1
ATOM 6672 C CA . VAL B 1 248 ? -13.406 -8.758 -14.633 1 96.44 248 VAL B CA 1
ATOM 6673 C C . VAL B 1 248 ? -14.125 -7.555 -14.031 1 96.44 248 VAL B C 1
ATOM 6675 O O . VAL B 1 248 ? -15.102 -7.703 -13.297 1 96.44 248 VAL B O 1
ATOM 6678 N N . GLN B 1 249 ? -13.812 -6.359 -14.438 1 95.5 249 GLN B N 1
ATOM 6679 C CA . GLN B 1 249 ? -14.344 -5.129 -13.867 1 95.5 249 GLN B CA 1
ATOM 6680 C C . GLN B 1 249 ? -15.852 -5.031 -14.078 1 95.5 249 GLN B C 1
ATOM 6682 O O . GLN B 1 249 ? -16.609 -4.801 -13.125 1 95.5 249 GLN B O 1
ATOM 6687 N N . PRO B 1 250 ? -16.312 -5.266 -15.266 1 94.25 250 PRO B N 1
ATOM 6688 C CA . PRO B 1 250 ? -17.75 -5.121 -15.484 1 94.25 250 PRO B CA 1
ATOM 6689 C C . PRO B 1 250 ? -18.578 -6.062 -14.609 1 94.25 250 PRO B C 1
ATOM 6691 O O . PRO B 1 250 ? -19.641 -5.68 -14.109 1 94.25 250 PRO B O 1
ATOM 6694 N N . LYS B 1 251 ? -18.078 -7.242 -14.406 1 95.25 251 LYS B N 1
ATOM 6695 C CA . LYS B 1 251 ? -18.859 -8.211 -13.641 1 95.25 251 LYS B CA 1
ATOM 6696 C C . LYS B 1 251 ? -18.797 -7.914 -12.148 1 95.25 251 LYS B C 1
ATOM 6698 O O . LYS B 1 251 ? -19.75 -8.172 -11.422 1 95.25 251 LYS B O 1
ATOM 6703 N N . ILE B 1 252 ? -17.672 -7.398 -11.664 1 96.69 252 ILE B N 1
ATOM 6704 C CA . ILE B 1 252 ? -17.594 -6.957 -10.281 1 96.69 252 ILE B CA 1
ATOM 6705 C C . ILE B 1 252 ? -18.578 -5.812 -10.047 1 96.69 252 ILE B C 1
ATOM 6707 O O . ILE B 1 252 ? -19.312 -5.812 -9.055 1 96.69 252 ILE B O 1
ATOM 6711 N N . LEU B 1 253 ? -18.609 -4.887 -10.961 1 95.62 253 LEU B N 1
ATOM 6712 C CA . LEU B 1 253 ? -19.516 -3.748 -10.859 1 95.62 253 LEU B CA 1
ATOM 6713 C C . LEU B 1 253 ? -20.969 -4.211 -10.891 1 95.62 253 LEU B C 1
ATOM 6715 O O . LEU B 1 253 ? -21.781 -3.756 -10.078 1 95.62 253 LEU B O 1
ATOM 6719 N N . SER B 1 254 ? -21.25 -5.133 -11.773 1 95.06 254 SER B N 1
ATOM 6720 C CA . SER B 1 254 ? -22.609 -5.664 -11.875 1 95.06 254 SER B CA 1
ATOM 6721 C C . SER B 1 254 ? -23 -6.398 -10.602 1 95.06 254 SER B C 1
ATOM 6723 O O . SER B 1 254 ? -24.141 -6.281 -10.141 1 95.06 254 SER B O 1
ATOM 6725 N N . TYR B 1 255 ? -22.109 -7.156 -10.109 1 95.94 255 TYR B N 1
ATOM 6726 C CA . TYR B 1 255 ? -22.391 -7.891 -8.883 1 95.94 255 TYR B CA 1
ATOM 6727 C C . TYR B 1 255 ? -22.672 -6.938 -7.73 1 95.94 255 TYR B C 1
ATOM 6729 O O . TYR B 1 255 ? -23.641 -7.133 -6.98 1 95.94 255 TYR B O 1
ATOM 6737 N N . TRP B 1 256 ? -21.906 -5.922 -7.578 1 96.5 256 TRP B N 1
ATOM 6738 C CA . TRP B 1 256 ? -22.109 -4.934 -6.523 1 96.5 256 TRP B CA 1
ATOM 6739 C C . TRP B 1 256 ? -23.453 -4.238 -6.695 1 96.5 256 TRP B C 1
ATOM 6741 O O . TRP B 1 256 ? -24.188 -4.031 -5.723 1 96.5 256 TRP B O 1
ATOM 6751 N N . ASN B 1 257 ? -23.766 -3.84 -7.902 1 94.88 257 ASN B N 1
ATOM 6752 C CA . ASN B 1 257 ? -25.031 -3.162 -8.156 1 94.88 257 ASN B CA 1
ATOM 6753 C C . ASN B 1 257 ? -26.219 -4.004 -7.707 1 94.88 257 ASN B C 1
ATOM 6755 O O . ASN B 1 257 ? -27.203 -3.473 -7.16 1 94.88 257 ASN B O 1
ATOM 6759 N N . SER B 1 258 ? -26.094 -5.262 -7.938 1 94.81 258 SER B N 1
ATOM 6760 C CA . SER B 1 258 ? -27.141 -6.168 -7.477 1 94.81 258 SER B CA 1
ATOM 6761 C C . SER B 1 258 ? -27.203 -6.215 -5.953 1 94.81 258 SER B C 1
ATOM 6763 O O . SER B 1 258 ? -28.281 -6.156 -5.367 1 94.81 258 SER B O 1
ATOM 6765 N N . GLU B 1 259 ? -26.031 -6.316 -5.328 1 95.12 259 GLU B N 1
ATOM 6766 C CA . GLU B 1 259 ? -25.969 -6.32 -3.871 1 95.12 259 GLU B CA 1
ATOM 6767 C C . GLU B 1 259 ? -26.516 -5.027 -3.285 1 95.12 259 GLU B C 1
ATOM 6769 O O . GLU B 1 259 ? -27.25 -5.051 -2.297 1 95.12 259 GLU B O 1
ATOM 6774 N N . GLN B 1 260 ? -26.188 -3.932 -3.863 1 95.25 260 GLN B N 1
ATOM 6775 C CA . GLN B 1 260 ? -26.625 -2.621 -3.402 1 95.25 260 GLN B CA 1
ATOM 6776 C C . GLN B 1 260 ? -28.141 -2.49 -3.492 1 95.25 260 GLN B C 1
ATOM 6778 O O . GLN B 1 260 ? -28.781 -1.938 -2.592 1 95.25 260 GLN B O 1
ATOM 6783 N N . ARG B 1 261 ? -28.703 -2.998 -4.551 1 94.19 261 ARG B N 1
ATOM 6784 C CA . ARG B 1 261 ? -30.141 -2.969 -4.715 1 94.19 261 ARG B CA 1
ATOM 6785 C C . ARG B 1 261 ? -30.844 -3.787 -3.627 1 94.19 261 ARG B C 1
ATOM 6787 O O . ARG B 1 261 ? -31.875 -3.375 -3.094 1 94.19 261 ARG B O 1
ATOM 6794 N N . GLU B 1 262 ? -30.25 -4.875 -3.352 1 95.19 262 GLU B N 1
ATOM 6795 C CA . GLU B 1 262 ? -30.812 -5.723 -2.309 1 95.19 262 GLU B CA 1
ATOM 6796 C C . GLU B 1 262 ? -30.734 -5.043 -0.944 1 95.19 262 GLU B C 1
ATOM 6798 O O . GLU B 1 262 ? -31.688 -5.105 -0.164 1 95.19 262 GLU B O 1
ATOM 6803 N N . ILE B 1 263 ? -29.656 -4.395 -0.632 1 96.25 263 ILE B N 1
ATOM 6804 C CA . ILE B 1 263 ? -29.469 -3.682 0.625 1 96.25 263 ILE B CA 1
ATOM 6805 C C . ILE B 1 263 ? -30.5 -2.572 0.753 1 96.25 263 ILE B C 1
ATOM 6807 O O . ILE B 1 263 ? -31.172 -2.451 1.785 1 96.25 263 ILE B O 1
ATOM 6811 N N . LEU B 1 264 ? -30.656 -1.849 -0.311 1 95.94 264 LEU B N 1
ATOM 6812 C CA . LEU B 1 264 ? -31.578 -0.72 -0.29 1 95.94 264 LEU B CA 1
ATOM 6813 C C . LEU B 1 264 ? -33.031 -1.201 -0.179 1 95.94 264 LEU B C 1
ATOM 6815 O O . LEU B 1 264 ? -33.812 -0.617 0.556 1 95.94 264 LEU B O 1
ATOM 6819 N N . SER B 1 265 ? -33.312 -2.291 -0.83 1 94.81 265 SER B N 1
ATOM 6820 C CA . SER B 1 265 ? -34.688 -2.822 -0.803 1 94.81 265 SER B CA 1
ATOM 6821 C C . SER B 1 265 ? -35.062 -3.283 0.599 1 94.81 265 SER B C 1
ATOM 6823 O O . SER B 1 265 ? -36.219 -3.189 0.99 1 94.81 265 SER B O 1
ATOM 6825 N N . ALA B 1 266 ? -34.125 -3.674 1.349 1 94.69 266 ALA B N 1
ATOM 6826 C CA . ALA B 1 266 ? -34.375 -4.184 2.695 1 94.69 266 ALA B CA 1
ATOM 6827 C C . ALA B 1 266 ? -34.656 -3.043 3.668 1 94.69 266 ALA B C 1
ATOM 6829 O O . ALA B 1 266 ? -35.156 -3.273 4.77 1 94.69 266 ALA B O 1
ATOM 6830 N N . LEU B 1 267 ? -34.5 -1.832 3.252 1 94.94 267 LEU B N 1
ATOM 6831 C CA . LEU B 1 267 ? -34.656 -0.677 4.129 1 94.94 267 LEU B CA 1
ATOM 6832 C C . LEU B 1 267 ? -36.062 -0.155 4.102 1 94.94 267 LEU B C 1
ATOM 6834 O O . LEU B 1 267 ? -36.438 0.681 4.922 1 94.94 267 LEU B O 1
ATOM 6838 N N . ASN B 1 268 ? -36.875 -0.705 3.203 1 94 268 ASN B N 1
ATOM 6839 C CA . ASN B 1 268 ? -38.219 -0.173 3.008 1 94 268 ASN B CA 1
ATOM 6840 C C . ASN B 1 268 ? -39 -0.203 4.301 1 94 268 ASN B C 1
ATOM 6842 O O . ASN B 1 268 ? -39.156 -1.254 4.934 1 94 268 ASN B O 1
ATOM 6846 N N . GLY B 1 269 ? -39.438 1.021 4.73 1 94.44 269 GLY B N 1
ATOM 6847 C CA . GLY B 1 269 ? -40.312 1.135 5.891 1 94.44 269 GLY B CA 1
ATOM 6848 C C . GLY B 1 269 ? -39.531 1.209 7.199 1 94.44 269 GLY B C 1
ATOM 6849 O O . GLY B 1 269 ? -40.156 1.261 8.273 1 94.44 269 GLY B O 1
ATOM 6850 N N . ARG B 1 270 ? -38.25 1.293 7.16 1 95.25 270 ARG B N 1
ATOM 6851 C CA . ARG B 1 270 ? -37.438 1.296 8.375 1 95.25 270 ARG B CA 1
ATOM 6852 C C . ARG B 1 270 ? -36.969 2.705 8.719 1 95.25 270 ARG B C 1
ATOM 6854 O O . ARG B 1 270 ? -36.75 3.525 7.824 1 95.25 270 ARG B O 1
ATOM 6861 N N . ASP B 1 271 ? -36.906 2.951 10.008 1 96.12 271 ASP B N 1
ATOM 6862 C CA . ASP B 1 271 ? -36.188 4.121 10.492 1 96.12 271 ASP B CA 1
ATOM 6863 C C . ASP B 1 271 ? -34.688 3.83 10.617 1 96.12 271 ASP B C 1
ATOM 6865 O O . ASP B 1 271 ? -34.312 2.811 11.188 1 96.12 271 ASP B O 1
ATOM 6869 N N . VAL B 1 272 ? -33.906 4.727 10.031 1 96.75 272 VAL B N 1
ATOM 6870 C CA . VAL B 1 272 ? -32.5 4.434 10.031 1 96.75 272 VAL B CA 1
ATOM 6871 C C . VAL B 1 272 ? -31.703 5.645 10.539 1 96.75 272 VAL B C 1
ATOM 6873 O O . VAL B 1 272 ? -32.125 6.785 10.344 1 96.75 272 VAL B O 1
ATOM 6876 N N . ILE B 1 273 ? -30.641 5.383 11.258 1 97.19 273 ILE B N 1
ATOM 6877 C CA . ILE B 1 273 ? -29.625 6.367 11.625 1 97.19 273 ILE B CA 1
ATOM 6878 C C . ILE B 1 273 ? -28.375 6.188 10.758 1 97.19 273 ILE B C 1
ATOM 6880 O O . ILE B 1 273 ? -27.734 5.141 10.797 1 97.19 273 ILE B O 1
ATOM 6884 N N . LEU B 1 274 ? -28.094 7.227 9.984 1 97.31 274 LEU B N 1
ATOM 6885 C CA . LEU B 1 274 ? -26.969 7.152 9.055 1 97.31 274 LEU B CA 1
ATOM 6886 C C . LEU B 1 274 ? -25.672 7.609 9.727 1 97.31 274 LEU B C 1
ATOM 6888 O O . LEU B 1 274 ? -25.672 8.617 10.438 1 97.31 274 LEU B O 1
ATOM 6892 N N . VAL B 1 275 ? -24.672 6.887 9.602 1 96.75 275 VAL B N 1
ATOM 6893 C CA . VAL B 1 275 ? -23.328 7.336 9.922 1 96.75 275 VAL B CA 1
ATOM 6894 C C . VAL B 1 275 ? -22.484 7.383 8.641 1 96.75 275 VAL B C 1
ATOM 6896 O O . VAL B 1 275 ? -22.422 6.402 7.898 1 96.75 275 VAL B O 1
ATOM 6899 N N . GLY B 1 276 ? -21.953 8.523 8.312 1 94.62 276 GLY B N 1
ATOM 6900 C CA . GLY B 1 276 ? -21.266 8.695 7.043 1 94.62 276 GLY B CA 1
ATOM 6901 C C . GLY B 1 276 ? -19.984 9.477 7.16 1 94.62 276 GLY B C 1
ATOM 6902 O O . GLY B 1 276 ? -19.844 10.344 8.039 1 94.62 276 GLY B O 1
ATOM 6903 N N . CYS B 1 277 ? -19.031 9.117 6.305 1 91.06 277 CYS B N 1
ATOM 6904 C CA . CYS B 1 277 ? -17.766 9.859 6.23 1 91.06 277 CYS B CA 1
ATOM 6905 C C . CYS B 1 277 ? -17.156 9.75 4.84 1 91.06 277 CYS B C 1
ATOM 6907 O O . CYS B 1 277 ? -17.344 8.75 4.148 1 91.06 277 CYS B O 1
ATOM 6909 N N . GLY B 1 278 ? -16.516 10.836 4.484 1 89.12 278 GLY B N 1
ATOM 6910 C CA . GLY B 1 278 ? -15.758 10.836 3.242 1 89.12 278 GLY B CA 1
ATOM 6911 C C . GLY B 1 278 ? -14.312 10.414 3.42 1 89.12 278 GLY B C 1
ATOM 6912 O O . GLY B 1 278 ? -13.664 10.805 4.395 1 89.12 278 GLY B O 1
ATOM 6913 N N . LEU B 1 279 ? -13.93 9.484 2.58 1 84.56 279 LEU B N 1
ATOM 6914 C CA . LEU B 1 279 ? -12.531 9.07 2.521 1 84.56 279 LEU B CA 1
ATOM 6915 C C . LEU B 1 279 ? -11.805 9.766 1.378 1 84.56 279 LEU B C 1
ATOM 6917 O O . LEU B 1 279 ? -12.266 9.742 0.234 1 84.56 279 LEU B O 1
ATOM 6921 N N . ARG B 1 280 ? -10.789 10.516 1.791 1 70.19 280 ARG B N 1
ATOM 6922 C CA . ARG B 1 280 ? -9.914 11.117 0.791 1 70.19 280 ARG B CA 1
ATOM 6923 C C . ARG B 1 280 ? -8.469 10.656 0.978 1 70.19 280 ARG B C 1
ATOM 6925 O O . ARG B 1 280 ? -7.953 10.656 2.098 1 70.19 280 ARG B O 1
ATOM 6932 N N . ASP B 1 281 ? -8.078 10.039 -0.018 1 61.09 281 ASP B N 1
ATOM 6933 C CA . ASP B 1 281 ? -6.684 9.617 0.054 1 61.09 281 ASP B CA 1
ATOM 6934 C C . ASP B 1 281 ? -5.742 10.805 -0.14 1 61.09 281 ASP B C 1
ATOM 6936 O O . ASP B 1 281 ? -6.074 11.758 -0.85 1 61.09 281 ASP B O 1
ATOM 6940 N N . GLN B 1 282 ? -4.773 10.781 0.609 1 57.81 282 GLN B N 1
ATOM 6941 C CA . GLN B 1 282 ? -3.805 11.875 0.57 1 57.81 282 GLN B CA 1
ATOM 6942 C C . GLN B 1 282 ? -2.828 11.695 -0.589 1 57.81 282 GLN B C 1
ATOM 6944 O O . GLN B 1 282 ? -2.107 12.633 -0.948 1 57.81 282 GLN B O 1
ATOM 6949 N N . SER B 1 283 ? -2.879 10.523 -1.089 1 63.66 283 SER B N 1
ATOM 6950 C CA . SER B 1 283 ? -1.938 10.352 -2.1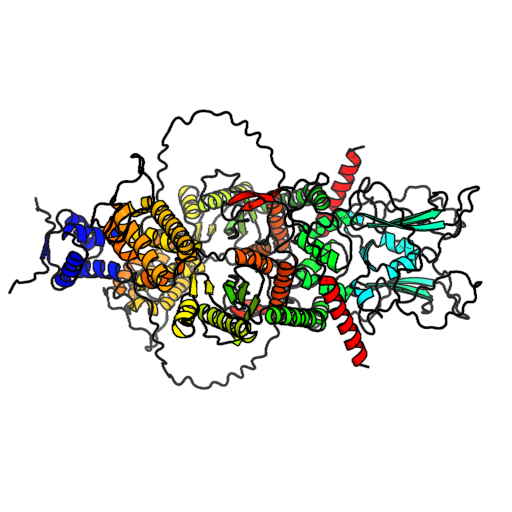91 1 63.66 283 SER B CA 1
ATOM 6951 C C . SER B 1 283 ? -2.396 11.109 -3.432 1 63.66 283 SER B C 1
ATOM 6953 O O . SER B 1 283 ? -3.592 11.172 -3.725 1 63.66 283 SER B O 1
ATOM 6955 N N . GLU B 1 284 ? -1.581 11.805 -3.953 1 56.97 284 GLU B N 1
ATOM 6956 C CA . GLU B 1 284 ? -1.846 12.648 -5.117 1 56.97 284 GLU B CA 1
ATOM 6957 C C . GLU B 1 284 ? -2.633 11.891 -6.18 1 56.97 284 GLU B C 1
ATOM 6959 O O . GLU B 1 284 ? -3.521 12.453 -6.82 1 56.97 284 GLU B O 1
ATOM 6964 N N . ASP B 1 285 ? -2.357 10.656 -6.199 1 61.44 285 ASP B N 1
ATOM 6965 C CA . ASP B 1 285 ? -2.967 9.867 -7.266 1 61.44 285 ASP B CA 1
ATOM 6966 C C . ASP B 1 285 ? -4.41 9.508 -6.922 1 61.44 285 ASP B C 1
ATOM 6968 O O . ASP B 1 285 ? -5.238 9.312 -7.816 1 61.44 285 ASP B O 1
ATOM 6972 N N . LEU B 1 286 ? -4.625 9.453 -5.738 1 70.81 286 LEU B N 1
ATOM 6973 C CA . LEU B 1 286 ? -5.953 9.031 -5.312 1 70.81 286 LEU B CA 1
ATOM 6974 C C . LEU B 1 286 ? -6.785 10.219 -4.855 1 70.81 286 LEU B C 1
ATOM 6976 O O . LEU B 1 286 ? -7.992 10.094 -4.641 1 70.81 286 LEU B O 1
ATOM 6980 N N . MET B 1 287 ? -6.188 11.367 -4.887 1 70.12 287 MET B N 1
ATOM 6981 C CA . MET B 1 287 ? -6.832 12.562 -4.355 1 70.12 287 MET B CA 1
ATOM 6982 C C . MET B 1 287 ? -8.008 12.984 -5.23 1 70.12 287 MET B C 1
ATOM 6984 O O . MET B 1 287 ? -8.898 13.703 -4.777 1 70.12 287 MET B O 1
ATOM 6988 N N . LYS B 1 288 ? -7.98 12.492 -6.43 1 78.44 288 LYS B N 1
ATOM 6989 C CA . LYS B 1 288 ? -9.055 12.898 -7.34 1 78.44 288 LYS B CA 1
ATOM 6990 C C . LYS B 1 288 ? -10.336 12.117 -7.059 1 78.44 288 LYS B C 1
ATOM 6992 O O . LYS B 1 288 ? -11.406 12.492 -7.523 1 78.44 288 LYS B O 1
ATOM 6997 N N . PHE B 1 289 ? -10.219 11.07 -6.324 1 87.12 289 PHE B N 1
ATOM 6998 C CA . PHE B 1 289 ? -11.398 10.266 -6.031 1 87.12 289 PHE B CA 1
ATOM 6999 C C . PHE B 1 289 ? -11.906 10.531 -4.621 1 87.12 289 PHE B C 1
ATOM 7001 O O . PHE B 1 289 ? -11.117 10.789 -3.711 1 87.12 289 PHE B O 1
ATOM 7008 N N . LEU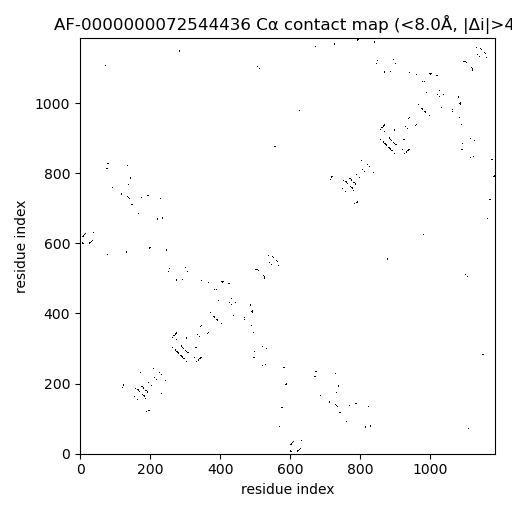 B 1 290 ? -13.18 10.578 -4.465 1 91.19 290 LEU B N 1
ATOM 7009 C CA . LEU B 1 290 ? -13.82 10.672 -3.158 1 91.19 290 LEU B CA 1
ATOM 7010 C C . LEU B 1 290 ? -14.781 9.508 -2.938 1 91.19 290 LEU B C 1
ATOM 7012 O O . LEU B 1 290 ? -15.625 9.219 -3.789 1 91.19 290 LEU B O 1
ATOM 7016 N N . THR B 1 291 ? -14.516 8.805 -1.863 1 93.56 291 THR B N 1
ATOM 7017 C CA . THR B 1 291 ? -15.422 7.734 -1.455 1 93.56 291 THR B CA 1
ATOM 7018 C C . THR B 1 291 ? -16.188 8.125 -0.198 1 93.56 291 THR B C 1
ATOM 7020 O O . THR B 1 291 ? -15.594 8.477 0.821 1 93.56 291 THR B O 1
ATOM 7023 N N . PHE B 1 292 ? -17.469 8.156 -0.289 1 94.81 292 PHE B N 1
ATOM 7024 C CA . PHE B 1 292 ? -18.328 8.43 0.86 1 94.81 292 PHE B CA 1
ATOM 7025 C C . PHE B 1 292 ? -19.062 7.176 1.308 1 94.81 292 PHE B C 1
ATOM 7027 O O . PHE B 1 292 ? -19.828 6.594 0.539 1 94.81 292 PHE B O 1
ATOM 7034 N N . CYS B 1 293 ? -18.844 6.77 2.494 1 95.75 293 CYS B N 1
ATOM 7035 C CA . CYS B 1 293 ? -19.422 5.547 3.041 1 95.75 293 CYS B CA 1
ATOM 7036 C C . CYS B 1 293 ? -20.562 5.867 4.004 1 95.75 293 CYS B C 1
ATOM 7038 O O . CYS B 1 293 ? -20.453 6.789 4.812 1 95.75 293 CYS B O 1
ATOM 7040 N N . VAL B 1 294 ? -21.594 5.152 3.902 1 96.88 294 VAL B N 1
ATOM 7041 C CA . VAL B 1 294 ? -22.734 5.297 4.801 1 96.88 294 VAL B CA 1
ATOM 7042 C C . VAL B 1 294 ? -23.094 3.941 5.41 1 96.88 294 VAL B C 1
ATOM 7044 O O . VAL B 1 294 ? -23.328 2.971 4.688 1 96.88 294 VAL B O 1
ATOM 7047 N N . LEU B 1 295 ? -23.141 3.898 6.684 1 96.62 295 LEU B N 1
ATOM 7048 C CA . LEU B 1 295 ? -23.547 2.711 7.426 1 96.62 295 LEU B CA 1
ATOM 7049 C C . LEU B 1 295 ? -24.812 2.988 8.25 1 96.62 295 LEU B C 1
ATOM 7051 O O . LEU B 1 295 ? -25.156 4.148 8.492 1 96.62 295 LEU B O 1
ATOM 7055 N N . ASP B 1 296 ? -25.469 1.927 8.562 1 95.81 296 ASP B N 1
ATOM 7056 C CA . ASP B 1 296 ? -26.469 1.984 9.625 1 95.81 296 ASP B CA 1
ATOM 7057 C C . ASP B 1 296 ? -25.812 2.041 11 1 95.81 296 ASP B C 1
ATOM 7059 O O . ASP B 1 296 ? -25.031 1.155 11.352 1 95.81 296 ASP B O 1
ATOM 7063 N N . TYR B 1 297 ? -26.141 2.984 11.711 1 94.88 297 TYR B N 1
ATOM 7064 C CA . TYR B 1 297 ? -25.469 3.184 12.992 1 94.88 297 TYR B CA 1
ATOM 7065 C C . TYR B 1 297 ? -25.734 2.016 13.938 1 94.88 297 TYR B C 1
ATOM 7067 O O . TYR B 1 297 ? -24.844 1.614 14.695 1 94.88 297 TYR B O 1
ATOM 7075 N N . GLU B 1 298 ? -26.844 1.479 13.922 1 91.06 298 GLU B N 1
ATOM 7076 C CA . GLU B 1 298 ? -27.25 0.448 14.875 1 91.06 298 GLU B CA 1
ATOM 7077 C C . GLU B 1 298 ? -26.656 -0.907 14.508 1 91.06 298 GLU B C 1
ATOM 7079 O O . GLU B 1 298 ? -26.109 -1.6 15.359 1 91.06 298 GLU B O 1
ATOM 7084 N N . SER B 1 299 ? -26.781 -1.226 13.266 1 90.69 299 SER B N 1
ATOM 7085 C CA . SER B 1 299 ? -26.359 -2.559 12.836 1 90.69 299 SER B CA 1
ATOM 7086 C C . SER B 1 299 ? -24.938 -2.551 12.32 1 90.69 299 SER B C 1
ATOM 7088 O O . SER B 1 299 ? -24.312 -3.609 12.164 1 90.69 299 SER B O 1
ATOM 7090 N N . ASN B 1 300 ? -24.391 -1.385 11.938 1 91.25 300 ASN B N 1
ATOM 7091 C CA . ASN B 1 300 ? -23.078 -1.227 11.297 1 91.25 300 ASN B CA 1
ATOM 7092 C C . ASN B 1 300 ? -23.062 -1.843 9.898 1 91.25 300 ASN B C 1
ATOM 7094 O O . ASN B 1 300 ? -22 -2.145 9.359 1 91.25 300 ASN B O 1
ATOM 7098 N N . ASP B 1 301 ? -24.281 -2.031 9.359 1 94.06 301 ASP B N 1
ATOM 7099 C CA . ASP B 1 301 ? -24.359 -2.535 7.992 1 94.06 301 ASP B CA 1
ATOM 7100 C C . ASP B 1 301 ? -24.141 -1.414 6.98 1 94.06 301 ASP B C 1
ATOM 7102 O O . ASP B 1 301 ? -24.578 -0.281 7.195 1 94.06 301 ASP B O 1
ATOM 7106 N N . VAL B 1 302 ? -23.484 -1.783 5.941 1 96.56 302 VAL B N 1
ATOM 7107 C CA . VAL B 1 302 ? -23.297 -0.821 4.859 1 96.56 302 VAL B CA 1
ATOM 7108 C C . VAL B 1 302 ? -24.641 -0.545 4.188 1 96.56 302 VAL B C 1
ATOM 7110 O O . VAL B 1 302 ? -25.375 -1.477 3.828 1 96.56 302 VAL B O 1
ATOM 7113 N N . LEU B 1 303 ? -24.984 0.673 4.016 1 97 303 LEU B N 1
ATOM 7114 C CA . LEU B 1 303 ? -26.25 1.032 3.365 1 97 303 LEU B CA 1
ATOM 7115 C C . LEU B 1 303 ? -26 1.525 1.943 1 97 303 LEU B C 1
ATOM 7117 O O . LEU B 1 303 ? -26.766 1.204 1.028 1 97 303 LEU B O 1
ATOM 7121 N N . TYR B 1 304 ? -24.969 2.33 1.826 1 96.75 304 TYR B N 1
ATOM 7122 C CA . TYR B 1 304 ? -24.719 2.916 0.514 1 96.75 304 TYR B CA 1
ATOM 7123 C C . TYR B 1 304 ? -23.281 3.414 0.406 1 96.75 304 TYR B C 1
ATOM 7125 O O . TYR B 1 304 ? -22.703 3.893 1.387 1 96.75 304 TYR B O 1
ATOM 7133 N N . ILE B 1 305 ? -22.703 3.279 -0.772 1 96.62 305 ILE B N 1
ATOM 7134 C CA . ILE B 1 305 ? -21.375 3.793 -1.092 1 96.62 305 ILE B CA 1
ATOM 7135 C C . ILE B 1 305 ? -21.453 4.719 -2.305 1 96.62 305 ILE B C 1
ATOM 7137 O O . ILE B 1 305 ? -21.953 4.316 -3.365 1 96.62 305 ILE B O 1
ATOM 7141 N N . SER B 1 306 ? -20.984 5.953 -2.1 1 94.62 306 SER B N 1
ATOM 7142 C CA . SER B 1 306 ? -20.891 6.91 -3.197 1 94.62 306 SER B CA 1
ATOM 7143 C C . SER B 1 306 ? -19.438 7.188 -3.572 1 94.62 306 SER B C 1
ATOM 7145 O O . SER B 1 306 ? -18.609 7.477 -2.705 1 94.62 306 SER B O 1
ATOM 7147 N N . ILE B 1 307 ? -19.141 6.988 -4.801 1 93.94 307 ILE B N 1
ATOM 7148 C CA . ILE B 1 307 ? -17.797 7.254 -5.305 1 93.94 307 ILE B CA 1
ATOM 7149 C C . ILE B 1 307 ? -17.859 8.312 -6.402 1 93.94 307 ILE B C 1
ATOM 7151 O O . ILE B 1 307 ? -18.594 8.148 -7.387 1 93.94 307 ILE B O 1
ATOM 7155 N N . LEU B 1 308 ? -17.062 9.391 -6.215 1 91.19 308 LEU B N 1
ATOM 7156 C CA . LEU B 1 308 ? -17.062 10.477 -7.184 1 91.19 308 LEU B CA 1
ATOM 7157 C C . LEU B 1 308 ? -15.648 10.758 -7.688 1 91.19 308 LEU B C 1
ATOM 7159 O O . LEU B 1 308 ? -14.672 10.547 -6.961 1 91.19 308 LEU B O 1
ATOM 7163 N N . ASP B 1 309 ? -15.57 11.117 -8.906 1 87.81 309 ASP B N 1
ATOM 7164 C CA . ASP B 1 309 ? -14.352 11.617 -9.539 1 87.81 309 ASP B CA 1
ATOM 7165 C C . ASP B 1 309 ? -14.367 13.141 -9.648 1 87.81 309 ASP B C 1
ATOM 7167 O O . ASP B 1 309 ? -15.25 13.711 -10.289 1 87.81 309 ASP B O 1
ATOM 7171 N N . LYS B 1 310 ? -13.422 13.75 -9.062 1 80.75 310 LYS B N 1
ATOM 7172 C CA . LYS B 1 310 ? -13.359 15.203 -9.039 1 80.75 310 LYS B CA 1
ATOM 7173 C C . LYS B 1 310 ? -13.383 15.781 -10.453 1 80.75 310 LYS B C 1
ATOM 7175 O O . LYS B 1 310 ? -13.992 16.828 -10.695 1 80.75 310 LYS B O 1
ATOM 7180 N N . ASP B 1 311 ? -12.773 15.109 -11.375 1 75.19 311 ASP B N 1
ATOM 7181 C CA . ASP B 1 311 ? -12.648 15.594 -12.742 1 75.19 311 ASP B CA 1
ATOM 7182 C C . ASP B 1 311 ? -13.992 15.531 -13.477 1 75.19 311 ASP B C 1
ATOM 7184 O O . ASP B 1 311 ? -14.219 16.266 -14.438 1 75.19 311 ASP B O 1
ATOM 7188 N N . SER B 1 312 ? -14.82 14.594 -13.141 1 70.06 312 SER B N 1
ATOM 7189 C CA . SER B 1 312 ? -16.109 14.414 -13.812 1 70.06 312 SER B CA 1
ATOM 7190 C C . SER B 1 312 ? -17.141 15.414 -13.305 1 70.06 312 SER B C 1
ATOM 7192 O O . SER B 1 312 ? -18.141 15.664 -13.977 1 70.06 312 SER B O 1
ATOM 7194 N N . VAL B 1 313 ? -16.938 15.742 -12.203 1 67.5 313 VAL B N 1
ATOM 7195 C CA . VAL B 1 313 ? -17.906 16.703 -11.68 1 67.5 313 VAL B CA 1
ATOM 7196 C C . VAL B 1 313 ? -17.469 18.125 -12.016 1 67.5 313 VAL B C 1
ATOM 7198 O O . VAL B 1 313 ? -16.578 18.312 -12.844 1 67.5 313 VAL B O 1
ATOM 7201 N N . ASP B 1 314 ? -17.297 19.016 -11.352 1 56.12 314 ASP B N 1
ATOM 7202 C CA . ASP B 1 314 ? -16.797 20.359 -11.609 1 56.12 314 ASP B CA 1
ATOM 7203 C C . ASP B 1 314 ? -15.406 20.547 -11.016 1 56.12 314 ASP B C 1
ATOM 7205 O O . ASP B 1 314 ? -15.211 20.391 -9.805 1 56.12 314 ASP B O 1
ATOM 7209 N N . VAL B 1 315 ? -14.547 20.656 -11.961 1 53.72 315 VAL B N 1
ATOM 7210 C CA . VAL B 1 315 ? -13.109 20.828 -11.734 1 53.72 315 VAL B CA 1
ATOM 7211 C C . VAL B 1 315 ? -12.883 21.828 -10.594 1 53.72 315 VAL B C 1
ATOM 7213 O O . VAL B 1 315 ? -11.938 21.672 -9.812 1 53.72 315 VAL B O 1
ATOM 7216 N N . ALA B 1 316 ? -13.719 22.719 -10.516 1 54.56 316 ALA B N 1
ATOM 7217 C CA . ALA B 1 316 ? -13.492 23.828 -9.586 1 54.56 316 ALA B CA 1
ATOM 7218 C C . ALA B 1 316 ? -14 23.469 -8.188 1 54.56 316 ALA B C 1
ATOM 7220 O O . ALA B 1 316 ? -13.891 24.281 -7.258 1 54.56 316 ALA B O 1
ATOM 7221 N N . MET B 1 317 ? -14.344 22.203 -8.117 1 59.41 317 MET B N 1
ATOM 7222 C CA . MET B 1 317 ? -15.016 21.875 -6.867 1 59.41 317 MET B CA 1
ATOM 7223 C C . MET B 1 317 ? -14.008 21.5 -5.785 1 59.41 317 MET B C 1
ATOM 7225 O O . MET B 1 317 ? -13.078 20.734 -6.035 1 59.41 317 MET B O 1
ATOM 7229 N N . ASP B 1 318 ? -14.109 22.25 -4.684 1 71.06 318 ASP B N 1
ATOM 7230 C CA . ASP B 1 318 ? -13.305 21.953 -3.508 1 71.06 318 ASP B CA 1
ATOM 7231 C C . ASP B 1 318 ? -13.703 20.609 -2.9 1 71.06 318 ASP B C 1
ATOM 7233 O O . ASP B 1 318 ? -14.758 20.062 -3.234 1 71.06 318 ASP B O 1
ATOM 7237 N N . SER B 1 319 ? -12.914 19.969 -2.24 1 76.56 319 SER B N 1
ATOM 7238 C CA . SER B 1 319 ? -13.062 18.641 -1.632 1 76.56 319 SER B CA 1
ATOM 7239 C C . SER B 1 319 ? -14.305 18.578 -0.758 1 76.56 319 SER B C 1
ATOM 7241 O O . SER B 1 319 ? -14.984 17.547 -0.71 1 76.56 319 SER B O 1
ATOM 7243 N N . GLU B 1 320 ? -14.695 19.672 -0.178 1 80.44 320 GLU B N 1
ATOM 7244 C CA . GLU B 1 320 ? -15.852 19.688 0.708 1 80.44 320 GLU B CA 1
ATOM 7245 C C . GLU B 1 320 ? -17.156 19.641 -0.085 1 80.44 320 GLU B C 1
ATOM 7247 O O . GLU B 1 320 ? -18.125 19 0.344 1 80.44 320 GLU B O 1
ATOM 7252 N N . LYS B 1 321 ? -17.125 20.266 -1.169 1 83.5 321 LYS B N 1
ATOM 7253 C CA . LYS B 1 321 ? -18.312 20.234 -2.025 1 83.5 321 LYS B CA 1
ATOM 7254 C C . LYS B 1 321 ? -18.531 18.859 -2.625 1 83.5 321 LYS B C 1
ATOM 7256 O O . LYS B 1 321 ? -19.656 18.406 -2.783 1 83.5 321 LYS B O 1
ATOM 7261 N N . LEU B 1 322 ? -17.406 18.312 -2.949 1 87.06 322 LEU B N 1
ATOM 7262 C CA . LEU B 1 322 ? -17.484 16.953 -3.492 1 87.06 322 LEU B CA 1
ATOM 7263 C C . LEU B 1 322 ? -18.047 15.984 -2.461 1 87.06 322 LEU B C 1
ATOM 7265 O O . LEU B 1 322 ? -18.859 15.117 -2.797 1 87.06 322 LEU B O 1
ATOM 7269 N N . GLU B 1 323 ? -17.594 16.125 -1.277 1 90.88 323 GLU B N 1
ATOM 7270 C CA . GLU B 1 323 ? -18.078 15.289 -0.182 1 90.88 323 GLU B CA 1
ATOM 7271 C C . GLU B 1 323 ? -19.578 15.508 0.042 1 90.88 323 GLU B C 1
ATOM 7273 O O . GLU B 1 323 ? -20.312 14.562 0.306 1 90.88 323 GLU B O 1
ATOM 7278 N N . LEU B 1 324 ? -19.969 16.75 -0.062 1 91.75 324 LEU B N 1
ATOM 7279 C CA . LEU B 1 324 ? -21.391 17.078 0.083 1 91.75 324 LEU B CA 1
ATOM 7280 C C . LEU B 1 324 ? -22.219 16.406 -1.004 1 91.75 324 LEU B C 1
ATOM 7282 O O . LEU B 1 324 ? -23.281 15.836 -0.722 1 91.75 324 LEU B O 1
ATOM 7286 N N . GLN B 1 325 ? -21.75 16.484 -2.166 1 90.88 325 GLN B N 1
ATOM 7287 C CA . GLN B 1 325 ? -22.469 15.867 -3.279 1 90.88 325 GLN B CA 1
ATOM 7288 C C . GLN B 1 325 ? -22.594 14.359 -3.09 1 90.88 325 GLN B C 1
ATOM 7290 O O . GLN B 1 325 ? -23.641 13.773 -3.373 1 90.88 325 GLN B O 1
ATOM 7295 N N . ALA B 1 326 ? -21.562 13.773 -2.674 1 93.44 326 ALA B N 1
ATOM 7296 C CA . ALA B 1 326 ? -21.578 12.336 -2.422 1 93.44 326 ALA B CA 1
ATOM 7297 C C . ALA B 1 326 ? -22.562 11.984 -1.317 1 93.44 326 ALA B C 1
ATOM 7299 O O . ALA B 1 326 ? -23.266 10.969 -1.408 1 93.44 326 ALA B O 1
ATOM 7300 N N . PHE B 1 327 ? -22.609 12.789 -0.324 1 95.88 327 PHE B N 1
ATOM 7301 C CA . PHE B 1 327 ? -23.562 12.594 0.768 1 95.88 327 PHE B CA 1
ATOM 7302 C C . PHE B 1 327 ? -25 12.703 0.267 1 95.88 327 PHE B C 1
ATOM 7304 O O . PHE B 1 327 ? -25.844 11.891 0.619 1 95.88 327 PHE B O 1
ATOM 7311 N N . ILE B 1 328 ? -25.219 13.719 -0.497 1 95.69 328 ILE B N 1
ATOM 7312 C CA . ILE B 1 328 ? -26.547 13.945 -1.027 1 95.69 328 ILE B CA 1
ATOM 7313 C C . ILE B 1 328 ? -27 12.719 -1.826 1 95.69 328 ILE B C 1
ATOM 7315 O O . ILE B 1 328 ? -28.141 12.258 -1.675 1 95.69 328 ILE B O 1
ATOM 7319 N N . GLN B 1 329 ? -26.141 12.219 -2.588 1 94.5 329 GLN B N 1
ATOM 7320 C CA . GLN B 1 329 ? -26.438 11.031 -3.377 1 94.5 329 GLN B CA 1
ATOM 7321 C C . GLN B 1 329 ? -26.812 9.852 -2.479 1 94.5 329 GLN B C 1
ATOM 7323 O O . GLN B 1 329 ? -27.766 9.125 -2.752 1 94.5 329 GLN B O 1
ATOM 7328 N N . ALA B 1 330 ? -26.047 9.68 -1.47 1 96.19 330 ALA B N 1
ATOM 7329 C CA . ALA B 1 330 ? -26.297 8.586 -0.534 1 96.19 330 ALA B CA 1
ATOM 7330 C C . ALA B 1 330 ? -27.625 8.766 0.191 1 96.19 330 ALA B C 1
ATOM 7332 O O . ALA B 1 330 ? -28.422 7.828 0.279 1 96.19 330 ALA B O 1
ATOM 7333 N N . LEU B 1 331 ? -27.859 9.969 0.678 1 96.94 331 LEU B N 1
ATOM 7334 C CA . LEU B 1 331 ? -29.094 10.273 1.403 1 96.94 331 LEU B CA 1
ATOM 7335 C C . LEU B 1 331 ? -30.312 10.047 0.52 1 96.94 331 LEU B C 1
ATOM 7337 O O . LEU B 1 331 ? -31.281 9.414 0.944 1 96.94 331 LEU B O 1
ATOM 7341 N N . GLN B 1 332 ? -30.219 10.508 -0.694 1 96.38 332 GLN B N 1
ATOM 7342 C CA . GLN B 1 332 ? -31.344 10.383 -1.631 1 96.38 332 GLN B CA 1
ATOM 7343 C C . GLN B 1 332 ? -31.594 8.922 -1.987 1 96.38 332 GLN B C 1
ATOM 7345 O O . GLN B 1 332 ? -32.75 8.492 -2.113 1 96.38 332 GLN B O 1
ATOM 7350 N N . SER B 1 333 ? -30.547 8.203 -2.139 1 96.19 333 SER B N 1
ATOM 7351 C CA . SER B 1 333 ? -30.688 6.785 -2.473 1 96.19 333 SER B CA 1
ATOM 7352 C C . SER B 1 333 ? -31.344 6.012 -1.334 1 96.19 333 SER B C 1
ATOM 7354 O O . SER B 1 333 ? -32.188 5.164 -1.568 1 96.19 333 SER B O 1
ATOM 7356 N N . VAL B 1 334 ? -30.969 6.297 -0.12 1 96.94 334 VAL B N 1
ATOM 7357 C CA . VAL B 1 334 ? -31.531 5.633 1.051 1 96.94 334 VAL B CA 1
ATOM 7358 C C . VAL B 1 334 ? -33 6.016 1.206 1 96.94 334 VAL B C 1
ATOM 7360 O O . VAL B 1 334 ? -33.844 5.152 1.429 1 96.94 334 VAL B O 1
ATOM 7363 N N . GLN B 1 335 ? -33.281 7.258 0.969 1 96.38 335 GLN B N 1
ATOM 7364 C CA . GLN B 1 335 ? -34.656 7.73 1.105 1 96.38 335 GLN B CA 1
ATOM 7365 C C . GLN B 1 335 ? -35.531 7.188 -0.015 1 96.38 335 GLN B C 1
ATOM 7367 O O . GLN B 1 335 ? -36.688 6.844 0.213 1 96.38 335 GLN B O 1
ATOM 7372 N N . ALA B 1 336 ? -34.969 7.117 -1.174 1 95.5 336 ALA B N 1
ATOM 7373 C CA . ALA B 1 336 ? -35.719 6.609 -2.326 1 95.5 336 ALA B CA 1
ATOM 7374 C C . ALA B 1 336 ? -36.094 5.148 -2.131 1 95.5 336 ALA B C 1
ATOM 7376 O O . ALA B 1 336 ? -37.062 4.668 -2.736 1 95.5 336 ALA B O 1
ATOM 7377 N N . SER B 1 337 ? -35.406 4.48 -1.306 1 95.56 337 SER B N 1
ATOM 7378 C CA . SER B 1 337 ? -35.688 3.072 -1.039 1 95.56 337 SER B CA 1
ATOM 7379 C C . SER B 1 337 ? -36.875 2.908 -0.097 1 95.56 337 SER B C 1
ATOM 7381 O O . SER B 1 337 ? -37.344 1.79 0.132 1 95.56 337 SER B O 1
ATOM 7383 N N . GLY B 1 338 ? -37.344 4.008 0.499 1 94.75 338 GLY B N 1
ATOM 7384 C CA . GLY B 1 338 ? -38.5 3.967 1.386 1 94.75 338 GLY B CA 1
ATOM 7385 C C . GLY B 1 338 ? -38.125 4.055 2.854 1 94.75 338 GLY B C 1
ATOM 7386 O O . GLY B 1 338 ? -39 3.982 3.727 1 94.75 338 GLY B O 1
ATOM 7387 N N . ALA B 1 339 ? -36.875 4.234 3.16 1 96.06 339 ALA B N 1
ATOM 7388 C CA . ALA B 1 339 ? -36.438 4.359 4.543 1 96.06 339 ALA B CA 1
ATOM 7389 C C . ALA B 1 339 ? -36.594 5.785 5.055 1 96.06 339 ALA B C 1
ATOM 7391 O O . ALA B 1 339 ? -36.5 6.742 4.285 1 96.06 339 ALA B O 1
ATOM 7392 N N . ARG B 1 340 ? -36.875 5.863 6.273 1 96.25 340 ARG B N 1
ATOM 7393 C CA . ARG B 1 340 ? -36.938 7.172 6.922 1 96.25 340 ARG B CA 1
ATOM 7394 C C . ARG B 1 340 ? -35.625 7.434 7.695 1 96.25 340 ARG B C 1
ATOM 7396 O O . ARG B 1 340 ? -35.344 6.723 8.656 1 96.25 340 ARG B O 1
ATOM 7403 N N . VAL B 1 341 ? -34.906 8.438 7.34 1 97.38 341 VAL B N 1
ATOM 7404 C CA . VAL B 1 341 ? -33.688 8.812 8.031 1 97.38 341 VAL B CA 1
ATOM 7405 C C . VAL B 1 341 ? -34 9.711 9.219 1 97.38 341 VAL B C 1
ATOM 7407 O O . VAL B 1 341 ? -34.5 10.828 9.039 1 97.38 341 VAL B O 1
ATOM 7410 N N . ILE B 1 342 ? -33.656 9.25 10.383 1 96.62 342 ILE B N 1
ATOM 7411 C CA . ILE B 1 342 ? -34.062 9.992 11.578 1 96.62 342 ILE B CA 1
ATOM 7412 C C . ILE B 1 342 ? -32.875 10.789 12.109 1 96.62 342 ILE B C 1
ATOM 7414 O O . ILE B 1 342 ? -33.062 11.812 12.773 1 96.62 342 ILE B O 1
ATOM 7418 N N . GLU B 1 343 ? -31.75 10.32 11.797 1 96.31 343 GLU B N 1
ATOM 7419 C CA . GLU B 1 343 ? -30.531 10.953 12.305 1 96.31 343 GLU B CA 1
ATOM 7420 C C . GLU B 1 343 ? -29.359 10.711 11.367 1 96.31 343 GLU B C 1
ATOM 7422 O O . GLU B 1 343 ? -29.281 9.672 10.711 1 96.31 343 GLU B O 1
ATOM 7427 N N . VAL B 1 344 ? -28.516 11.695 11.273 1 97.12 344 VAL B N 1
ATOM 7428 C CA . VAL B 1 344 ? -27.281 11.57 10.523 1 97.12 344 VAL B CA 1
ATOM 7429 C C . VAL B 1 344 ? -26.094 11.883 11.43 1 97.12 344 VAL B C 1
ATOM 7431 O O . VAL B 1 344 ? -26.047 12.93 12.078 1 97.12 344 VAL B O 1
ATOM 7434 N N . VAL B 1 345 ? -25.156 10.961 11.469 1 96.38 345 VAL B N 1
ATOM 7435 C CA . VAL B 1 345 ? -23.938 11.094 12.266 1 96.38 345 VAL B CA 1
ATOM 7436 C C . VAL B 1 345 ? -22.734 11.266 11.352 1 96.38 345 VAL B C 1
ATOM 7438 O O . VAL B 1 345 ? -22.5 10.438 10.461 1 96.38 345 VAL B O 1
ATOM 7441 N N . THR B 1 346 ? -22 12.305 11.453 1 94.69 346 THR B N 1
ATOM 7442 C CA . THR B 1 346 ? -20.812 12.562 10.664 1 94.69 346 THR B CA 1
ATOM 7443 C C . THR B 1 346 ? -19.672 13.055 11.547 1 94.69 346 THR B C 1
ATOM 7445 O O . THR B 1 346 ? -19.844 13.258 12.75 1 94.69 346 THR B O 1
ATOM 7448 N N . ASN B 1 347 ? -18.531 13.078 10.891 1 90.38 347 ASN B N 1
ATOM 7449 C CA . ASN B 1 347 ? -17.5 13.906 11.508 1 90.38 347 ASN B CA 1
ATOM 7450 C C . ASN B 1 347 ? -17.875 15.383 11.477 1 90.38 347 ASN B C 1
ATOM 7452 O O . ASN B 1 347 ? -18.969 15.742 11.031 1 90.38 347 ASN B O 1
ATOM 7456 N N . ILE B 1 348 ? -17.078 16.219 11.977 1 88.56 348 ILE B N 1
ATOM 7457 C CA . ILE B 1 348 ? -17.406 17.641 11.953 1 88.56 348 ILE B CA 1
ATOM 7458 C C . ILE B 1 348 ? -17.328 18.172 10.516 1 88.56 348 ILE B C 1
ATOM 7460 O O . ILE B 1 348 ? -16.281 18.625 10.07 1 88.56 348 ILE B O 1
ATOM 7464 N N . GLN B 1 349 ? -18.531 18.031 9.836 1 88.56 349 GLN B N 1
ATOM 7465 C CA . GLN B 1 349 ? -18.656 18.453 8.445 1 88.56 349 GLN B CA 1
ATOM 7466 C C . GLN B 1 349 ? -19.672 19.594 8.305 1 88.56 349 GLN B C 1
ATOM 7468 O O . GLN B 1 349 ? -20.875 19.344 8.141 1 88.56 349 GLN B O 1
ATOM 7473 N N . PRO B 1 350 ? -19.203 20.75 8.172 1 85.5 350 PRO B N 1
ATOM 7474 C CA . PRO B 1 350 ? -20.094 21.906 8.219 1 85.5 350 PRO B CA 1
ATOM 7475 C C . PRO B 1 350 ? -21.062 21.953 7.039 1 85.5 350 PRO B C 1
ATOM 7477 O O . PRO B 1 350 ? -22.219 22.344 7.199 1 85.5 350 PRO B O 1
ATOM 7480 N N . LYS B 1 351 ? -20.641 21.578 5.891 1 89 351 LYS B N 1
ATOM 7481 C CA . LYS B 1 351 ? -21.5 21.672 4.715 1 89 351 LYS B CA 1
ATOM 7482 C C . LYS B 1 351 ? -22.672 20.688 4.797 1 89 351 LYS B C 1
ATOM 7484 O O . LYS B 1 351 ? -23.797 21.016 4.422 1 89 351 LYS B O 1
ATOM 7489 N N . ILE B 1 352 ? -22.375 19.5 5.23 1 93.44 352 ILE B N 1
ATOM 7490 C CA . ILE B 1 352 ? -23.422 18.5 5.402 1 93.44 352 ILE B CA 1
ATOM 7491 C C . ILE B 1 352 ? -24.391 18.953 6.5 1 93.44 352 ILE B C 1
ATOM 7493 O O . ILE B 1 352 ? -25.609 18.844 6.34 1 93.44 352 ILE B O 1
ATOM 7497 N N . ASN B 1 353 ? -23.797 19.484 7.59 1 92.06 353 ASN B N 1
ATOM 7498 C CA . ASN B 1 353 ? -24.609 19.984 8.688 1 92.06 353 ASN B CA 1
ATOM 7499 C C . ASN B 1 353 ? -25.547 21.094 8.227 1 92.06 353 ASN B C 1
ATOM 7501 O O . ASN B 1 353 ? -26.719 21.125 8.594 1 92.06 353 ASN B O 1
ATOM 7505 N N . ASN B 1 354 ? -24.984 22 7.453 1 91.94 354 ASN B N 1
ATOM 7506 C CA . ASN B 1 354 ? -25.766 23.125 6.938 1 91.94 354 ASN B CA 1
ATOM 7507 C C . ASN B 1 354 ? -26.875 22.641 6.008 1 91.94 354 ASN B C 1
ATOM 7509 O O . ASN B 1 354 ? -28 23.156 6.047 1 91.94 354 ASN B O 1
ATOM 7513 N N . LEU B 1 355 ? -26.578 21.703 5.164 1 93.94 355 LEU B N 1
ATOM 7514 C CA . LEU B 1 355 ? -27.578 21.125 4.262 1 93.94 355 LEU B CA 1
ATOM 7515 C C . LEU B 1 355 ? -28.734 20.516 5.039 1 93.94 355 LEU B C 1
ATOM 7517 O O . LEU B 1 355 ? -29.906 20.766 4.719 1 93.94 355 LEU B O 1
ATOM 7521 N N . LEU B 1 356 ? -28.422 19.766 6.031 1 94.94 356 LEU B N 1
ATOM 7522 C CA . LEU B 1 356 ? -29.438 19.078 6.816 1 94.94 356 LEU B CA 1
ATOM 7523 C C . LEU B 1 356 ? -30.297 20.062 7.59 1 94.94 356 LEU B C 1
ATOM 7525 O O . LEU B 1 356 ? -31.516 19.891 7.691 1 94.94 356 LEU B O 1
ATOM 7529 N N . ARG B 1 357 ? -29.688 21.047 8.07 1 91.75 357 ARG B N 1
ATOM 7530 C CA . ARG B 1 357 ? -30.406 22.078 8.82 1 91.75 357 ARG B CA 1
ATOM 7531 C C . ARG B 1 357 ? -31.406 22.797 7.93 1 91.75 357 ARG B C 1
ATOM 7533 O O . ARG B 1 357 ? -32.531 23.047 8.352 1 91.75 357 ARG B O 1
ATOM 7540 N N . LYS B 1 358 ? -31.078 23.047 6.738 1 93.62 358 LYS B N 1
ATOM 7541 C CA . LYS B 1 358 ? -31.875 23.875 5.844 1 93.62 358 LYS B CA 1
ATOM 7542 C C . LYS B 1 358 ? -32.875 23.047 5.078 1 93.62 358 LYS B C 1
ATOM 7544 O O . LYS B 1 358 ? -34.062 23.422 4.973 1 93.62 358 LYS B O 1
ATOM 7549 N N . LYS B 1 359 ? -32.406 21.953 4.551 1 94.88 359 LYS B N 1
ATOM 7550 C CA . LYS B 1 359 ? -33.25 21.219 3.602 1 94.88 359 LYS B CA 1
ATOM 7551 C C . LYS B 1 359 ? -33.938 20.047 4.281 1 94.88 359 LYS B C 1
ATOM 7553 O O . LYS B 1 359 ? -35 19.578 3.818 1 94.88 359 LYS B O 1
ATOM 7558 N N . TYR B 1 360 ? -33.312 19.562 5.367 1 95.25 360 TYR B N 1
ATOM 7559 C CA . TYR B 1 360 ? -33.906 18.406 6.059 1 95.25 360 TYR B CA 1
ATOM 7560 C C . TYR B 1 360 ? -33.969 18.641 7.562 1 95.25 360 TYR B C 1
ATOM 7562 O O . TYR B 1 360 ? -33.375 17.875 8.344 1 95.25 360 TYR B O 1
ATOM 7570 N N . PRO B 1 361 ? -34.75 19.562 8.039 1 92.88 361 PRO B N 1
ATOM 7571 C CA . PRO B 1 361 ? -34.75 19.922 9.461 1 92.88 361 PRO B CA 1
ATOM 7572 C C . PRO B 1 361 ? -35.312 18.797 10.344 1 92.88 361 PRO B C 1
ATOM 7574 O O . PRO B 1 361 ? -35.094 18.781 11.555 1 9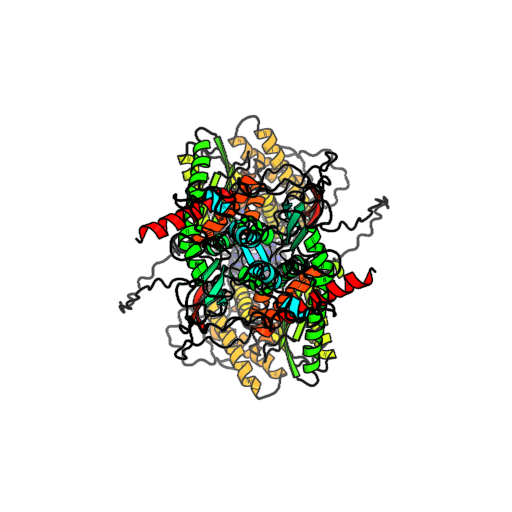2.88 361 PRO B O 1
ATOM 7577 N N . GLU B 1 362 ? -36 17.906 9.758 1 93.25 362 GLU B N 1
ATOM 7578 C CA . GLU B 1 362 ? -36.594 16.797 10.508 1 93.25 362 GLU B CA 1
ATOM 7579 C C . GLU B 1 362 ? -35.562 15.75 10.859 1 93.25 362 GLU B C 1
ATOM 7581 O O . GLU B 1 362 ? -35.781 14.906 11.734 1 93.25 362 GLU B O 1
ATOM 7586 N N . ILE B 1 363 ? -34.438 15.758 10.234 1 95.94 363 ILE B N 1
ATOM 7587 C CA . ILE B 1 363 ? -33.375 14.805 10.492 1 95.94 363 ILE B CA 1
ATOM 7588 C C . ILE B 1 363 ? -32.469 15.336 11.586 1 95.94 363 ILE B C 1
ATOM 7590 O O . ILE B 1 363 ? -31.922 16.438 11.477 1 95.94 363 ILE B O 1
ATOM 7594 N N . LYS B 1 364 ? -32.25 14.586 12.602 1 94.12 364 LYS B N 1
ATOM 7595 C CA . LYS B 1 364 ? -31.344 14.961 13.68 1 94.12 364 LYS B CA 1
ATOM 7596 C C . LYS B 1 364 ? -29.891 14.938 13.203 1 94.12 364 LYS B C 1
ATOM 7598 O O . LYS B 1 364 ? -29.484 14.016 12.484 1 94.12 364 LYS B O 1
ATOM 7603 N N . ARG B 1 365 ? -29.172 15.938 13.562 1 94.94 365 ARG B N 1
ATOM 7604 C CA . ARG B 1 365 ? -27.766 16.047 13.18 1 94.94 365 ARG B CA 1
ATOM 7605 C C . ARG B 1 365 ? -26.859 15.758 14.359 1 94.94 365 ARG B C 1
ATOM 7607 O O . ARG B 1 365 ? -26.969 16.391 15.414 1 94.94 365 ARG B O 1
ATOM 7614 N N . SER B 1 366 ? -25.922 14.82 14.227 1 94.69 366 SER B N 1
ATOM 7615 C CA . SER B 1 366 ? -24.984 14.43 15.281 1 94.69 366 SER B CA 1
ATOM 7616 C C . SER B 1 366 ? -23.562 14.352 14.758 1 94.69 366 SER B C 1
ATOM 7618 O O . SER B 1 366 ? -23.328 14.008 13.594 1 94.69 366 SER B O 1
ATOM 7620 N N . PHE B 1 367 ? -22.672 14.719 15.641 1 94.56 367 PHE B N 1
ATOM 7621 C CA . PHE B 1 367 ? -21.25 14.641 15.32 1 94.56 367 PHE B CA 1
ATOM 7622 C C . PHE B 1 367 ? -20.562 13.586 16.172 1 94.56 367 PHE B C 1
ATOM 7624 O O . PHE B 1 367 ? -21.047 13.234 17.25 1 94.56 367 PHE B O 1
ATOM 7631 N N . ASP B 1 368 ? -19.469 13.109 15.648 1 93.5 368 ASP B N 1
ATOM 7632 C CA . ASP B 1 368 ? -18.625 12.18 16.391 1 93.5 368 ASP B CA 1
ATOM 7633 C C . ASP B 1 368 ? -18.047 12.836 17.641 1 93.5 368 ASP B C 1
ATOM 7635 O O . ASP B 1 368 ? -17.391 13.867 17.547 1 93.5 368 ASP B O 1
ATOM 7639 N N . MET B 1 369 ? -18.25 12.242 18.75 1 91.12 369 MET B N 1
ATOM 7640 C CA . MET B 1 369 ? -17.859 12.805 20.031 1 91.12 369 MET B CA 1
ATOM 7641 C C . MET B 1 369 ? -16.344 12.914 20.141 1 91.12 369 MET B C 1
ATOM 7643 O O . MET B 1 369 ? -15.828 13.875 20.719 1 91.12 369 MET B O 1
ATOM 7647 N N . TRP B 1 370 ? -15.648 11.984 19.609 1 87.56 370 TRP B N 1
ATOM 7648 C CA . TRP B 1 370 ? -14.195 12.023 19.688 1 87.56 370 TRP B CA 1
ATOM 7649 C C . TRP B 1 370 ? -13.633 13.148 18.828 1 87.56 370 TRP B C 1
ATOM 7651 O O . TRP B 1 370 ? -12.641 13.789 19.203 1 87.56 370 TRP B O 1
ATOM 7661 N N . ASP B 1 371 ? -14.242 13.336 17.734 1 88.5 371 ASP B N 1
ATOM 7662 C CA . ASP B 1 371 ? -13.852 14.492 16.922 1 88.5 371 ASP B CA 1
ATOM 7663 C C . ASP B 1 371 ? -14.133 15.797 17.656 1 88.5 371 ASP B C 1
ATOM 7665 O O . ASP B 1 371 ? -13.398 16.766 17.516 1 88.5 371 ASP B O 1
ATOM 7669 N N . GLY B 1 372 ? -15.188 15.766 18.375 1 90.38 372 GLY B N 1
ATOM 7670 C CA . GLY B 1 372 ? -15.484 16.922 19.203 1 90.38 372 GLY B CA 1
ATOM 7671 C C . GLY B 1 372 ? -14.438 17.172 20.266 1 90.38 372 GLY B C 1
ATOM 7672 O O . GLY B 1 372 ? -13.992 18.297 20.453 1 90.38 372 GLY B O 1
ATOM 7673 N N . ALA B 1 373 ? -14.039 16.125 20.906 1 89.81 373 ALA B N 1
ATOM 7674 C CA . ALA B 1 373 ? -13 16.234 21.922 1 89.81 373 ALA B CA 1
ATOM 7675 C C . ALA B 1 373 ? -11.703 16.766 21.328 1 89.81 373 ALA B C 1
ATOM 7677 O O . ALA B 1 373 ? -11.047 17.625 21.938 1 89.81 373 ALA B O 1
ATOM 7678 N N . LYS B 1 374 ? -11.445 16.219 20.188 1 86.31 374 LYS B N 1
ATOM 7679 C CA . LYS B 1 374 ? -10.25 16.688 19.5 1 86.31 374 LYS B CA 1
ATOM 7680 C C . LYS B 1 374 ? -10.367 18.172 19.141 1 86.31 374 LYS B C 1
ATOM 7682 O O . LYS B 1 374 ? -9.406 18.938 19.266 1 86.31 374 LYS B O 1
ATOM 7687 N N . PHE B 1 375 ? -11.477 18.531 18.594 1 88.38 375 PHE B N 1
ATOM 7688 C CA . PHE B 1 375 ? -11.742 19.906 18.188 1 88.38 375 PHE B CA 1
ATOM 7689 C C . PHE B 1 375 ? -11.648 20.859 19.359 1 88.38 375 PHE B C 1
ATOM 7691 O O . PHE B 1 375 ? -10.992 21.906 19.281 1 88.38 375 PHE B O 1
ATOM 7698 N N . ILE B 1 376 ? -12.273 20.516 20.453 1 89.56 376 ILE B N 1
ATOM 7699 C CA . ILE B 1 376 ? -12.25 21.328 21.656 1 89.56 376 ILE B CA 1
ATOM 7700 C C . ILE B 1 376 ? -10.82 21.406 22.203 1 89.56 376 ILE B C 1
ATOM 7702 O O . ILE B 1 376 ? -10.352 22.484 22.594 1 89.56 376 ILE B O 1
ATOM 7706 N N . GLY B 1 377 ? -10.195 20.281 22.188 1 87.81 377 GLY B N 1
ATOM 7707 C CA . GLY B 1 377 ? -8.812 20.25 22.625 1 87.81 377 GLY B CA 1
ATOM 7708 C C . GLY B 1 377 ? -7.918 21.203 21.859 1 87.81 377 GLY B C 1
ATOM 7709 O O . GLY B 1 377 ? -7.172 21.984 22.453 1 87.81 377 GLY B O 1
ATOM 7710 N N . LYS B 1 378 ? -8.031 21.109 20.609 1 84.06 378 LYS B N 1
ATOM 7711 C CA . LYS B 1 378 ? -7.242 22 19.766 1 84.06 378 LYS B CA 1
ATOM 7712 C C . LYS B 1 378 ? -7.562 23.469 20.031 1 84.06 378 LYS B C 1
ATOM 7714 O O . LYS B 1 378 ? -6.668 24.312 20.047 1 84.06 378 LYS B O 1
ATOM 7719 N N . THR B 1 379 ? -8.797 23.734 20.172 1 88.38 379 THR B N 1
ATOM 7720 C CA . THR B 1 379 ? -9.258 25.094 20.438 1 88.38 379 THR B CA 1
ATOM 7721 C C . THR B 1 379 ? -8.688 25.609 21.75 1 88.38 379 THR B C 1
ATOM 7723 O O . THR B 1 379 ? -8.258 26.766 21.828 1 88.38 379 THR B O 1
ATOM 7726 N N . ILE B 1 380 ? -8.633 24.766 22.734 1 88.88 380 ILE B N 1
ATOM 7727 C CA . ILE B 1 380 ? -8.133 25.141 24.047 1 88.88 380 ILE B CA 1
ATOM 7728 C C . ILE B 1 380 ? -6.617 25.344 23.984 1 88.88 380 ILE B C 1
ATOM 7730 O O . ILE B 1 380 ? -6.078 26.266 24.609 1 88.88 380 ILE B O 1
ATOM 7734 N N . VAL B 1 381 ? -6.02 24.453 23.281 1 84.06 381 VAL B N 1
ATOM 7735 C CA . VAL B 1 381 ? -4.574 24.594 23.109 1 84.06 381 VAL B CA 1
ATOM 7736 C C . VAL B 1 381 ? -4.246 25.922 22.453 1 84.06 381 VAL B C 1
ATOM 7738 O O . VAL B 1 381 ? -3.342 26.641 22.875 1 84.06 381 VAL B O 1
ATOM 7741 N N . GLN B 1 382 ? -4.961 26.234 21.438 1 84.69 382 GLN B N 1
ATOM 7742 C CA . GLN B 1 382 ? -4.766 27.5 20.75 1 84.69 382 GLN B CA 1
ATOM 7743 C C . GLN B 1 382 ? -5.039 28.688 21.688 1 84.69 382 GLN B C 1
ATOM 7745 O O . GLN B 1 382 ? -4.316 29.688 21.656 1 84.69 382 GLN B O 1
ATOM 7750 N N . ALA B 1 383 ? -6.066 28.578 22.453 1 88.25 383 ALA B N 1
ATOM 7751 C CA . ALA B 1 383 ? -6.418 29.609 23.422 1 88.25 383 ALA B CA 1
ATOM 7752 C C . ALA B 1 383 ? -5.316 29.781 24.469 1 88.25 383 ALA B C 1
ATOM 7754 O O . ALA B 1 383 ? -5.059 30.906 24.922 1 88.25 383 ALA B O 1
ATOM 7755 N N . SER B 1 384 ? -4.707 28.719 24.797 1 85.56 384 SER B N 1
ATOM 7756 C CA . SER B 1 384 ? -3.674 28.734 25.828 1 85.56 384 SER B CA 1
ATOM 7757 C C . SER B 1 384 ? -2.404 29.422 25.328 1 85.56 384 SER B C 1
ATOM 7759 O O . SER B 1 384 ? -1.547 29.812 26.109 1 85.56 384 SER B O 1
ATOM 7761 N N . ASN B 1 385 ? -2.375 29.469 24.047 1 78.62 385 ASN B N 1
ATOM 7762 C CA . ASN B 1 385 ? -1.183 30.062 23.453 1 78.62 385 ASN B CA 1
ATOM 7763 C C . ASN B 1 385 ? -1.229 31.578 23.5 1 78.62 385 ASN B C 1
ATOM 7765 O O . ASN B 1 385 ? -0.219 32.25 23.266 1 78.62 385 ASN B O 1
ATOM 7769 N N . HIS B 1 386 ? -2.406 32.219 23.859 1 80.56 386 HIS B N 1
ATOM 7770 C CA . HIS B 1 386 ? -2.52 33.656 24.016 1 80.56 386 HIS B CA 1
ATOM 7771 C C . HIS B 1 386 ? -1.75 34.125 25.234 1 80.56 386 HIS B C 1
ATOM 7773 O O . HIS B 1 386 ? -1.481 33.375 26.156 1 80.56 386 HIS B O 1
ATOM 7779 N N . THR B 1 387 ? -1.428 35.344 25.219 1 76.06 387 THR B N 1
ATOM 7780 C CA . THR B 1 387 ? -0.646 35.906 26.312 1 76.06 387 THR B CA 1
ATOM 7781 C C . THR B 1 387 ? -1.384 35.781 27.641 1 76.06 387 THR B C 1
ATOM 7783 O O . THR B 1 387 ? -2.572 36.094 27.734 1 76.06 387 THR B O 1
ATOM 7786 N N . ASN B 1 388 ? -0.777 35.25 28.703 1 82.94 388 ASN B N 1
ATOM 7787 C CA . ASN B 1 388 ? -1.248 35.094 30.078 1 82.94 388 ASN B CA 1
ATOM 7788 C C . ASN B 1 388 ? -2.373 34.062 30.156 1 82.94 388 ASN B C 1
ATOM 7790 O O . ASN B 1 388 ? -3.225 34.156 31.047 1 82.94 388 ASN B O 1
ATOM 7794 N N . CYS B 1 389 ? -2.404 33.219 29.125 1 90.62 389 CYS B N 1
ATOM 7795 C CA . CYS B 1 389 ? -3.467 32.219 29.156 1 90.62 389 CYS B CA 1
ATOM 7796 C C . CYS B 1 389 ? -2.891 30.812 29.266 1 90.62 389 CYS B C 1
ATOM 7798 O O . CYS B 1 389 ? -3.59 29.828 29.016 1 90.62 389 CYS B O 1
ATOM 7800 N N . GLN B 1 390 ? -1.666 30.672 29.625 1 86 390 GLN B N 1
ATOM 7801 C CA . GLN B 1 390 ? -0.96 29.391 29.703 1 86 390 GLN B CA 1
ATOM 7802 C C . GLN B 1 390 ? -1.562 28.484 30.766 1 86 390 GLN B C 1
ATOM 7804 O O . GLN B 1 390 ? -1.472 27.25 30.672 1 86 390 GLN B O 1
ATOM 7809 N N . ASN B 1 391 ? -2.168 29.156 31.703 1 85.81 391 ASN B N 1
ATOM 7810 C CA . ASN B 1 391 ? -2.756 28.391 32.812 1 85.81 391 ASN B CA 1
ATOM 7811 C C . ASN B 1 391 ? -3.979 27.609 32.344 1 85.81 391 ASN B C 1
ATOM 7813 O O . ASN B 1 391 ? -4.512 26.781 33.125 1 85.81 391 ASN B O 1
ATOM 7817 N N . LEU B 1 392 ? -4.301 27.766 31.109 1 89.69 392 LEU B N 1
ATOM 7818 C CA . LEU B 1 392 ? -5.426 27.016 30.562 1 89.69 392 LEU B CA 1
ATOM 7819 C C . LEU B 1 392 ? -5.008 25.594 30.203 1 89.69 392 LEU B C 1
ATOM 7821 O O . LEU B 1 392 ? -5.832 24.672 30.234 1 89.69 392 LEU B O 1
ATOM 7825 N N . LEU B 1 393 ? -3.828 25.406 29.828 1 87.44 393 LEU B N 1
ATOM 7826 C CA . LEU B 1 393 ? -3.332 24.141 29.281 1 87.44 393 LEU B CA 1
ATOM 7827 C C . LEU B 1 393 ? -3.465 23.016 30.312 1 87.44 393 LEU B C 1
ATOM 7829 O O . LEU B 1 393 ? -3.873 21.906 29.969 1 87.44 393 LEU B O 1
ATOM 7833 N N . PRO B 1 394 ? -3.195 23.281 31.578 1 83 394 PRO B N 1
ATOM 7834 C CA . PRO B 1 394 ? -3.346 22.219 32.562 1 83 394 PRO B CA 1
ATOM 7835 C C . PRO B 1 394 ? -4.793 21.75 32.719 1 83 394 PRO B C 1
ATOM 7837 O O . PRO B 1 394 ? -5.039 20.641 33.188 1 83 394 PRO B O 1
ATOM 7840 N N . TRP B 1 395 ? -5.691 22.594 32.344 1 88.44 395 TRP B N 1
ATOM 7841 C CA . TRP B 1 395 ? -7.113 22.297 32.5 1 88.44 395 TRP B CA 1
ATOM 7842 C C . TRP B 1 395 ? -7.609 21.453 31.312 1 88.44 395 TRP B C 1
ATOM 7844 O O . TRP B 1 395 ? -8.734 20.953 31.344 1 88.44 395 TRP B O 1
ATOM 7854 N N . LEU B 1 396 ? -6.879 21.25 30.312 1 88.5 396 LEU B N 1
ATOM 7855 C CA . LEU B 1 396 ? -7.289 20.625 29.062 1 88.5 396 LEU B CA 1
ATOM 7856 C C . LEU B 1 396 ? -7.895 19.25 29.312 1 88.5 396 LEU B C 1
ATOM 7858 O O . LEU B 1 396 ? -9 18.953 28.859 1 88.5 396 LEU B O 1
ATOM 7862 N N . PRO B 1 397 ? -7.23 18.359 30.062 1 83.81 397 PRO B N 1
ATOM 7863 C CA . PRO B 1 397 ? -7.82 17.031 30.281 1 83.81 397 PRO B CA 1
ATOM 7864 C C . PRO B 1 397 ? -9.18 17.109 30.984 1 83.81 397 PRO B C 1
ATOM 7866 O O . PRO B 1 397 ? -10.094 16.359 30.625 1 83.81 397 PRO B O 1
ATOM 7869 N N . GLU B 1 398 ? -9.266 18.016 31.875 1 82.38 398 GLU B N 1
ATOM 7870 C CA . GLU B 1 398 ? -10.516 18.156 32.594 1 82.38 398 GLU B CA 1
ATOM 7871 C C . GLU B 1 398 ? -11.625 18.703 31.719 1 82.38 398 GLU B C 1
ATOM 7873 O O . GLU B 1 398 ? -12.789 18.312 31.859 1 82.38 398 GLU B O 1
ATOM 7878 N N . ILE B 1 399 ? -11.289 19.594 30.938 1 88.19 399 ILE B N 1
ATOM 7879 C CA . ILE B 1 399 ? -12.266 20.172 30.016 1 88.19 399 ILE B CA 1
ATOM 7880 C C . ILE B 1 399 ? -12.773 19.094 29.062 1 88.19 399 ILE B C 1
ATOM 7882 O O . ILE B 1 399 ? -13.984 18.969 28.844 1 88.19 399 ILE B O 1
ATOM 7886 N N . ILE B 1 400 ? -11.891 18.25 28.562 1 89.75 400 ILE B N 1
ATOM 7887 C CA . ILE B 1 400 ? -12.25 17.188 27.641 1 89.75 400 ILE B CA 1
ATOM 7888 C C . ILE B 1 400 ? -13.109 16.141 28.359 1 89.75 400 ILE B C 1
ATOM 7890 O O . ILE B 1 400 ? -14.117 15.688 27.828 1 89.75 400 ILE B O 1
ATOM 7894 N N . ASN B 1 401 ? -12.727 15.805 29.594 1 84.88 401 ASN B N 1
ATOM 7895 C CA . ASN B 1 401 ? -13.492 14.852 30.375 1 84.88 401 ASN B CA 1
ATOM 7896 C C . ASN B 1 401 ? -14.906 15.359 30.656 1 84.88 401 ASN B C 1
ATOM 7898 O O . ASN B 1 401 ? -15.867 14.594 30.578 1 84.88 401 ASN B O 1
ATOM 7902 N N . HIS B 1 402 ? -14.945 16.578 30.984 1 88.38 402 HIS B N 1
ATOM 7903 C CA . HIS B 1 402 ? -16.25 17.188 31.234 1 88.38 402 HIS B CA 1
ATOM 7904 C C . HIS B 1 402 ? -17.125 17.141 29.984 1 88.38 402 HIS B C 1
ATOM 7906 O O . HIS B 1 402 ? -18.312 16.859 30.062 1 88.38 402 HIS B O 1
ATOM 7912 N N . PHE B 1 403 ? -16.531 17.391 28.938 1 90 403 PHE B N 1
ATOM 7913 C CA . PHE B 1 403 ? -17.234 17.344 27.656 1 90 403 PHE B CA 1
ATOM 7914 C C . PHE B 1 403 ? -17.781 15.953 27.391 1 90 403 PHE B C 1
ATOM 7916 O O . PHE B 1 403 ? -18.969 15.789 27.078 1 90 403 PHE B O 1
ATOM 7923 N N . LEU B 1 404 ? -16.938 15 27.516 1 88.69 404 LEU B N 1
ATOM 7924 C CA . LEU B 1 404 ? -17.312 13.617 27.219 1 88.69 404 LEU B CA 1
ATOM 7925 C C . LEU B 1 404 ? -18.375 13.125 28.203 1 88.69 404 LEU B C 1
ATOM 7927 O O . LEU B 1 404 ? -19.328 12.469 27.797 1 88.69 404 LEU B O 1
ATOM 7931 N N . GLU B 1 405 ? -18.234 13.461 29.422 1 84.75 405 GLU B N 1
ATOM 7932 C CA . GLU B 1 405 ? -19.203 13.047 30.438 1 84.75 405 GLU B CA 1
ATOM 7933 C C . GLU B 1 405 ? -20.547 13.719 30.219 1 84.75 405 GLU B C 1
ATOM 7935 O O . GLU B 1 405 ? -21.594 13.094 30.406 1 84.75 405 GLU B O 1
ATOM 7940 N N . THR B 1 406 ? -20.484 14.977 29.906 1 87.88 406 THR B N 1
ATOM 7941 C CA . THR B 1 406 ? -21.734 15.695 29.641 1 87.88 406 THR B CA 1
ATOM 7942 C C . THR B 1 406 ? -22.453 15.109 28.438 1 87.88 406 THR B C 1
ATOM 7944 O O . THR B 1 406 ? -23.672 14.977 28.438 1 87.88 406 THR B O 1
ATOM 7947 N N . SER B 1 407 ? -21.734 14.828 27.406 1 89.12 407 SER B N 1
ATOM 7948 C CA . SER B 1 407 ? -22.328 14.219 26.219 1 89.12 407 SER B CA 1
ATOM 7949 C C . SER B 1 407 ? -22.969 12.883 26.547 1 89.12 407 SER B C 1
ATOM 7951 O O . SER B 1 407 ? -24.094 12.609 26.109 1 89.12 407 SER B O 1
ATOM 7953 N N . LYS B 1 408 ? -22.297 12.078 27.281 1 86.94 408 LYS B N 1
ATOM 7954 C CA . LYS B 1 408 ? -22.797 10.766 27.688 1 86.94 408 LYS B CA 1
ATOM 7955 C C . LYS B 1 408 ? -24.062 10.898 28.516 1 86.94 408 LYS B C 1
ATOM 7957 O O . LYS B 1 408 ? -25.062 10.211 28.266 1 86.94 408 LYS B O 1
ATOM 7962 N N . THR B 1 409 ? -23.984 11.773 29.438 1 83.88 409 THR B N 1
ATOM 7963 C CA . THR B 1 409 ? -25.109 11.969 30.359 1 83.88 409 THR B CA 1
ATOM 7964 C C . THR B 1 409 ? -26.328 12.492 29.609 1 83.88 409 THR B C 1
ATOM 7966 O O . THR B 1 409 ? -27.453 12.062 29.859 1 83.88 409 THR B O 1
ATOM 7969 N N . CYS B 1 410 ? -26.078 13.422 28.766 1 83.69 410 CYS B N 1
ATOM 7970 C CA . CYS B 1 410 ? -27.172 13.984 27.969 1 83.69 410 CYS B CA 1
ATOM 7971 C C . CYS B 1 410 ? -27.828 12.914 27.109 1 83.69 410 CYS B C 1
ATOM 7973 O O . CYS B 1 410 ? -29.062 12.883 26.969 1 83.69 410 CYS B O 1
ATOM 7975 N N . ALA B 1 411 ? -27.109 12.109 26.5 1 85 411 ALA B N 1
ATOM 7976 C CA . ALA B 1 411 ? -27.625 11.039 25.641 1 85 411 ALA B CA 1
ATOM 7977 C C . ALA B 1 411 ? -28.438 10.039 26.453 1 85 411 ALA B C 1
ATOM 7979 O O . ALA B 1 411 ? -29.438 9.508 25.953 1 85 411 ALA B O 1
ATOM 7980 N N . GLU B 1 412 ? -28.031 9.719 27.609 1 80.56 412 GLU B N 1
ATOM 7981 C CA . GLU B 1 412 ? -28.719 8.766 28.484 1 80.56 412 GLU B CA 1
ATOM 7982 C C . GLU B 1 412 ? -30.062 9.312 28.953 1 80.56 412 GLU B C 1
ATOM 7984 O O . GLU B 1 412 ? -31.031 8.57 29.062 1 80.56 412 GLU B O 1
ATOM 7989 N N . ILE B 1 413 ? -29.938 10.555 29.25 1 70.44 413 ILE B N 1
ATOM 7990 C CA . ILE B 1 413 ? -31.172 11.188 29.734 1 70.44 413 ILE B CA 1
ATOM 7991 C C . ILE B 1 413 ? -32.156 11.336 28.578 1 70.44 413 ILE B C 1
ATOM 7993 O O . ILE B 1 413 ? -33.375 11.164 28.766 1 70.44 413 ILE B O 1
ATOM 7997 N N . SER B 1 414 ? -31.625 11.828 27.5 1 59.34 414 SER B N 1
ATOM 7998 C CA . SER B 1 414 ? -32.469 12.023 26.328 1 59.34 414 SER B CA 1
ATOM 7999 C C . SER B 1 414 ? -33.156 10.727 25.922 1 59.34 414 SER B C 1
ATOM 8001 O O . SER B 1 414 ? -34.156 10.75 25.219 1 59.34 414 SER B O 1
ATOM 8003 N N . GLY B 1 415 ? -32.562 9.5 26.141 1 50.28 415 GLY B N 1
ATOM 8004 C CA . GLY B 1 415 ? -33.406 8.367 25.797 1 50.28 415 GLY B CA 1
ATOM 8005 C C . GLY B 1 415 ? -34.875 8.625 26.062 1 50.28 415 GLY B C 1
ATOM 8006 O O . GLY B 1 415 ? -35.75 7.887 25.578 1 50.28 415 GLY B O 1
ATOM 8007 N N . SER B 1 416 ? -35.281 8.906 27.281 1 39.03 416 SER B N 1
ATOM 8008 C CA . SER B 1 416 ? -36.688 9.047 27.656 1 39.03 416 SER B CA 1
ATOM 8009 C C . SER B 1 416 ? -37.312 10.211 26.922 1 39.03 416 SER B C 1
ATOM 8011 O O . SER B 1 416 ? -38.438 10.078 26.422 1 39.03 416 SER B O 1
ATOM 8013 N N . LEU B 1 417 ? -37.344 11.617 27.453 1 34.19 417 LEU B N 1
ATOM 8014 C CA . LEU B 1 417 ? -38.156 12.727 27 1 34.19 417 LEU B CA 1
ATOM 8015 C C . LEU B 1 417 ? -37.562 13.398 25.781 1 34.19 417 LEU B C 1
ATOM 8017 O O . LEU B 1 417 ? -36.344 13.352 25.594 1 34.19 417 LEU B O 1
ATOM 8021 N N . TRP B 1 418 ? -38.312 14.375 24.859 1 34.09 418 TRP B N 1
ATOM 8022 C CA . TRP B 1 418 ? -38.312 15.109 23.594 1 34.09 418 TRP B CA 1
ATOM 8023 C C . TRP B 1 418 ? -37 15.906 23.438 1 34.09 418 TRP B C 1
ATOM 8025 O O . TRP B 1 418 ? -36.406 16.312 24.438 1 34.09 418 TRP B O 1
ATOM 8035 N N . VAL B 1 419 ? -36.406 16.203 22.016 1 41.16 419 VAL B N 1
ATOM 8036 C CA . VAL B 1 419 ? -35.312 16.484 21.094 1 41.16 419 VAL B CA 1
ATOM 8037 C C . VAL B 1 419 ? -34.656 17.828 21.422 1 41.16 419 VAL B C 1
ATOM 8039 O O . VAL B 1 419 ? -33.438 17.953 21.484 1 41.16 419 VAL B O 1
ATOM 8042 N N . SER B 1 420 ? -35.438 18.953 21.172 1 43.66 420 SER B N 1
ATOM 8043 C CA . SER B 1 420 ? -35 20.344 21.094 1 43.66 420 SER B CA 1
ATOM 8044 C C . SER B 1 420 ? -34.281 20.766 22.359 1 43.66 420 SER B C 1
ATOM 8046 O O . SER B 1 420 ? -33.281 21.5 22.312 1 43.66 420 SER B O 1
ATOM 8048 N N . THR B 1 421 ? -34.719 20.172 23.516 1 49.12 421 THR B N 1
ATOM 8049 C CA . THR B 1 421 ? -34.344 20.5 24.891 1 49.12 421 THR B CA 1
ATOM 8050 C C . THR B 1 421 ? -33 19.938 25.266 1 49.12 421 THR B C 1
ATOM 8052 O O . THR B 1 421 ? -32.281 20.516 26.078 1 49.12 421 THR B O 1
ATOM 8055 N N . ASP B 1 422 ? -32.531 19.031 24.344 1 63.78 422 ASP B N 1
ATOM 8056 C CA . ASP B 1 422 ? -31.344 18.281 24.734 1 63.78 422 ASP B CA 1
ATOM 8057 C C . ASP B 1 422 ? -30.078 19.016 24.297 1 63.78 422 ASP B C 1
ATOM 8059 O O . ASP B 1 422 ? -29.109 19.109 25.047 1 63.78 422 ASP B O 1
ATOM 8063 N N . GLU B 1 423 ? -30.219 19.75 23.188 1 78.12 423 GLU B N 1
ATOM 8064 C CA . GLU B 1 423 ? -29.047 20.469 22.703 1 78.12 423 GLU B CA 1
ATOM 8065 C C . GLU B 1 423 ? -28.719 21.656 23.609 1 78.12 423 GLU B C 1
ATOM 8067 O O . GLU B 1 423 ? -27.547 21.891 23.922 1 78.12 423 GLU B O 1
ATOM 8072 N N . GLU B 1 424 ? -29.812 22.328 24 1 77 424 GLU B N 1
ATOM 8073 C CA . GLU B 1 424 ? -29.625 23.5 24.844 1 77 424 GLU B CA 1
ATOM 8074 C C . GLU B 1 424 ? -29.141 23.078 26.25 1 77 424 GLU B C 1
ATOM 8076 O O . GLU B 1 424 ? -28.312 23.766 26.844 1 77 424 GLU B O 1
ATOM 8081 N N . ALA B 1 425 ? -29.672 22.047 26.656 1 77.75 425 ALA B N 1
ATOM 8082 C CA . ALA B 1 425 ? -29.266 21.531 27.953 1 77.75 425 ALA B CA 1
ATOM 8083 C C . ALA B 1 425 ? -27.797 21.109 27.938 1 77.75 425 ALA B C 1
ATOM 8085 O O . ALA B 1 425 ? -27.062 21.344 28.891 1 77.75 425 ALA B O 1
ATOM 8086 N N . PHE B 1 426 ? -27.484 20.516 26.891 1 84.62 426 PHE B N 1
ATOM 8087 C CA . PHE B 1 426 ? -26.109 20.094 26.734 1 84.62 426 PHE B CA 1
ATOM 8088 C C . PHE B 1 426 ? -25.172 21.297 26.688 1 84.62 426 PHE B C 1
ATOM 8090 O O . PHE B 1 426 ? -24.125 21.312 27.344 1 84.62 426 PHE B O 1
ATOM 8097 N N . LYS B 1 427 ? -25.547 22.234 25.922 1 84 427 LYS B N 1
ATOM 8098 C CA . LYS B 1 427 ? -24.766 23.453 25.797 1 84 427 LYS B CA 1
ATOM 8099 C C . LYS B 1 427 ? -24.547 24.125 27.156 1 84 427 LYS B C 1
ATOM 8101 O O . LYS B 1 427 ? -23.438 24.531 27.5 1 84 427 LYS B O 1
ATOM 8106 N N . ASP B 1 428 ? -25.594 24.188 27.844 1 82.88 428 ASP B N 1
ATOM 8107 C CA . ASP B 1 428 ? -25.531 24.812 29.156 1 82.88 428 ASP B CA 1
ATOM 8108 C C . ASP B 1 428 ? -24.656 24 30.109 1 82.88 428 ASP B C 1
ATOM 8110 O O . ASP B 1 428 ? -23.766 24.547 30.766 1 82.88 428 ASP B O 1
ATOM 8114 N N . SER B 1 429 ? -24.906 22.781 30.141 1 82.12 429 SER B N 1
ATOM 8115 C CA . SER B 1 429 ? -24.203 21.891 31.062 1 82.12 429 SER B CA 1
ATOM 8116 C C . SER B 1 429 ? -22.703 21.875 30.766 1 82.12 429 SER B C 1
ATOM 8118 O O . SER B 1 429 ? -21.875 21.828 31.688 1 82.12 429 SER B O 1
ATOM 8120 N N . PHE B 1 430 ? -22.484 21.859 29.5 1 86.75 430 PHE B N 1
ATOM 8121 C CA . PHE B 1 430 ? -21.062 21.781 29.156 1 86.75 430 PHE B CA 1
ATOM 8122 C C . PHE B 1 430 ? -20.422 23.156 29.219 1 86.75 430 PHE B C 1
ATOM 8124 O O . PHE B 1 430 ? -19.469 23.375 29.969 1 86.75 430 PHE B O 1
ATOM 8131 N N . VAL B 1 431 ? -20.953 24.141 28.453 1 88.75 431 VAL B N 1
ATOM 8132 C CA . VAL B 1 431 ? -20.297 25.438 28.297 1 88.75 431 VAL B CA 1
ATOM 8133 C C . VAL B 1 431 ? -20.344 26.203 29.625 1 88.75 431 VAL B C 1
ATOM 8135 O O . VAL B 1 431 ? -19.312 26.547 30.188 1 88.75 431 VAL B O 1
ATOM 8138 N N . THR B 1 432 ? -21.5 26.375 30.188 1 86 432 THR B N 1
ATOM 8139 C CA . THR B 1 432 ? -21.641 27.094 31.453 1 86 432 THR B CA 1
ATOM 8140 C C . THR B 1 432 ? -20.984 26.312 32.594 1 86 432 THR B C 1
ATOM 8142 O O . THR B 1 432 ? -20.359 26.891 33.469 1 86 432 THR B O 1
ATOM 8145 N N . GLY B 1 433 ? -21.125 25.062 32.531 1 86.56 433 GLY B N 1
ATOM 8146 C CA . GLY B 1 433 ? -20.562 24.203 33.562 1 86.56 433 GLY B CA 1
ATOM 8147 C C . GLY B 1 433 ? -19.047 24.328 33.656 1 86.56 433 GLY B C 1
ATOM 8148 O O . GLY B 1 433 ? -18.5 24.516 34.75 1 86.56 433 GLY B O 1
ATOM 8149 N N . ILE B 1 434 ? -18.453 24.281 32.562 1 89.44 434 ILE B N 1
ATOM 8150 C CA . ILE B 1 434 ? -16.984 24.281 32.562 1 89.44 434 ILE B CA 1
ATOM 8151 C C . ILE B 1 434 ? -16.469 25.672 32.938 1 89.44 434 ILE B C 1
ATOM 8153 O O . ILE B 1 434 ? -15.43 25.797 33.594 1 89.44 434 ILE B O 1
ATOM 8157 N N . ILE B 1 435 ? -17.125 26.719 32.469 1 89.56 435 ILE B N 1
ATOM 8158 C CA . ILE B 1 435 ? -16.75 28.094 32.812 1 89.56 435 ILE B CA 1
ATOM 8159 C C . ILE B 1 435 ? -16.797 28.281 34.312 1 89.56 435 ILE B C 1
ATOM 8161 O O . ILE B 1 435 ? -15.914 28.906 34.906 1 89.56 435 ILE B O 1
ATOM 8165 N N . HIS B 1 436 ? -17.719 27.672 34.969 1 87.62 436 HIS B N 1
ATOM 8166 C CA . HIS B 1 436 ? -17.875 27.766 36.406 1 87.62 436 HIS B CA 1
ATOM 8167 C C . HIS B 1 436 ? -16.953 26.797 37.125 1 87.62 436 HIS B C 1
ATOM 8169 O O . HIS B 1 436 ? -16.312 27.141 38.125 1 87.62 436 HIS B O 1
ATOM 8175 N N . HIS B 1 437 ? -16.828 25.656 36.562 1 87.5 437 HIS B N 1
ATOM 8176 C CA . HIS B 1 437 ? -16.031 24.594 37.219 1 87.5 437 HIS B CA 1
ATOM 8177 C C . HIS B 1 437 ? -14.57 25 37.344 1 87.5 437 HIS B C 1
ATOM 8179 O O . HIS B 1 437 ? -13.938 24.719 38.375 1 87.5 437 HIS B O 1
ATOM 8185 N N . THR B 1 438 ? -14.07 25.641 36.375 1 88.5 438 THR B N 1
ATOM 8186 C CA . THR B 1 438 ? -12.656 26 36.344 1 88.5 438 THR B CA 1
ATOM 8187 C C . THR B 1 438 ? -12.359 27.047 37.406 1 88.5 438 THR B C 1
ATOM 8189 O O . THR B 1 438 ? -11.203 27.281 37.75 1 88.5 438 THR B O 1
ATOM 8192 N N . MET B 1 439 ? -13.406 27.719 37.938 1 87.19 439 MET B N 1
ATOM 8193 C CA . MET B 1 439 ? -13.273 28.703 39 1 87.19 439 MET B CA 1
ATOM 8194 C C . MET B 1 439 ? -13.664 28.125 40.344 1 87.19 439 MET B C 1
ATOM 8196 O O . MET B 1 439 ? -13.883 28.859 41.312 1 87.19 439 MET B O 1
ATOM 8200 N N . ASN B 1 440 ? -13.82 26.906 40.375 1 86.56 440 ASN B N 1
ATOM 8201 C CA . ASN B 1 440 ? -14.211 26.172 41.594 1 86.56 440 ASN B CA 1
ATOM 8202 C C . ASN B 1 440 ? -15.648 26.484 42 1 86.56 440 ASN B C 1
ATOM 8204 O O . ASN B 1 440 ? -15.961 26.547 43.188 1 86.56 440 ASN B O 1
ATOM 8208 N N . ASN B 1 441 ? -16.406 26.828 41.031 1 85.81 441 ASN B N 1
ATOM 8209 C CA . ASN B 1 441 ? -17.844 26.984 41.188 1 85.81 441 ASN B CA 1
ATOM 8210 C C . ASN B 1 441 ? -18.625 25.812 40.594 1 85.81 441 ASN B C 1
ATOM 8212 O O . ASN B 1 441 ? -18.625 25.641 39.375 1 85.81 441 ASN B O 1
ATOM 8216 N N . HIS B 1 442 ? -19.219 25.062 41.375 1 85.69 442 HIS B N 1
ATOM 8217 C CA . HIS B 1 442 ? -19.797 23.797 40.906 1 85.69 442 HIS B CA 1
ATOM 8218 C C . HIS B 1 442 ? -21.312 23.891 40.812 1 85.69 442 HIS B C 1
ATOM 8220 O O . HIS B 1 442 ? -21.984 22.875 40.594 1 85.69 442 HIS B O 1
ATOM 8226 N N . LYS B 1 443 ? -21.734 25.062 41.062 1 83.12 443 LYS B N 1
ATOM 8227 C CA . LYS B 1 443 ? -23.172 25.328 40.906 1 83.12 443 LYS B CA 1
ATOM 8228 C C . LYS B 1 443 ? -23.406 26.641 40.188 1 83.12 443 LYS B C 1
ATOM 8230 O O . LYS B 1 443 ? -22.703 27.625 40.406 1 83.12 443 LYS B O 1
ATOM 8235 N N . TRP B 1 444 ? -24.344 26.594 39.219 1 80.19 444 TRP B N 1
ATOM 8236 C CA . TRP B 1 444 ? -24.766 27.781 38.5 1 80.19 444 TRP B CA 1
ATOM 8237 C C . TRP B 1 444 ? -26.281 27.812 38.312 1 80.19 444 TRP B C 1
ATOM 8239 O O . TRP B 1 444 ? -26.984 26.953 38.844 1 80.19 444 TRP B O 1
ATOM 8249 N N . MET B 1 445 ? -26.906 28.844 37.781 1 71.19 445 MET B N 1
ATOM 8250 C CA . MET B 1 445 ? -28.344 29.109 37.781 1 71.19 445 MET B CA 1
ATOM 8251 C C . MET B 1 445 ? -29.125 27.922 37.25 1 71.19 445 MET B C 1
ATOM 8253 O O . MET B 1 445 ? -30.188 27.578 37.75 1 71.19 445 MET B O 1
ATOM 8257 N N . SER B 1 446 ? -28.516 27.219 36.219 1 73.12 446 SER B N 1
ATOM 8258 C CA . SER B 1 446 ? -29.297 26.219 35.469 1 73.12 446 SER B CA 1
ATOM 8259 C C . SER B 1 446 ? -28.781 24.812 35.75 1 73.12 446 SER B C 1
ATOM 8261 O O . SER B 1 446 ? -29.281 23.844 35.188 1 73.12 446 SER B O 1
ATOM 8263 N N . GLY B 1 447 ? -27.719 24.688 36.688 1 76.62 447 GLY B N 1
ATOM 8264 C CA . GLY B 1 447 ? -27.234 23.328 36.844 1 76.62 447 GLY B CA 1
ATOM 8265 C C . GLY B 1 447 ? -26.094 23.203 37.844 1 76.62 447 GLY B C 1
ATOM 8266 O O . GLY B 1 447 ? -25.797 24.156 38.562 1 76.62 447 GLY B O 1
ATOM 8267 N N . GLN B 1 448 ? -25.594 21.969 37.969 1 80.44 448 GLN B N 1
ATOM 8268 C CA . GLN B 1 448 ? -24.484 21.672 38.875 1 80.44 448 GLN B CA 1
ATOM 8269 C C . GLN B 1 448 ? -23.594 20.578 38.344 1 80.44 448 GLN B C 1
ATOM 8271 O O . GLN B 1 448 ? -24.016 19.797 37.469 1 80.44 448 GLN B O 1
ATOM 8276 N N . CYS B 1 449 ? -22.344 20.641 38.625 1 76.5 449 CYS B N 1
ATOM 8277 C CA . CYS B 1 449 ? -21.422 19.594 38.25 1 76.5 449 CYS B CA 1
ATOM 8278 C C . CYS B 1 449 ? -21.859 18.25 38.812 1 76.5 449 CYS B C 1
ATOM 8280 O O . CYS B 1 449 ? -22.359 18.172 39.906 1 76.5 449 CYS B O 1
ATOM 8282 N N . LEU B 1 450 ? -21.797 17.203 38 1 71.81 450 LEU B N 1
ATOM 8283 C CA . LEU B 1 450 ? -22.25 15.867 38.375 1 71.81 450 LEU B CA 1
ATOM 8284 C C . LEU B 1 450 ? -21.094 15.047 38.938 1 71.81 450 LEU B C 1
ATOM 8286 O O . LEU B 1 450 ? -20.719 14.031 38.344 1 71.81 450 LEU B O 1
ATOM 8290 N N . HIS B 1 451 ? -20.312 15.523 39.656 1 67.06 451 HIS B N 1
ATOM 8291 C CA . HIS B 1 451 ? -19.25 14.758 40.312 1 67.06 451 HIS B CA 1
ATOM 8292 C C . HIS B 1 451 ? -19.422 14.789 41.844 1 67.06 451 HIS B C 1
ATOM 8294 O O . HIS B 1 451 ? -20.141 15.633 42.375 1 67.06 451 HIS B O 1
ATOM 8300 N N . GLY B 1 452 ? -18.969 13.742 42.531 1 63.88 452 GLY B N 1
ATOM 8301 C CA . GLY B 1 452 ? -18.969 13.695 44 1 63.88 452 GLY B CA 1
ATOM 8302 C C . GLY B 1 452 ? -18.016 14.688 44.625 1 63.88 452 GLY B C 1
ATOM 8303 O O . GLY B 1 452 ? -17.406 15.508 43.938 1 63.88 452 GLY B O 1
ATOM 8304 N N . PRO B 1 453 ? -17.844 14.656 45.969 1 63.91 453 PRO B N 1
ATOM 8305 C CA . PRO B 1 453 ? -16.938 15.562 46.688 1 63.91 453 PRO B CA 1
ATOM 8306 C C . PRO B 1 453 ? -15.516 15.516 46.125 1 63.91 453 PRO B C 1
ATOM 8308 O O . PRO B 1 453 ? -15 14.438 45.844 1 63.91 453 PRO B O 1
ATOM 8311 N N . LEU B 1 454 ? -15.109 16.688 45.469 1 61.44 454 LEU B N 1
ATOM 8312 C CA . LEU B 1 454 ? -13.758 16.766 44.906 1 61.44 454 LEU B CA 1
ATOM 8313 C C . LEU B 1 454 ? -12.711 16.578 46.031 1 61.44 454 LEU B C 1
ATOM 8315 O O . LEU B 1 454 ? -12.859 17.125 47.125 1 61.44 454 LEU B O 1
ATOM 8319 N N . GLU B 1 455 ? -12.055 15.484 46.062 1 53.91 455 GLU B N 1
ATOM 8320 C CA . GLU B 1 455 ? -10.945 15.367 47 1 53.91 455 GLU B CA 1
ATOM 8321 C C . GLU B 1 455 ? -9.961 16.531 46.844 1 53.91 455 GLU B C 1
ATOM 8323 O O . GLU B 1 455 ? -9.805 17.062 45.75 1 53.91 455 GLU B O 1
ATOM 8328 N N . ASP B 1 456 ? -9.703 17.375 47.844 1 50.75 456 ASP B N 1
ATOM 8329 C CA . ASP B 1 456 ? -8.875 18.562 48 1 50.75 456 ASP B CA 1
ATOM 8330 C C . ASP B 1 456 ? -7.703 18.562 47.031 1 50.75 456 ASP B C 1
ATOM 8332 O O . ASP B 1 456 ? -7.098 19.609 46.781 1 50.75 456 ASP B O 1
ATOM 8336 N N . GLU B 1 457 ? -7.035 17.484 46.688 1 46.09 457 GLU B N 1
ATOM 8337 C CA . GLU B 1 457 ? -5.73 17.5 46.031 1 46.09 457 GLU B CA 1
ATOM 8338 C C . GLU B 1 457 ? -5.852 17.922 44.594 1 46.09 457 GLU B C 1
ATOM 8340 O O . GLU B 1 457 ? -5.629 17.125 43.688 1 46.09 457 GLU B O 1
ATOM 8345 N N . ASP B 1 458 ? -6.793 18.625 44.219 1 51.91 458 ASP B N 1
ATOM 8346 C CA . ASP B 1 458 ? -6.902 18.906 42.812 1 51.91 458 ASP B CA 1
ATOM 8347 C C . ASP B 1 458 ? -5.66 19.625 42.281 1 51.91 458 ASP B C 1
ATOM 8349 O O . ASP B 1 458 ? -5.254 20.641 42.844 1 51.91 458 ASP B O 1
ATOM 8353 N N . ALA B 1 459 ? -4.809 19 41.469 1 53.62 459 ALA B N 1
ATOM 8354 C CA . ALA B 1 459 ? -3.436 19.141 40.969 1 53.62 459 ALA B CA 1
ATOM 8355 C C . ALA B 1 459 ? -3.232 20.484 40.281 1 53.62 459 ALA B C 1
ATOM 8357 O O . ALA B 1 459 ? -2.111 20.984 40.219 1 53.62 459 ALA B O 1
ATOM 8358 N N . PHE B 1 460 ? -4.383 21.062 39.719 1 68.06 460 PHE B N 1
ATOM 8359 C CA . PHE B 1 460 ? -3.969 22.281 39 1 68.06 460 PHE B CA 1
ATOM 8360 C C . PHE B 1 460 ? -4.684 23.5 39.562 1 68.06 460 PHE B C 1
ATOM 8362 O O . PHE B 1 460 ? -5.785 23.391 40.125 1 68.06 460 PHE B O 1
ATOM 8369 N N . PRO B 1 461 ? -4.094 24.656 39.719 1 77.94 461 PRO B N 1
ATOM 8370 C CA . PRO B 1 461 ? -4.637 25.906 40.25 1 77.94 461 PRO B CA 1
ATOM 8371 C C . PRO B 1 461 ? -5.906 26.359 39.531 1 77.94 461 PRO B C 1
ATOM 8373 O O . PRO B 1 461 ? -5.988 26.281 38.312 1 77.94 461 PRO B O 1
ATOM 8376 N N . TRP B 1 462 ? -6.93 26.688 40.438 1 88.38 462 TRP B N 1
ATOM 8377 C CA . TRP B 1 462 ? -8.172 27.234 39.875 1 88.38 462 TRP B CA 1
ATOM 8378 C C . TRP B 1 462 ? -7.914 28.5 39.094 1 88.38 462 TRP B C 1
ATOM 8380 O O . TRP B 1 462 ? -7.023 29.281 39.438 1 88.38 462 TRP B O 1
ATOM 8390 N N . LEU B 1 463 ? -8.703 28.672 38.062 1 90.94 463 LEU B N 1
ATOM 8391 C CA . LEU B 1 463 ? -8.602 29.922 37.312 1 90.94 463 LEU B CA 1
ATOM 8392 C C . LEU B 1 463 ? -9.258 31.078 38.062 1 90.94 463 LEU B C 1
ATOM 8394 O O . LEU B 1 463 ? -10.305 30.891 38.688 1 90.94 463 LEU B O 1
ATOM 8398 N N . GLN B 1 464 ? -8.586 32.156 38.094 1 89.62 464 GLN B N 1
ATOM 8399 C CA . GLN B 1 464 ? -9.188 33.344 38.719 1 89.62 464 GLN B CA 1
ATOM 8400 C C . GLN B 1 464 ? -10.289 33.938 37.812 1 89.62 464 GLN B C 1
ATOM 8402 O O . GLN B 1 464 ? -10.125 34 36.594 1 89.62 464 GLN B O 1
ATOM 8407 N N . PRO B 1 465 ? -11.383 34.25 38.531 1 90.12 465 PRO B N 1
ATOM 8408 C CA . PRO B 1 465 ? -12.477 34.844 37.75 1 90.12 465 PRO B CA 1
ATOM 8409 C C . PRO B 1 465 ? -12.039 36.094 36.969 1 90.12 465 PRO B C 1
ATOM 8411 O O . PRO B 1 465 ? -11.359 36.938 37.531 1 90.12 465 PRO B O 1
ATOM 8414 N N . ASP B 1 466 ? -12.297 36.125 35.719 1 88.5 466 ASP B N 1
ATOM 8415 C CA . ASP B 1 466 ? -12.07 37.25 34.812 1 88.5 466 ASP B CA 1
ATOM 8416 C C . ASP B 1 466 ? -10.578 37.438 34.562 1 88.5 466 ASP B C 1
ATOM 8418 O O . ASP B 1 466 ? -10.156 38.531 34.156 1 88.5 466 ASP B O 1
ATOM 8422 N N . SER B 1 467 ? -9.828 36.469 34.938 1 91.56 467 SER B N 1
ATOM 8423 C CA . SER B 1 467 ? -8.438 36.469 34.469 1 91.56 467 SER B CA 1
ATOM 8424 C C . SER B 1 467 ? -8.344 36.344 32.969 1 91.56 467 SER B C 1
ATOM 8426 O O . SER B 1 467 ? -9.32 35.969 32.312 1 91.56 467 SER B O 1
ATOM 8428 N N . PRO B 1 468 ? -7.324 36.719 32.406 1 92.19 468 PRO B N 1
ATOM 8429 C CA . PRO B 1 468 ? -7.164 36.562 30.953 1 92.19 468 PRO B CA 1
ATOM 8430 C C . PRO B 1 468 ? -7.445 35.125 30.484 1 92.19 468 PRO B C 1
ATOM 8432 O O . PRO B 1 468 ? -8.109 34.938 29.469 1 92.19 468 PRO B O 1
ATOM 8435 N N . ALA B 1 469 ? -6.965 34.219 31.234 1 91.88 469 ALA B N 1
ATOM 8436 C CA . ALA B 1 469 ? -7.184 32.812 30.891 1 91.88 469 ALA B CA 1
ATOM 8437 C C . ALA B 1 469 ? -8.664 32.438 30.969 1 91.88 469 ALA B C 1
ATOM 8439 O O . ALA B 1 469 ? -9.195 31.766 30.078 1 91.88 469 ALA B O 1
ATOM 8440 N N . HIS B 1 470 ? -9.289 32.875 32.031 1 93.62 470 HIS B N 1
ATOM 8441 C CA . HIS B 1 470 ? -10.711 32.594 32.188 1 93.62 470 HIS B CA 1
ATOM 8442 C C . HIS B 1 470 ? -11.531 33.281 31.109 1 93.62 470 HIS B C 1
ATOM 8444 O O . HIS B 1 470 ? -12.477 32.719 30.578 1 93.62 470 HIS B O 1
ATOM 8450 N N . ASN B 1 471 ? -11.211 34.469 30.781 1 92.31 471 ASN B N 1
ATOM 8451 C CA . ASN B 1 471 ? -11.906 35.219 29.734 1 92.31 471 ASN B CA 1
ATOM 8452 C C . ASN B 1 471 ? -11.695 34.562 28.359 1 92.31 471 ASN B C 1
ATOM 8454 O O . ASN B 1 471 ? -12.617 34.562 27.531 1 92.31 471 ASN B O 1
ATOM 8458 N N . GLN B 1 472 ? -10.484 34.125 28.172 1 93.25 472 GLN B N 1
ATOM 8459 C CA . GLN B 1 472 ? -10.211 33.469 26.922 1 93.25 472 GLN B CA 1
ATOM 8460 C C . GLN B 1 472 ? -11.023 32.156 26.797 1 93.25 472 GLN B C 1
ATOM 8462 O O . GLN B 1 472 ? -11.492 31.828 25.719 1 93.25 472 GLN B O 1
ATOM 8467 N N . LEU B 1 473 ? -11.109 31.453 27.812 1 93.56 473 LEU B N 1
ATOM 8468 C CA . LEU B 1 473 ? -11.938 30.266 27.844 1 93.56 473 LEU B CA 1
ATOM 8469 C C . LEU B 1 473 ? -13.391 30.594 27.516 1 93.56 473 LEU B C 1
ATOM 8471 O O . LEU B 1 473 ? -14.008 29.906 26.688 1 93.56 473 LEU B O 1
ATOM 8475 N N . LYS B 1 474 ? -13.914 31.625 28.125 1 90.75 474 LYS B N 1
ATOM 8476 C CA . LYS B 1 474 ? -15.273 32.094 27.828 1 90.75 474 LYS B CA 1
ATOM 8477 C C . LYS B 1 474 ? -15.43 32.438 26.359 1 90.75 474 LYS B C 1
ATOM 8479 O O . LYS B 1 474 ? -16.406 32.031 25.719 1 90.75 474 LYS B O 1
ATOM 8484 N N . HIS B 1 475 ? -14.469 33.031 25.906 1 91.94 475 HIS B N 1
ATOM 8485 C CA . HIS B 1 475 ? -14.516 33.5 24.516 1 91.94 475 HIS B CA 1
ATOM 8486 C C . HIS B 1 475 ? -14.586 32.344 23.547 1 91.94 475 HIS B C 1
ATOM 8488 O O . HIS B 1 475 ? -15.398 32.375 22.609 1 91.94 475 HIS B O 1
ATOM 8494 N N . VAL B 1 476 ? -13.766 31.359 23.734 1 91.81 476 VAL B N 1
ATOM 8495 C CA . VAL B 1 476 ? -13.68 30.266 22.781 1 91.81 476 VAL B CA 1
ATOM 8496 C C . VAL B 1 476 ? -14.914 29.375 22.891 1 91.81 476 VAL B C 1
ATOM 8498 O O . VAL B 1 476 ? -15.406 28.859 21.891 1 91.81 476 VAL B O 1
ATOM 8501 N N . LEU B 1 477 ? -15.391 29.219 24.094 1 90.31 477 LEU B N 1
ATOM 8502 C CA . LEU B 1 477 ? -16.531 28.312 24.281 1 90.31 477 LEU B CA 1
ATOM 8503 C C . LEU B 1 477 ? -17.828 28.984 23.875 1 90.31 477 LEU B C 1
ATOM 8505 O O . LEU B 1 477 ? -18.797 28.312 23.547 1 90.31 477 LEU B O 1
ATOM 8509 N N . LEU B 1 478 ? -17.844 30.281 23.906 1 89.5 478 LEU B N 1
ATOM 8510 C CA . LEU B 1 478 ? -19.078 31 23.594 1 89.5 478 LEU B CA 1
ATOM 8511 C C . LEU B 1 478 ? -19.016 31.594 22.188 1 89.5 478 LEU B C 1
ATOM 8513 O O . LEU B 1 478 ? -19.922 32.312 21.781 1 89.5 478 LEU B O 1
ATOM 8517 N N . ASP B 1 479 ? -17.938 31.281 21.5 1 89.25 479 ASP B N 1
ATOM 8518 C CA . ASP B 1 479 ? -17.797 31.75 20.125 1 89.25 479 ASP B CA 1
ATOM 8519 C C . ASP B 1 479 ? -18.922 31.203 19.234 1 89.25 479 ASP B C 1
ATOM 8521 O O . ASP B 1 479 ? -19.469 30.141 19.516 1 89.25 479 ASP B O 1
ATOM 8525 N N . LYS B 1 480 ? -19.234 31.875 18.234 1 82.56 480 LYS B N 1
ATOM 8526 C CA . LYS B 1 480 ? -20.328 31.516 17.328 1 82.56 480 LYS B CA 1
ATOM 8527 C C . LYS B 1 480 ? -20.078 30.172 16.656 1 82.56 480 LYS B C 1
ATOM 8529 O O . LYS B 1 480 ? -21 29.375 16.469 1 82.56 480 LYS B O 1
ATOM 8534 N N . LYS B 1 481 ? -18.875 29.984 16.266 1 81.56 481 LYS B N 1
ATOM 8535 C CA . LYS B 1 481 ? -18.516 28.734 15.609 1 81.56 481 LYS B CA 1
ATOM 8536 C C . LYS B 1 481 ? -18.75 27.531 16.531 1 81.56 481 LYS B C 1
ATOM 8538 O O . LYS B 1 481 ? -19.344 26.531 16.109 1 81.56 481 LYS B O 1
ATOM 8543 N N . MET B 1 482 ? -18.297 27.672 17.734 1 86.5 482 MET B N 1
ATOM 8544 C CA . MET B 1 482 ? -18.484 26.625 18.734 1 86.5 482 MET B CA 1
ATOM 8545 C C . MET B 1 482 ? -19.969 26.453 19.078 1 86.5 482 MET B C 1
ATOM 8547 O O . MET B 1 482 ? -20.469 25.328 19.094 1 86.5 482 MET B O 1
ATOM 8551 N N . SER B 1 483 ? -20.641 27.516 19.234 1 84.56 483 SER B N 1
ATOM 8552 C CA . SER B 1 483 ? -22.031 27.484 19.672 1 84.56 483 SER B CA 1
ATOM 8553 C C . SER B 1 483 ? -22.922 26.875 18.594 1 84.56 483 SER B C 1
ATOM 8555 O O . SER B 1 483 ? -23.938 26.234 18.922 1 84.56 483 SER B O 1
ATOM 8557 N N . SER B 1 484 ? -22.516 27.016 17.375 1 83.38 484 SER B N 1
ATOM 8558 C CA . SER B 1 484 ? -23.344 26.531 16.266 1 83.38 484 SER B CA 1
ATOM 8559 C C . SER B 1 484 ? -23.234 25.016 16.125 1 83.38 484 SER B C 1
ATOM 8561 O O . SER B 1 484 ? -24.125 24.375 15.555 1 83.38 484 SER B O 1
ATOM 8563 N N . ILE B 1 485 ? -22.188 24.438 16.672 1 87.44 485 ILE B N 1
ATOM 8564 C CA . ILE B 1 485 ? -22.016 23.031 16.375 1 87.44 485 ILE B CA 1
ATOM 8565 C C . ILE B 1 485 ? -22.094 22.219 17.672 1 87.44 485 ILE B C 1
ATOM 8567 O O . ILE B 1 485 ? -22.25 21 17.641 1 87.44 485 ILE B O 1
ATOM 8571 N N . ILE B 1 486 ? -21.969 22.828 18.797 1 88.75 486 ILE B N 1
ATOM 8572 C CA . ILE B 1 486 ? -21.797 22.141 20.078 1 88.75 486 ILE B CA 1
ATOM 8573 C C . ILE B 1 486 ? -23.016 21.266 20.359 1 88.75 486 ILE B C 1
ATOM 8575 O O . ILE B 1 486 ? -22.891 20.203 20.969 1 88.75 486 ILE B O 1
ATOM 8579 N N . GLY B 1 487 ? -24.156 21.703 19.984 1 88.75 487 GLY B N 1
ATOM 8580 C CA . GLY B 1 487 ? -25.375 20.953 20.219 1 88.75 487 GLY B CA 1
ATOM 8581 C C . GLY B 1 487 ? -25.375 19.594 19.531 1 88.75 487 GLY B C 1
ATOM 8582 O O . GLY B 1 487 ? -26.094 18.688 19.953 1 88.75 487 GLY B O 1
ATOM 8583 N N . ASN B 1 488 ? -24.625 19.391 18.5 1 92.38 488 ASN B N 1
ATOM 8584 C CA . ASN B 1 488 ? -24.594 18.172 17.703 1 92.38 488 ASN B CA 1
ATOM 8585 C C . ASN B 1 488 ? -23.875 17.031 18.422 1 92.38 488 ASN B C 1
ATOM 8587 O O . ASN B 1 488 ? -23.922 15.891 17.984 1 92.38 488 ASN B O 1
ATOM 8591 N N . PHE B 1 489 ? -23.266 17.328 19.625 1 92.94 489 PHE B N 1
ATOM 8592 C CA . PHE B 1 489 ? -22.547 16.312 20.391 1 92.94 489 PHE B CA 1
ATOM 8593 C C . PHE B 1 489 ? -23.406 15.758 21.516 1 92.94 489 PHE B C 1
ATOM 8595 O O . PHE B 1 489 ? -22.953 14.914 22.297 1 92.94 489 PHE B O 1
ATOM 8602 N N . SER B 1 490 ? -24.641 16.188 21.609 1 90.06 490 SER B N 1
ATOM 8603 C CA . SER B 1 490 ? -25.531 15.875 22.734 1 90.06 490 SER B CA 1
ATOM 8604 C C . SER B 1 490 ? -25.953 14.414 22.703 1 90.06 490 SER B C 1
ATOM 8606 O O . SER B 1 490 ? -26.406 13.875 23.719 1 90.06 490 SER B O 1
ATOM 8608 N N . THR B 1 491 ? -25.75 13.727 21.578 1 90.62 491 THR B N 1
ATOM 8609 C CA . THR B 1 491 ? -26.266 12.367 21.406 1 90.62 491 THR B CA 1
ATOM 8610 C C . THR B 1 491 ? -25.188 11.336 21.672 1 90.62 491 THR B C 1
ATOM 8612 O O . THR B 1 491 ? -25.438 10.133 21.641 1 90.62 491 THR B O 1
ATOM 8615 N N . ASN B 1 492 ? -23.969 11.688 21.938 1 91.38 492 ASN B N 1
ATOM 8616 C CA . ASN B 1 492 ? -22.844 10.812 22.25 1 91.38 492 ASN B CA 1
ATOM 8617 C C . ASN B 1 492 ? -22.625 9.766 21.156 1 91.38 492 ASN B C 1
ATOM 8619 O O . ASN B 1 492 ? -22.516 8.57 21.453 1 91.38 492 ASN B O 1
ATOM 8623 N N . ARG B 1 493 ? -22.703 10.266 19.922 1 93.44 493 ARG B N 1
ATOM 8624 C CA . ARG B 1 493 ? -22.516 9.375 18.781 1 93.44 493 ARG B CA 1
ATOM 8625 C C . ARG B 1 493 ? -21.031 9.25 18.422 1 93.44 493 ARG B C 1
ATOM 8627 O O . ARG B 1 493 ? -20.219 10.078 18.828 1 93.44 493 ARG B O 1
ATOM 8634 N N . THR B 1 494 ? -20.688 8.141 17.797 1 91.31 494 THR B N 1
ATOM 8635 C CA . THR B 1 494 ? -19.344 7.918 17.297 1 91.31 494 THR B CA 1
ATOM 8636 C C . THR B 1 494 ? -19.375 7.383 15.867 1 91.31 494 THR B C 1
ATOM 8638 O O . THR B 1 494 ? -20.359 6.773 15.445 1 91.31 494 THR B O 1
ATOM 8641 N N . THR B 1 495 ? -18.328 7.707 15.094 1 89.31 495 THR B N 1
ATOM 8642 C CA . THR B 1 495 ? -18.188 7.188 13.742 1 89.31 495 THR B CA 1
ATOM 8643 C C . THR B 1 495 ? -17.219 6.016 13.703 1 89.31 495 THR B C 1
ATOM 8645 O O . THR B 1 495 ? -16.688 5.672 12.641 1 89.31 495 THR B O 1
ATOM 8648 N N . CYS B 1 496 ? -16.906 5.383 14.789 1 81.69 496 CYS B N 1
ATOM 8649 C CA . CYS B 1 496 ? -15.906 4.328 14.93 1 81.69 496 CYS B CA 1
ATOM 8650 C C . CYS B 1 496 ? -16.234 3.143 14.031 1 81.69 496 CYS B C 1
ATOM 8652 O O . CYS B 1 496 ? -15.328 2.471 13.531 1 81.69 496 CYS B O 1
ATOM 8654 N N . GLY B 1 497 ? -17.531 2.918 13.812 1 82.44 497 GLY B N 1
ATOM 8655 C CA . GLY B 1 497 ? -17.922 1.822 12.945 1 82.44 497 GLY B CA 1
ATOM 8656 C C . GLY B 1 497 ? -17.391 1.96 11.531 1 82.44 497 GLY B C 1
ATOM 8657 O O . GLY B 1 497 ? -17.156 0.959 10.852 1 82.44 497 GLY B O 1
ATOM 8658 N N . LEU B 1 498 ? -17.109 3.154 11.148 1 90.75 498 LEU B N 1
ATOM 8659 C CA . LEU B 1 498 ? -16.641 3.436 9.789 1 90.75 498 LEU B CA 1
ATOM 8660 C C . LEU B 1 498 ? -15.148 3.143 9.656 1 90.75 498 LEU B C 1
ATOM 8662 O O . LEU B 1 498 ? -14.656 2.904 8.555 1 90.75 498 LEU B O 1
ATOM 8666 N N . GLU B 1 499 ? -14.406 3.205 10.711 1 83.06 499 GLU B N 1
ATOM 8667 C CA . GLU B 1 499 ? -12.961 3.045 10.68 1 83.06 499 GLU B CA 1
ATOM 8668 C C . GLU B 1 499 ? -12.562 1.679 10.125 1 83.06 499 GLU B C 1
ATOM 8670 O O . GLU B 1 499 ? -11.602 1.564 9.367 1 83.06 499 GLU B O 1
ATOM 8675 N N . LYS B 1 500 ? -13.32 0.692 10.531 1 84.44 500 LYS B N 1
ATOM 8676 C CA . LYS B 1 500 ? -13.039 -0.651 10.039 1 84.44 500 LYS B CA 1
ATOM 8677 C C . LYS B 1 500 ? -13.25 -0.74 8.531 1 84.44 500 LYS B C 1
ATOM 8679 O O . LYS B 1 500 ? -12.438 -1.326 7.812 1 84.44 500 LYS B O 1
ATOM 8684 N N . LEU B 1 501 ? -14.344 -0.198 8.102 1 92.25 501 LEU B N 1
ATOM 8685 C CA . LEU B 1 501 ? -14.633 -0.201 6.672 1 92.25 501 LEU B CA 1
ATOM 8686 C C . LEU B 1 501 ? -13.547 0.551 5.902 1 92.25 501 LEU B C 1
ATOM 8688 O O . LEU B 1 501 ? -13.109 0.099 4.844 1 92.25 501 LEU B O 1
ATOM 8692 N N . VAL B 1 502 ? -13.133 1.623 6.434 1 88.19 502 VAL B N 1
ATOM 8693 C CA . VAL B 1 502 ? -12.102 2.443 5.801 1 88.19 502 VAL B CA 1
ATOM 8694 C C . VAL B 1 502 ? -10.805 1.654 5.695 1 88.19 502 VAL B C 1
ATOM 8696 O O . VAL B 1 502 ? -10.094 1.745 4.688 1 88.19 502 VAL B O 1
ATOM 8699 N N . LYS B 1 503 ? -10.531 0.939 6.645 1 84.38 503 LYS B N 1
ATOM 8700 C CA . LYS B 1 503 ? -9.336 0.103 6.617 1 84.38 503 LYS B CA 1
ATOM 8701 C C . LYS B 1 503 ? -9.414 -0.936 5.5 1 84.38 503 LYS B C 1
ATOM 8703 O O . LYS B 1 503 ? -8.43 -1.188 4.809 1 84.38 503 LYS B O 1
ATOM 8708 N N . TYR B 1 504 ? -10.586 -1.541 5.348 1 90.19 504 TYR B N 1
ATOM 8709 C CA . TYR B 1 504 ? -10.789 -2.475 4.246 1 90.19 504 TYR B CA 1
ATOM 8710 C C . TYR B 1 504 ? -10.516 -1.803 2.906 1 90.19 504 TYR B C 1
ATOM 8712 O O . TYR B 1 504 ? -9.828 -2.365 2.051 1 90.19 504 TYR B O 1
ATOM 8720 N N . ILE B 1 505 ? -11.039 -0.649 2.77 1 91.94 505 ILE B N 1
ATOM 8721 C CA . ILE B 1 505 ? -10.906 0.066 1.504 1 91.94 505 ILE B CA 1
ATOM 8722 C C . ILE B 1 505 ? -9.438 0.4 1.25 1 91.94 505 ILE B C 1
ATOM 8724 O O . ILE B 1 505 ? -8.945 0.248 0.129 1 91.94 505 ILE B O 1
ATOM 8728 N N . SER B 1 506 ? -8.711 0.749 2.242 1 85.94 506 SER B N 1
ATOM 8729 C CA . SER B 1 506 ? -7.309 1.135 2.104 1 85.94 506 SER B CA 1
ATOM 8730 C C . SER B 1 506 ? -6.449 -0.052 1.682 1 85.94 506 SER B C 1
ATOM 8732 O O . SER B 1 506 ? -5.457 0.115 0.97 1 85.94 506 SER B O 1
ATOM 8734 N N . VAL B 1 507 ? -6.828 -1.194 2.061 1 85.31 507 VAL B N 1
ATOM 8735 C CA . VAL B 1 507 ? -6.09 -2.404 1.715 1 85.31 507 VAL B CA 1
ATOM 8736 C C . VAL B 1 507 ? -6.23 -2.686 0.22 1 85.31 507 VAL B C 1
ATOM 8738 O O . VAL B 1 507 ? -5.27 -3.096 -0.433 1 85.31 507 VAL B O 1
ATOM 8741 N N . TYR B 1 508 ? -7.434 -2.426 -0.297 1 90.31 508 TYR B N 1
ATOM 8742 C CA . TYR B 1 508 ? -7.707 -2.727 -1.698 1 90.31 508 TYR B CA 1
ATOM 8743 C C . TYR B 1 508 ? -7.246 -1.587 -2.6 1 90.31 508 TYR B C 1
ATOM 8745 O O . TYR B 1 508 ? -7.094 -1.768 -3.811 1 90.31 508 TYR B O 1
ATOM 8753 N N . THR B 1 509 ? -7.074 -0.4 -1.986 1 88.69 509 THR B N 1
ATOM 8754 C CA . THR B 1 509 ? -6.715 0.777 -2.77 1 88.69 509 THR B CA 1
ATOM 8755 C C . THR B 1 509 ? -5.391 1.362 -2.287 1 88.69 509 THR B C 1
ATOM 8757 O O . THR B 1 509 ? -5.336 2.512 -1.848 1 88.69 509 THR B O 1
ATOM 8760 N N . SER B 1 510 ? -4.395 0.634 -2.469 1 79.56 510 SER B N 1
ATOM 8761 C CA . SER B 1 510 ? -3.086 1.077 -2.002 1 79.56 510 SER B CA 1
ATOM 8762 C C . SER B 1 510 ? -2.682 2.395 -2.654 1 79.56 510 SER B C 1
ATOM 8764 O O . SER B 1 510 ? -2.908 2.598 -3.85 1 79.56 510 SER B O 1
ATOM 8766 N N . ASN B 1 511 ? -2.057 3.275 -1.915 1 71.38 511 ASN B N 1
ATOM 8767 C CA . ASN B 1 511 ? -1.71 4.625 -2.352 1 71.38 511 ASN B CA 1
ATOM 8768 C C . ASN B 1 511 ? -0.504 4.621 -3.285 1 71.38 511 ASN B C 1
ATOM 8770 O O . ASN B 1 511 ? -0.14 5.656 -3.842 1 71.38 511 ASN B O 1
ATOM 8774 N N . ASN B 1 512 ? 0.088 3.58 -3.488 1 70.94 512 ASN B N 1
ATOM 8775 C CA . ASN B 1 512 ? 1.311 3.523 -4.281 1 70.94 512 ASN B CA 1
ATOM 8776 C C . ASN B 1 512 ? 1.019 3.158 -5.734 1 70.94 512 ASN B C 1
ATOM 8778 O O . ASN B 1 512 ? 1.94 2.982 -6.531 1 70.94 512 ASN B O 1
ATOM 8782 N N . ASN B 1 513 ? -0.292 3.139 -6.047 1 75 513 ASN B N 1
ATOM 8783 C CA . ASN B 1 513 ? -0.672 2.738 -7.398 1 75 513 ASN B CA 1
ATOM 8784 C C . ASN B 1 513 ? -1.609 3.756 -8.039 1 75 513 ASN B C 1
ATOM 8786 O O . ASN B 1 513 ? -2.295 4.504 -7.344 1 75 513 ASN B O 1
ATOM 8790 N N . TYR B 1 514 ? -1.556 3.736 -9.32 1 74.62 514 TYR B N 1
ATOM 8791 C CA . TYR B 1 514 ? -2.506 4.535 -10.086 1 74.62 514 TYR B CA 1
ATOM 8792 C C . TYR B 1 514 ? -3.699 3.695 -10.523 1 74.62 514 TYR B C 1
ATOM 8794 O O . TYR B 1 514 ? -3.539 2.537 -10.922 1 74.62 514 TYR B O 1
ATOM 8802 N N . TYR B 1 515 ? -4.863 4.344 -10.398 1 83.56 515 TYR B N 1
ATOM 8803 C CA . TYR B 1 515 ? -6.086 3.645 -10.789 1 83.56 515 TYR B CA 1
ATOM 8804 C C . TYR B 1 515 ? -6.906 4.484 -11.758 1 83.56 515 TYR B C 1
ATOM 8806 O O . TYR B 1 515 ? -7.004 5.707 -11.609 1 83.56 515 TYR B O 1
ATOM 8814 N N . SER B 1 516 ? -7.461 3.789 -12.812 1 82.94 516 SER B N 1
ATOM 8815 C CA . SER B 1 516 ? -8.602 4.418 -13.477 1 82.94 516 SER B CA 1
ATOM 8816 C C . SER B 1 516 ? -9.805 4.516 -12.547 1 82.94 516 SER B C 1
ATOM 8818 O O . SER B 1 516 ? -9.852 3.844 -11.516 1 82.94 516 SER B O 1
ATOM 8820 N N . PHE B 1 517 ? -10.734 5.414 -12.906 1 89.25 517 PHE B N 1
ATOM 8821 C CA . PHE B 1 517 ? -11.914 5.578 -12.062 1 89.25 517 PHE B CA 1
ATOM 8822 C C . PHE B 1 517 ? -12.672 4.266 -11.93 1 89.25 517 PHE B C 1
ATOM 8824 O O . PHE B 1 517 ? -13.109 3.9 -10.836 1 89.25 517 PHE B O 1
ATOM 8831 N N . GLU B 1 518 ? -12.773 3.525 -13 1 90.62 518 GLU B N 1
ATOM 8832 C CA . GLU B 1 518 ? -13.492 2.256 -12.992 1 90.62 518 GLU B CA 1
ATOM 8833 C C . GLU B 1 518 ? -12.773 1.214 -12.148 1 90.62 518 GLU B C 1
ATOM 8835 O O . GLU B 1 518 ? -13.406 0.45 -11.414 1 90.62 518 GLU B O 1
ATOM 8840 N N . GLU B 1 519 ? -11.523 1.229 -12.297 1 91.06 519 GLU B N 1
ATOM 8841 C CA . GLU B 1 519 ? -10.742 0.302 -11.492 1 91.06 519 GLU B CA 1
ATOM 8842 C C . GLU B 1 519 ? -10.852 0.632 -10.008 1 91.06 519 GLU B C 1
ATOM 8844 O O . GLU B 1 519 ? -10.969 -0.269 -9.172 1 91.06 519 GLU B O 1
ATOM 8849 N N . TYR B 1 520 ? -10.75 1.928 -9.711 1 92.44 520 TYR B N 1
ATOM 8850 C CA . TYR B 1 520 ? -10.883 2.369 -8.328 1 92.44 520 TYR B CA 1
ATOM 8851 C C . TYR B 1 520 ? -12.234 1.954 -7.75 1 92.44 520 TYR B C 1
ATOM 8853 O O . TYR B 1 520 ? -12.305 1.434 -6.637 1 92.44 520 TYR B O 1
ATOM 8861 N N . LYS B 1 521 ? -13.266 2.18 -8.477 1 94.31 521 LYS B N 1
ATOM 8862 C CA . LYS B 1 521 ? -14.602 1.787 -8.062 1 94.31 521 LYS B CA 1
ATOM 8863 C C . LYS B 1 521 ? -14.672 0.292 -7.762 1 94.31 521 LYS B C 1
ATOM 8865 O O . LYS B 1 521 ? -15.211 -0.118 -6.73 1 94.31 521 LYS B O 1
ATOM 8870 N N . CYS B 1 522 ? -14.133 -0.44 -8.625 1 95.5 522 CYS B N 1
ATOM 8871 C CA . CYS B 1 522 ? -14.148 -1.892 -8.484 1 95.5 522 CYS B CA 1
ATOM 8872 C C . CYS B 1 522 ? -13.461 -2.316 -7.191 1 95.5 522 CYS B C 1
ATOM 8874 O O . CYS B 1 522 ? -13.969 -3.162 -6.457 1 95.5 522 CYS B O 1
ATOM 8876 N N . ARG B 1 523 ? -12.375 -1.743 -6.957 1 94.5 523 ARG B N 1
ATOM 8877 C CA . ARG B 1 523 ? -11.586 -2.098 -5.777 1 94.5 523 ARG B CA 1
ATOM 8878 C C . ARG B 1 523 ? -12.312 -1.694 -4.496 1 94.5 523 ARG B C 1
ATOM 8880 O O . ARG B 1 523 ? -12.297 -2.43 -3.508 1 94.5 523 ARG B O 1
ATOM 8887 N N . VAL B 1 524 ? -12.938 -0.542 -4.523 1 95.94 524 VAL B N 1
ATOM 8888 C CA . VAL B 1 524 ? -13.711 -0.109 -3.365 1 95.94 524 VAL B CA 1
ATOM 8889 C C . VAL B 1 524 ? -14.859 -1.085 -3.119 1 95.94 524 VAL B C 1
ATOM 8891 O O . VAL B 1 524 ? -15.086 -1.514 -1.985 1 95.94 524 VAL B O 1
ATOM 8894 N N . TYR B 1 525 ? -15.523 -1.417 -4.191 1 97.31 525 TYR B N 1
ATOM 8895 C CA . TYR B 1 525 ? -16.656 -2.32 -4.051 1 97.31 525 TYR B CA 1
ATOM 8896 C C . TYR B 1 525 ? -16.219 -3.689 -3.557 1 97.31 525 TYR B C 1
ATOM 8898 O O . TYR B 1 525 ? -16.906 -4.332 -2.764 1 97.31 525 TYR B O 1
ATOM 8906 N N . LEU B 1 526 ? -15.094 -4.133 -4.004 1 96.62 526 LEU B N 1
ATOM 8907 C CA . LEU B 1 526 ? -14.539 -5.387 -3.502 1 96.62 526 LEU B CA 1
ATOM 8908 C C . LEU B 1 526 ? -14.25 -5.297 -2.008 1 96.62 526 LEU B C 1
ATOM 8910 O O . LEU B 1 526 ? -14.516 -6.238 -1.259 1 96.62 526 LEU B O 1
ATOM 8914 N N . ALA B 1 527 ? -13.711 -4.191 -1.567 1 95.56 527 ALA B N 1
ATOM 8915 C CA . ALA B 1 527 ? -13.43 -3.963 -0.151 1 95.56 527 ALA B CA 1
ATOM 8916 C C . ALA B 1 527 ? -14.719 -3.986 0.668 1 95.56 527 ALA B C 1
ATOM 8918 O O . ALA B 1 527 ? -14.766 -4.574 1.751 1 95.56 527 ALA B O 1
ATOM 8919 N N . VAL B 1 528 ? -15.734 -3.328 0.14 1 96.5 528 VAL B N 1
ATOM 8920 C CA . VAL B 1 528 ? -17.016 -3.256 0.832 1 96.5 528 VAL B CA 1
ATOM 8921 C C . VAL B 1 528 ? -17.625 -4.648 0.921 1 96.5 528 VAL B C 1
ATOM 8923 O O . VAL B 1 528 ? -18.172 -5.031 1.966 1 96.5 528 VAL B O 1
ATOM 8926 N N . LEU B 1 529 ? -17.547 -5.391 -0.169 1 95.81 529 LEU B N 1
ATOM 8927 C CA . LEU B 1 529 ? -18.047 -6.762 -0.161 1 95.81 529 LEU B CA 1
ATOM 8928 C C . LEU B 1 529 ? -17.297 -7.602 0.872 1 95.81 529 LEU B C 1
ATOM 8930 O O . LEU B 1 529 ? -17.906 -8.406 1.578 1 95.81 529 LEU B O 1
ATOM 8934 N N . ASP B 1 530 ? -16.016 -7.43 0.917 1 94.31 530 ASP B N 1
ATOM 8935 C CA . ASP B 1 530 ? -15.211 -8.125 1.917 1 94.31 530 ASP B CA 1
ATOM 8936 C C . ASP B 1 530 ? -15.656 -7.754 3.332 1 94.31 530 ASP B C 1
ATOM 8938 O O . ASP B 1 530 ? -15.812 -8.633 4.188 1 94.31 530 ASP B O 1
ATOM 8942 N N . PHE B 1 531 ? -15.922 -6.543 3.539 1 94.81 531 PHE B N 1
ATOM 8943 C CA . PHE B 1 531 ? -16.375 -6.051 4.832 1 94.81 531 PHE B CA 1
ATOM 8944 C C . PHE B 1 531 ? -17.734 -6.637 5.188 1 94.81 531 PHE B C 1
ATOM 8946 O O . PHE B 1 531 ? -17.938 -7.137 6.297 1 94.81 531 PHE B O 1
ATOM 8953 N N . ILE B 1 532 ? -18.688 -6.547 4.281 1 94.56 532 ILE B N 1
ATOM 8954 C CA . ILE B 1 532 ? -20.062 -7.012 4.496 1 94.56 532 ILE B CA 1
ATOM 8955 C C . ILE B 1 532 ? -20.047 -8.484 4.898 1 94.56 532 ILE B C 1
ATOM 8957 O O . ILE B 1 532 ? -20.797 -8.906 5.773 1 94.56 532 ILE B O 1
ATOM 8961 N N . ASN B 1 533 ? -19.172 -9.227 4.367 1 91.75 533 ASN B N 1
ATOM 8962 C CA . ASN B 1 533 ? -19.188 -10.672 4.57 1 91.75 533 ASN B CA 1
ATOM 8963 C C . ASN B 1 533 ? -18.359 -11.078 5.785 1 91.75 533 ASN B C 1
ATOM 8965 O O . ASN B 1 533 ? -18.453 -12.211 6.258 1 91.75 533 ASN B O 1
ATOM 8969 N N . HIS B 1 534 ? -17.547 -10.062 6.395 1 89.12 534 HIS B N 1
ATOM 8970 C CA . HIS B 1 534 ? -16.609 -10.555 7.383 1 89.12 534 HIS B CA 1
ATOM 8971 C C . HIS B 1 534 ? -16.578 -9.656 8.617 1 89.12 534 HIS B C 1
ATOM 8973 O O . HIS B 1 534 ? -15.883 -9.961 9.594 1 89.12 534 HIS B O 1
ATOM 8979 N N . HIS B 1 535 ? -17.219 -8.523 8.617 1 83.44 535 HIS B N 1
ATOM 8980 C CA . HIS B 1 535 ? -17.078 -7.582 9.719 1 83.44 535 HIS B CA 1
ATOM 8981 C C . HIS B 1 535 ? -17.656 -8.148 11.008 1 83.44 535 HIS B C 1
ATOM 8983 O O . HIS B 1 535 ? -17.281 -7.727 12.102 1 83.44 535 HIS B O 1
ATOM 8989 N N . ASN B 1 536 ? -18.562 -9.156 10.961 1 81.25 536 ASN B N 1
ATOM 8990 C CA . ASN B 1 536 ? -19.172 -9.758 12.148 1 81.25 536 ASN B CA 1
ATOM 8991 C C . ASN B 1 536 ? -18.734 -11.211 12.312 1 81.25 536 ASN B C 1
ATOM 8993 O O . ASN B 1 536 ? -19.547 -12.07 12.672 1 81.25 536 ASN B O 1
ATOM 8997 N N . LEU B 1 537 ? -17.484 -11.461 12.07 1 85.69 537 LEU B N 1
ATOM 8998 C CA . LEU B 1 537 ? -16.984 -12.828 12.234 1 85.69 537 LEU B CA 1
ATOM 8999 C C . LEU B 1 537 ? -16.922 -13.203 13.711 1 85.69 537 LEU B C 1
ATOM 9001 O O . LEU B 1 537 ? -16.547 -12.383 14.555 1 85.69 537 LEU B O 1
ATOM 9005 N N . PRO B 1 538 ? -17.375 -14.328 14.047 1 85.12 538 PRO B N 1
ATOM 9006 C CA . PRO B 1 538 ? -17.281 -14.781 15.438 1 85.12 538 PRO B CA 1
ATOM 9007 C C . PRO B 1 538 ? -15.836 -14.961 15.906 1 85.12 538 PRO B C 1
ATOM 9009 O O . PRO B 1 538 ? -14.922 -15.039 15.086 1 85.12 538 PRO B O 1
ATOM 9012 N N . ASN B 1 539 ? -15.719 -14.977 17.156 1 87.31 539 ASN B N 1
ATOM 9013 C CA . ASN B 1 539 ? -14.406 -15.219 17.75 1 87.31 539 ASN B CA 1
ATOM 9014 C C . ASN B 1 539 ? -13.93 -16.656 17.484 1 87.31 539 ASN B C 1
ATOM 9016 O O . ASN B 1 539 ? -14.742 -17.578 17.469 1 87.31 539 ASN B O 1
ATOM 9020 N N . HIS B 1 540 ? -12.656 -16.766 17.25 1 87.69 540 HIS B N 1
ATOM 9021 C CA . HIS B 1 540 ? -12.055 -18.078 17.078 1 87.69 540 HIS B CA 1
ATOM 9022 C C . HIS B 1 540 ? -11.984 -18.828 18.406 1 87.69 540 HIS B C 1
ATOM 9024 O O . HIS B 1 540 ? -11.633 -18.25 19.438 1 87.69 540 HIS B O 1
ATOM 9030 N N . VAL B 1 541 ? -12.414 -20 18.438 1 88.06 541 VAL B N 1
ATOM 9031 C CA . VAL B 1 541 ? -12.398 -20.844 19.625 1 88.06 541 VAL B CA 1
ATOM 9032 C C . VAL B 1 541 ? -11.453 -22.031 19.406 1 88.06 541 VAL B C 1
ATOM 9034 O O . VAL B 1 541 ? -11.406 -22.594 18.297 1 88.06 541 VAL B O 1
ATOM 9037 N N . ASP B 1 542 ? -10.648 -22.281 20.375 1 83.44 542 ASP B N 1
ATOM 9038 C CA . ASP B 1 542 ? -9.734 -23.422 20.266 1 83.44 542 ASP B CA 1
ATOM 9039 C C . ASP B 1 542 ? -10.484 -24.734 20.484 1 83.44 542 ASP B C 1
ATOM 9041 O O . ASP B 1 542 ? -11.711 -24.75 20.578 1 83.44 542 ASP B O 1
ATOM 9045 N N . ASP B 1 543 ? -9.719 -25.797 20.391 1 81.62 543 ASP B N 1
ATOM 9046 C CA . ASP B 1 543 ? -10.289 -27.125 20.469 1 81.62 543 ASP B CA 1
ATOM 9047 C C . ASP B 1 543 ? -11.008 -27.328 21.812 1 81.62 543 ASP B C 1
ATOM 9049 O O . ASP B 1 543 ? -11.898 -28.172 21.922 1 81.62 543 ASP B O 1
ATOM 9053 N N . GLN B 1 544 ? -10.641 -26.516 22.781 1 85.12 544 GLN B N 1
ATOM 9054 C CA . GLN B 1 544 ? -11.242 -26.641 24.109 1 85.12 544 GLN B CA 1
ATOM 9055 C C . GLN B 1 544 ? -12.422 -25.688 24.281 1 85.12 544 GLN B C 1
ATOM 9057 O O . GLN B 1 544 ? -13.008 -25.609 25.359 1 85.12 544 GLN B O 1
ATOM 9062 N N . GLY B 1 545 ? -12.656 -24.922 23.234 1 83.25 545 GLY B N 1
ATOM 9063 C CA . GLY B 1 545 ? -13.797 -24.031 23.281 1 83.25 545 GLY B CA 1
ATOM 9064 C C . GLY B 1 545 ? -13.469 -22.656 23.828 1 83.25 545 GLY B C 1
ATOM 9065 O O . GLY B 1 545 ? -14.359 -21.859 24.125 1 83.25 545 GLY B O 1
ATOM 9066 N N . GLN B 1 546 ? -12.242 -22.469 24.062 1 85.75 546 GLN B N 1
ATOM 9067 C CA . GLN B 1 546 ? -11.844 -21.172 24.609 1 85.75 546 GLN B CA 1
ATOM 9068 C C . GLN B 1 546 ? -11.477 -20.203 23.484 1 85.75 546 GLN B C 1
ATOM 9070 O O . GLN B 1 546 ? -10.875 -20.594 22.484 1 85.75 546 GLN B O 1
ATOM 9075 N N . GLU B 1 547 ? -11.906 -18.984 23.75 1 87.25 547 GLU B N 1
ATOM 9076 C CA . GLU B 1 547 ? -11.578 -17.938 22.797 1 87.25 547 GLU B CA 1
ATOM 9077 C C . GLU B 1 547 ? -10.078 -17.656 22.766 1 87.25 547 GLU B C 1
ATOM 9079 O O . GLU B 1 547 ? -9.43 -17.641 23.812 1 87.25 547 GLU B O 1
ATOM 9084 N N . THR B 1 548 ? -9.625 -17.578 21.609 1 85.81 548 THR B N 1
ATOM 9085 C CA . THR B 1 548 ? -8.203 -17.312 21.422 1 85.81 548 THR B CA 1
ATOM 9086 C C . THR B 1 548 ? -7.941 -15.82 21.281 1 85.81 548 THR B C 1
ATOM 9088 O O . THR B 1 548 ? -8.75 -15.094 20.703 1 85.81 548 THR B O 1
ATOM 9091 N N . LEU B 1 549 ? -6.879 -15.352 21.891 1 79.94 549 LEU B N 1
ATOM 9092 C CA . LEU B 1 549 ? -6.52 -13.938 21.859 1 79.94 549 LEU B CA 1
ATOM 9093 C C . LEU B 1 549 ? -5.414 -13.688 20.844 1 79.94 549 LEU B C 1
ATOM 9095 O O . LEU B 1 549 ? -4.609 -14.578 20.562 1 79.94 549 LEU B O 1
ATOM 9099 N N . GLU B 1 550 ? -5.582 -12.555 20.156 1 77.38 550 GLU B N 1
ATOM 9100 C CA . GLU B 1 550 ? -4.531 -12.117 19.234 1 77.38 550 GLU B CA 1
ATOM 9101 C C . GLU B 1 550 ? -4.016 -10.734 19.609 1 77.38 550 GLU B C 1
ATOM 9103 O O . GLU B 1 550 ? -4.766 -9.906 20.125 1 77.38 550 GLU B O 1
ATOM 9108 N N . LYS B 1 551 ? -2.736 -10.555 19.438 1 67.38 551 LYS B N 1
ATOM 9109 C CA . LYS B 1 551 ? -2.09 -9.273 19.719 1 67.38 551 LYS B CA 1
ATOM 9110 C C . LYS B 1 551 ? -2.273 -8.297 18.562 1 67.38 551 LYS B C 1
ATOM 9112 O O . LYS B 1 551 ? -1.98 -8.633 17.406 1 67.38 551 LYS B O 1
ATOM 9117 N N . THR B 1 552 ? -3 -7.234 18.859 1 65.88 552 THR B N 1
ATOM 9118 C CA . THR B 1 552 ? -3.215 -6.219 17.828 1 65.88 552 THR B CA 1
ATOM 9119 C C . THR B 1 552 ? -2.684 -4.863 18.297 1 65.88 552 THR B C 1
ATOM 9121 O O . THR B 1 552 ? -2.727 -4.551 19.484 1 65.88 552 THR B O 1
ATOM 9124 N N . HIS B 1 553 ? -2.105 -4.176 17.375 1 56.91 553 HIS B N 1
ATOM 9125 C CA . HIS B 1 553 ? -1.625 -2.834 17.688 1 56.91 553 HIS B CA 1
ATOM 9126 C C . HIS B 1 553 ? -2.764 -1.821 17.656 1 56.91 553 HIS B C 1
ATOM 9128 O O . HIS B 1 553 ? -3.545 -1.781 16.703 1 56.91 553 HIS B O 1
ATOM 9134 N N . SER B 1 554 ? -2.936 -1.177 18.734 1 59.97 554 SER B N 1
ATOM 9135 C CA . SER B 1 554 ? -3.947 -0.13 18.828 1 59.97 554 SER B CA 1
ATOM 9136 C C . SER B 1 554 ? -3.387 1.22 18.391 1 59.97 554 SER B C 1
ATOM 9138 O O . SER B 1 554 ? -2.395 1.693 18.953 1 59.97 554 SER B O 1
ATOM 9140 N N . SER B 1 555 ? -4 1.695 17.359 1 54.81 555 SER B N 1
ATOM 9141 C CA . SER B 1 555 ? -3.604 3.023 16.906 1 54.81 555 SER B CA 1
ATOM 9142 C C . SER B 1 555 ? -3.859 4.074 17.969 1 54.81 555 SER B C 1
ATOM 9144 O O . SER B 1 555 ? -3.184 5.105 18.016 1 54.81 555 SER B O 1
ATOM 9146 N N . TYR B 1 556 ? -4.781 3.723 18.828 1 51.44 556 TYR B N 1
ATOM 9147 C CA . TYR B 1 556 ? -5.172 4.664 19.875 1 51.44 556 TYR B CA 1
ATOM 9148 C C . TYR B 1 556 ? -4.152 4.676 21 1 51.44 556 TYR B C 1
ATOM 9150 O O . TYR B 1 556 ? -3.73 5.742 21.453 1 51.44 556 TYR B O 1
ATOM 9158 N N . SER B 1 557 ? -3.764 3.541 21.375 1 52.31 557 SER B N 1
ATOM 9159 C CA . SER B 1 557 ? -2.889 3.432 22.531 1 52.31 557 SER B CA 1
ATOM 9160 C C . SER B 1 557 ? -1.431 3.27 22.125 1 52.31 557 SER B C 1
ATOM 9162 O O . SER B 1 557 ? -0.526 3.381 22.953 1 52.31 557 SER B O 1
ATOM 9164 N N . SER B 1 558 ? -1.273 3.176 20.797 1 55.34 558 SER B N 1
ATOM 9165 C CA . SER B 1 558 ? 0.042 2.877 20.234 1 55.34 558 SER B CA 1
ATOM 9166 C C . SER B 1 558 ? 0.682 1.685 20.938 1 55.34 558 SER B C 1
ATOM 9168 O O . SER B 1 558 ? 1.898 1.652 21.125 1 55.34 558 SER B O 1
ATOM 9170 N N . GLN B 1 559 ? -0.268 0.901 21.578 1 58.38 559 GLN B N 1
ATOM 9171 C CA . GLN B 1 559 ? 0.193 -0.293 22.281 1 58.38 559 GLN B CA 1
ATOM 9172 C C . GLN B 1 559 ? -0.459 -1.551 21.703 1 58.38 559 GLN B C 1
ATOM 9174 O O . GLN B 1 559 ? -1.478 -1.47 21.016 1 58.38 559 GLN B O 1
ATOM 9179 N N . PHE B 1 560 ? 0.264 -2.604 21.922 1 63.03 560 PHE B N 1
ATOM 9180 C CA . PHE B 1 560 ? -0.323 -3.887 21.547 1 63.03 560 PHE B CA 1
ATOM 9181 C C . PHE B 1 560 ? -1.362 -4.32 22.578 1 63.03 560 PHE B C 1
ATOM 9183 O O . PHE B 1 560 ? -1.139 -4.199 23.781 1 63.03 560 PHE B O 1
ATOM 9190 N N . GLU B 1 561 ? -2.516 -4.445 22.156 1 70.62 561 GLU B N 1
ATOM 9191 C CA . GLU B 1 561 ? -3.613 -4.941 22.984 1 70.62 561 GLU B CA 1
ATOM 9192 C C . GLU B 1 561 ? -4.074 -6.32 22.516 1 70.62 561 GLU B C 1
ATOM 9194 O O . GLU B 1 561 ? -3.916 -6.676 21.344 1 70.62 561 GLU B O 1
ATOM 9199 N N . TYR B 1 562 ? -4.457 -7.07 23.469 1 73.81 562 TYR B N 1
ATOM 9200 C CA . TYR B 1 562 ? -5 -8.383 23.141 1 73.81 562 TYR B CA 1
ATOM 9201 C C . TYR B 1 562 ? -6.484 -8.289 22.812 1 73.81 562 TYR B C 1
ATOM 9203 O O . TYR B 1 562 ? -7.238 -7.605 23.516 1 73.81 562 TYR B O 1
ATOM 9211 N N . GLN B 1 563 ? -6.734 -8.711 21.672 1 76.62 563 GLN B N 1
ATOM 9212 C CA . GLN B 1 563 ? -8.133 -8.812 21.266 1 76.62 563 GLN B CA 1
ATOM 9213 C C . GLN B 1 563 ? -8.492 -10.242 20.875 1 76.62 563 GLN B C 1
ATOM 9215 O O . GLN B 1 563 ? -7.609 -11.062 20.625 1 76.62 563 GLN B O 1
ATOM 9220 N N . ASN B 1 564 ? -9.781 -10.531 20.984 1 79.38 564 ASN B N 1
ATOM 9221 C CA . ASN B 1 564 ? -10.219 -11.852 20.531 1 79.38 564 ASN B CA 1
ATOM 9222 C C . ASN B 1 564 ? -9.906 -12.07 19.047 1 79.38 564 ASN B C 1
ATOM 9224 O O . ASN B 1 564 ? -10.164 -11.195 18.219 1 79.38 564 ASN B O 1
ATOM 9228 N N . LYS B 1 565 ? -9.336 -13.18 18.844 1 82.31 565 LYS B N 1
ATOM 9229 C CA . LYS B 1 565 ? -9.078 -13.555 17.453 1 82.31 565 LYS B CA 1
ATOM 9230 C C . LYS B 1 565 ? -10.375 -13.93 16.75 1 82.31 565 LYS B C 1
ATOM 9232 O O . LYS B 1 565 ? -11.195 -14.68 17.281 1 82.31 565 LYS B O 1
ATOM 9237 N N . GLN B 1 566 ? -10.539 -13.352 15.625 1 83.19 566 GLN B N 1
ATOM 9238 C CA . GLN B 1 566 ? -11.727 -13.664 14.836 1 83.19 566 GLN B CA 1
ATOM 9239 C C . GLN B 1 566 ? -11.492 -14.875 13.938 1 83.19 566 GLN B C 1
ATOM 9241 O O . GLN B 1 566 ? -10.352 -15.203 13.617 1 83.19 566 GLN B O 1
ATOM 9246 N N . GLU B 1 567 ? -12.562 -15.508 13.602 1 83.94 567 GLU B N 1
ATOM 9247 C CA . GLU B 1 567 ? -12.484 -16.609 12.648 1 83.94 567 GLU B CA 1
ATOM 9248 C C . GLU B 1 567 ? -11.922 -16.141 11.305 1 83.94 567 GLU B C 1
ATOM 9250 O O . GLU B 1 567 ? -12.008 -14.953 10.977 1 83.94 567 GLU B O 1
ATOM 9255 N N . SER B 1 568 ? -11.32 -17.094 10.586 1 80.44 568 SER B N 1
ATOM 9256 C CA . SER B 1 568 ? -10.719 -16.781 9.297 1 80.44 568 SER B CA 1
ATOM 9257 C C . SER B 1 568 ? -11.789 -16.422 8.266 1 80.44 568 SER B C 1
ATOM 9259 O O . SER B 1 568 ? -12.883 -17 8.281 1 80.44 568 SER B O 1
ATOM 9261 N N . LYS B 1 569 ? -11.461 -15.516 7.477 1 87 569 LYS B N 1
ATOM 9262 C CA . LYS B 1 569 ? -12.352 -15.133 6.391 1 87 569 LYS B CA 1
ATOM 9263 C C . LYS B 1 569 ? -12.547 -16.281 5.406 1 87 569 LYS B C 1
ATOM 9265 O O . LYS B 1 569 ? -11.586 -16.953 5.035 1 87 569 LYS B O 1
ATOM 9270 N N . GLN B 1 570 ? -13.75 -16.578 4.996 1 83.12 570 GLN B N 1
ATOM 9271 C CA . GLN B 1 570 ? -14.047 -17.703 4.129 1 83.12 570 GLN B CA 1
ATOM 9272 C C . GLN B 1 570 ? -14.219 -17.266 2.68 1 83.12 570 GLN B C 1
ATOM 9274 O O . GLN B 1 570 ? -14.086 -18.078 1.757 1 83.12 570 GLN B O 1
ATOM 9279 N N . TYR B 1 571 ? -14.555 -16.062 2.357 1 89.25 571 TYR B N 1
ATOM 9280 C CA . TYR B 1 571 ? -14.711 -15.469 1.037 1 89.25 571 TYR B CA 1
ATOM 9281 C C . TYR B 1 571 ? -15.664 -16.297 0.174 1 89.25 571 TYR B C 1
ATOM 9283 O O . TYR B 1 571 ? -15.359 -16.594 -0.983 1 89.25 571 TYR B O 1
ATOM 9291 N N . LEU B 1 572 ? -16.812 -16.641 0.618 1 87.62 572 LEU B N 1
ATOM 9292 C CA . LEU B 1 572 ? -17.766 -17.547 -0.029 1 87.62 572 LEU B CA 1
ATOM 9293 C C . LEU B 1 572 ? -18.391 -16.875 -1.25 1 87.62 572 LEU B C 1
ATOM 9295 O O . LEU B 1 572 ? -18.938 -17.562 -2.117 1 87.62 572 LEU B O 1
ATOM 9299 N N . TYR B 1 573 ? -18.328 -15.609 -1.346 1 89.5 573 TYR B N 1
ATOM 9300 C CA . TYR B 1 573 ? -18.953 -14.883 -2.443 1 89.5 573 TYR B CA 1
ATOM 9301 C C . TYR B 1 573 ? -18.031 -14.836 -3.66 1 89.5 573 TYR B C 1
ATOM 9303 O O . TYR B 1 573 ? -18.484 -14.617 -4.785 1 89.5 573 TYR B O 1
ATOM 9311 N N . LEU B 1 574 ? -16.781 -15.031 -3.553 1 92.19 574 LEU B N 1
ATOM 9312 C CA . LEU B 1 574 ? -15.789 -14.82 -4.605 1 92.19 574 LEU B CA 1
ATOM 9313 C C . LEU B 1 574 ? -15.984 -15.812 -5.742 1 92.19 574 LEU B C 1
ATOM 9315 O O . LEU B 1 574 ? -15.992 -15.43 -6.914 1 92.19 574 LEU B O 1
ATOM 9319 N N . PRO B 1 575 ? -16.234 -17.125 -5.43 1 90.62 575 PRO B N 1
ATOM 9320 C CA . PRO B 1 575 ? -16.438 -18.062 -6.535 1 90.62 575 PRO B CA 1
ATOM 9321 C C . PRO B 1 575 ? -17.641 -17.703 -7.402 1 90.62 575 PRO B C 1
ATOM 9323 O O . PRO B 1 575 ? -17.641 -17.953 -8.609 1 90.62 575 PRO B O 1
ATOM 9326 N N . ARG B 1 576 ? -18.609 -17.078 -6.82 1 92.06 576 ARG B N 1
ATOM 9327 C CA . ARG B 1 576 ? -19.797 -16.656 -7.57 1 92.06 576 ARG B CA 1
ATOM 9328 C C . ARG B 1 576 ? -19.469 -15.531 -8.539 1 92.06 576 ARG B C 1
ATOM 9330 O O . ARG B 1 576 ? -19.953 -15.516 -9.672 1 92.06 576 ARG B O 1
ATOM 9337 N N . VAL B 1 577 ? -18.688 -14.68 -8.094 1 95.69 577 VAL B N 1
ATOM 9338 C CA . VAL B 1 577 ? -18.266 -13.57 -8.961 1 95.69 577 VAL B CA 1
ATOM 9339 C C . VAL B 1 577 ? -17.406 -14.102 -10.102 1 95.69 577 VAL B C 1
ATOM 9341 O O . VAL B 1 577 ? -17.594 -13.727 -11.258 1 95.69 577 VAL B O 1
ATOM 9344 N N . VAL B 1 578 ? -16.469 -15 -9.797 1 96.19 578 VAL B N 1
ATOM 9345 C CA . VAL B 1 578 ? -15.57 -15.57 -10.797 1 96.19 578 VAL B CA 1
ATOM 9346 C C . VAL B 1 578 ? -16.375 -16.359 -11.828 1 96.19 578 VAL B C 1
ATOM 9348 O O . VAL B 1 578 ? -16.078 -16.312 -13.023 1 96.19 578 VAL B O 1
ATOM 9351 N N . GLU B 1 579 ? -17.375 -17.047 -11.328 1 94.19 579 GLU B N 1
ATOM 9352 C CA . GLU B 1 579 ? -18.25 -17.781 -12.227 1 94.19 579 GLU B CA 1
ATOM 9353 C C . GLU B 1 579 ? -18.891 -16.859 -13.258 1 94.19 579 GLU B C 1
ATOM 9355 O O . GLU B 1 579 ? -18.938 -17.203 -14.445 1 94.19 579 GLU B O 1
ATOM 9360 N N . LYS B 1 580 ? -19.328 -15.734 -12.82 1 94.75 580 LYS B N 1
ATOM 9361 C CA . LYS B 1 580 ? -19.953 -14.766 -13.727 1 94.75 580 LYS B CA 1
ATOM 9362 C C . LYS B 1 580 ? -18.938 -14.227 -14.734 1 94.75 580 LYS B C 1
ATOM 9364 O O . LYS B 1 580 ? -19.266 -14 -15.898 1 94.75 580 LYS B O 1
ATOM 9369 N N . ILE B 1 581 ? -17.75 -14.047 -14.328 1 95.31 581 ILE B N 1
ATOM 9370 C CA . ILE B 1 581 ? -16.703 -13.531 -15.195 1 95.31 581 ILE B CA 1
ATOM 9371 C C . ILE B 1 581 ? -16.359 -14.57 -16.266 1 95.31 581 ILE B C 1
ATOM 9373 O O . ILE B 1 581 ? -16.266 -14.242 -17.438 1 95.31 581 ILE B O 1
ATOM 9377 N N . VAL B 1 582 ? -16.172 -15.828 -15.82 1 93.44 582 VAL B N 1
ATOM 9378 C CA . VAL B 1 582 ? -15.875 -16.906 -16.75 1 93.44 582 VAL B CA 1
ATOM 9379 C C . VAL B 1 582 ? -17.016 -17.062 -17.75 1 93.44 582 VAL B C 1
ATOM 9381 O O . VAL B 1 582 ? -16.797 -17.25 -18.953 1 93.44 582 VAL B O 1
ATOM 9384 N N . GLY B 1 583 ? -18.219 -16.953 -17.219 1 90.12 583 GLY B N 1
ATOM 9385 C CA . GLY B 1 583 ? -19.391 -17.016 -18.094 1 90.12 583 GLY B CA 1
ATOM 9386 C C . GLY B 1 583 ? -19.406 -15.922 -19.141 1 90.12 583 GLY B C 1
ATOM 9387 O O . GLY B 1 583 ? -19.719 -16.188 -20.312 1 90.12 583 GLY B O 1
ATOM 9388 N N . ALA B 1 584 ? -19.031 -14.781 -18.797 1 89.69 584 ALA B N 1
ATOM 9389 C CA . ALA B 1 584 ? -19 -13.664 -19.719 1 89.69 584 ALA B CA 1
ATOM 9390 C C . ALA B 1 584 ? -17.938 -13.875 -20.797 1 89.69 584 ALA B C 1
ATOM 9392 O O . ALA B 1 584 ? -18.156 -13.547 -21.969 1 89.69 584 ALA B O 1
ATOM 9393 N N . ALA B 1 585 ? -16.797 -14.352 -20.375 1 88.94 585 ALA B N 1
ATOM 9394 C CA . ALA B 1 585 ? -15.711 -14.602 -21.312 1 88.94 585 ALA B CA 1
ATOM 9395 C C . ALA B 1 585 ? -16.094 -15.672 -22.328 1 88.94 585 ALA B C 1
ATOM 9397 O O . ALA B 1 585 ? -15.766 -15.57 -23.516 1 88.94 585 ALA B O 1
ATOM 9398 N N . LEU B 1 586 ? -16.797 -16.672 -21.859 1 85.06 586 LEU B N 1
ATOM 9399 C CA . LEU B 1 586 ? -17.219 -17.766 -22.734 1 85.06 586 LEU B CA 1
ATOM 9400 C C . LEU B 1 586 ? -18.25 -17.281 -23.75 1 85.06 586 LEU B C 1
ATOM 9402 O O . LEU B 1 586 ? -18.25 -17.703 -24.906 1 85.06 586 LEU B O 1
ATOM 9406 N N . ASN B 1 587 ? -19.109 -16.375 -23.312 1 78.94 587 ASN B N 1
ATOM 9407 C CA . ASN B 1 587 ? -20.156 -15.859 -24.172 1 78.94 587 ASN B CA 1
ATOM 9408 C C . ASN B 1 587 ? -19.609 -14.875 -25.203 1 78.94 587 ASN B C 1
ATOM 9410 O O . ASN B 1 587 ? -20.141 -14.773 -26.312 1 78.94 587 ASN B O 1
ATOM 9414 N N . SER B 1 588 ? -18.75 -14.016 -24.797 1 69.81 588 SER B N 1
ATOM 9415 C CA . SER B 1 588 ? -18.172 -13.039 -25.719 1 69.81 588 SER B CA 1
ATOM 9416 C C . SER B 1 588 ? -17.406 -13.734 -26.844 1 69.81 588 SER B C 1
ATOM 9418 O O . SER B 1 588 ? -17.453 -13.297 -28 1 69.81 588 SER B O 1
ATOM 9420 N N . LEU B 1 589 ? -16.734 -14.672 -26.484 1 56.06 589 LEU B N 1
ATOM 9421 C CA . LEU B 1 589 ? -15.945 -15.391 -27.484 1 56.06 589 LEU B CA 1
ATOM 9422 C C . LEU B 1 589 ? -16.844 -16.188 -28.422 1 56.06 589 LEU B C 1
ATOM 9424 O O . LEU B 1 589 ? -16.484 -16.438 -29.562 1 56.06 589 LEU B O 1
ATOM 9428 N N . MET B 1 590 ? -17.969 -16.547 -27.938 1 47.09 590 MET B N 1
ATOM 9429 C CA . MET B 1 590 ? -18.938 -17.219 -28.781 1 47.09 590 MET B CA 1
ATOM 9430 C C . MET B 1 590 ? -19.594 -16.234 -29.75 1 47.09 590 MET B C 1
ATOM 9432 O O . MET B 1 590 ? -19.969 -16.625 -30.859 1 47.09 590 MET B O 1
ATOM 9436 N N . GLY B 1 591 ? -19.938 -15.008 -29.328 1 39.56 591 GLY B N 1
ATOM 9437 C CA . GLY B 1 591 ? -20.625 -14.094 -30.219 1 39.56 591 GLY B CA 1
ATOM 9438 C C . GLY B 1 591 ? -19.75 -13.602 -31.359 1 39.56 591 GLY B C 1
ATOM 9439 O O . GLY B 1 591 ? -20.219 -12.883 -32.25 1 39.56 591 GLY B O 1
ATOM 9440 N N . GLY B 1 592 ? -18.531 -13.469 -31.391 1 32.88 592 GLY B N 1
ATOM 9441 C CA . GLY B 1 592 ? -17.859 -13.117 -32.625 1 32.88 592 GLY B CA 1
ATOM 9442 C C . GLY B 1 592 ? -17.906 -14.219 -33.656 1 32.88 592 GLY B C 1
ATOM 9443 O O . GLY B 1 592 ? -17.203 -14.148 -34.688 1 32.88 592 GLY B O 1
ATOM 9444 N N . ARG B 1 593 ? -18.391 -15.414 -33.5 1 29.3 593 ARG B N 1
ATOM 9445 C CA . ARG B 1 593 ? -18.672 -16.172 -34.719 1 29.3 593 ARG B CA 1
ATOM 9446 C C . ARG B 1 593 ? -20 -15.734 -35.344 1 29.3 593 ARG B C 1
ATOM 9448 O O . ARG B 1 593 ? -20.984 -15.516 -34.625 1 29.3 593 ARG B O 1
#

Foldseek 3Di:
DPCPDPDDPPDPCVVVVVVCCVVLVDDPVVSVVQVVQQVVLVPDDPPPDPDPPPDDPDCPVPVPVVPPPDAPPCFVPLPDPPPPPPVPCPVPPPPVPPPQDPPPDDPPPPPPPPPDDPPAADAAADDALLNLLPDDADDDDPVRVVVVVVPDDDQADPPPPGRAGWDWDWDDDAQKIKIFIAGPVGRTRGIHMRFHDFLFDDGSVQLVVLLCCQLVLHDPVVVCVVCVVVVTGHHDPVSSCVSCVQFRLVLLVVVLVVVLLVLLLVQAPAEFEKEKDKDADPQPQRNQKIKMWIAGQPVLATNDIFMDGCVVPDVPDDPLVVNLVSVVVSVCSSVVSRHHYAEYEYAPRVVNVVCCVPVPVNHAYAYALVSVLVVVLVLQVVLCSRPQQVLSNVCSVVLSVQLLVLLVVLQVVVVDDDDVVSLVVSLCSNLVQVLQVLQVHQDDPNDGNPDPDPDPPPPGDRDDPPGSNSSSSNPSSVPPVNSVCSSNSNNNGRSVSVVVLVVLLCSSVPSVDHDDSSSSVSSSSSSSVQCNQFVPFDFDADPVRHFDWRWDQDPVVSGTDIDTRGDRRPPVCSSVSSSSSSVSSSVVSVVVD/DPPVDPDDPPDPCVVVVVVCCVVLVDDPVVSVLQVVVVVVLVDDDDPDDDDDPPDDPDCPVPVPPVPPPDAPPCFVPLPDPPPPPPVPPPVPPPPVPPPQDPPPDDPDPDPPPPPDDPPAADAAADDALLNLLPDDADDDDPVRVVVVVVPDDDQADPPPPGRAGWDWDWDDDAQKIKIFIAGPVGRTRGIHMRFHDFLFDDGSVQLVVLLCCQLVLHDPVVVCVVCVVVVTGHHDPVSSCVSCVQFRLVLLVVVLVVVLVVLLLVQAPAEFEKEKDKDADPQPQRNQKIKMWIAGQPVLATNDIFMDGCVVPDVPDDPLVVNLVSVVVSVCSSVVSHHHYAEYEYAPRVVNVVCCVPVPVNHAYAYALVSVLVVVLVLQVVLCSRPQQVLSNVCSVVLSVQLLVLLVVLQVVVVPDDDPVSLVVSLCSNLVQVLQVLQVHQDDPNDGNPDPDDDPPPPGDRDDPSGSNSVSSNPSCVPPVNSVCSSNSNNNGRSVSVVVLVVLLCSSVPSVDHDDSSSSVSSSSSSSVQCNQFVPFDFDADPVRHFDWHWDQDPVVSGTDIDTRGDRRDPVCSSVSSSSSSVSSSVVSVVVD

Solvent-accessible surface area (backbone atoms only — not comparable to full-atom values): 65980 Å² total; per-residue (Å²): 129,78,78,82,65,16,63,42,58,21,46,85,42,25,55,60,46,48,48,46,28,60,74,65,69,42,55,59,32,55,47,48,49,50,34,49,31,54,65,58,47,87,72,73,84,86,79,81,78,82,80,82,79,76,79,82,75,79,78,76,76,67,79,65,75,72,69,76,69,72,74,50,73,59,69,80,30,59,40,61,79,69,73,70,78,64,80,74,74,72,70,61,74,46,64,85,74,69,84,54,70,83,47,78,64,81,77,83,71,72,80,74,81,76,73,77,67,72,60,71,63,61,77,48,64,62,75,39,35,64,56,59,48,65,43,46,29,36,55,31,26,47,74,42,48,49,55,44,65,48,42,76,60,64,61,49,36,81,56,88,94,60,62,34,55,39,45,58,36,77,46,76,56,50,42,34,44,33,44,35,30,27,22,81,85,69,51,75,78,42,42,41,41,25,40,36,28,34,56,72,88,56,43,46,59,51,52,38,49,39,43,16,34,56,76,39,35,50,53,66,31,44,50,46,44,24,28,54,56,46,33,27,60,56,63,46,63,66,60,40,49,50,46,34,66,71,29,40,46,55,44,51,48,52,50,48,53,52,51,47,51,52,47,32,57,69,33,48,77,34,79,41,40,39,30,40,49,69,48,68,46,82,35,76,72,42,48,48,38,40,39,29,44,30,26,31,61,87,79,63,42,75,56,42,78,28,76,46,49,45,81,81,35,71,73,84,54,51,72,67,54,51,46,39,52,32,48,50,53,41,53,49,52,49,41,72,35,47,24,43,65,50,29,40,35,28,57,96,46,66,68,52,52,51,47,34,58,72,78,34,65,81,35,42,65,33,23,21,39,65,58,45,42,50,52,50,47,51,52,46,51,58,47,18,57,35,60,78,8,55,77,42,51,80,44,47,66,58,54,44,48,46,44,54,51,41,17,45,50,39,29,63,53,47,70,66,73,75,74,81,56,42,26,57,47,33,42,44,57,35,51,55,38,49,65,32,42,46,49,74,33,55,65,56,98,88,48,60,63,92,65,72,86,75,68,83,79,65,90,63,81,66,44,52,85,79,32,62,32,44,43,44,51,51,49,59,58,65,26,68,73,44,57,71,50,54,41,26,31,24,63,53,39,70,59,65,72,50,54,59,53,50,51,38,32,47,57,30,53,51,73,86,52,83,66,55,72,67,55,45,50,39,28,42,51,51,21,49,53,51,39,75,75,44,73,81,51,53,66,28,56,47,99,83,64,43,74,38,73,33,58,39,76,33,84,84,72,74,35,76,40,78,36,72,26,56,47,58,72,77,68,78,62,52,54,59,53,45,18,52,24,46,41,48,49,44,49,55,45,52,60,76,104,131,79,78,87,68,17,67,42,60,21,48,85,45,26,57,60,46,48,49,46,27,61,74,65,68,41,54,57,31,56,46,48,46,34,35,49,41,54,63,54,64,85,72,69,84,87,82,83,82,84,80,83,82,77,79,78,80,77,78,76,76,67,81,66,75,74,68,79,70,74,79,65,73,52,71,81,30,53,43,57,79,70,73,71,79,64,78,74,73,71,70,60,74,47,65,86,76,68,87,51,74,84,48,79,66,82,79,81,75,75,79,72,82,79,75,79,72,72,59,72,64,61,78,47,64,64,78,43,34,66,58,61,46,65,43,45,30,36,55,29,26,47,73,41,49,48,55,44,65,47,40,76,60,65,61,48,36,82,54,88,94,61,62,34,54,39,46,59,36,75,46,78,55,50,42,35,43,32,44,35,31,28,22,81,82,70,50,75,79,43,41,40,42,24,42,37,29,34,56,73,89,56,42,47,60,51,51,38,46,40,43,17,33,56,76,38,34,50,53,68,31,45,49,47,43,24,28,53,56,46,33,27,60,57,62,52,71,67,60,40,49,48,44,34,67,71,28,41,46,55,44,52,47,51,52,47,53,53,52,47,50,52,47,33,57,70,34,48,78,34,78,40,39,40,28,39,49,73,49,67,47,83,35,77,70,42,48,48,39,40,40,29,44,29,25,32,62,88,78,61,41,76,56,42,79,29,76,47,48,43,77,79,53,55,71,85,55,52,73,65,56,51,47,41,52,30,47,50,53,40,52,49,54,48,42,71,35,46,24,43,66,50,29,41,34,28,59,92,47,67,67,54,52,51,46,34,58,72,78,36,64,80,35,42,66,33,24,19,38,66,56,46,43,50,50,51,47,50,52,45,52,57,50,18,68,39,53,75,8,55,78,41,51,79,45,46,66,56,55,46,50,46,44,52,51,43,16,47,52,39,29,62,54,46,68,76,62,82,74,81,60,44,26,56,47,36,43,43,55,36,50,55,36,49,67,31,42,47,51,74,32,56,64,55,98,91,49,61,65,92,66,74,88,75,69,85,78,63,90,63,82,68,46,52,87,78,30,62,33,44,46,47,50,50,47,60,56,65,27,67,73,43,56,70,50,54,40,26,32,26,62,53,40,70,60,65,74,50,54,59,54,49,51,38,31,47,58,30,53,49,74,84,51,84,64,55,72,67,56,45,50,39,29,42,50,50,20,50,51,51,41,75,76,44,74,80,51,53,68,28,55,47,99,84,64,44,75,38,75,34,76,38,75,32,84,85,71,74,35,75,40,78,38,74,26,54,46,58,76,77,66,79,62,52,54,59,54,44,17,52,25,46,42,48,50,44,50,56,46,53,61,76,103

pLDDT: mean 75.96, std 23.66, range [18.14, 97.75]

Secondary structure (DSSP, 8-state):
------EEE-TTHHHHHHHHHHHHT--HHHHHHHHHHHHHGGG-----------------------------GGGGS---------SS-------SSTTS------S-----TTS---------B---HHHHHH--EEEEEHHHHHHHHTSS---B--STTT--BEEEEEEEETTEEEEEEEETTS-EEEEEESSPBPSSSSBHHHHHHHHHHHHTT--HHHHHHHHHHHT-----HHHHHHHIIIIIHHHHHHHHHHHHHHHHHTTTT-EEEEEEEEEE--STTTTTEEEEEEEETTT--EEEEEEEETTTS-TT--HHHHHHHHHHHHHHHHHHTTPEEEEEEESS-HHHHHHHHHH-TTSEEEEBHHHHHHHHHHHHHHHHTSTT-GGGGGGHHHHHHHHHHHHHHHHHHHTTS-SHHHHHHHHIIIIIHHHHHTTT--EETTEE-------S--SSPPPPTT-HHHHHHHHHHSSHHHHHHHGGGTT-B--HHHHHHHHHHHHHS-TTS---HHHHHHHHHHHHHHHHHHTTPPBPB-TTSPBPEEEEEETTTTEEEEEEPBPPP--TTHHHHHHHHHHHHHHHHHHT-/------EEE-TTHHHHHHHHHHHHT--HHHHHHHHHHHHHGGG-----------------------------GGGGS---------SS-------SSSSS------S-----TTS---------B---HHHHHH--EEEEEHHHHHHHHTSS---B--STTT--BEEEEEEEETTEEEEEEEETTS-EEEEEESSPBPSSSSBHHHHHHHHHHHHTT--HHHHHHHHHHHT-----HHHHHHHIIIIIHHHHHHHHHHHHHHHHHTTTT-EEEEEEEEEE--STTTTTEEEEEEEETTT--EEEEEEEETTTS-TT--HHHHHHHHHHHHHHHHHHTTPEEEEEEESS-HHHHHHHHHH-TTSEEEEBHHHHHHHHHHHHHHHHTSTT-GGGGGGHHHHHHHHHHHHHHHHHHHTTS-SHHHHHHHHIIIIIHHHHHTTT--EETTEE-------S--SSPPPPTT-HHHHHHHHHHSSHHHHHHHGGGTT-B--HHHHHHHHHHHHHS-TTS---HHHHHHHHHHHHHHHHHHTTPPBPB-TTSPBPEEEEEETTTTEEEEEEPBPPP--TTHHHHHHHHHHHHHHHHHHT-

Nearest PDB structures (foldseek):
  7ygn-assembly1_A  TM=4.991E-01  e=9.386E-02  Mus musculus
  9ij5-assembly1_A  TM=4.905E-01  e=2.127E-01  Mus musculus
  9ij2-assembly1_A  TM=4.006E-01  e=1.212E-01  Mus musculus
  7yfy-assembly1_A  TM=4.766E-01  e=4.133E-01  Mus musculus
  6n4o-assembly1_A  TM=3.189E-01  e=4.340E+00  Homo sapiens

Organism: Lottia gigantea (NCBI:txid225164)

Radius of gyration: 36.95 Å; Cα contacts (8 Å, |Δi|>4): 1762; chains: 2; bounding box: 80×129×92 Å

Sequence (1186 aa):
MASERGRLDIKSEGLRWNELKSVLQLSDEALATLLIDSYLQTDSPRNGTSKRRKGSMKSRKMNKATKTQSFDLSEYGVQFPQQERENDLDLEPVSAIDEVFNLNYGHSIENDATRINQTTLHPAYVTDPCAASRESAYIVHNSCLIQLANQNPPSHCNIKNCRADVSMVKKQTGTTVYFIWACSKGHTIREWSSQPSLQGEGHLGDLILACGIVMSGCNYNQIALLFKLLNIDCINSESFEYFNCNFVQPKILSYWNSEQREILSALNGRDVILVGCGLRDQSEDLMKFLTFCVLDYESNDVLYISILDKDSVDVAMDSEKLELQAFIQALQSVQASGARVIEVVTNIQPKINNLLRKKYPEIKRSFDMWDGAKFIGKTIVQASNHTNCQNLLPWLPEIINHFLETSKTCAEISGSLWVSTDEEAFKDSFVTGIIHHTMNNHKWMSGQCLHGPLEDEDAFPWLQPDSPAHNQLKHVLLDKKMSSIIGNFSTNRTTCGLEKLVKYISVYTSNNNYYSFEEYKCRVYLAVLDFINHHNLPNHVDDQGQETLEKTHSSYSSQFEYQNKQESKQYLYLPRVVEKIVGAALNSLMGGRMASERGRLDIKSEGLRWNELKSVLQLSDEALATLLIDSYLQTDSPRNGTSKRRKGSMKSRKMNKATKTQSFDLSEYGVQFPQQERENDLDLEPVSAIDEVFNLNYGHSIENDATRINQTTLHPAYVTDPCAASRESAYIVHNSCLIQLANQNPPSHCNIKNCRADVSMVKKQTGTTVYFIWACSKGHTIREWSSQPSLQGEGHLGDLILACGIVMSGCNYNQIALLFKLLNIDCINSESFEYFNCNFVQPKILSYWNSEQREILSALNGRDVILVGCGLRDQSEDLMKFLTFCVLDYESNDVLYISILDKDSVDVAMDSEKLELQAFIQALQSVQASGARVIEVVTNIQPKINNLLRKKYPEIKRSFDMWDGAKFIGKTIVQASNHTNCQNLLPWLPEIINHFLETSKTCAEISGSLWVSTDEEAFKDSFVTGIIHHTMNNHKWMSGQCLHGPLEDEDAFPWLQPDSPAHNQLKHVLLDKKMSSIIGNFSTNRTTCGLEKLVKYISVYTSNNNYYSFEEYKCRVYLAVLDFINHHNLPNHVDDQGQETLEKTHSSYSSQFEYQNKQESKQYLYLPRVVEKIVGAALNSLMGGR